Protein AF-A0A4S5E4H8-F1 (afdb_monomer_lite)

pLDDT: mean 71.93, std 27.28, range [21.95, 98.38]

Foldseek 3Di:
DVLLVVLVVVLVVQVVVCVVVVHGAQEAEAEDFQLDDPVVQVVVQLSNQPRNPDPHYYGYYHLVQLLQQLVQVVDQDAAWAWEWEWAQAAFKIWIFIWIDHNQGIDTAFHIFMGRDLGNVNLLVVLLCVQCVVQVNDVVVQDCVDPQQVVLSVVQSVQSSVQLLVQLPDFKDWGFNDGVVTTDIDIDGNVVSCVSSVVSLVVSLVRSVVNQVRHPDDLLRHQEYEYHYSVSSRVSNVVVNCVSRVNHPYYHYDYNCSSVNSSVVVRVVVSVVVVLVPPDDDDDDDDDDDDDDDDDDDDDDDDDDPDPDDPDDPPPPDDDDDDDDDDDDDDDDDDDDDDDDDDDDDDDDDDDDDDDDDDDDDDDDDDDDDDDDDDDDDDDDDDDDDDDDDDDDDDDDDDDDDDDDDDDDDDDDDDDDDDDDDDDDDDDDDDDDDDDDDDDDDDDDDDDDDDDDYDDDDDDDDDDDDDDDDDDDDDDDDDPDPQAQEAEEEAAPLFQLLLVLLQVVVCVPVVSHDYHYHHDHNLVRLVCQQVVNGFKYWHQADDDCVSDPDNVQVVFKDKAFQFKWFKFKKAFPLQPPQAADELVLVLQPKWQPHPQFAPCVSPVVGDRHGAAEEEADLPDSSQQVSRVQSHVGSNGIHDHHHDHQLVLLVVRLVDNRYIYIHFPLSVVVSPNSMATHFYDHPPDTHGPDLSCALPPVSPPSMTTIIMMGGLVSLLAQSSLVSVLSCLLCSCVSQVVSRGGGHDPVSSVVSNVVSCVSNPPRDHRDD

Organism: NCBI:txid2699483

InterPro domains:
  IPR013126 Heat shock protein 70 family [PF00012] (3-269)
  IPR024370 PBP domain [PF12849] (480-726)
  IPR043129 ATPase, nucleotide binding domain [SSF53067] (86-267)
  IPR050811 Phosphate-binding ABC transporter substrate-binding [PTHR30570] (424-746)

Radius of gyration: 38.22 Å; chains: 1; bounding box: 114×97×108 Å

Structure (mmCIF, N/CA/C/O backbone):
data_AF-A0A4S5E4H8-F1
#
_entry.id   AF-A0A4S5E4H8-F1
#
loop_
_atom_site.group_PDB
_atom_site.id
_atom_site.type_symbol
_atom_site.label_atom_id
_atom_site.label_alt_id
_atom_site.label_comp_id
_atom_site.label_asym_id
_atom_site.label_entity_id
_atom_site.label_seq_id
_atom_site.pdbx_PDB_ins_code
_atom_site.Cartn_x
_atom_site.Cartn_y
_atom_site.Cartn_z
_atom_site.occupancy
_atom_site.B_iso_or_equiv
_atom_site.auth_seq_id
_atom_site.auth_comp_id
_atom_site.auth_asym_id
_atom_site.auth_atom_id
_atom_site.pdbx_PDB_model_num
ATOM 1 N N . SER A 1 1 ? -5.313 -1.325 -32.055 1.00 69.38 1 SER A N 1
ATOM 2 C CA . SER A 1 1 ? -4.150 -0.481 -31.706 1.00 69.38 1 SER A CA 1
ATOM 3 C C . SER A 1 1 ? -3.265 -1.247 -30.715 1.00 69.38 1 SER A C 1
ATOM 5 O O . SER A 1 1 ? -3.463 -2.457 -30.626 1.00 69.38 1 SER A O 1
ATOM 7 N N . ARG A 1 2 ? -2.297 -0.625 -30.012 1.00 72.19 2 ARG A N 1
ATOM 8 C CA . ARG A 1 2 ? -1.454 -1.329 -29.006 1.00 72.19 2 ARG A CA 1
ATOM 9 C C . ARG A 1 2 ? -2.331 -1.936 -27.906 1.00 72.19 2 ARG A C 1
ATOM 11 O O . ARG A 1 2 ? -2.214 -3.099 -27.545 1.00 72.19 2 ARG A O 1
ATOM 18 N N . GLU A 1 3 ? -3.281 -1.121 -27.483 1.00 67.25 3 GLU A N 1
ATOM 19 C CA . GLU A 1 3 ? -4.351 -1.352 -26.524 1.00 67.25 3 GLU A CA 1
ATOM 20 C C . GLU A 1 3 ? -5.128 -2.637 -26.878 1.00 67.25 3 GLU A C 1
ATOM 22 O O . GLU A 1 3 ? -5.227 -3.569 -26.083 1.00 67.25 3 GLU A O 1
ATOM 27 N N . SER A 1 4 ? -5.583 -2.754 -28.130 1.00 69.75 4 SER A N 1
ATOM 28 C CA . SER A 1 4 ? -6.311 -3.936 -28.619 1.00 69.75 4 SER A CA 1
ATOM 29 C C . SER A 1 4 ? -5.457 -5.209 -28.726 1.00 69.75 4 SER A C 1
ATOM 31 O O . SER A 1 4 ? -6.020 -6.299 -28.794 1.00 69.75 4 SER A O 1
ATOM 33 N N . LEU A 1 5 ? -4.126 -5.094 -28.809 1.00 79.94 5 LEU A N 1
ATOM 34 C CA . LEU A 1 5 ? -3.215 -6.246 -28.816 1.00 79.94 5 LEU A CA 1
ATOM 35 C C . LEU A 1 5 ? -2.974 -6.742 -27.387 1.00 79.94 5 LEU A C 1
ATOM 37 O O . LEU A 1 5 ? -3.099 -7.938 -27.138 1.00 79.94 5 LEU A O 1
ATOM 41 N N . LEU A 1 6 ? -2.737 -5.821 -26.448 1.00 77.81 6 LEU A N 1
ATOM 42 C CA . LEU A 1 6 ? -2.607 -6.113 -25.019 1.00 77.81 6 LEU A CA 1
ATOM 43 C C . LEU A 1 6 ? -3.836 -6.860 -24.481 1.00 77.81 6 LEU A C 1
ATOM 45 O O . LEU A 1 6 ? -3.689 -7.900 -23.849 1.00 77.81 6 LEU A O 1
ATOM 49 N N . ALA A 1 7 ? -5.046 -6.395 -24.797 1.00 73.56 7 ALA A N 1
ATOM 50 C CA . ALA A 1 7 ? -6.267 -7.079 -24.372 1.00 73.56 7 ALA A CA 1
ATOM 51 C C . ALA A 1 7 ? -6.435 -8.477 -24.982 1.00 73.56 7 ALA A C 1
ATOM 53 O O . ALA A 1 7 ? -6.834 -9.401 -24.281 1.00 73.56 7 ALA A O 1
ATOM 54 N N . ARG A 1 8 ? -6.079 -8.669 -26.261 1.00 82.00 8 ARG A N 1
ATOM 55 C CA . ARG A 1 8 ? -6.088 -10.002 -26.891 1.00 82.00 8 ARG A CA 1
ATOM 56 C C . ARG A 1 8 ? -5.081 -10.951 -26.244 1.00 82.00 8 ARG A C 1
ATOM 58 O O . ARG A 1 8 ? -5.386 -12.130 -26.107 1.00 82.00 8 ARG A O 1
ATOM 65 N N . LEU A 1 9 ? -3.919 -10.443 -25.830 1.00 86.12 9 LEU A N 1
ATOM 66 C CA . LEU A 1 9 ? -2.929 -11.213 -25.079 1.00 86.12 9 LEU A CA 1
ATOM 67 C C . LEU A 1 9 ? -3.463 -11.594 -23.690 1.00 86.12 9 LEU A C 1
ATOM 69 O O . LEU A 1 9 ? -3.442 -12.771 -23.351 1.00 86.12 9 LEU A O 1
ATOM 73 N N . VAL A 1 10 ? -4.013 -10.642 -22.927 1.00 83.69 10 VAL A N 1
ATOM 74 C CA . VAL A 1 10 ? -4.629 -10.917 -21.613 1.00 83.69 10 VAL A CA 1
ATOM 75 C C . VAL A 1 10 ? -5.767 -11.936 -21.742 1.00 83.69 10 VAL A C 1
ATOM 77 O O . VAL A 1 10 ? -5.777 -12.923 -21.017 1.00 83.69 10 VAL A O 1
ATOM 80 N N . ALA A 1 11 ? -6.672 -11.771 -22.710 1.00 83.00 11 ALA A N 1
ATOM 81 C CA . ALA A 1 11 ? -7.759 -12.719 -22.956 1.00 83.00 11 ALA A CA 1
ATOM 82 C C . ALA A 1 11 ? -7.259 -14.121 -23.351 1.00 83.00 11 ALA A C 1
ATOM 84 O O . ALA A 1 11 ? -7.817 -15.121 -22.901 1.00 83.00 11 ALA A O 1
ATOM 85 N N . HIS A 1 12 ? -6.187 -14.213 -24.144 1.00 88.62 12 HIS A N 1
ATOM 86 C CA . HIS A 1 12 ? -5.569 -15.493 -24.493 1.00 88.62 12 HIS A CA 1
ATOM 87 C C . HIS A 1 12 ? -4.915 -16.174 -23.281 1.00 88.62 12 HIS A C 1
ATOM 89 O O . HIS A 1 12 ? -5.115 -17.371 -23.083 1.00 88.62 12 HIS A O 1
ATOM 95 N N . LEU A 1 13 ? -4.193 -15.420 -22.446 1.00 89.56 13 LEU A N 1
ATOM 96 C CA . LEU A 1 13 ? -3.577 -15.928 -21.216 1.00 89.56 13 LEU A CA 1
ATOM 97 C C . LEU A 1 13 ? -4.630 -16.389 -20.198 1.00 89.56 13 LEU A C 1
ATOM 99 O O . LEU A 1 13 ? -4.467 -17.446 -19.594 1.00 89.56 13 LEU A O 1
ATOM 103 N N . VAL A 1 14 ? -5.737 -15.653 -20.056 1.00 86.69 14 VAL A N 1
ATOM 104 C CA . VAL A 1 14 ? -6.866 -16.044 -19.195 1.00 86.69 14 VAL A CA 1
ATOM 105 C C . VAL A 1 14 ? -7.549 -17.314 -19.707 1.00 86.69 14 VAL A C 1
ATOM 107 O O . VAL A 1 14 ? -7.867 -18.184 -18.902 1.00 86.69 14 VAL A O 1
ATOM 110 N N . ALA A 1 15 ? -7.715 -17.477 -21.025 1.00 87.38 15 ALA A N 1
ATOM 111 C CA . ALA A 1 15 ? -8.236 -18.718 -21.602 1.00 87.38 15 ALA A CA 1
ATOM 112 C C . ALA A 1 15 ? -7.297 -19.916 -21.355 1.00 87.38 15 ALA A C 1
ATOM 114 O O . ALA A 1 15 ? -7.753 -20.965 -20.910 1.00 87.38 15 ALA A O 1
ATOM 115 N N . LEU A 1 16 ? -5.982 -19.746 -21.555 1.00 90.62 16 LEU A N 1
ATOM 116 C CA . LEU A 1 16 ? -4.985 -20.787 -21.266 1.00 90.62 16 LEU A CA 1
ATOM 117 C C . LEU A 1 16 ? -4.957 -21.177 -19.780 1.00 90.62 16 LEU A C 1
ATOM 119 O O . LEU A 1 16 ? -4.852 -22.359 -19.459 1.00 90.62 16 LEU A O 1
ATOM 123 N N . ALA A 1 17 ? -5.072 -20.201 -18.874 1.00 87.31 17 ALA A N 1
ATOM 124 C CA . ALA A 1 17 ? -5.184 -20.460 -17.442 1.00 87.31 17 ALA A CA 1
ATOM 125 C C . ALA A 1 17 ? -6.488 -21.201 -17.105 1.00 87.31 17 ALA A C 1
ATOM 127 O O . ALA A 1 17 ? -6.463 -22.155 -16.331 1.00 87.31 17 ALA A O 1
ATOM 128 N N . ALA A 1 18 ? -7.610 -20.821 -17.723 1.00 88.31 18 ALA A N 1
ATOM 129 C CA . ALA A 1 18 ? -8.900 -21.470 -17.511 1.00 88.31 18 ALA A CA 1
ATOM 130 C C . ALA A 1 18 ? -8.909 -22.938 -17.974 1.00 88.31 18 ALA A C 1
ATOM 132 O O . ALA A 1 18 ? -9.389 -23.805 -17.242 1.00 88.31 18 ALA A O 1
ATOM 133 N N . ASP A 1 19 ? -8.317 -23.232 -19.136 1.00 91.25 19 ASP A N 1
ATOM 134 C CA . ASP A 1 19 ? -8.164 -24.598 -19.656 1.00 91.25 19 ASP A CA 1
ATOM 135 C C . ASP A 1 19 ? -7.287 -25.479 -18.741 1.00 91.25 19 ASP A C 1
ATOM 137 O O . ASP A 1 19 ? -7.532 -26.680 -18.617 1.00 91.25 19 ASP A O 1
ATOM 141 N N . GLN A 1 20 ? -6.277 -24.899 -18.075 1.00 88.69 20 GLN A N 1
ATOM 142 C CA . GLN A 1 20 ? -5.399 -25.619 -17.140 1.00 88.69 20 GLN A CA 1
ATOM 143 C C . GLN A 1 20 ? -6.007 -25.800 -15.741 1.00 88.69 20 GLN A C 1
ATOM 145 O O . GLN A 1 20 ? -5.782 -26.832 -15.109 1.00 88.69 20 GLN A O 1
ATOM 150 N N . LEU A 1 21 ? -6.763 -24.813 -15.251 1.00 85.12 21 LEU A N 1
ATOM 151 C CA . LEU A 1 21 ? -7.356 -24.809 -13.906 1.00 85.12 21 LEU A CA 1
ATOM 152 C C . LEU A 1 21 ? -8.770 -25.420 -13.860 1.00 85.12 21 LEU A C 1
ATOM 154 O O . LEU A 1 21 ? -9.273 -25.718 -12.779 1.00 85.12 21 LEU A O 1
ATOM 158 N N . GLY A 1 22 ? -9.398 -25.652 -15.018 1.00 89.31 22 GLY A N 1
ATOM 159 C CA . GLY A 1 22 ? -10.723 -26.269 -15.144 1.00 89.31 22 GLY A CA 1
ATOM 160 C C . GLY A 1 22 ? -11.904 -25.290 -15.091 1.00 89.31 22 GLY A C 1
ATOM 161 O O . GLY A 1 22 ? -13.050 -25.729 -14.995 1.00 89.31 22 GLY A O 1
ATOM 162 N N . GLY A 1 23 ? -11.645 -23.983 -15.159 1.00 86.88 23 GLY A N 1
ATOM 163 C CA . GLY A 1 23 ? -12.652 -22.920 -15.136 1.00 86.88 23 GLY A CA 1
ATOM 164 C C . GLY A 1 23 ? -12.021 -21.520 -15.167 1.00 86.88 23 GLY A C 1
ATOM 165 O O . GLY A 1 23 ? -10.838 -21.383 -14.854 1.00 86.88 23 GLY A O 1
ATOM 166 N N . PRO A 1 24 ? -12.771 -20.475 -15.567 1.00 84.19 24 PRO A N 1
ATOM 167 C CA . PRO A 1 24 ? -12.268 -19.102 -15.591 1.00 84.19 24 PRO A CA 1
ATOM 168 C C . PRO A 1 24 ? -11.976 -18.574 -14.172 1.00 84.19 24 PRO A C 1
ATOM 170 O O . PRO A 1 24 ? -12.669 -18.967 -13.234 1.00 84.19 24 PRO A O 1
ATOM 173 N N . PRO A 1 25 ? -10.990 -17.674 -14.001 1.00 86.50 25 PRO A N 1
ATOM 174 C CA . PRO A 1 25 ? -10.667 -17.083 -12.704 1.00 86.50 25 PRO A CA 1
ATOM 175 C C . PRO A 1 25 ? -11.675 -15.999 -12.288 1.00 86.50 25 PRO A C 1
ATOM 177 O O . PRO A 1 25 ? -12.085 -15.179 -13.111 1.00 86.50 25 PRO A O 1
ATOM 180 N N . ASP A 1 26 ? -11.996 -15.932 -10.991 1.00 84.56 26 ASP A N 1
ATOM 181 C CA . ASP A 1 26 ? -12.905 -14.927 -10.408 1.00 84.56 26 ASP A CA 1
ATOM 182 C C . ASP A 1 26 ? -12.351 -13.487 -10.440 1.00 84.56 26 ASP A C 1
ATOM 184 O O . ASP A 1 26 ? -13.104 -12.519 -10.340 1.00 84.56 26 ASP A O 1
ATOM 188 N N . GLN A 1 27 ? -11.029 -13.338 -10.555 1.00 86.25 27 GLN A N 1
ATOM 189 C CA . GLN A 1 27 ? -10.313 -12.063 -10.593 1.00 86.25 27 GLN A CA 1
ATOM 190 C C . GLN A 1 27 ? -8.991 -12.233 -11.348 1.00 86.25 27 GLN A C 1
ATOM 192 O O . GLN A 1 27 ? -8.269 -13.209 -11.147 1.00 86.25 27 GLN A O 1
ATOM 197 N N . VAL A 1 28 ? -8.626 -11.237 -12.156 1.00 87.94 28 VAL A N 1
ATOM 198 C CA . VAL A 1 28 ? -7.300 -11.127 -12.783 1.00 87.94 28 VAL A CA 1
ATOM 199 C C . VAL A 1 28 ? -6.589 -9.869 -12.285 1.00 87.94 28 VAL A C 1
ATOM 201 O O . VAL A 1 28 ? -7.212 -8.828 -12.066 1.00 87.94 28 VAL A O 1
ATOM 204 N N . VAL A 1 29 ? -5.271 -9.959 -12.115 1.00 88.38 29 VAL A N 1
ATOM 205 C CA . VAL A 1 29 ? -4.387 -8.829 -11.803 1.00 88.38 29 VAL A CA 1
ATOM 206 C C . VAL A 1 29 ? -3.304 -8.740 -12.877 1.00 88.38 29 VAL A C 1
ATOM 208 O O . VAL A 1 29 ? -2.726 -9.754 -13.260 1.00 88.38 29 VAL A O 1
ATOM 211 N N . VAL A 1 30 ? -3.033 -7.528 -13.362 1.00 89.75 30 VAL A N 1
ATOM 212 C CA . VAL A 1 30 ? -2.010 -7.233 -14.376 1.00 89.75 30 VAL A CA 1
ATOM 213 C C . VAL A 1 30 ? -0.995 -6.248 -13.796 1.00 89.75 30 VAL A C 1
ATOM 215 O O . VAL A 1 30 ? -1.338 -5.120 -13.444 1.00 89.75 30 VAL A O 1
ATOM 218 N N . THR A 1 31 ? 0.268 -6.650 -13.706 1.00 90.12 31 THR A N 1
ATOM 219 C CA . THR A 1 31 ? 1.350 -5.779 -13.225 1.00 90.12 31 THR A CA 1
ATOM 220 C C . THR A 1 31 ? 1.837 -4.818 -14.311 1.00 90.12 31 THR A C 1
ATOM 222 O O . THR A 1 31 ? 1.937 -5.194 -15.480 1.00 90.12 31 THR A O 1
ATOM 225 N N . PHE A 1 32 ? 2.222 -3.601 -13.925 1.00 89.62 32 PHE A N 1
ATOM 226 C CA . PHE A 1 32 ? 2.969 -2.659 -14.768 1.00 89.62 32 PHE A CA 1
ATOM 227 C C . PHE A 1 32 ? 4.243 -2.157 -14.060 1.00 89.62 32 PHE A C 1
ATOM 229 O O . PHE A 1 32 ? 4.280 -2.135 -12.829 1.00 89.62 32 PHE A O 1
ATOM 236 N N . PRO A 1 33 ? 5.284 -1.708 -14.792 1.00 91.94 33 PRO A N 1
ATOM 237 C CA . PRO A 1 33 ? 6.528 -1.246 -14.177 1.00 91.94 33 PRO A CA 1
ATOM 238 C C . PRO A 1 33 ? 6.330 -0.031 -13.257 1.00 91.94 33 PRO A C 1
ATOM 240 O O . PRO A 1 33 ? 5.758 0.995 -13.640 1.00 91.94 33 PRO A O 1
ATOM 243 N N . THR A 1 34 ? 6.853 -0.151 -12.044 1.00 90.50 34 THR A N 1
ATOM 244 C CA . THR A 1 34 ? 6.698 0.757 -10.900 1.00 90.50 34 THR A CA 1
ATOM 245 C C . THR A 1 34 ? 7.213 2.165 -11.206 1.00 90.50 34 THR A C 1
ATOM 247 O O . THR A 1 34 ? 6.575 3.159 -10.846 1.00 90.50 34 THR A O 1
ATOM 250 N N . PHE A 1 35 ? 8.316 2.271 -11.956 1.00 90.44 35 PHE A N 1
ATOM 251 C CA . PHE A 1 35 ? 8.913 3.543 -12.390 1.00 90.44 35 PHE A CA 1
ATOM 252 C C . PHE A 1 35 ? 8.069 4.377 -13.379 1.00 90.44 35 PHE A C 1
ATOM 254 O O . PHE A 1 35 ? 8.500 5.443 -13.833 1.00 90.44 35 PHE A O 1
ATOM 261 N N . TRP A 1 36 ? 6.882 3.919 -13.789 1.00 86.12 36 TRP A N 1
ATOM 262 C CA . TRP A 1 36 ? 6.003 4.701 -14.662 1.00 86.12 36 TRP A CA 1
ATOM 263 C C . TRP A 1 36 ? 5.426 5.931 -13.945 1.00 86.12 36 TRP A C 1
ATOM 265 O O . TRP A 1 36 ? 5.109 5.888 -12.756 1.00 86.12 36 TRP A O 1
ATOM 275 N N . SER A 1 37 ? 5.258 7.032 -14.683 1.00 78.12 37 SER A N 1
ATOM 276 C CA . SER A 1 37 ? 4.622 8.257 -14.184 1.00 78.12 37 SER A CA 1
ATOM 277 C C . SER A 1 37 ? 3.125 8.038 -13.907 1.00 78.12 37 SER A C 1
ATOM 279 O O . SER A 1 37 ? 2.507 7.253 -14.632 1.00 78.12 37 SER A O 1
ATOM 281 N N . PRO A 1 38 ? 2.515 8.727 -12.917 1.00 70.69 38 PRO A N 1
ATOM 282 C CA . PRO A 1 38 ? 1.130 8.486 -12.496 1.00 70.69 38 PRO A CA 1
ATOM 283 C C . PRO A 1 38 ? 0.117 8.424 -13.647 1.00 70.69 38 PRO A C 1
ATOM 285 O O . PRO A 1 38 ? -0.529 7.395 -13.818 1.00 70.69 38 PRO A O 1
ATOM 288 N N . GLY A 1 39 ? 0.081 9.432 -14.525 1.00 63.88 39 GLY A N 1
ATOM 289 C CA . GLY A 1 39 ? -0.842 9.450 -15.672 1.00 63.88 39 GLY A CA 1
ATOM 290 C C . GLY A 1 39 ? -0.650 8.297 -16.674 1.00 63.88 39 GLY A C 1
ATOM 291 O O . GLY A 1 39 ? -1.602 7.893 -17.337 1.00 63.88 39 GLY A O 1
ATOM 292 N N . ARG A 1 40 ? 0.551 7.695 -16.768 1.00 77.69 40 ARG A N 1
ATOM 293 C CA . ARG A 1 40 ? 0.750 6.464 -17.560 1.00 77.69 40 ARG A CA 1
ATOM 294 C C . ARG A 1 40 ? 0.163 5.240 -16.849 1.00 77.69 40 ARG A C 1
ATOM 296 O O . ARG A 1 40 ? -0.380 4.377 -17.532 1.00 77.69 40 ARG A O 1
ATOM 303 N N . ARG A 1 41 ? 0.267 5.157 -15.516 1.00 76.19 41 ARG A N 1
ATOM 304 C CA . ARG A 1 41 ? -0.361 4.088 -14.712 1.00 76.19 41 ARG A CA 1
ATOM 305 C C . ARG A 1 41 ? -1.880 4.143 -14.857 1.00 76.19 41 ARG A C 1
ATOM 307 O O . ARG A 1 41 ? -2.489 3.131 -15.165 1.00 76.19 41 ARG A O 1
ATOM 314 N N . GLU A 1 42 ? -2.448 5.338 -14.717 1.00 68.00 42 GLU A N 1
ATOM 315 C CA . GLU A 1 42 ? -3.875 5.635 -14.887 1.00 68.00 42 GLU A CA 1
ATOM 316 C C . GLU A 1 42 ? -4.360 5.253 -16.294 1.00 68.00 42 GLU A C 1
ATOM 318 O O . GLU A 1 42 ? -5.215 4.382 -16.428 1.00 68.00 42 GLU A O 1
ATOM 323 N N . THR A 1 43 ? -3.700 5.759 -17.347 1.00 76.00 43 THR A N 1
ATOM 324 C CA . THR A 1 43 ? -3.996 5.389 -18.748 1.00 76.00 43 THR A CA 1
ATOM 325 C C . THR A 1 43 ? -3.935 3.872 -18.979 1.00 76.00 43 THR A C 1
ATOM 327 O O . THR A 1 43 ? -4.727 3.328 -19.745 1.00 76.00 43 THR A O 1
ATOM 330 N N . PHE A 1 44 ? -2.992 3.170 -18.341 1.00 80.75 44 PHE A N 1
ATOM 331 C CA . PHE A 1 44 ? -2.854 1.717 -18.459 1.00 80.75 44 PHE A CA 1
ATOM 332 C C . PHE A 1 44 ? -3.925 0.951 -17.667 1.00 80.75 44 PHE A C 1
ATOM 334 O O . PHE A 1 44 ? -4.409 -0.071 -18.147 1.00 80.75 44 PHE A O 1
ATOM 341 N N . ALA A 1 45 ? -4.326 1.436 -16.491 1.00 71.94 45 ALA A N 1
ATOM 342 C CA . ALA A 1 45 ? -5.392 0.842 -15.689 1.00 71.94 45 ALA A CA 1
ATOM 343 C C . ALA A 1 45 ? -6.762 1.004 -16.364 1.00 71.94 45 ALA A C 1
ATOM 345 O O . ALA A 1 45 ? -7.491 0.019 -16.502 1.00 71.94 45 ALA A O 1
ATOM 346 N N . ASP A 1 46 ? -7.066 2.199 -16.876 1.00 72.38 46 ASP A N 1
ATOM 347 C CA . ASP A 1 46 ? -8.250 2.461 -17.701 1.00 72.38 46 ASP A CA 1
ATOM 348 C C . ASP A 1 46 ? -8.265 1.566 -18.942 1.00 72.38 46 ASP A C 1
ATOM 350 O O . ASP A 1 46 ? -9.270 0.918 -19.232 1.00 72.38 46 ASP A O 1
ATOM 354 N N . ALA A 1 47 ? -7.131 1.470 -19.643 1.00 75.56 47 ALA A N 1
ATOM 355 C CA . ALA A 1 47 ? -6.968 0.577 -20.781 1.00 75.56 47 ALA A CA 1
ATOM 356 C C . ALA A 1 47 ? -7.276 -0.883 -20.397 1.00 75.56 47 ALA A C 1
ATOM 358 O O . ALA A 1 47 ? -8.168 -1.493 -20.984 1.00 75.56 47 ALA A O 1
ATOM 359 N N . ILE A 1 48 ? -6.593 -1.451 -19.400 1.00 73.75 48 ILE A N 1
ATOM 360 C CA . ILE A 1 48 ? -6.815 -2.838 -18.959 1.00 73.75 48 ILE A CA 1
ATOM 361 C C . ILE A 1 48 ? -8.284 -3.091 -18.574 1.00 73.75 48 ILE A C 1
ATOM 363 O O . ILE A 1 48 ? -8.837 -4.126 -18.951 1.00 73.75 48 ILE A O 1
ATOM 367 N N . THR A 1 49 ? -8.929 -2.129 -17.909 1.00 66.62 49 THR A N 1
ATOM 368 C CA . THR A 1 49 ? -10.335 -2.219 -17.481 1.00 66.62 49 THR A CA 1
ATOM 369 C C . THR A 1 49 ? -11.317 -2.160 -18.659 1.00 66.62 49 THR A C 1
ATOM 371 O O . THR A 1 49 ? -12.292 -2.906 -18.687 1.00 66.62 49 THR A O 1
ATOM 374 N N . GLN A 1 50 ? -11.075 -1.295 -19.650 1.00 66.50 50 GLN A N 1
ATOM 375 C CA . GLN A 1 50 ? -11.988 -1.078 -20.784 1.00 66.50 50 GLN A CA 1
ATOM 376 C C . GLN A 1 50 ? -11.811 -2.086 -21.928 1.00 66.50 50 GLN A C 1
ATOM 378 O O . GLN A 1 50 ? -12.757 -2.361 -22.665 1.00 66.50 50 GLN A O 1
ATOM 383 N N . LEU A 1 51 ? -10.590 -2.583 -22.143 1.00 60.59 51 LEU A N 1
ATOM 384 C CA . LEU A 1 51 ? -10.229 -3.259 -23.393 1.00 60.59 51 LEU A CA 1
ATOM 385 C C . LEU A 1 51 ? -10.393 -4.775 -23.360 1.00 60.59 51 LEU A C 1
ATOM 387 O O . LEU A 1 51 ? -10.435 -5.372 -24.435 1.00 60.59 51 LEU A O 1
ATOM 391 N N . SER A 1 52 ? -10.415 -5.388 -22.171 1.00 55.75 52 SER A N 1
ATOM 392 C CA . SER A 1 52 ? -10.276 -6.842 -21.993 1.00 55.75 52 SER A CA 1
ATOM 393 C C . SER A 1 52 ? -11.233 -7.649 -22.878 1.00 55.75 52 SER A C 1
ATOM 395 O O . SER A 1 52 ? -10.843 -8.681 -23.423 1.00 55.75 52 SER A O 1
ATOM 397 N N . GLY A 1 53 ? -12.476 -7.175 -23.036 1.00 56.75 53 GLY A N 1
ATOM 398 C CA . GLY A 1 53 ? -13.560 -7.944 -23.651 1.00 56.75 53 GLY A CA 1
ATOM 399 C C . GLY A 1 53 ? -13.924 -9.198 -22.849 1.00 56.75 53 GLY A C 1
ATOM 400 O O . GLY A 1 53 ? -14.578 -10.091 -23.382 1.00 56.75 53 GLY A O 1
ATOM 401 N N . LEU A 1 54 ? -13.469 -9.276 -21.594 1.00 62.25 54 LEU A N 1
ATOM 402 C CA . LEU A 1 54 ? -13.690 -10.382 -20.676 1.00 62.25 54 LEU A CA 1
ATOM 403 C C . LEU A 1 54 ? -14.800 -10.010 -19.693 1.00 62.25 54 LEU A C 1
ATOM 405 O O . LEU A 1 54 ? -14.759 -8.941 -19.089 1.00 62.25 54 LEU A O 1
ATOM 409 N N . GLU A 1 55 ? -15.752 -10.913 -19.472 1.00 68.75 55 GLU A N 1
ATOM 410 C CA . GLU A 1 55 ? -16.837 -10.741 -18.491 1.00 68.75 55 GLU A CA 1
ATOM 411 C C . GLU A 1 55 ? -16.375 -11.076 -17.054 1.00 68.75 55 GLU A C 1
ATOM 413 O O . GLU A 1 55 ? -17.079 -11.744 -16.302 1.00 68.75 55 GLU A O 1
ATOM 418 N N . LEU A 1 56 ? -15.164 -10.643 -16.678 1.00 72.38 56 LEU A N 1
ATOM 419 C CA . LEU A 1 56 ? -14.548 -10.903 -15.371 1.00 72.38 56 LEU A CA 1
ATOM 420 C C . LEU A 1 56 ? -13.691 -9.715 -14.882 1.00 72.38 56 LEU A C 1
ATOM 422 O O . LEU A 1 56 ? -13.127 -8.993 -15.709 1.00 72.38 56 LEU A O 1
ATOM 426 N N . PRO A 1 57 ? -13.572 -9.494 -13.557 1.00 77.12 57 PRO A N 1
ATOM 427 C CA . PRO A 1 57 ? -12.798 -8.392 -12.988 1.00 77.12 57 PRO A CA 1
ATOM 428 C C . PRO A 1 57 ? -11.312 -8.429 -13.366 1.00 77.12 57 PRO A C 1
ATOM 430 O O . PRO A 1 57 ? -10.638 -9.448 -13.204 1.00 77.12 57 PRO A O 1
ATOM 433 N N . VAL A 1 58 ? -10.771 -7.282 -13.788 1.00 81.69 58 VAL A N 1
ATOM 434 C CA . VAL A 1 58 ? -9.333 -7.093 -14.033 1.00 81.69 58 VAL A CA 1
ATOM 435 C C . VAL A 1 58 ? -8.856 -5.830 -13.318 1.00 81.69 58 VAL A C 1
ATOM 437 O O . VAL A 1 58 ? -9.469 -4.777 -13.457 1.00 81.69 58 VAL A O 1
ATOM 440 N N . VAL A 1 59 ? -7.765 -5.930 -12.556 1.00 81.44 59 VAL A N 1
ATOM 441 C CA . VAL A 1 59 ? -7.125 -4.802 -11.852 1.00 81.44 59 VAL A CA 1
ATOM 442 C C . VAL A 1 59 ? -5.685 -4.648 -12.337 1.00 81.44 59 VAL A C 1
ATOM 444 O O . VAL A 1 59 ? -4.989 -5.643 -12.527 1.00 81.44 59 VAL A O 1
ATOM 447 N N . ALA A 1 60 ? -5.221 -3.411 -12.520 1.00 82.75 60 ALA A N 1
ATOM 448 C CA . ALA A 1 60 ? -3.833 -3.112 -12.870 1.00 82.75 60 ALA A CA 1
ATOM 449 C C . ALA A 1 60 ? -3.092 -2.468 -11.686 1.00 82.75 60 ALA A C 1
ATOM 451 O O . ALA A 1 60 ? -3.636 -1.560 -11.059 1.00 82.75 60 ALA A O 1
ATOM 452 N N . LEU A 1 61 ? -1.860 -2.902 -11.390 1.00 84.94 61 LEU A N 1
ATOM 453 C CA . LEU A 1 61 ? -1.078 -2.392 -10.249 1.00 84.94 61 LEU A CA 1
ATOM 454 C C . LEU A 1 61 ? 0.452 -2.388 -10.481 1.00 84.94 61 LEU A C 1
ATOM 456 O O . LEU A 1 61 ? 0.930 -3.065 -11.396 1.00 84.94 61 LEU A O 1
ATOM 460 N N . PRO A 1 62 ? 1.237 -1.634 -9.685 1.00 86.50 62 PRO A N 1
ATOM 461 C CA . PRO A 1 62 ? 2.697 -1.619 -9.774 1.00 86.50 62 PRO A CA 1
ATOM 462 C C . PRO A 1 62 ? 3.337 -2.984 -9.491 1.00 86.50 62 PRO A C 1
ATOM 464 O O . PRO A 1 62 ? 2.961 -3.686 -8.554 1.00 86.50 62 PRO A O 1
ATOM 467 N N . ALA A 1 63 ? 4.362 -3.343 -10.262 1.00 92.44 63 ALA A N 1
ATOM 468 C CA . ALA A 1 63 ? 5.082 -4.606 -10.110 1.00 92.44 63 ALA A CA 1
ATOM 469 C C . ALA A 1 63 ? 5.739 -4.763 -8.719 1.00 92.44 63 ALA A C 1
ATOM 471 O O . ALA A 1 63 ? 5.683 -5.843 -8.128 1.00 92.44 63 ALA A O 1
ATOM 472 N N . ALA A 1 64 ? 6.258 -3.673 -8.141 1.00 88.38 64 ALA A N 1
ATOM 473 C CA . ALA A 1 64 ? 6.802 -3.669 -6.782 1.00 88.38 64 ALA A CA 1
ATOM 474 C C . ALA A 1 64 ? 5.774 -4.068 -5.706 1.00 88.38 64 ALA A C 1
ATOM 476 O O . ALA A 1 64 ? 6.161 -4.669 -4.704 1.00 88.38 64 ALA A O 1
ATOM 477 N N . ASP A 1 65 ? 4.481 -3.791 -5.913 1.00 83.25 65 ASP A N 1
ATOM 478 C CA . ASP A 1 65 ? 3.432 -4.143 -4.950 1.00 83.25 65 ASP A CA 1
ATOM 479 C C . ASP A 1 65 ? 3.129 -5.646 -4.992 1.00 83.25 65 ASP A C 1
ATOM 481 O O . ASP A 1 65 ? 3.013 -6.282 -3.948 1.00 83.25 65 ASP A O 1
ATOM 485 N N . ALA A 1 66 ? 3.111 -6.252 -6.185 1.00 88.31 66 ALA A N 1
ATOM 486 C CA . ALA A 1 66 ? 3.032 -7.706 -6.330 1.00 88.31 66 ALA A CA 1
ATOM 487 C C . ALA A 1 66 ? 4.235 -8.407 -5.672 1.00 88.31 66 ALA A C 1
ATOM 489 O O . ALA A 1 66 ? 4.054 -9.308 -4.846 1.00 88.31 66 ALA A O 1
ATOM 490 N N . MET A 1 67 ? 5.459 -7.962 -5.977 1.00 91.88 67 MET A N 1
ATOM 491 C CA . MET A 1 67 ? 6.673 -8.540 -5.392 1.00 91.88 67 MET A CA 1
ATOM 492 C C . MET A 1 67 ? 6.709 -8.371 -3.863 1.00 91.88 67 MET A C 1
ATOM 494 O O . MET A 1 67 ? 7.007 -9.317 -3.129 1.00 91.88 67 MET A O 1
ATOM 498 N N . GLY A 1 68 ? 6.338 -7.189 -3.368 1.00 85.19 68 GLY A N 1
ATOM 499 C CA . GLY A 1 68 ? 6.214 -6.903 -1.943 1.00 85.19 68 GLY A CA 1
ATOM 500 C C . GLY A 1 68 ? 5.174 -7.777 -1.238 1.00 85.19 68 GLY A C 1
ATOM 501 O O . GLY A 1 68 ? 5.459 -8.295 -0.157 1.00 85.19 68 GLY A O 1
ATOM 502 N N . THR A 1 69 ? 4.015 -8.037 -1.855 1.00 81.25 69 THR A N 1
ATOM 503 C CA . THR A 1 69 ? 2.990 -8.934 -1.293 1.00 81.25 69 THR A CA 1
ATOM 504 C C . THR A 1 69 ? 3.501 -10.367 -1.139 1.00 81.25 69 THR A C 1
ATOM 506 O O . THR A 1 69 ? 3.278 -10.974 -0.086 1.00 81.25 69 THR A O 1
ATOM 509 N N . LEU A 1 70 ? 4.218 -10.909 -2.132 1.00 88.44 70 LEU A N 1
ATOM 510 C CA . LEU A 1 70 ? 4.818 -12.245 -2.017 1.00 88.44 70 LEU A CA 1
ATOM 511 C C . LEU A 1 70 ? 5.848 -12.302 -0.881 1.00 88.44 70 LEU A C 1
ATOM 513 O O . LEU A 1 70 ? 5.833 -13.226 -0.062 1.00 88.44 70 LEU A O 1
ATOM 517 N N . LEU A 1 71 ? 6.736 -11.308 -0.824 1.00 85.06 71 LEU A N 1
ATOM 518 C CA . LEU A 1 71 ? 7.792 -11.228 0.183 1.00 85.06 71 LEU A CA 1
ATOM 519 C C . LEU A 1 71 ? 7.215 -11.069 1.595 1.00 85.06 71 LEU A C 1
ATOM 521 O O . LEU A 1 71 ? 7.658 -11.769 2.500 1.00 85.06 71 LEU A O 1
ATOM 525 N N . ALA A 1 72 ? 6.175 -10.252 1.779 1.00 78.19 72 ALA A N 1
ATOM 526 C CA . ALA A 1 72 ? 5.501 -10.079 3.065 1.00 78.19 72 ALA A CA 1
ATOM 527 C C . ALA A 1 72 ? 4.831 -11.376 3.555 1.00 78.19 72 ALA A C 1
ATOM 529 O O . ALA A 1 72 ? 4.975 -11.728 4.725 1.00 78.19 72 ALA A O 1
ATOM 530 N N . ARG A 1 73 ? 4.189 -12.156 2.666 1.00 70.31 73 ARG A N 1
ATOM 531 C CA . ARG A 1 73 ? 3.685 -13.502 3.024 1.00 70.31 73 ARG A CA 1
ATOM 532 C C . ARG A 1 73 ? 4.800 -14.510 3.333 1.00 70.31 73 ARG A C 1
ATOM 534 O O . ARG A 1 73 ? 4.542 -15.512 3.993 1.00 70.31 73 ARG A O 1
ATOM 541 N N . SER A 1 74 ? 6.025 -14.243 2.881 1.00 64.25 74 SER A N 1
ATOM 542 C CA . SER A 1 74 ? 7.199 -15.109 3.052 1.00 64.25 74 SER A CA 1
ATOM 543 C C . SER A 1 74 ? 8.142 -14.665 4.179 1.00 64.25 74 SER A C 1
ATOM 545 O O . SER A 1 74 ? 9.145 -15.332 4.432 1.00 64.25 74 SER A O 1
ATOM 547 N N . SER A 1 75 ? 7.905 -13.519 4.827 1.00 53.44 75 SER A N 1
ATOM 548 C CA . SER A 1 75 ? 8.847 -12.912 5.780 1.00 53.44 75 SER A CA 1
ATOM 549 C C . SER A 1 75 ? 8.141 -12.049 6.827 1.00 53.44 75 SER A C 1
ATOM 551 O O . SER A 1 75 ? 7.958 -10.846 6.655 1.00 53.44 75 SER A O 1
ATOM 553 N N . VAL A 1 76 ? 7.816 -12.665 7.966 1.00 53.00 76 VAL A N 1
ATOM 554 C CA . VAL A 1 76 ? 7.385 -11.952 9.178 1.00 53.00 76 VAL A CA 1
ATOM 555 C C . VAL A 1 76 ? 8.622 -11.378 9.875 1.00 53.00 76 VAL A C 1
ATOM 557 O O . VAL A 1 76 ? 9.267 -12.056 10.676 1.00 53.00 76 VAL A O 1
ATOM 560 N N . THR A 1 77 ? 8.983 -10.136 9.549 1.00 47.28 77 THR A N 1
ATOM 561 C CA . THR A 1 77 ? 10.053 -9.409 10.251 1.00 47.28 77 THR A CA 1
ATOM 562 C C . THR A 1 77 ? 9.535 -8.761 11.538 1.00 47.28 77 THR A C 1
ATOM 564 O O . THR A 1 77 ? 8.406 -8.280 11.588 1.00 47.28 77 THR A O 1
ATOM 567 N N . GLN A 1 78 ? 10.364 -8.732 12.587 1.00 40.12 78 GLN A N 1
ATOM 568 C CA . GLN A 1 78 ? 10.075 -8.025 13.846 1.00 40.12 78 GLN A CA 1
ATOM 569 C C . GLN A 1 78 ? 10.617 -6.584 13.867 1.00 40.12 78 GLN A C 1
ATOM 571 O O . GLN A 1 78 ? 10.276 -5.809 14.757 1.00 40.12 78 GLN A O 1
ATOM 576 N N . THR A 1 79 ? 11.441 -6.213 12.887 1.00 45.94 79 THR A N 1
ATOM 577 C CA . THR A 1 79 ? 12.066 -4.889 12.746 1.00 45.94 79 THR A CA 1
ATOM 578 C C . THR A 1 79 ? 11.851 -4.347 11.335 1.00 45.94 79 THR A C 1
ATOM 580 O O . THR A 1 79 ? 11.435 -5.086 10.440 1.00 45.94 79 THR A O 1
ATOM 583 N N . VAL A 1 80 ? 12.159 -3.069 11.107 1.00 63.56 80 VAL A N 1
ATOM 584 C CA . VAL A 1 80 ? 12.235 -2.541 9.737 1.00 63.56 80 VAL A CA 1
ATOM 585 C C . VAL A 1 80 ? 13.373 -3.244 8.987 1.00 63.56 80 VAL A C 1
ATOM 587 O O . VAL A 1 80 ? 14.466 -3.407 9.527 1.00 63.56 80 VAL A O 1
ATOM 590 N N . ASP A 1 81 ? 13.099 -3.680 7.760 1.00 76.31 81 ASP A N 1
ATOM 591 C CA . ASP A 1 81 ? 14.020 -4.391 6.868 1.00 76.31 81 ASP A CA 1
ATOM 592 C C . ASP A 1 81 ? 13.987 -3.717 5.486 1.00 76.31 81 ASP A C 1
ATOM 594 O O . ASP A 1 81 ? 12.942 -3.692 4.833 1.00 76.31 81 ASP A O 1
ATOM 598 N N . LEU A 1 82 ? 15.105 -3.115 5.062 1.00 83.88 82 LEU A N 1
ATOM 599 C CA . LEU A 1 82 ? 15.215 -2.441 3.766 1.00 83.88 82 LEU A CA 1
ATOM 600 C C . LEU A 1 82 ? 15.813 -3.377 2.714 1.00 83.88 82 LEU A C 1
ATOM 602 O O . LEU A 1 82 ? 16.879 -3.965 2.902 1.00 83.88 82 LEU A O 1
ATOM 606 N N . VAL A 1 83 ? 15.124 -3.473 1.582 1.00 93.44 83 VAL A N 1
ATOM 607 C CA . VAL A 1 83 ? 15.403 -4.429 0.511 1.00 93.44 83 VAL A CA 1
ATOM 608 C C . VAL A 1 83 ? 15.457 -3.692 -0.820 1.00 93.44 83 VAL A C 1
ATOM 610 O O . VAL A 1 83 ? 14.489 -3.046 -1.217 1.00 93.44 83 VAL A O 1
ATOM 613 N N . GLY A 1 84 ? 16.572 -3.807 -1.537 1.00 96.00 84 GLY A N 1
ATOM 614 C CA . GLY A 1 84 ? 16.644 -3.338 -2.919 1.00 96.00 84 GLY A CA 1
ATOM 615 C C . GLY A 1 84 ? 16.004 -4.359 -3.857 1.00 96.00 84 GLY A C 1
ATOM 616 O O . GLY A 1 84 ? 16.422 -5.512 -3.859 1.00 96.00 84 GLY A O 1
ATOM 617 N N . TRP A 1 85 ? 15.027 -3.962 -4.668 1.00 96.31 85 TRP A N 1
ATOM 618 C CA . TRP A 1 85 ? 14.481 -4.799 -5.740 1.00 96.31 85 TRP A CA 1
ATOM 619 C C . TRP A 1 85 ? 14.984 -4.312 -7.104 1.00 96.31 85 TRP A C 1
ATOM 621 O O . TRP A 1 85 ? 15.030 -3.105 -7.370 1.00 96.31 85 TRP A O 1
ATOM 631 N N . TYR A 1 86 ? 15.412 -5.255 -7.939 1.00 96.56 86 TYR A N 1
ATOM 632 C CA . TYR A 1 86 ? 16.099 -5.026 -9.207 1.00 96.56 86 TYR A CA 1
ATOM 633 C C . TYR A 1 86 ? 15.555 -6.025 -10.237 1.00 96.56 86 TYR A C 1
ATOM 635 O O . TYR A 1 86 ? 15.968 -7.185 -10.263 1.00 96.56 86 TYR A O 1
ATOM 643 N N . ASP A 1 87 ? 14.601 -5.577 -11.050 1.00 95.25 87 ASP A N 1
ATOM 644 C CA . ASP A 1 87 ? 13.931 -6.372 -12.080 1.00 95.25 87 ASP A CA 1
ATOM 645 C C . ASP A 1 87 ? 14.465 -5.983 -13.461 1.00 95.25 87 ASP A C 1
ATOM 647 O O . ASP A 1 87 ? 14.090 -4.946 -14.015 1.00 95.25 87 ASP A O 1
ATOM 651 N N . LEU A 1 88 ? 15.403 -6.778 -13.982 1.00 94.38 88 LEU A N 1
ATOM 652 C CA . LEU A 1 88 ? 16.038 -6.576 -15.284 1.00 94.38 88 LEU A CA 1
ATOM 653 C C . LEU A 1 88 ? 15.537 -7.649 -16.254 1.00 94.38 88 LEU A C 1
ATOM 655 O O . LEU A 1 88 ? 16.173 -8.680 -16.482 1.00 94.38 88 LEU A O 1
ATOM 659 N N . GLY A 1 89 ? 14.353 -7.391 -16.805 1.00 89.25 89 GLY A N 1
ATOM 660 C CA . GLY A 1 89 ? 13.744 -8.217 -17.840 1.00 89.25 89 GLY A CA 1
ATOM 661 C C . GLY A 1 89 ? 14.254 -7.886 -19.246 1.00 89.25 89 GLY A C 1
ATOM 662 O O . GLY A 1 89 ? 15.196 -7.122 -19.448 1.00 89.25 89 GLY A O 1
ATOM 663 N N . ALA A 1 90 ? 13.576 -8.431 -20.255 1.00 84.88 90 ALA A N 1
ATOM 664 C CA . ALA A 1 90 ? 13.978 -8.266 -21.652 1.00 84.88 90 ALA A CA 1
ATOM 665 C C . ALA A 1 90 ? 13.812 -6.824 -22.187 1.00 84.88 90 ALA A C 1
ATOM 667 O O . ALA A 1 90 ? 14.593 -6.389 -23.021 1.00 84.88 90 ALA A O 1
ATOM 668 N N . GLY A 1 91 ? 12.807 -6.061 -21.739 1.00 86.19 91 GLY A N 1
ATOM 669 C CA . GLY A 1 91 ? 12.469 -4.753 -22.337 1.00 86.19 91 GLY A CA 1
ATOM 670 C C . GLY A 1 91 ? 12.722 -3.513 -21.473 1.00 86.19 91 GLY A C 1
ATOM 671 O O . GLY A 1 91 ? 12.498 -2.397 -21.943 1.00 86.19 91 GLY A O 1
ATOM 672 N N . PHE A 1 92 ? 13.090 -3.680 -20.202 1.00 92.00 92 PHE A N 1
ATOM 673 C CA . PHE A 1 92 ? 13.283 -2.584 -19.249 1.00 92.00 92 PHE A CA 1
ATOM 674 C C . PHE A 1 92 ? 14.001 -3.064 -17.982 1.00 92.00 92 PHE A C 1
ATOM 676 O O . PHE A 1 92 ? 13.997 -4.252 -17.666 1.00 92.00 92 PHE A O 1
ATOM 683 N N . LEU A 1 93 ? 14.525 -2.097 -17.228 1.00 95.50 93 LEU A N 1
ATOM 684 C CA . LEU A 1 93 ? 14.777 -2.230 -15.794 1.00 95.50 93 LEU A CA 1
ATOM 685 C C . LEU A 1 93 ? 13.624 -1.558 -15.034 1.00 95.50 93 LEU A C 1
ATOM 687 O O . LEU A 1 93 ? 13.318 -0.398 -15.327 1.00 95.50 93 LEU A O 1
ATOM 691 N N . ASP A 1 94 ? 13.050 -2.230 -14.039 1.00 95.19 94 ASP A N 1
ATOM 692 C CA . ASP A 1 94 ? 12.267 -1.616 -12.956 1.00 95.19 94 ASP A CA 1
ATOM 693 C C . ASP A 1 94 ? 13.014 -1.829 -11.632 1.00 95.19 94 ASP A C 1
ATOM 695 O O . ASP A 1 94 ? 13.569 -2.897 -11.374 1.00 95.19 94 ASP A O 1
ATOM 699 N N . THR A 1 95 ? 13.114 -0.796 -10.799 1.00 96.62 95 THR A N 1
ATOM 700 C CA . THR A 1 95 ? 13.837 -0.903 -9.529 1.00 96.62 95 THR A CA 1
ATOM 701 C C . THR A 1 95 ? 13.287 0.030 -8.457 1.00 96.62 95 THR A C 1
ATOM 703 O O . THR A 1 95 ? 12.905 1.179 -8.697 1.00 96.62 95 THR A O 1
ATOM 706 N N . ALA A 1 96 ? 13.244 -0.503 -7.241 1.00 95.25 96 ALA A N 1
ATOM 707 C CA . ALA A 1 96 ? 12.615 0.089 -6.077 1.00 95.25 96 ALA A CA 1
ATOM 708 C C . ALA A 1 96 ? 13.413 -0.251 -4.816 1.00 95.25 96 ALA A C 1
ATOM 710 O O . ALA A 1 96 ? 14.070 -1.290 -4.751 1.00 95.25 96 ALA A O 1
ATOM 711 N N . ILE A 1 97 ? 13.290 0.584 -3.784 1.00 93.88 97 ILE A N 1
ATOM 712 C CA . ILE A 1 97 ? 13.639 0.186 -2.420 1.00 93.88 97 ILE A CA 1
ATOM 713 C C . ILE A 1 97 ? 12.330 -0.136 -1.694 1.00 93.88 97 ILE A C 1
ATOM 715 O O . ILE A 1 97 ? 11.415 0.687 -1.642 1.00 93.88 97 ILE A O 1
ATOM 719 N N . LEU A 1 98 ? 12.228 -1.350 -1.164 1.00 87.88 98 LEU A N 1
ATOM 720 C CA . LEU A 1 98 ? 11.100 -1.820 -0.368 1.00 87.88 98 LEU A CA 1
ATOM 721 C C . LEU A 1 98 ? 11.475 -1.775 1.114 1.00 87.88 98 LEU A C 1
ATOM 723 O O . LEU A 1 98 ? 12.575 -2.168 1.500 1.00 87.88 98 LEU A O 1
ATOM 727 N N . SER A 1 99 ? 10.548 -1.314 1.947 1.00 78.88 99 SER A N 1
ATOM 728 C CA . SER A 1 99 ? 10.652 -1.343 3.403 1.00 78.88 99 SER A CA 1
ATOM 729 C C . SER A 1 99 ? 9.634 -2.338 3.946 1.00 78.88 99 SER A C 1
ATOM 731 O O . SER A 1 99 ? 8.429 -2.130 3.808 1.00 78.88 99 SER A O 1
ATOM 733 N N . PHE A 1 100 ? 10.124 -3.427 4.534 1.00 73.25 100 PHE A N 1
ATOM 734 C CA . PHE A 1 100 ? 9.332 -4.435 5.233 1.00 73.25 100 PHE A CA 1
ATOM 735 C C . PHE A 1 100 ? 9.316 -4.145 6.732 1.00 73.25 100 PHE A C 1
ATOM 737 O O . PHE A 1 100 ? 10.248 -3.559 7.280 1.00 73.25 100 PHE A O 1
ATOM 744 N N . SER A 1 101 ? 8.243 -4.554 7.401 1.00 64.88 101 SER A N 1
ATOM 745 C CA . SER A 1 101 ? 7.998 -4.299 8.821 1.00 64.88 101 SER A CA 1
ATOM 746 C C . SER A 1 101 ? 7.045 -5.370 9.392 1.00 64.88 101 SER A C 1
ATOM 748 O O . SER A 1 101 ? 6.460 -6.117 8.602 1.00 64.88 101 SER A O 1
ATOM 750 N N . PRO A 1 102 ? 6.798 -5.429 10.718 1.00 49.47 102 PRO A N 1
ATOM 751 C CA . PRO A 1 102 ? 5.783 -6.316 11.328 1.00 49.47 102 PRO A CA 1
ATOM 752 C C . PRO A 1 102 ? 4.335 -6.090 10.850 1.00 49.47 102 PRO A C 1
ATOM 754 O O . PRO A 1 102 ? 3.399 -6.713 11.341 1.00 49.47 102 PRO A O 1
ATOM 757 N N . PHE A 1 103 ? 4.158 -5.142 9.938 1.00 47.34 103 PHE A N 1
ATOM 758 C CA . PHE A 1 103 ? 2.952 -4.377 9.684 1.00 47.34 103 PHE A CA 1
ATOM 759 C C . PHE A 1 103 ? 2.601 -4.327 8.186 1.00 47.34 103 PHE A C 1
ATOM 761 O O . PHE A 1 103 ? 1.678 -3.625 7.775 1.00 47.34 103 PHE A O 1
ATOM 768 N N . GLY A 1 104 ? 3.354 -5.068 7.368 1.00 59.84 104 GLY A N 1
ATOM 769 C CA . GLY A 1 104 ? 3.304 -5.038 5.911 1.00 59.84 104 GLY A CA 1
ATOM 770 C C . GLY A 1 104 ? 4.585 -4.474 5.297 1.00 59.84 104 GLY A C 1
ATOM 771 O O . GLY A 1 104 ? 5.610 -4.301 5.967 1.00 59.84 104 GLY A O 1
ATOM 772 N N . PHE A 1 105 ? 4.517 -4.197 3.999 1.00 74.19 105 PHE A N 1
ATOM 773 C CA . PHE A 1 105 ? 5.604 -3.624 3.213 1.00 74.19 105 PHE A CA 1
ATOM 774 C C . PHE A 1 105 ? 5.146 -2.326 2.547 1.00 74.19 105 PHE A C 1
ATOM 776 O O . PHE A 1 105 ? 3.962 -2.154 2.261 1.00 74.19 105 PHE A O 1
ATOM 783 N N . GLN A 1 106 ? 6.087 -1.438 2.248 1.00 65.38 106 GLN A N 1
ATOM 784 C CA . GLN A 1 106 ? 5.836 -0.241 1.451 1.00 65.38 106 GLN A CA 1
ATOM 785 C C . GLN A 1 106 ? 7.011 0.059 0.518 1.00 65.38 106 GLN A C 1
ATOM 787 O O . GLN A 1 106 ? 8.171 -0.187 0.856 1.00 65.38 106 GLN A O 1
ATOM 792 N N . LEU A 1 107 ? 6.710 0.646 -0.638 1.00 75.50 107 LEU A N 1
ATOM 793 C CA . LEU A 1 107 ? 7.696 1.329 -1.469 1.00 75.50 107 LEU A CA 1
ATOM 794 C C . LEU A 1 107 ? 8.239 2.551 -0.709 1.00 75.50 107 LEU A C 1
ATOM 796 O O . LEU A 1 107 ? 7.461 3.340 -0.172 1.00 75.50 107 LEU A O 1
ATOM 800 N N . VAL A 1 108 ? 9.562 2.719 -0.668 1.00 72.50 108 VAL A N 1
ATOM 801 C CA . VAL A 1 108 ? 10.219 3.897 -0.082 1.00 72.50 108 VAL A CA 1
ATOM 802 C C . VAL A 1 108 ? 11.087 4.611 -1.115 1.00 72.50 108 VAL A C 1
ATOM 804 O O . VAL A 1 108 ? 11.775 3.986 -1.921 1.00 72.50 108 VAL A O 1
ATOM 807 N N . GLY A 1 109 ? 11.055 5.945 -1.078 1.00 77.50 109 GLY A N 1
ATOM 808 C CA . GLY A 1 109 ? 11.716 6.791 -2.070 1.00 77.50 109 GLY A CA 1
ATOM 809 C C . GLY A 1 109 ? 10.973 6.832 -3.410 1.00 77.50 109 GLY A C 1
ATOM 810 O O . GLY A 1 109 ? 9.773 6.574 -3.491 1.00 77.50 109 GLY A O 1
ATOM 811 N N . ALA A 1 110 ? 11.696 7.189 -4.468 1.00 81.44 110 ALA A N 1
ATOM 812 C CA . ALA A 1 110 ? 11.210 7.205 -5.839 1.00 81.44 110 ALA A CA 1
ATOM 813 C C . ALA A 1 110 ? 11.699 5.948 -6.590 1.00 81.44 110 ALA A C 1
ATOM 815 O O . ALA A 1 110 ? 12.913 5.732 -6.669 1.00 81.44 110 ALA A O 1
ATOM 816 N N . PRO A 1 111 ? 10.799 5.143 -7.186 1.00 87.25 111 PRO A N 1
ATOM 817 C CA . PRO A 1 111 ? 11.198 4.037 -8.048 1.00 87.25 111 PRO A CA 1
ATOM 818 C C . PRO A 1 111 ? 11.895 4.579 -9.301 1.00 87.25 111 PRO A C 1
ATOM 820 O O . PRO A 1 111 ? 11.547 5.646 -9.819 1.00 87.25 111 PRO A O 1
ATOM 823 N N . ALA A 1 112 ? 12.871 3.835 -9.808 1.00 93.75 112 ALA A N 1
ATOM 824 C CA . ALA A 1 112 ? 13.631 4.189 -10.997 1.00 93.75 112 ALA A CA 1
ATOM 825 C C . ALA A 1 112 ? 13.608 3.040 -12.010 1.00 93.75 112 ALA A C 1
ATOM 827 O O . ALA A 1 112 ? 13.296 1.903 -11.683 1.00 93.75 112 ALA A O 1
ATOM 828 N N . GLY A 1 113 ? 13.931 3.341 -13.261 1.00 93.94 113 GLY A N 1
ATOM 829 C CA . GLY A 1 113 ? 13.975 2.339 -14.315 1.00 93.94 113 GLY A CA 1
ATOM 830 C C . GLY A 1 113 ? 14.540 2.896 -15.612 1.00 93.94 113 GLY A C 1
ATOM 831 O O . GLY A 1 113 ? 14.833 4.095 -15.706 1.00 93.94 113 GLY A O 1
ATOM 832 N N . LEU A 1 114 ? 14.685 2.012 -16.595 1.00 92.44 114 LEU A N 1
ATOM 833 C CA . LEU A 1 114 ? 15.152 2.300 -17.953 1.00 92.44 114 LEU A CA 1
ATOM 834 C C . LEU A 1 114 ? 14.161 1.715 -18.969 1.00 92.44 114 LEU A C 1
ATOM 836 O O . LEU A 1 114 ? 13.477 0.740 -18.675 1.00 92.44 114 LEU A O 1
ATOM 840 N N . ARG A 1 115 ? 14.043 2.324 -20.156 1.00 84.19 115 ARG A N 1
ATOM 841 C CA . ARG A 1 115 ? 13.089 1.913 -21.220 1.00 84.19 115 ARG A CA 1
ATOM 842 C C . ARG A 1 115 ? 13.769 1.284 -22.449 1.00 84.19 115 ARG A C 1
ATOM 844 O O . ARG A 1 115 ? 13.129 1.141 -23.485 1.00 84.19 115 ARG A O 1
ATOM 851 N N . HIS A 1 116 ? 15.064 1.036 -22.314 1.00 79.50 116 HIS A N 1
ATOM 852 C CA . HIS A 1 116 ? 16.052 0.520 -23.261 1.00 79.50 116 HIS A CA 1
ATOM 853 C C . HIS A 1 116 ? 17.313 0.218 -22.428 1.00 79.50 116 HIS A C 1
ATOM 855 O O . HIS A 1 116 ? 17.407 0.682 -21.286 1.00 79.50 116 HIS A O 1
ATOM 861 N N . GLY A 1 117 ? 18.290 -0.495 -22.976 1.00 71.94 117 GLY A N 1
ATOM 862 C CA . GLY A 1 117 ? 19.387 -1.055 -22.186 1.00 71.94 117 GLY A CA 1
ATOM 863 C C . GLY A 1 117 ? 18.893 -2.243 -21.359 1.00 71.94 117 GLY A C 1
ATOM 864 O O . GLY A 1 117 ? 18.994 -2.243 -20.134 1.00 71.94 117 GLY A O 1
ATOM 865 N N . ALA A 1 118 ? 18.294 -3.216 -22.042 1.00 85.12 118 ALA A N 1
ATOM 866 C CA . ALA A 1 118 ? 17.766 -4.455 -21.476 1.00 85.12 118 ALA A CA 1
ATOM 867 C C . ALA A 1 118 ? 18.021 -5.632 -22.446 1.00 85.12 118 ALA A C 1
ATOM 869 O O . ALA A 1 118 ? 18.665 -5.438 -23.478 1.00 85.12 118 ALA A O 1
ATOM 870 N N . GLY A 1 119 ? 17.529 -6.837 -22.133 1.00 86.06 119 GLY A N 1
ATOM 871 C CA . GLY A 1 119 ? 17.809 -8.058 -22.914 1.00 86.06 119 GLY A CA 1
ATOM 872 C C . GLY A 1 119 ? 17.575 -7.930 -24.426 1.00 86.06 119 GLY A C 1
ATOM 873 O O . GLY A 1 119 ? 18.438 -8.303 -25.199 1.00 86.06 119 GLY A O 1
ATOM 874 N N . LEU A 1 120 ? 16.496 -7.280 -24.873 1.00 89.62 120 LEU A N 1
ATOM 875 C CA . LEU A 1 120 ? 16.205 -7.083 -26.303 1.00 89.62 120 LEU A CA 1
ATOM 876 C C . LEU A 1 120 ? 17.225 -6.190 -27.032 1.00 89.62 120 LEU A C 1
ATOM 878 O O . LEU A 1 120 ? 17.353 -6.282 -28.250 1.00 89.62 120 LEU A O 1
ATOM 882 N N . ASP A 1 121 ? 17.931 -5.310 -26.317 1.00 91.12 121 ASP A N 1
ATOM 883 C CA . ASP A 1 121 ? 19.030 -4.526 -26.890 1.00 91.12 121 ASP A CA 1
ATOM 884 C C . ASP A 1 121 ? 20.338 -5.343 -26.913 1.00 91.12 121 ASP A C 1
ATOM 886 O O . ASP A 1 121 ? 21.182 -5.141 -27.785 1.00 91.12 121 ASP A O 1
ATOM 890 N N . LEU A 1 122 ? 20.495 -6.288 -25.978 1.00 92.25 122 LEU A N 1
ATOM 891 C CA . LEU A 1 122 ? 21.624 -7.218 -25.899 1.00 92.25 122 LEU A CA 1
ATOM 892 C C . LEU A 1 122 ? 21.512 -8.344 -26.945 1.00 92.25 122 LEU A C 1
ATOM 894 O O . LEU A 1 122 ? 22.495 -8.625 -27.630 1.00 92.25 122 LEU A O 1
ATOM 898 N N . ASP A 1 123 ? 20.301 -8.862 -27.169 1.00 94.06 123 ASP A N 1
ATOM 899 C CA . ASP A 1 123 ? 19.905 -9.733 -28.282 1.00 94.06 123 ASP A CA 1
ATOM 900 C C . ASP A 1 123 ? 20.358 -9.154 -29.630 1.00 94.06 123 ASP A C 1
ATOM 902 O O . ASP A 1 123 ? 21.024 -9.829 -30.411 1.00 94.06 123 ASP A O 1
ATOM 906 N N . GLU A 1 124 ? 20.034 -7.889 -29.929 1.00 93.81 124 GLU A N 1
ATOM 907 C CA . GLU A 1 124 ? 20.413 -7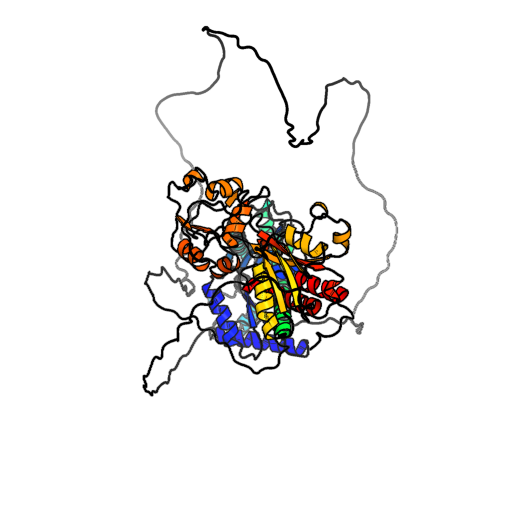.274 -31.211 1.00 93.81 124 GLU A CA 1
ATOM 908 C C . GLU A 1 124 ? 21.939 -7.083 -31.332 1.00 93.81 124 GLU A C 1
ATOM 910 O O . GLU A 1 124 ? 22.489 -7.264 -32.421 1.00 93.81 124 GLU A O 1
ATOM 915 N N . LEU A 1 125 ? 22.645 -6.793 -30.228 1.00 94.88 125 LEU A N 1
ATOM 916 C CA . LEU A 1 125 ? 24.116 -6.746 -30.203 1.00 94.88 125 LEU A CA 1
ATOM 917 C C . LEU A 1 125 ? 24.743 -8.132 -30.438 1.00 94.88 125 LEU A C 1
ATOM 919 O O . LEU A 1 125 ? 25.737 -8.243 -31.162 1.00 94.88 125 LEU A O 1
ATOM 923 N N . LEU A 1 126 ? 24.161 -9.192 -29.869 1.00 95.25 126 LEU A N 1
ATOM 924 C CA . LEU A 1 126 ? 24.560 -10.577 -30.119 1.00 95.25 126 LEU A CA 1
ATOM 925 C C . LEU A 1 126 ? 24.238 -11.016 -31.557 1.00 95.25 126 LEU A C 1
ATOM 927 O O . LEU A 1 126 ? 25.060 -11.694 -32.174 1.00 95.25 126 LEU A O 1
ATOM 931 N N . VAL A 1 127 ? 23.104 -10.592 -32.131 1.00 96.06 127 VAL A N 1
ATOM 932 C CA . VAL A 1 127 ? 22.765 -10.812 -33.549 1.00 96.06 127 VAL A CA 1
ATOM 933 C C . VAL A 1 127 ? 23.810 -10.159 -34.452 1.00 96.06 127 VAL A C 1
ATOM 935 O O . VAL A 1 127 ? 24.354 -10.839 -35.320 1.00 96.06 127 VAL A O 1
ATOM 938 N N . ASP A 1 128 ? 24.157 -8.885 -34.244 1.00 95.12 128 ASP A N 1
ATOM 939 C CA . ASP A 1 128 ? 25.192 -8.218 -35.048 1.00 95.12 128 ASP A CA 1
ATOM 940 C C . ASP A 1 128 ? 26.582 -8.865 -34.857 1.00 95.12 128 ASP A C 1
ATOM 942 O O . ASP A 1 128 ? 27.333 -9.015 -35.828 1.00 95.12 128 ASP A O 1
ATOM 946 N N . ARG A 1 129 ? 26.914 -9.353 -33.649 1.00 95.88 129 ARG A N 1
ATOM 947 C CA . ARG A 1 129 ? 28.130 -10.155 -33.393 1.00 95.88 129 ARG A CA 1
ATOM 948 C C . ARG A 1 129 ? 28.100 -11.514 -34.109 1.00 95.88 129 ARG A C 1
ATOM 950 O O . ARG A 1 129 ? 29.141 -11.941 -34.619 1.00 95.88 129 ARG A O 1
ATOM 957 N N . ALA A 1 130 ? 26.959 -12.195 -34.176 1.00 96.06 130 ALA A N 1
ATOM 958 C CA . ALA A 1 130 ? 26.806 -13.464 -34.891 1.00 96.06 130 ALA A CA 1
ATOM 959 C C . ALA A 1 130 ? 26.924 -13.270 -36.413 1.00 96.06 130 ALA A C 1
ATOM 961 O O . ALA A 1 130 ? 27.720 -13.947 -37.067 1.00 96.06 130 ALA A O 1
ATOM 962 N N . LEU A 1 131 ? 26.210 -12.279 -36.961 1.00 95.44 131 LEU A N 1
ATOM 963 C CA . LEU A 1 131 ? 26.289 -11.879 -38.369 1.00 95.44 131 LEU A CA 1
ATOM 964 C C . LEU A 1 131 ? 27.722 -11.493 -38.767 1.00 95.44 131 LEU A C 1
ATOM 966 O O . LEU A 1 131 ? 28.208 -11.929 -39.811 1.00 95.44 131 LEU A O 1
ATOM 970 N N . GLY A 1 132 ? 28.427 -10.742 -37.914 1.00 94.38 132 GLY A N 1
ATOM 971 C CA . GLY A 1 132 ? 29.816 -10.341 -38.140 1.00 94.38 132 GLY A CA 1
ATOM 972 C C . GLY A 1 132 ? 30.793 -11.516 -38.269 1.00 94.38 132 GLY A C 1
ATOM 973 O O . GLY A 1 132 ? 31.652 -11.495 -39.148 1.00 94.38 132 GLY A O 1
ATOM 974 N N . ALA A 1 133 ? 30.646 -12.567 -37.455 1.00 94.06 133 ALA A N 1
ATOM 975 C CA . ALA A 1 133 ? 31.489 -13.765 -37.555 1.00 94.06 133 ALA A CA 1
ATOM 976 C C . ALA A 1 133 ? 31.135 -14.676 -38.746 1.00 94.06 133 ALA A C 1
ATOM 978 O O . ALA A 1 133 ? 31.992 -15.424 -39.211 1.00 94.06 133 ALA A O 1
ATOM 979 N N . ALA A 1 134 ? 29.920 -14.566 -39.287 1.00 94.00 134 ALA A N 1
ATOM 980 C CA . ALA A 1 134 ? 29.516 -15.209 -40.537 1.00 94.00 134 ALA A CA 1
ATOM 981 C C . ALA A 1 134 ? 29.883 -14.393 -41.810 1.00 94.00 134 ALA A C 1
ATOM 983 O O . ALA A 1 134 ? 29.432 -14.734 -42.901 1.00 94.00 134 ALA A O 1
ATOM 984 N N . ASP A 1 135 ? 30.666 -13.304 -41.690 1.00 92.38 135 ASP A N 1
ATOM 985 C CA . ASP A 1 135 ? 30.968 -12.304 -42.749 1.00 92.38 135 ASP A CA 1
ATOM 986 C C . ASP A 1 135 ? 29.711 -11.660 -43.394 1.00 92.38 135 ASP A C 1
ATOM 988 O O . ASP A 1 135 ? 29.709 -11.136 -44.519 1.00 92.38 135 ASP A O 1
ATOM 992 N N . VAL A 1 136 ? 28.599 -11.650 -42.652 1.00 89.94 136 VAL A N 1
ATOM 993 C CA . VAL A 1 136 ? 27.326 -11.067 -43.080 1.00 89.94 136 VAL A CA 1
ATOM 994 C C . VAL A 1 136 ? 27.247 -9.615 -42.631 1.00 89.94 136 VAL A C 1
ATOM 996 O O . VAL A 1 136 ? 26.724 -9.290 -41.571 1.00 89.94 136 VAL A O 1
ATOM 999 N N . ALA A 1 137 ? 27.719 -8.699 -43.474 1.00 85.81 137 ALA A N 1
ATOM 1000 C CA . ALA A 1 137 ? 27.507 -7.271 -43.244 1.00 85.81 137 ALA A CA 1
ATOM 1001 C C . ALA A 1 137 ? 25.991 -6.939 -43.248 1.00 85.81 137 ALA A C 1
ATOM 1003 O O . ALA A 1 137 ? 25.358 -7.086 -44.301 1.00 85.81 137 ALA A O 1
ATOM 1004 N N . PRO A 1 138 ? 25.394 -6.414 -42.152 1.00 78.94 138 PRO A N 1
ATOM 1005 C CA . PRO A 1 138 ? 23.941 -6.214 -42.050 1.00 78.94 138 PRO A CA 1
ATOM 1006 C C . PRO A 1 138 ? 23.344 -5.230 -43.069 1.00 78.94 138 PRO A C 1
ATOM 1008 O O . PRO A 1 138 ? 22.127 -5.189 -43.239 1.00 78.94 138 PRO A O 1
ATOM 1011 N N . ALA A 1 139 ? 24.170 -4.443 -43.765 1.00 79.38 139 ALA A N 1
ATOM 1012 C CA . ALA A 1 139 ? 23.762 -3.573 -44.872 1.00 79.38 139 ALA A CA 1
ATOM 1013 C C . ALA A 1 139 ? 23.563 -4.312 -46.217 1.00 79.38 139 ALA A C 1
ATOM 1015 O O . ALA A 1 139 ? 22.987 -3.739 -47.138 1.00 79.38 139 ALA A O 1
ATOM 1016 N N . ARG A 1 140 ? 24.027 -5.567 -46.346 1.00 78.31 140 ARG A N 1
ATOM 1017 C CA . ARG A 1 140 ? 23.832 -6.416 -47.541 1.00 78.31 140 ARG A CA 1
ATOM 1018 C C . ARG A 1 140 ? 22.526 -7.227 -47.498 1.00 78.31 140 ARG A C 1
ATOM 1020 O O . ARG A 1 140 ? 22.142 -7.790 -48.517 1.00 78.31 140 ARG A O 1
ATOM 1027 N N . LEU A 1 141 ? 21.868 -7.308 -46.338 1.00 83.75 141 LEU A N 1
ATOM 1028 C CA . LEU A 1 141 ? 20.627 -8.064 -46.144 1.00 83.75 141 LEU A CA 1
ATOM 1029 C C . LEU A 1 141 ? 19.408 -7.258 -46.610 1.00 83.75 141 LEU A C 1
ATOM 1031 O O . LEU A 1 141 ? 19.109 -6.199 -46.045 1.00 83.75 141 LEU A O 1
ATOM 1035 N N . ASP A 1 142 ? 18.672 -7.787 -47.590 1.00 83.12 142 ASP A N 1
ATOM 1036 C CA . ASP A 1 142 ? 17.399 -7.211 -48.020 1.00 83.12 142 ASP A CA 1
ATOM 1037 C C . ASP A 1 142 ? 16.304 -7.488 -46.978 1.00 83.12 142 ASP A C 1
ATOM 1039 O O . ASP A 1 142 ? 15.703 -8.558 -46.926 1.00 83.12 142 ASP A O 1
ATOM 1043 N N . ARG A 1 143 ? 16.031 -6.492 -46.131 1.00 78.38 143 ARG A N 1
ATOM 1044 C CA . ARG A 1 143 ? 14.978 -6.561 -45.105 1.00 78.38 143 ARG A CA 1
ATOM 1045 C C . ARG A 1 143 ? 13.554 -6.461 -45.675 1.00 78.38 143 ARG A C 1
ATOM 1047 O O . ARG A 1 143 ? 12.610 -6.593 -44.901 1.00 78.38 143 ARG A O 1
ATOM 1054 N N . ALA A 1 144 ? 13.383 -6.207 -46.977 1.00 83.25 144 ALA A N 1
ATOM 1055 C CA . ALA A 1 144 ? 12.081 -6.253 -47.644 1.00 83.25 144 ALA A CA 1
ATOM 1056 C C . ALA A 1 144 ? 11.743 -7.652 -48.196 1.00 83.25 144 ALA A C 1
ATOM 1058 O O . ALA A 1 144 ? 10.569 -7.936 -48.440 1.00 83.25 144 ALA A O 1
ATOM 1059 N N . ASP A 1 145 ? 12.733 -8.538 -48.351 1.00 88.94 145 ASP A N 1
ATOM 1060 C CA . ASP A 1 145 ? 12.498 -9.944 -48.677 1.00 88.94 145 ASP A CA 1
ATOM 1061 C C . ASP A 1 145 ? 11.914 -10.707 -47.474 1.00 88.94 145 ASP A C 1
ATOM 1063 O O . ASP A 1 145 ? 12.448 -10.703 -46.361 1.00 88.94 145 ASP A O 1
ATOM 1067 N N . ALA A 1 146 ? 10.816 -11.423 -47.720 1.00 88.56 146 ALA A N 1
ATOM 1068 C CA . ALA A 1 146 ? 10.122 -12.211 -46.712 1.00 88.56 146 ALA A CA 1
ATOM 1069 C C . ALA A 1 146 ? 10.933 -13.431 -46.237 1.00 88.56 146 ALA A C 1
ATOM 1071 O O . ALA A 1 146 ? 10.791 -13.826 -45.076 1.00 88.56 146 ALA A O 1
ATOM 1072 N N . ALA A 1 147 ? 11.788 -14.022 -47.082 1.00 87.88 147 ALA A N 1
ATOM 1073 C CA . ALA A 1 147 ? 12.640 -15.139 -46.665 1.00 87.88 147 ALA A CA 1
ATOM 1074 C C . ALA A 1 147 ? 13.748 -14.656 -45.714 1.00 87.88 147 ALA A C 1
ATOM 1076 O O . ALA A 1 147 ? 13.899 -15.203 -44.621 1.00 87.88 147 ALA A O 1
ATOM 1077 N N . THR A 1 148 ? 14.440 -13.573 -46.070 1.00 90.50 148 THR A N 1
ATOM 1078 C CA . THR A 1 148 ? 15.446 -12.894 -45.237 1.00 90.50 148 THR A CA 1
ATOM 1079 C C . THR A 1 148 ? 14.844 -12.402 -43.921 1.00 90.50 148 THR A C 1
ATOM 1081 O O . THR A 1 148 ? 15.411 -12.650 -42.858 1.00 90.50 148 THR A O 1
ATOM 1084 N N . GLY A 1 149 ? 13.657 -11.783 -43.957 1.00 89.56 149 GLY A N 1
ATOM 1085 C CA . GLY A 1 149 ? 12.931 -11.372 -42.751 1.00 89.56 149 GLY A CA 1
ATOM 1086 C C . GLY A 1 149 ? 12.563 -12.547 -41.835 1.00 89.56 149 GLY A C 1
ATOM 1087 O O . GLY A 1 149 ? 12.734 -12.455 -40.620 1.00 89.56 149 GLY A O 1
ATOM 1088 N N . THR A 1 150 ? 12.126 -13.676 -42.405 1.00 91.81 150 THR A N 1
ATOM 1089 C CA . THR A 1 150 ? 11.810 -14.902 -41.646 1.00 91.81 150 THR A CA 1
ATOM 1090 C C . THR A 1 150 ? 13.063 -15.523 -41.024 1.00 91.81 150 THR A C 1
ATOM 1092 O O . THR A 1 150 ? 13.040 -15.914 -39.857 1.00 91.81 150 THR A O 1
ATOM 1095 N N . ALA A 1 151 ? 14.164 -15.580 -41.777 1.00 92.56 151 ALA A N 1
ATOM 1096 C CA . ALA A 1 151 ? 15.433 -16.140 -41.324 1.00 92.56 151 ALA A CA 1
ATOM 1097 C C . ALA A 1 151 ? 16.076 -15.286 -40.214 1.00 92.56 151 ALA A C 1
ATOM 1099 O O . ALA A 1 151 ? 16.480 -15.824 -39.187 1.00 92.56 151 ALA A O 1
ATOM 1100 N N . LEU A 1 152 ? 16.060 -13.954 -40.342 1.00 92.06 152 LEU A N 1
ATOM 1101 C CA . LEU A 1 152 ? 16.527 -13.042 -39.291 1.00 92.06 152 LEU A CA 1
ATOM 1102 C C . LEU A 1 152 ? 15.635 -13.095 -38.036 1.00 92.06 152 LEU A C 1
ATOM 1104 O O . LEU A 1 152 ? 16.132 -13.024 -36.914 1.00 92.06 152 LEU A O 1
ATOM 1108 N N . ALA A 1 153 ? 14.318 -13.265 -38.199 1.00 91.44 153 ALA A N 1
ATOM 1109 C CA . ALA A 1 153 ? 13.403 -13.472 -37.074 1.00 91.44 153 ALA A CA 1
ATOM 1110 C C . ALA A 1 153 ? 13.608 -14.827 -36.372 1.00 91.44 153 ALA A C 1
ATOM 1112 O O . ALA A 1 153 ? 13.240 -14.957 -35.206 1.00 91.44 153 ALA A O 1
ATOM 1113 N N . ARG A 1 154 ? 14.172 -15.831 -37.058 1.00 94.69 154 ARG A N 1
ATOM 1114 C CA . ARG A 1 154 ? 14.645 -17.081 -36.449 1.00 94.69 154 ARG A CA 1
ATOM 1115 C C . ARG A 1 154 ? 15.957 -16.865 -35.696 1.00 94.69 154 ARG A C 1
ATOM 1117 O O . ARG A 1 154 ? 15.974 -17.151 -34.505 1.00 94.69 154 ARG A O 1
ATOM 1124 N N . LEU A 1 155 ? 16.967 -16.280 -36.347 1.00 95.06 155 LEU A N 1
ATOM 1125 C CA . LEU A 1 155 ? 18.279 -16.007 -35.748 1.00 95.06 155 LEU A CA 1
ATOM 1126 C C . LEU A 1 155 ? 18.149 -15.261 -34.411 1.00 95.06 155 LEU A C 1
ATOM 1128 O O . LEU A 1 155 ? 18.780 -15.642 -33.440 1.00 95.06 155 LEU A O 1
ATOM 1132 N N . ARG A 1 156 ? 17.251 -14.271 -34.321 1.00 94.81 156 ARG A N 1
ATOM 1133 C CA . ARG A 1 156 ? 16.920 -13.567 -33.065 1.00 94.81 156 ARG A CA 1
ATOM 1134 C C . ARG A 1 156 ? 16.468 -14.480 -31.920 1.00 94.81 156 ARG A C 1
ATOM 1136 O O . ARG A 1 156 ? 16.851 -14.256 -30.783 1.00 94.81 156 ARG A O 1
ATOM 1143 N N . ARG A 1 157 ? 15.655 -15.506 -32.195 1.00 94.56 157 ARG A N 1
ATOM 1144 C CA . ARG A 1 157 ? 15.189 -16.451 -31.160 1.00 94.56 157 ARG A CA 1
ATOM 1145 C C . ARG A 1 157 ? 16.284 -17.428 -30.744 1.00 94.56 157 ARG A C 1
ATOM 1147 O O . ARG A 1 157 ? 16.327 -17.827 -29.590 1.00 94.56 157 ARG A O 1
ATOM 1154 N N . GLU A 1 158 ? 17.135 -17.814 -31.687 1.00 96.06 158 GLU A N 1
ATOM 1155 C CA . GLU A 1 158 ? 18.280 -18.694 -31.436 1.00 96.06 158 GLU A CA 1
ATOM 1156 C C . GLU A 1 158 ? 19.395 -17.937 -30.689 1.00 96.06 158 GLU A C 1
ATOM 1158 O O . GLU A 1 158 ? 20.042 -18.512 -29.822 1.00 96.06 158 GLU A O 1
ATOM 1163 N N . VAL A 1 159 ? 19.540 -16.628 -30.926 1.00 96.19 159 VAL A N 1
ATOM 1164 C CA . VAL A 1 159 ? 20.387 -15.720 -30.137 1.00 96.19 159 VAL A CA 1
ATOM 1165 C C . VAL A 1 159 ? 19.856 -15.521 -28.715 1.00 96.19 159 VAL A C 1
ATOM 1167 O O . VAL A 1 159 ? 20.640 -15.661 -27.785 1.00 96.19 159 VAL A O 1
ATOM 1170 N N . ALA A 1 160 ? 18.554 -15.298 -28.515 1.00 93.12 160 ALA A N 1
ATOM 1171 C CA . ALA A 1 160 ? 17.986 -15.193 -27.164 1.00 93.12 160 ALA A CA 1
ATOM 1172 C C . ALA A 1 160 ? 18.187 -16.485 -26.343 1.00 93.12 160 ALA A C 1
ATOM 1174 O O . ALA A 1 160 ? 18.502 -16.442 -25.156 1.00 93.12 160 ALA A O 1
ATOM 1175 N N . GLN A 1 161 ? 18.079 -17.650 -26.994 1.00 93.62 161 GLN A N 1
ATOM 1176 C CA . GLN A 1 161 ? 18.417 -18.943 -26.384 1.00 93.62 161 GLN A CA 1
ATOM 1177 C C . GLN A 1 161 ? 19.926 -19.088 -26.128 1.00 93.62 161 GLN A C 1
ATOM 1179 O O . GLN A 1 161 ? 20.321 -19.680 -25.128 1.00 93.62 161 GLN A O 1
ATOM 1184 N N . ALA A 1 162 ? 20.777 -18.529 -26.991 1.00 95.00 162 ALA A N 1
ATOM 1185 C CA . ALA A 1 162 ? 22.217 -18.467 -26.763 1.00 95.00 162 ALA A CA 1
ATOM 1186 C C . ALA A 1 162 ? 22.585 -17.544 -25.583 1.00 95.00 162 ALA A C 1
ATOM 1188 O O . ALA A 1 162 ? 23.489 -17.895 -24.832 1.00 95.00 162 ALA A O 1
ATOM 1189 N N . GLU A 1 163 ? 21.891 -16.419 -25.363 1.00 94.31 163 GLU A N 1
ATOM 1190 C CA . GLU A 1 163 ? 22.078 -15.580 -24.165 1.00 94.31 163 GLU A CA 1
ATOM 1191 C C . GLU A 1 163 ? 21.738 -16.360 -22.885 1.00 94.31 163 GLU A C 1
ATOM 1193 O O . GLU A 1 163 ? 22.547 -16.395 -21.956 1.00 94.31 163 GLU A O 1
ATOM 1198 N N . GLU A 1 164 ? 20.586 -17.041 -22.865 1.00 92.06 164 GLU A N 1
ATOM 1199 C CA . GLU A 1 164 ? 20.147 -17.876 -21.738 1.00 92.06 164 GLU A CA 1
ATOM 1200 C C . GLU A 1 164 ? 21.157 -19.001 -21.437 1.00 92.06 164 GLU A C 1
ATOM 1202 O O . GLU A 1 164 ? 21.532 -19.204 -20.283 1.00 92.06 164 GLU A O 1
ATOM 1207 N N . ILE A 1 165 ? 21.685 -19.672 -22.470 1.00 94.56 165 ILE A N 1
ATOM 1208 C CA . ILE A 1 165 ? 22.734 -20.695 -22.319 1.00 94.56 165 ILE A CA 1
ATOM 1209 C C . ILE A 1 165 ? 24.041 -20.086 -21.787 1.00 94.56 165 ILE A C 1
ATOM 1211 O O . ILE A 1 165 ? 24.625 -20.633 -20.855 1.00 94.56 165 ILE A O 1
ATOM 1215 N N . LEU A 1 166 ? 24.498 -18.948 -22.321 1.00 95.25 166 LEU A N 1
ATOM 1216 C CA . LEU A 1 166 ? 25.752 -18.294 -21.908 1.00 95.25 166 LEU A CA 1
ATOM 1217 C C . LEU A 1 166 ? 25.694 -17.658 -20.504 1.00 95.25 166 LEU A C 1
ATOM 1219 O O . LEU A 1 166 ? 26.730 -17.266 -19.945 1.00 95.25 166 LEU A O 1
ATOM 1223 N N . ALA A 1 167 ? 24.510 -17.579 -19.891 1.00 90.56 167 ALA A N 1
ATOM 1224 C CA . ALA A 1 167 ? 24.388 -17.294 -18.467 1.00 90.56 167 ALA A CA 1
ATOM 1225 C C . ALA A 1 167 ? 24.961 -18.439 -17.609 1.00 90.56 167 ALA A C 1
ATOM 1227 O O . ALA A 1 167 ? 25.648 -18.154 -16.623 1.00 90.56 167 ALA A O 1
ATOM 1228 N N . GLU A 1 168 ? 24.796 -19.707 -18.012 1.00 91.56 168 GLU A N 1
ATOM 1229 C CA . GLU A 1 168 ? 25.247 -20.899 -17.263 1.00 91.56 168 GLU A CA 1
ATOM 1230 C C . GLU A 1 168 ? 26.502 -21.582 -17.851 1.00 91.56 168 GLU A C 1
ATOM 1232 O O . GLU A 1 168 ? 27.409 -21.927 -17.086 1.00 91.56 168 GLU A O 1
ATOM 1237 N N . GLU A 1 169 ? 26.658 -21.622 -19.175 1.00 96.06 169 GLU A N 1
ATOM 1238 C CA . GLU A 1 169 ? 27.816 -22.178 -19.900 1.00 96.06 169 GLU A CA 1
ATOM 1239 C C . GLU A 1 169 ? 28.790 -21.090 -20.414 1.00 96.06 169 GLU A C 1
ATOM 1241 O O . GLU A 1 169 ? 28.456 -19.907 -20.474 1.00 96.06 169 GLU A O 1
ATOM 1246 N N . ASP A 1 170 ? 30.025 -21.466 -20.775 1.00 96.50 170 ASP A N 1
ATOM 1247 C CA . ASP A 1 170 ? 31.050 -20.519 -21.269 1.00 96.50 170 ASP A CA 1
ATOM 1248 C C . ASP A 1 170 ? 31.003 -20.261 -22.791 1.00 96.50 170 ASP A C 1
ATOM 1250 O O . ASP A 1 170 ? 31.437 -19.195 -23.243 1.00 96.50 170 ASP A O 1
ATOM 1254 N N . GLU A 1 171 ? 30.480 -21.200 -23.586 1.00 97.31 171 GLU A N 1
ATOM 1255 C CA . GLU A 1 171 ? 30.382 -21.104 -25.051 1.00 97.31 171 GLU A CA 1
ATOM 1256 C C . GLU A 1 171 ? 29.144 -21.833 -25.605 1.00 97.31 171 GLU A C 1
ATOM 1258 O O . GLU A 1 171 ? 28.633 -22.768 -24.988 1.00 97.31 171 GLU A O 1
ATOM 1263 N N . VAL A 1 172 ? 28.657 -21.405 -26.774 1.00 98.00 172 VAL A N 1
ATOM 1264 C CA . VAL A 1 172 ? 27.530 -22.030 -27.487 1.00 98.00 172 VAL A CA 1
ATOM 1265 C C . VAL A 1 172 ? 27.683 -21.872 -29.003 1.00 98.00 172 VAL A C 1
ATOM 1267 O O . VAL A 1 172 ? 28.035 -20.798 -29.492 1.00 98.00 172 VAL A O 1
ATOM 1270 N N . ASP A 1 173 ? 27.408 -22.937 -29.759 1.00 97.50 173 ASP A N 1
ATOM 1271 C CA . ASP A 1 173 ? 27.392 -22.912 -31.226 1.00 97.50 173 ASP A CA 1
ATOM 1272 C C . ASP A 1 173 ? 26.014 -22.488 -31.761 1.00 97.50 173 ASP A C 1
ATOM 1274 O O . ASP A 1 173 ? 24.989 -23.096 -31.446 1.00 97.50 173 ASP A O 1
ATOM 1278 N N . LEU A 1 174 ? 26.006 -21.461 -32.613 1.00 96.81 174 LEU A N 1
ATOM 1279 C CA . LEU A 1 174 ? 24.822 -20.855 -33.219 1.00 96.81 174 LEU A CA 1
ATOM 1280 C C . LEU A 1 174 ? 24.836 -21.029 -34.747 1.00 96.81 174 LEU A C 1
ATOM 1282 O O . LEU A 1 174 ? 25.832 -20.731 -35.409 1.00 96.81 174 LEU A O 1
ATOM 1286 N N . ALA A 1 175 ? 23.710 -21.453 -35.325 1.00 94.50 175 ALA A N 1
ATOM 1287 C CA . ALA A 1 175 ? 23.546 -21.582 -36.773 1.00 94.50 175 ALA A CA 1
ATOM 1288 C C . ALA A 1 175 ? 23.087 -20.255 -37.408 1.00 94.50 175 ALA A C 1
ATOM 1290 O O . ALA A 1 175 ? 21.979 -19.780 -37.171 1.00 94.50 175 ALA A O 1
ATOM 1291 N N . VAL A 1 176 ? 23.915 -19.665 -38.271 1.00 95.31 176 VAL A N 1
ATOM 1292 C CA . VAL A 1 176 ? 23.593 -18.445 -39.030 1.00 95.31 176 VAL A CA 1
ATOM 1293 C C . VAL A 1 176 ? 23.092 -18.827 -40.428 1.00 95.31 176 VAL A C 1
ATOM 1295 O O . VAL A 1 176 ? 23.739 -18.588 -41.446 1.00 95.31 176 VAL A O 1
ATOM 1298 N N . GLU A 1 177 ? 21.913 -19.451 -40.471 1.00 93.81 177 GLU A N 1
ATOM 1299 C CA . GLU A 1 177 ? 21.212 -19.791 -41.715 1.00 93.81 177 GLU A CA 1
ATOM 1300 C C . GLU A 1 177 ? 20.396 -18.592 -42.258 1.00 93.81 177 GLU A C 1
ATOM 1302 O O . GLU A 1 177 ? 19.314 -18.277 -41.740 1.00 93.81 177 GLU A O 1
ATOM 1307 N N . LEU A 1 178 ? 20.848 -17.982 -43.358 1.00 91.44 178 LEU A N 1
ATOM 1308 C CA . LEU A 1 178 ? 20.160 -16.903 -44.091 1.00 91.44 178 LEU A CA 1
ATOM 1309 C C . LEU A 1 178 ? 20.121 -17.205 -45.607 1.00 91.44 178 LEU A C 1
ATOM 1311 O O . LEU A 1 178 ? 20.842 -18.081 -46.082 1.00 91.44 178 LEU A O 1
ATOM 1315 N N . PRO A 1 179 ? 19.325 -16.491 -46.429 1.00 89.06 179 PRO A N 1
ATOM 1316 C CA . PRO A 1 179 ? 19.335 -16.688 -47.881 1.00 89.06 179 PRO A CA 1
ATOM 1317 C C . PRO A 1 179 ? 20.723 -16.457 -48.507 1.00 89.06 179 PRO A C 1
ATOM 1319 O O . PRO A 1 179 ? 21.173 -15.325 -48.672 1.00 89.06 179 PRO A O 1
ATOM 1322 N N . GLY A 1 180 ? 21.401 -17.552 -48.868 1.00 86.81 180 GLY A N 1
ATOM 1323 C CA . GLY A 1 180 ? 22.764 -17.539 -49.413 1.00 86.81 180 GLY A CA 1
ATOM 1324 C C . GLY A 1 180 ? 23.893 -17.622 -48.376 1.00 86.81 180 GLY A C 1
ATOM 1325 O O . GLY A 1 180 ? 25.051 -17.507 -48.770 1.00 86.81 180 GLY A O 1
ATOM 1326 N N . VAL A 1 181 ? 23.583 -17.840 -47.091 1.00 89.00 181 VAL A N 1
ATOM 1327 C CA . VAL A 1 181 ? 24.564 -18.024 -46.007 1.00 89.00 181 VAL A CA 1
ATOM 1328 C C . VAL A 1 181 ? 24.172 -19.234 -45.162 1.00 89.00 181 VAL A C 1
ATOM 1330 O O . VAL A 1 181 ? 23.041 -19.333 -44.695 1.00 89.00 181 VAL A O 1
ATOM 1333 N N . ASP A 1 182 ? 25.123 -20.136 -44.960 1.00 92.94 182 ASP A N 1
ATOM 1334 C CA . ASP A 1 182 ? 25.019 -21.289 -44.069 1.00 92.94 182 ASP A CA 1
ATOM 1335 C C . ASP A 1 182 ? 26.358 -21.385 -43.327 1.00 92.94 182 ASP A C 1
ATOM 1337 O O . ASP A 1 182 ? 27.407 -21.582 -43.949 1.00 92.94 182 ASP A O 1
ATOM 1341 N N . ALA A 1 183 ? 26.341 -21.095 -42.026 1.00 94.06 183 ALA A N 1
ATOM 1342 C CA . ALA A 1 183 ? 27.532 -20.961 -41.196 1.00 94.06 183 ALA A CA 1
ATOM 1343 C C . ALA A 1 183 ? 27.233 -21.347 -39.742 1.00 94.06 183 ALA A C 1
ATOM 1345 O O . ALA A 1 183 ? 26.164 -21.037 -39.221 1.00 94.06 183 ALA A O 1
ATOM 1346 N N . SER A 1 184 ? 28.208 -21.961 -39.070 1.00 95.75 184 SER A N 1
ATOM 1347 C CA . SER A 1 184 ? 28.185 -22.186 -37.621 1.00 95.75 184 SER A CA 1
ATOM 1348 C C . SER A 1 184 ? 29.118 -21.180 -36.955 1.00 95.75 184 SER A C 1
ATOM 1350 O O . SER A 1 184 ? 30.274 -21.055 -37.364 1.00 95.75 184 SER A O 1
ATOM 1352 N N . VAL A 1 185 ? 28.622 -20.462 -35.951 1.00 96.88 185 VAL A N 1
ATOM 1353 C CA . VAL A 1 185 ? 29.358 -19.434 -35.208 1.00 96.88 185 VAL A CA 1
ATOM 1354 C C . VAL A 1 185 ? 29.311 -19.769 -33.726 1.00 96.88 185 VAL A C 1
ATOM 1356 O O . VAL A 1 185 ? 28.241 -19.746 -33.126 1.00 96.88 185 VAL A O 1
ATOM 1359 N N . THR A 1 186 ? 30.469 -20.002 -33.119 1.00 97.69 186 THR A N 1
ATOM 1360 C CA . THR A 1 186 ? 30.577 -20.068 -31.660 1.00 97.69 186 THR A CA 1
ATOM 1361 C C . THR A 1 186 ? 30.482 -18.651 -31.078 1.00 97.69 186 THR A C 1
ATOM 1363 O O . THR A 1 186 ? 31.183 -17.725 -31.515 1.00 97.69 186 THR A O 1
ATOM 1366 N N . LEU A 1 187 ? 29.594 -18.475 -30.103 1.00 97.69 187 LEU A N 1
ATOM 1367 C CA . LEU A 1 187 ? 29.498 -17.298 -29.240 1.00 97.69 187 LEU A CA 1
ATOM 1368 C C . LEU A 1 187 ? 30.009 -17.667 -27.846 1.00 97.69 187 LEU A C 1
ATOM 1370 O O . LEU A 1 187 ? 29.810 -18.793 -27.392 1.00 97.69 187 LEU A O 1
ATOM 1374 N N . THR A 1 188 ? 30.652 -16.724 -27.158 1.00 97.62 188 THR A N 1
ATOM 1375 C CA . THR A 1 188 ? 31.223 -16.965 -25.823 1.00 97.62 188 THR A CA 1
ATOM 1376 C C . THR A 1 188 ? 30.658 -16.022 -24.766 1.00 97.62 188 THR A C 1
ATOM 1378 O O . THR A 1 188 ? 30.342 -14.858 -25.039 1.00 97.62 188 THR A O 1
ATOM 1381 N N . ARG A 1 189 ? 30.612 -16.491 -23.515 1.00 97.00 189 ARG A N 1
ATOM 1382 C CA . ARG A 1 189 ? 30.225 -15.689 -22.346 1.00 97.00 189 ARG A CA 1
ATOM 1383 C C . ARG A 1 189 ? 31.084 -14.430 -22.221 1.00 97.00 189 ARG A C 1
ATOM 1385 O O . ARG A 1 189 ? 30.568 -13.374 -21.878 1.00 97.00 189 ARG A O 1
ATOM 1392 N N . GLY A 1 190 ? 32.379 -14.511 -22.533 1.00 97.06 190 GLY A N 1
ATOM 1393 C CA . GLY A 1 190 ? 33.287 -13.359 -22.492 1.00 97.06 190 GLY A CA 1
ATOM 1394 C C . GLY A 1 190 ? 32.897 -12.233 -23.459 1.00 97.06 190 GLY A C 1
ATOM 1395 O O . GLY A 1 190 ? 33.081 -11.056 -23.147 1.00 97.06 190 GLY A O 1
ATOM 1396 N N . GLU A 1 191 ? 32.321 -12.575 -24.611 1.00 97.06 191 GLU A N 1
ATOM 1397 C CA . GLU A 1 191 ? 31.814 -11.606 -25.588 1.00 97.06 191 GLU A CA 1
ATOM 1398 C C . GLU A 1 191 ? 30.454 -11.043 -25.168 1.00 97.06 191 GLU A C 1
ATOM 1400 O O . GLU A 1 191 ? 30.279 -9.825 -25.192 1.00 97.06 191 GLU A O 1
ATOM 1405 N N . LEU A 1 192 ? 29.543 -11.896 -24.687 1.00 96.38 192 LEU A N 1
ATOM 1406 C CA . LEU A 1 192 ? 28.282 -11.478 -24.066 1.00 96.38 192 LEU A CA 1
ATOM 1407 C C . LEU A 1 192 ? 28.527 -10.490 -22.914 1.00 96.38 192 LEU A C 1
ATOM 1409 O O . LEU A 1 192 ? 27.983 -9.391 -22.913 1.00 96.38 192 LEU A O 1
ATOM 1413 N N . GLU A 1 193 ? 29.419 -10.811 -21.978 1.00 96.50 193 GLU A N 1
ATOM 1414 C CA . GLU A 1 193 ? 29.767 -9.932 -20.857 1.00 96.50 193 GLU A CA 1
ATOM 1415 C C . GLU A 1 193 ? 30.489 -8.640 -21.295 1.00 96.50 193 GLU A C 1
ATOM 1417 O O . GLU A 1 193 ? 30.412 -7.619 -20.606 1.00 96.50 193 GLU A O 1
ATOM 1422 N N . THR A 1 194 ? 31.151 -8.647 -22.456 1.00 96.50 194 THR A N 1
ATOM 1423 C CA . THR A 1 194 ? 31.742 -7.439 -23.055 1.00 96.50 194 THR A CA 1
ATOM 1424 C C . THR A 1 194 ? 30.669 -6.527 -23.659 1.00 96.50 194 THR A C 1
ATOM 1426 O O . THR A 1 194 ? 30.715 -5.315 -23.442 1.00 96.50 194 THR A O 1
ATOM 1429 N N . LEU A 1 195 ? 29.684 -7.089 -24.370 1.00 96.00 195 LEU A N 1
ATOM 1430 C CA . LEU A 1 195 ? 28.558 -6.350 -24.961 1.00 96.00 195 LEU A CA 1
ATOM 1431 C C . LEU A 1 195 ? 27.582 -5.841 -23.887 1.00 96.00 195 LEU A C 1
ATOM 1433 O O . LEU A 1 195 ? 27.154 -4.689 -23.933 1.00 96.00 195 LEU A O 1
ATOM 1437 N N . ALA A 1 196 ? 27.292 -6.666 -22.880 1.00 95.00 196 ALA A N 1
ATOM 1438 C CA . ALA A 1 196 ? 26.410 -6.338 -21.762 1.00 95.00 196 ALA A CA 1
ATOM 1439 C C . ALA A 1 196 ? 27.031 -5.343 -20.766 1.00 95.00 196 ALA A C 1
ATOM 1441 O O . ALA A 1 196 ? 26.305 -4.698 -20.014 1.00 95.00 196 ALA A O 1
ATOM 1442 N N . GLY A 1 197 ? 28.363 -5.202 -20.745 1.00 96.00 197 GLY A N 1
ATOM 1443 C CA . GLY A 1 197 ? 29.097 -4.367 -19.789 1.00 96.00 197 GLY A CA 1
ATOM 1444 C C . GLY A 1 197 ? 28.547 -2.941 -19.631 1.00 96.00 197 GLY A C 1
ATOM 1445 O O . GLY A 1 197 ? 28.156 -2.593 -18.516 1.00 96.00 197 GLY A O 1
ATOM 1446 N N . PRO A 1 198 ? 28.476 -2.131 -20.707 1.00 95.12 198 PRO A N 1
ATOM 1447 C CA . PRO A 1 198 ? 27.944 -0.768 -20.646 1.00 95.12 198 PRO A CA 1
ATOM 1448 C C . PRO A 1 198 ? 26.462 -0.708 -20.254 1.00 95.12 198 PRO A C 1
ATOM 1450 O O . PRO A 1 198 ? 26.073 0.150 -19.466 1.00 95.12 198 PRO A O 1
ATOM 1453 N N . ILE A 1 199 ? 25.648 -1.647 -20.753 1.00 94.06 199 ILE A N 1
ATOM 1454 C CA . ILE A 1 199 ? 24.217 -1.745 -20.425 1.00 94.06 199 ILE A CA 1
ATOM 1455 C C . ILE A 1 199 ? 24.035 -1.972 -18.917 1.00 94.06 199 ILE A C 1
ATOM 1457 O O . ILE A 1 199 ? 23.241 -1.289 -18.270 1.00 94.06 199 ILE A O 1
ATOM 1461 N N . ILE A 1 200 ? 24.816 -2.888 -18.340 1.00 96.06 200 ILE A N 1
ATOM 1462 C CA . ILE A 1 200 ? 24.739 -3.229 -16.918 1.00 96.06 200 ILE A CA 1
ATOM 1463 C C . ILE A 1 200 ? 25.280 -2.095 -16.029 1.00 96.06 200 ILE A C 1
ATOM 1465 O O . ILE A 1 200 ? 24.805 -1.913 -14.908 1.00 96.06 200 ILE A O 1
ATOM 1469 N N . ASP A 1 201 ? 26.232 -1.289 -16.503 1.00 96.31 201 ASP A N 1
ATOM 1470 C CA . ASP A 1 201 ? 26.684 -0.105 -15.759 1.00 96.31 201 ASP A CA 1
ATOM 1471 C C . ASP A 1 201 ? 25.573 0.967 -15.649 1.00 96.31 201 ASP A C 1
ATOM 1473 O O . ASP A 1 201 ? 25.360 1.517 -14.562 1.00 96.31 201 ASP A O 1
ATOM 1477 N N . ASP A 1 202 ? 24.792 1.196 -16.713 1.00 96.00 202 ASP A N 1
ATOM 1478 C CA . ASP A 1 202 ? 23.632 2.109 -16.703 1.00 96.00 202 ASP A CA 1
ATOM 1479 C C . ASP A 1 202 ? 22.474 1.603 -15.815 1.00 96.00 202 ASP A C 1
ATOM 1481 O O . ASP A 1 202 ? 21.803 2.392 -15.126 1.00 96.00 202 ASP A O 1
ATOM 1485 N N . THR A 1 203 ? 22.234 0.286 -15.777 1.00 96.75 203 THR A N 1
ATOM 1486 C CA . THR A 1 203 ? 21.217 -0.312 -14.892 1.00 96.75 203 THR A CA 1
ATOM 1487 C C . THR A 1 203 ? 21.645 -0.242 -13.422 1.00 96.75 203 THR A C 1
ATOM 1489 O O . THR A 1 203 ? 20.834 0.095 -12.555 1.00 96.75 203 THR A O 1
ATOM 1492 N N . VAL A 1 204 ? 22.933 -0.452 -13.127 1.00 97.38 204 VAL A N 1
ATOM 1493 C CA . VAL A 1 204 ? 23.519 -0.301 -11.782 1.00 97.38 204 VAL A CA 1
ATOM 1494 C C . VAL A 1 204 ? 23.474 1.153 -11.298 1.00 97.38 204 VAL A C 1
ATOM 1496 O O . VAL A 1 204 ? 23.116 1.406 -10.144 1.00 97.38 204 VAL A O 1
ATOM 1499 N N . GLU A 1 205 ? 23.759 2.134 -12.158 1.00 97.38 205 GLU A N 1
ATOM 1500 C CA . GLU A 1 205 ? 23.606 3.554 -11.807 1.00 97.38 205 GLU A CA 1
ATOM 1501 C C . GLU A 1 205 ? 22.127 3.964 -11.660 1.00 97.38 205 GLU A C 1
ATOM 1503 O O . GLU A 1 205 ? 21.788 4.853 -10.870 1.00 97.38 205 GLU A O 1
ATOM 1508 N N . THR A 1 206 ? 21.211 3.267 -12.337 1.00 97.50 206 THR A N 1
ATOM 1509 C CA . THR A 1 206 ? 19.767 3.426 -12.122 1.00 97.50 206 THR A CA 1
ATOM 1510 C C . THR A 1 206 ? 19.300 2.848 -10.783 1.00 97.50 206 THR A C 1
ATOM 1512 O O . THR A 1 206 ? 18.540 3.521 -10.085 1.00 97.50 206 THR A O 1
ATOM 1515 N N . PHE A 1 207 ? 19.825 1.702 -10.339 1.00 97.19 207 PHE A N 1
ATOM 1516 C CA . PHE A 1 207 ? 19.632 1.245 -8.956 1.00 97.19 207 PHE A CA 1
ATOM 1517 C C . PHE A 1 207 ? 20.225 2.245 -7.948 1.00 97.19 207 PHE A C 1
ATOM 1519 O O . PHE A 1 207 ? 19.568 2.611 -6.972 1.00 97.19 207 PHE A O 1
ATOM 1526 N N . ARG A 1 208 ? 21.418 2.801 -8.220 1.00 96.75 208 ARG A N 1
ATOM 1527 C CA . ARG A 1 208 ? 22.002 3.872 -7.389 1.00 96.75 208 ARG A CA 1
ATOM 1528 C C . ARG A 1 208 ? 21.107 5.118 -7.334 1.00 96.75 208 ARG A C 1
ATOM 1530 O O . ARG A 1 208 ? 21.061 5.794 -6.308 1.00 96.75 208 ARG A O 1
ATOM 1537 N N . ARG A 1 209 ? 20.367 5.432 -8.405 1.00 95.31 209 ARG A N 1
ATOM 1538 C CA . ARG A 1 209 ? 19.359 6.510 -8.439 1.00 95.31 209 ARG A CA 1
ATOM 1539 C C . ARG A 1 209 ? 18.142 6.203 -7.561 1.00 95.31 209 ARG A C 1
ATOM 1541 O O . ARG A 1 209 ? 17.723 7.114 -6.852 1.00 95.31 209 ARG A O 1
ATOM 1548 N N . ALA A 1 210 ? 17.638 4.967 -7.546 1.00 93.38 210 ALA A N 1
ATOM 1549 C CA . ALA A 1 210 ? 16.590 4.553 -6.608 1.00 93.38 210 ALA A CA 1
ATOM 1550 C C . ALA A 1 210 ? 17.079 4.641 -5.149 1.00 93.38 210 ALA A C 1
ATOM 1552 O O . ALA A 1 210 ? 16.442 5.295 -4.325 1.00 93.38 210 ALA A O 1
ATOM 1553 N N . LEU A 1 211 ? 18.260 4.095 -4.838 1.00 92.88 211 LEU A N 1
ATOM 1554 C CA . LEU A 1 211 ? 18.824 4.125 -3.483 1.00 92.88 211 LEU A CA 1
ATOM 1555 C C . LEU A 1 211 ? 19.102 5.553 -2.974 1.00 92.88 211 LEU A C 1
ATOM 1557 O O . LEU A 1 211 ? 18.766 5.875 -1.844 1.00 92.88 211 LEU A O 1
ATOM 1561 N N . ARG A 1 212 ? 19.606 6.469 -3.812 1.00 91.69 212 ARG A N 1
ATOM 1562 C CA . ARG A 1 212 ? 19.784 7.890 -3.426 1.00 91.69 212 ARG A CA 1
ATOM 1563 C C . ARG A 1 212 ? 18.473 8.660 -3.192 1.00 91.69 212 ARG A C 1
ATOM 1565 O O . ARG A 1 212 ? 18.533 9.828 -2.816 1.00 91.69 212 ARG A O 1
ATOM 1572 N N . SER A 1 213 ? 17.309 8.059 -3.447 1.00 84.06 213 SER A N 1
ATOM 1573 C CA . SER A 1 213 ? 16.005 8.687 -3.189 1.00 84.06 213 SER A CA 1
ATOM 1574 C C . SER A 1 213 ? 15.438 8.391 -1.793 1.00 84.06 213 SER A C 1
ATOM 1576 O O . SER A 1 213 ? 14.505 9.073 -1.366 1.00 84.06 213 SER A O 1
ATOM 1578 N N . VAL A 1 214 ? 16.007 7.418 -1.070 1.00 76.69 214 VAL A N 1
ATOM 1579 C CA . VAL A 1 214 ? 15.682 7.124 0.335 1.00 76.69 214 VAL A CA 1
ATOM 1580 C C . VAL A 1 214 ? 16.707 7.759 1.285 1.00 76.69 214 VAL A C 1
ATOM 1582 O O . VAL A 1 214 ? 17.851 7.985 0.891 1.00 76.69 214 VAL A O 1
ATOM 1585 N N . PRO A 1 215 ? 16.347 8.038 2.553 1.00 72.69 215 PRO A N 1
ATOM 1586 C CA . PRO A 1 215 ? 17.284 8.513 3.575 1.00 72.69 215 PRO A CA 1
ATOM 1587 C C . PRO A 1 215 ? 18.141 7.363 4.149 1.00 72.69 215 PRO A C 1
ATOM 1589 O O . PRO A 1 215 ? 18.270 7.232 5.362 1.00 72.69 215 PRO A O 1
ATOM 1592 N N . ALA A 1 216 ? 18.688 6.509 3.278 1.00 78.31 216 ALA A N 1
ATOM 1593 C CA . ALA A 1 216 ? 19.433 5.298 3.622 1.00 78.31 216 ALA A CA 1
ATOM 1594 C C . ALA A 1 216 ? 20.589 5.071 2.627 1.00 78.31 216 ALA A C 1
ATOM 1596 O O . ALA A 1 216 ? 20.488 5.423 1.449 1.00 78.31 216 ALA A O 1
ATOM 1597 N N . GLY A 1 217 ? 21.696 4.504 3.101 1.00 81.19 217 GLY A N 1
ATOM 1598 C CA . GLY A 1 217 ? 22.863 4.143 2.297 1.00 81.19 217 GLY A CA 1
ATOM 1599 C C . GLY A 1 217 ? 22.886 2.663 1.888 1.00 81.19 217 GLY A C 1
ATOM 1600 O O . GLY A 1 217 ? 22.015 1.888 2.279 1.00 81.19 217 GLY A O 1
ATOM 1601 N N . PRO A 1 218 ? 23.910 2.228 1.128 1.00 89.62 218 PRO A N 1
ATOM 1602 C CA . PRO A 1 218 ? 24.075 0.820 0.754 1.00 89.62 218 PRO A CA 1
ATOM 1603 C C . PRO A 1 218 ? 24.156 -0.118 1.963 1.00 89.62 218 PRO A C 1
ATOM 1605 O O . PRO A 1 218 ? 23.554 -1.183 1.943 1.00 89.62 218 PRO A O 1
ATOM 1608 N N . ALA A 1 219 ? 24.832 0.301 3.037 1.00 89.75 219 ALA A N 1
ATOM 1609 C CA . ALA A 1 219 ? 24.983 -0.484 4.264 1.00 89.75 219 ALA A CA 1
ATOM 1610 C C . ALA A 1 219 ? 23.666 -0.732 5.030 1.00 89.75 219 ALA A C 1
ATOM 1612 O O . ALA A 1 219 ? 23.619 -1.632 5.866 1.00 89.75 219 ALA A O 1
ATOM 1613 N N . ASP A 1 220 ? 22.611 0.040 4.746 1.00 87.38 220 ASP A N 1
ATOM 1614 C CA . ASP A 1 220 ? 21.296 -0.109 5.378 1.00 87.38 220 ASP A CA 1
ATOM 1615 C C . ASP A 1 220 ? 20.395 -1.113 4.628 1.00 87.38 220 ASP A C 1
ATOM 1617 O O . ASP A 1 220 ? 19.365 -1.533 5.158 1.00 87.38 220 ASP A O 1
ATOM 1621 N N . LEU A 1 221 ? 20.767 -1.522 3.404 1.00 91.31 221 LEU A N 1
ATOM 1622 C CA . LEU A 1 221 ? 20.072 -2.578 2.665 1.00 91.31 221 LEU A CA 1
ATOM 1623 C C . LEU A 1 221 ? 20.533 -3.958 3.145 1.00 91.31 221 LEU A C 1
ATOM 1625 O O . LEU A 1 221 ? 21.695 -4.335 2.991 1.00 91.31 221 LEU A O 1
ATOM 1629 N N . SER A 1 222 ? 19.601 -4.766 3.649 1.00 90.62 222 SER A N 1
ATOM 1630 C CA . SER A 1 222 ? 19.905 -6.122 4.119 1.00 90.62 222 SER A CA 1
ATOM 1631 C C . SER A 1 222 ? 20.209 -7.098 2.974 1.00 90.62 222 SER A C 1
ATOM 1633 O O . SER A 1 222 ? 20.957 -8.064 3.164 1.00 90.62 222 SER A O 1
ATOM 1635 N N . ARG A 1 223 ? 19.613 -6.855 1.796 1.00 94.06 223 ARG A N 1
ATOM 1636 C CA . ARG A 1 223 ? 19.783 -7.624 0.556 1.00 94.06 223 ARG A CA 1
ATOM 1637 C C . ARG A 1 223 ? 19.343 -6.840 -0.684 1.00 94.06 223 ARG A C 1
ATOM 1639 O O . ARG A 1 223 ? 18.450 -5.993 -0.609 1.00 94.06 223 ARG A O 1
ATOM 1646 N N . ILE A 1 224 ? 19.922 -7.192 -1.832 1.00 96.94 224 ILE A N 1
ATOM 1647 C CA . ILE A 1 224 ? 19.330 -6.936 -3.155 1.00 96.94 224 ILE A CA 1
ATOM 1648 C C . ILE A 1 224 ? 18.653 -8.218 -3.651 1.00 96.94 224 ILE A C 1
ATOM 1650 O O . ILE A 1 224 ? 19.236 -9.299 -3.567 1.00 96.94 224 ILE A O 1
ATOM 1654 N N . LEU A 1 225 ? 17.444 -8.086 -4.192 1.00 95.75 225 LEU A N 1
ATOM 1655 C CA . LEU A 1 225 ? 16.698 -9.141 -4.869 1.00 95.75 225 LEU A CA 1
ATOM 1656 C C . LEU A 1 225 ? 16.744 -8.915 -6.382 1.00 95.75 225 LEU A C 1
ATOM 1658 O O . LEU A 1 225 ? 16.278 -7.879 -6.861 1.00 95.75 225 LEU A O 1
ATOM 1662 N N . LEU A 1 226 ? 17.294 -9.886 -7.109 1.00 96.19 226 LEU A N 1
ATOM 1663 C CA . LEU A 1 226 ? 17.386 -9.891 -8.571 1.00 96.19 226 LEU A CA 1
ATOM 1664 C C . LEU A 1 226 ? 16.182 -10.621 -9.176 1.00 96.19 226 LEU A C 1
ATOM 1666 O O . LEU A 1 226 ? 15.815 -11.691 -8.694 1.00 96.19 226 LEU A O 1
ATOM 1670 N N . SER A 1 227 ? 15.566 -10.056 -10.210 1.00 93.06 227 SER A N 1
ATOM 1671 C CA . SER A 1 227 ? 14.412 -10.620 -10.932 1.00 93.06 227 SER A CA 1
ATOM 1672 C C . SER A 1 227 ? 14.545 -10.362 -12.438 1.00 93.06 227 SER A C 1
ATOM 1674 O O . SER A 1 227 ? 15.222 -9.407 -12.828 1.00 93.06 227 SER A O 1
ATOM 1676 N N . GLY A 1 228 ? 13.928 -11.208 -13.268 1.00 88.69 228 GLY A N 1
ATOM 1677 C CA . GLY A 1 228 ? 14.043 -11.155 -14.724 1.00 88.69 228 GLY A CA 1
ATOM 1678 C C . GLY A 1 228 ? 15.288 -11.887 -15.232 1.00 88.69 228 GLY A C 1
ATOM 1679 O O . GLY A 1 228 ? 16.377 -11.736 -14.677 1.00 88.69 228 GLY A O 1
ATOM 1680 N N . GLY A 1 229 ? 15.144 -12.658 -16.316 1.00 85.31 229 GLY A N 1
ATOM 1681 C CA . GLY A 1 229 ? 16.203 -13.520 -16.861 1.00 85.31 229 GLY A CA 1
ATOM 1682 C C . GLY A 1 229 ? 17.587 -12.870 -17.018 1.00 85.31 229 GLY A C 1
ATOM 1683 O O . GLY A 1 229 ? 18.583 -13.456 -16.602 1.00 85.31 229 GLY A O 1
ATOM 1684 N N . VAL A 1 230 ? 17.683 -11.626 -17.503 1.00 89.44 230 VAL A N 1
ATOM 1685 C CA . VAL A 1 230 ? 18.983 -10.939 -17.685 1.00 89.44 230 VAL A CA 1
ATOM 1686 C C . VAL A 1 230 ? 19.672 -10.659 -16.338 1.00 89.44 230 VAL A C 1
ATOM 1688 O O . VAL A 1 230 ? 20.900 -10.619 -16.255 1.00 89.44 230 VAL A O 1
ATOM 1691 N N . ALA A 1 231 ? 18.917 -10.537 -15.240 1.00 91.12 231 ALA A N 1
ATOM 1692 C CA . ALA A 1 231 ? 19.478 -10.411 -13.894 1.00 91.12 231 ALA A CA 1
ATOM 1693 C C . ALA A 1 231 ? 20.161 -11.700 -13.386 1.00 91.12 231 ALA A C 1
ATOM 1695 O O . ALA A 1 231 ? 20.894 -11.645 -12.396 1.00 91.12 231 ALA A O 1
ATOM 1696 N N . HIS A 1 232 ? 19.968 -12.845 -14.053 1.00 88.31 232 HIS A N 1
ATOM 1697 C CA . HIS A 1 232 ? 20.718 -14.075 -13.777 1.00 88.31 232 HIS A CA 1
ATOM 1698 C C . HIS A 1 232 ? 22.128 -14.066 -14.379 1.00 88.31 232 HIS A C 1
ATOM 1700 O O . HIS A 1 232 ? 22.982 -14.817 -13.903 1.00 88.31 232 HIS A O 1
ATOM 1706 N N . LEU A 1 233 ? 22.417 -13.185 -15.347 1.00 92.19 233 LEU A N 1
ATOM 1707 C CA . LEU A 1 233 ? 23.737 -13.094 -15.967 1.00 92.19 233 LEU A CA 1
ATOM 1708 C C . LEU A 1 233 ? 24.810 -12.790 -14.893 1.00 92.19 233 LEU A C 1
ATOM 1710 O O . LEU A 1 233 ? 24.716 -11.754 -14.219 1.00 92.19 233 LEU A O 1
ATOM 1714 N N . PRO A 1 234 ? 25.857 -13.627 -14.719 1.00 92.88 234 PRO A N 1
ATOM 1715 C CA . PRO A 1 234 ? 26.801 -13.501 -13.601 1.00 92.88 234 PRO A CA 1
ATOM 1716 C C . PRO A 1 234 ? 27.457 -12.117 -13.467 1.00 92.88 234 PRO A C 1
ATOM 1718 O O . PRO A 1 234 ? 27.755 -11.667 -12.356 1.00 92.88 234 PRO A O 1
ATOM 1721 N N . LEU A 1 235 ? 27.637 -11.410 -14.586 1.00 95.62 235 LEU A N 1
ATOM 1722 C CA . LEU A 1 235 ? 28.109 -10.029 -14.637 1.00 95.62 235 LEU A CA 1
ATOM 1723 C C . LEU A 1 235 ? 27.259 -9.053 -13.805 1.00 95.62 235 LEU A C 1
ATOM 1725 O O . LEU A 1 235 ? 27.846 -8.215 -13.121 1.00 95.62 235 LEU A O 1
ATOM 1729 N N . VAL A 1 236 ? 25.925 -9.171 -13.791 1.00 96.00 236 VAL A N 1
ATOM 1730 C CA . VAL A 1 236 ? 25.025 -8.284 -13.019 1.00 96.00 236 VAL A CA 1
ATOM 1731 C C . VAL A 1 236 ? 25.350 -8.369 -11.529 1.00 96.00 236 VAL A C 1
ATOM 1733 O O . VAL A 1 236 ? 25.647 -7.361 -10.882 1.00 96.00 236 VAL A O 1
ATOM 1736 N N . ALA A 1 237 ? 25.410 -9.589 -10.992 1.00 95.31 237 ALA A N 1
ATOM 1737 C CA . ALA A 1 237 ? 25.724 -9.821 -9.587 1.00 95.31 237 ALA A CA 1
ATOM 1738 C C . ALA A 1 237 ? 27.186 -9.471 -9.228 1.00 95.31 237 ALA A C 1
ATOM 1740 O O . ALA A 1 237 ? 27.475 -9.170 -8.067 1.00 95.31 237 ALA A O 1
ATOM 1741 N N . ARG A 1 238 ? 28.130 -9.490 -10.183 1.00 96.00 238 ARG A N 1
ATOM 1742 C CA . ARG A 1 238 ? 29.503 -8.987 -9.962 1.00 96.00 238 ARG A CA 1
ATOM 1743 C C . ARG A 1 238 ? 29.559 -7.456 -9.963 1.00 96.00 238 ARG A C 1
ATOM 1745 O O . ARG A 1 238 ? 30.186 -6.883 -9.073 1.00 96.00 238 ARG A O 1
ATOM 1752 N N . ARG A 1 239 ? 28.878 -6.792 -10.904 1.00 97.56 239 ARG A N 1
ATOM 1753 C CA . ARG A 1 239 ? 28.813 -5.322 -11.004 1.00 97.56 239 ARG A CA 1
ATOM 1754 C C . ARG A 1 239 ? 28.118 -4.711 -9.791 1.00 97.56 239 ARG A C 1
ATOM 1756 O O . ARG A 1 239 ? 28.662 -3.777 -9.214 1.00 97.56 239 ARG A O 1
ATOM 1763 N N . LEU A 1 240 ? 27.006 -5.288 -9.326 1.00 97.56 240 LEU A N 1
ATOM 1764 C CA . LEU A 1 240 ? 26.327 -4.838 -8.104 1.00 97.56 240 LEU A CA 1
ATOM 1765 C C . LEU A 1 240 ? 27.204 -4.982 -6.848 1.00 97.56 240 LEU A C 1
ATOM 1767 O O . LEU A 1 240 ? 27.304 -4.026 -6.084 1.00 97.56 240 LEU A O 1
ATOM 1771 N N . ARG A 1 241 ? 27.917 -6.105 -6.661 1.00 96.00 241 ARG A N 1
ATOM 1772 C CA . ARG A 1 241 ? 28.865 -6.261 -5.531 1.00 96.00 241 ARG A CA 1
ATOM 1773 C C . ARG A 1 241 ? 30.038 -5.278 -5.591 1.00 96.00 241 ARG A C 1
ATOM 1775 O O . ARG A 1 241 ? 30.488 -4.814 -4.551 1.00 96.00 241 ARG A O 1
ATOM 1782 N N . ALA A 1 242 ? 30.530 -4.944 -6.785 1.00 96.62 242 ALA A N 1
ATOM 1783 C CA . ALA A 1 242 ? 31.570 -3.926 -6.957 1.00 96.62 242 ALA A CA 1
ATOM 1784 C C . ALA A 1 242 ? 31.043 -2.492 -6.740 1.00 96.62 242 ALA A C 1
ATOM 1786 O O . ALA A 1 242 ? 31.787 -1.615 -6.309 1.00 96.62 242 ALA A O 1
ATOM 1787 N N . ALA A 1 243 ? 29.764 -2.258 -7.040 1.00 96.75 243 ALA A N 1
ATOM 1788 C CA . ALA A 1 243 ? 29.088 -0.969 -6.929 1.00 96.75 243 ALA A CA 1
ATOM 1789 C C . ALA A 1 243 ? 28.577 -0.639 -5.516 1.00 96.75 243 ALA A C 1
ATOM 1791 O O . ALA A 1 243 ? 28.378 0.548 -5.235 1.00 96.75 243 ALA A O 1
ATOM 1792 N N . PHE A 1 244 ? 28.349 -1.670 -4.693 1.00 96.19 244 PHE A N 1
ATOM 1793 C CA . PHE A 1 244 ? 27.775 -1.626 -3.342 1.00 96.19 244 PHE A CA 1
ATOM 1794 C C . PHE A 1 244 ? 28.417 -2.704 -2.435 1.00 96.19 244 PHE A C 1
ATOM 1796 O O . PHE A 1 244 ? 27.740 -3.656 -2.029 1.00 96.19 244 PHE A O 1
ATOM 1803 N N . PRO A 1 245 ? 29.731 -2.621 -2.146 1.00 94.69 245 PRO A N 1
ATOM 1804 C CA . PRO A 1 245 ? 30.464 -3.645 -1.390 1.00 94.69 245 PRO A CA 1
ATOM 1805 C C . PRO A 1 245 ? 29.987 -3.823 0.062 1.00 94.69 245 PRO A C 1
ATOM 1807 O O . PRO A 1 245 ? 30.358 -4.799 0.712 1.00 94.69 245 PRO A O 1
ATOM 1810 N N . GLU A 1 246 ? 29.175 -2.900 0.577 1.00 94.12 246 GLU A N 1
ATOM 1811 C CA . GLU A 1 246 ? 28.550 -2.964 1.898 1.00 94.12 246 GLU A CA 1
ATOM 1812 C C . GLU A 1 246 ? 27.388 -3.975 1.961 1.00 94.12 246 GLU A C 1
ATOM 1814 O O . GLU A 1 246 ? 27.062 -4.474 3.038 1.00 94.12 246 GLU A O 1
ATOM 1819 N N . ILE A 1 247 ? 26.763 -4.296 0.819 1.00 90.56 247 ILE A N 1
ATOM 1820 C CA . ILE A 1 247 ? 25.567 -5.146 0.760 1.00 90.56 247 ILE A CA 1
ATOM 1821 C C . ILE A 1 247 ? 25.976 -6.621 0.803 1.00 90.56 247 ILE A C 1
ATOM 1823 O O . ILE A 1 247 ? 26.330 -7.237 -0.204 1.00 90.56 247 ILE A O 1
ATOM 1827 N N . GLY A 1 248 ? 25.879 -7.218 1.992 1.00 80.44 248 GLY A N 1
ATOM 1828 C CA . GLY A 1 248 ? 26.306 -8.597 2.246 1.00 80.44 248 GLY A CA 1
ATOM 1829 C C . GLY A 1 248 ? 25.490 -9.699 1.550 1.00 80.44 248 GLY A C 1
ATOM 1830 O O . GLY A 1 248 ? 25.891 -10.862 1.610 1.00 80.44 248 GLY A O 1
ATOM 1831 N N . ARG A 1 249 ? 24.354 -9.381 0.909 1.00 93.12 249 ARG A N 1
ATOM 1832 C CA . ARG A 1 249 ? 23.475 -10.361 0.243 1.00 93.12 249 ARG A CA 1
ATOM 1833 C C . ARG A 1 249 ? 22.953 -9.857 -1.098 1.00 93.12 249 ARG A C 1
ATOM 1835 O O . ARG A 1 249 ? 22.364 -8.783 -1.188 1.00 93.12 249 ARG A O 1
ATOM 1842 N N . ILE A 1 250 ? 23.090 -10.694 -2.120 1.00 95.38 250 ILE A N 1
ATOM 1843 C CA . ILE A 1 250 ? 22.369 -10.563 -3.386 1.00 95.38 250 ILE A CA 1
ATOM 1844 C C . ILE A 1 250 ? 21.724 -11.921 -3.654 1.00 95.38 250 ILE A C 1
ATOM 1846 O O . ILE A 1 250 ? 22.426 -12.934 -3.671 1.00 95.38 250 ILE A O 1
ATOM 1850 N N . GLU A 1 251 ? 20.404 -11.935 -3.801 1.00 94.00 251 GLU A N 1
ATOM 1851 C CA . GLU A 1 251 ? 19.576 -13.139 -3.875 1.00 94.00 251 GLU A CA 1
ATOM 1852 C C . GLU A 1 251 ? 18.804 -13.143 -5.201 1.00 94.00 251 GLU A C 1
ATOM 1854 O O . GLU A 1 251 ? 18.109 -12.179 -5.525 1.00 94.00 251 GLU A O 1
ATOM 1859 N N . HIS A 1 252 ? 18.919 -14.224 -5.974 1.00 93.12 252 HIS A N 1
ATOM 1860 C CA . HIS A 1 252 ? 18.119 -14.411 -7.184 1.00 93.12 252 HIS A CA 1
ATOM 1861 C C . HIS A 1 252 ? 16.703 -14.860 -6.808 1.00 93.12 252 HIS A C 1
ATOM 1863 O O . HIS A 1 252 ? 16.512 -15.646 -5.875 1.00 93.12 252 HIS A O 1
ATOM 1869 N N . ARG A 1 253 ? 15.712 -14.339 -7.528 1.00 91.56 253 ARG A N 1
ATOM 1870 C CA . ARG A 1 253 ? 14.292 -14.677 -7.394 1.00 91.56 253 ARG A CA 1
ATOM 1871 C C . ARG A 1 253 ? 13.854 -15.573 -8.551 1.00 91.56 253 ARG A C 1
ATOM 1873 O O . ARG A 1 253 ? 14.622 -15.805 -9.477 1.00 91.56 253 ARG A O 1
ATOM 1880 N N . SER A 1 254 ? 12.642 -16.114 -8.480 1.00 88.44 254 SER A N 1
ATOM 1881 C CA . SER A 1 254 ? 12.048 -16.785 -9.640 1.00 88.44 254 SER A CA 1
ATOM 1882 C C . SER A 1 254 ? 11.334 -15.754 -10.508 1.00 88.44 254 SER A C 1
ATOM 1884 O O . SER A 1 254 ? 10.620 -14.914 -9.970 1.00 88.44 254 SER A O 1
ATOM 1886 N N . ASP A 1 255 ? 11.411 -15.865 -11.834 1.00 80.00 255 ASP A N 1
ATOM 1887 C CA . ASP A 1 255 ? 10.569 -15.062 -12.739 1.00 80.00 255 ASP A CA 1
ATOM 1888 C C . ASP A 1 255 ? 9.060 -15.290 -12.499 1.00 80.00 255 ASP A C 1
ATOM 1890 O O . ASP A 1 255 ? 8.231 -14.428 -12.791 1.00 80.00 255 ASP A O 1
ATOM 1894 N N . ALA A 1 256 ? 8.686 -16.418 -11.881 1.00 88.88 256 ALA A N 1
ATOM 1895 C CA . ALA A 1 256 ? 7.321 -16.678 -11.434 1.00 88.88 256 ALA A CA 1
ATOM 1896 C C . ALA A 1 256 ? 6.914 -15.892 -10.168 1.00 88.88 256 ALA A C 1
ATOM 1898 O O . ALA A 1 256 ? 5.719 -15.801 -9.890 1.00 88.88 256 ALA A O 1
ATOM 1899 N N . ASP A 1 257 ? 7.851 -15.316 -9.404 1.00 91.56 257 ASP A N 1
ATOM 1900 C CA . ASP A 1 257 ? 7.558 -14.631 -8.133 1.00 91.56 257 ASP A CA 1
ATOM 1901 C C . ASP A 1 257 ? 6.652 -13.408 -8.337 1.00 91.56 257 ASP A C 1
ATOM 1903 O O . ASP A 1 257 ? 5.700 -13.207 -7.581 1.00 91.56 257 ASP A O 1
ATOM 1907 N N . LEU A 1 258 ? 6.882 -12.620 -9.393 1.00 91.62 258 LEU A N 1
ATOM 1908 C CA . LEU A 1 258 ? 6.052 -11.451 -9.693 1.00 91.62 258 LEU A CA 1
ATOM 1909 C C . LEU A 1 258 ? 4.604 -11.858 -10.026 1.00 91.62 258 LEU A C 1
ATOM 1911 O O . LEU A 1 258 ? 3.649 -11.252 -9.533 1.00 91.62 258 LEU A O 1
ATOM 1915 N N . ALA A 1 259 ? 4.437 -12.930 -10.806 1.00 92.12 259 ALA A N 1
ATOM 1916 C CA . ALA A 1 259 ? 3.130 -13.496 -11.132 1.00 92.12 259 ALA A CA 1
ATOM 1917 C C . ALA A 1 259 ? 2.448 -14.129 -9.903 1.00 92.12 259 ALA A C 1
ATOM 1919 O O . ALA A 1 259 ? 1.242 -13.973 -9.723 1.00 92.12 259 ALA A O 1
ATOM 1920 N N . MET A 1 260 ? 3.213 -14.783 -9.023 1.00 93.12 260 MET A N 1
ATOM 1921 C CA . MET A 1 260 ? 2.726 -15.334 -7.754 1.00 93.12 260 MET A CA 1
ATOM 1922 C C . MET A 1 260 ? 2.234 -14.221 -6.818 1.00 93.12 260 MET A C 1
ATOM 1924 O O . MET A 1 260 ? 1.158 -14.328 -6.235 1.00 93.12 260 MET A O 1
ATOM 1928 N N . GLY A 1 261 ? 2.981 -13.119 -6.719 1.00 87.94 261 GLY A N 1
ATOM 1929 C CA . GLY A 1 261 ? 2.582 -11.918 -5.988 1.00 87.94 261 GLY A CA 1
ATOM 1930 C C . GLY A 1 261 ? 1.287 -11.303 -6.519 1.00 87.94 261 GLY A C 1
ATOM 1931 O O . GLY A 1 261 ? 0.363 -11.037 -5.750 1.00 87.94 261 GLY A O 1
ATOM 1932 N N . ALA A 1 262 ? 1.171 -11.164 -7.842 1.00 89.12 262 ALA A N 1
ATOM 1933 C CA . ALA A 1 262 ? -0.051 -10.696 -8.494 1.00 89.12 262 ALA A CA 1
ATOM 1934 C C . ALA A 1 262 ? -1.243 -11.642 -8.246 1.00 89.12 262 ALA A C 1
ATOM 1936 O O . ALA A 1 262 ? -2.346 -11.174 -7.966 1.00 89.12 262 ALA A O 1
ATOM 1937 N N . ALA A 1 263 ? -1.024 -12.961 -8.274 1.00 91.31 263 ALA A N 1
ATOM 1938 C CA . ALA A 1 263 ? -2.044 -13.967 -7.980 1.00 91.31 263 ALA A CA 1
ATOM 1939 C C . ALA A 1 263 ? -2.499 -13.946 -6.507 1.00 91.31 263 ALA A C 1
ATOM 1941 O O . ALA A 1 263 ? -3.685 -14.120 -6.235 1.00 91.31 263 ALA A O 1
ATOM 1942 N N . LEU A 1 264 ? -1.600 -13.665 -5.556 1.00 83.31 264 LEU A N 1
ATOM 1943 C CA . LEU A 1 264 ? -1.958 -13.467 -4.144 1.00 83.31 264 LEU A CA 1
ATOM 1944 C C . LEU A 1 264 ? -2.847 -12.230 -3.939 1.00 83.31 264 LEU A C 1
ATOM 1946 O O . LEU A 1 264 ? -3.767 -12.276 -3.122 1.00 83.31 264 LEU A O 1
ATOM 1950 N N . ILE A 1 265 ? -2.609 -11.149 -4.691 1.00 79.00 265 ILE A N 1
ATOM 1951 C CA . ILE A 1 265 ? -3.483 -9.964 -4.689 1.00 79.00 265 ILE A CA 1
ATOM 1952 C C . ILE A 1 265 ? -4.817 -10.275 -5.387 1.00 79.00 265 ILE A C 1
ATOM 1954 O O . ILE A 1 265 ? -5.868 -9.864 -4.899 1.00 79.00 265 ILE A O 1
ATOM 1958 N N . ALA A 1 266 ? -4.802 -11.035 -6.487 1.00 83.56 266 ALA A N 1
ATOM 1959 C CA . ALA A 1 266 ? -6.015 -11.462 -7.185 1.00 83.56 266 ALA A CA 1
ATOM 1960 C C . ALA A 1 266 ? -6.919 -12.325 -6.288 1.00 83.56 266 ALA A C 1
ATOM 1962 O O . ALA A 1 266 ? -8.123 -12.091 -6.242 1.00 83.56 266 ALA A O 1
ATOM 1963 N N . ALA A 1 267 ? -6.342 -13.262 -5.530 1.00 81.06 267 ALA A N 1
ATOM 1964 C CA . ALA A 1 267 ? -7.069 -14.083 -4.565 1.00 81.06 267 ALA A CA 1
ATOM 1965 C C . ALA A 1 267 ? -7.693 -13.240 -3.440 1.00 81.06 267 ALA A C 1
ATOM 1967 O O . ALA A 1 267 ? -8.870 -13.398 -3.142 1.00 81.06 267 ALA A O 1
ATOM 1968 N N . ASP A 1 268 ? -6.953 -12.289 -2.864 1.00 70.50 268 ASP A N 1
ATOM 1969 C CA . ASP A 1 268 ? -7.484 -11.406 -1.816 1.00 70.50 268 ASP A CA 1
ATOM 1970 C C . ASP A 1 268 ? -8.601 -10.467 -2.327 1.00 70.50 268 ASP A C 1
ATOM 1972 O O . ASP A 1 268 ? -9.590 -10.219 -1.632 1.00 70.50 268 ASP A O 1
ATOM 1976 N N . LEU A 1 269 ? -8.491 -9.984 -3.568 1.00 69.94 269 LEU A N 1
ATOM 1977 C CA . LEU A 1 269 ? -9.554 -9.238 -4.248 1.00 69.94 269 LEU A CA 1
ATOM 1978 C C . LEU A 1 269 ? -10.783 -10.121 -4.538 1.00 69.94 269 LEU A C 1
ATOM 1980 O O . LEU A 1 269 ? -11.909 -9.679 -4.302 1.00 69.94 269 LEU A O 1
ATOM 1984 N N . ALA A 1 270 ? -10.589 -11.368 -4.981 1.00 72.38 270 ALA A N 1
ATOM 1985 C CA . ALA A 1 270 ? -11.665 -12.338 -5.197 1.00 72.38 270 ALA A CA 1
ATOM 1986 C C . ALA A 1 270 ? -12.371 -12.717 -3.884 1.00 72.38 270 ALA A C 1
ATOM 1988 O O . ALA A 1 270 ? -13.601 -12.715 -3.827 1.00 72.38 270 ALA A O 1
ATOM 1989 N N . ASP A 1 271 ? -11.629 -12.947 -2.798 1.00 63.28 271 ASP A N 1
ATOM 1990 C CA . ASP A 1 271 ? -12.185 -13.204 -1.465 1.00 63.28 271 ASP A CA 1
ATOM 1991 C C . ASP A 1 271 ? -12.989 -12.003 -0.951 1.00 63.28 271 ASP A C 1
ATOM 1993 O O . ASP A 1 271 ? -14.004 -12.180 -0.277 1.00 63.28 271 ASP A O 1
ATOM 1997 N N . ARG A 1 272 ? -12.564 -10.766 -1.245 1.00 57.56 272 ARG A N 1
ATOM 1998 C CA . ARG A 1 272 ? -13.335 -9.554 -0.915 1.00 57.56 272 ARG A CA 1
ATOM 1999 C C . ARG A 1 272 ? -14.588 -9.412 -1.791 1.00 57.56 272 ARG A C 1
ATOM 2001 O O . ARG A 1 272 ? -15.645 -9.057 -1.273 1.00 57.56 272 ARG A O 1
ATOM 2008 N N . SER A 1 273 ? -14.496 -9.744 -3.079 1.00 48.88 273 SER A N 1
ATOM 2009 C CA . SER A 1 273 ? -15.617 -9.725 -4.031 1.00 48.88 273 SER A CA 1
ATOM 2010 C C . SER A 1 273 ? -16.690 -10.768 -3.688 1.00 48.88 273 SER A C 1
ATOM 2012 O O . SER A 1 273 ? -17.868 -10.438 -3.568 1.00 48.88 273 SER A O 1
ATOM 2014 N N . THR A 1 274 ? -16.297 -12.016 -3.424 1.00 45.06 274 THR A N 1
ATOM 2015 C CA . THR A 1 274 ? -17.211 -13.109 -3.044 1.00 45.06 274 THR A CA 1
ATOM 2016 C C . THR A 1 274 ? -17.873 -12.873 -1.685 1.00 45.06 274 THR A C 1
ATOM 2018 O O . THR A 1 274 ? -19.076 -13.106 -1.553 1.00 45.06 274 THR A O 1
ATOM 2021 N N . ARG A 1 275 ? -17.145 -12.314 -0.702 1.00 38.12 275 ARG A N 1
ATOM 2022 C CA . ARG A 1 275 ? -17.721 -11.847 0.576 1.00 38.12 275 ARG A CA 1
ATOM 2023 C C . ARG A 1 275 ? -18.785 -10.753 0.388 1.00 38.12 275 ARG A C 1
ATOM 2025 O O . ARG A 1 275 ? -19.734 -10.712 1.166 1.00 38.12 275 ARG A O 1
ATOM 2032 N N . ALA A 1 276 ? -18.676 -9.910 -0.642 1.00 34.59 276 ALA A N 1
ATOM 2033 C CA . ALA A 1 276 ? -19.692 -8.908 -0.986 1.00 34.59 276 ALA A CA 1
ATOM 2034 C C . ALA A 1 276 ? -20.843 -9.465 -1.859 1.00 34.59 276 ALA A C 1
ATOM 2036 O O . ALA A 1 276 ? -21.980 -9.008 -1.750 1.00 34.59 276 ALA A O 1
ATOM 2037 N N . GLY A 1 277 ? -20.570 -10.460 -2.709 1.00 32.66 277 GLY A N 1
ATOM 2038 C CA . GLY A 1 277 ? -21.490 -10.979 -3.731 1.00 32.66 277 GLY A CA 1
ATOM 2039 C C . GLY A 1 277 ? -22.595 -11.929 -3.248 1.00 32.66 277 GLY A C 1
ATOM 2040 O O . GLY A 1 277 ? -23.424 -12.351 -4.051 1.00 32.66 277 GLY A O 1
ATOM 2041 N N . GLY A 1 278 ? -22.649 -12.272 -1.956 1.00 30.28 278 GLY A N 1
ATOM 2042 C CA . GLY A 1 278 ? -23.621 -13.234 -1.408 1.00 30.28 278 GLY A CA 1
ATOM 2043 C C . GLY A 1 278 ? -25.100 -12.801 -1.445 1.00 30.28 278 GLY A C 1
ATOM 2044 O O . GLY A 1 278 ? -25.981 -13.611 -1.155 1.00 30.28 278 GLY A O 1
ATOM 2045 N N . GLY A 1 279 ? -25.394 -11.541 -1.787 1.00 26.67 279 GLY A N 1
ATOM 2046 C CA . GLY A 1 279 ? -26.752 -10.999 -1.900 1.00 26.67 279 GLY A CA 1
ATOM 2047 C C . GLY A 1 279 ? -27.223 -10.881 -3.351 1.00 26.67 279 GLY A C 1
ATOM 2048 O O . GLY A 1 279 ? -26.780 -9.998 -4.078 1.00 26.67 279 GLY A O 1
ATOM 2049 N N . VAL A 1 280 ? -28.172 -11.726 -3.770 1.00 30.44 280 VAL A N 1
ATOM 2050 C CA . VAL A 1 280 ? -28.701 -11.723 -5.147 1.00 30.44 280 VAL A CA 1
ATOM 2051 C C . VAL A 1 280 ? -29.561 -10.484 -5.427 1.00 30.44 280 VAL A C 1
ATOM 2053 O O . VAL A 1 280 ? -30.748 -10.475 -5.108 1.00 30.44 280 VAL A O 1
ATOM 2056 N N . PHE A 1 281 ? -28.996 -9.490 -6.118 1.00 26.69 281 PHE A N 1
ATOM 2057 C CA . PHE A 1 281 ? -29.734 -8.564 -6.987 1.00 26.69 281 PHE A CA 1
ATOM 2058 C C . PHE A 1 281 ? -28.916 -8.209 -8.243 1.00 26.69 281 PHE A C 1
ATOM 2060 O O . PHE A 1 281 ? -27.702 -8.386 -8.281 1.00 26.69 281 PHE A O 1
ATOM 2067 N N . GLY A 1 282 ? -29.616 -7.821 -9.314 1.00 25.12 282 GLY A N 1
ATOM 2068 C CA . GLY A 1 282 ? -29.087 -7.818 -10.684 1.00 25.12 282 GLY A CA 1
ATOM 2069 C C . GLY A 1 282 ? -28.089 -6.705 -11.024 1.00 25.12 282 GLY A C 1
ATOM 2070 O O . GLY A 1 282 ? -28.010 -5.681 -10.352 1.00 25.12 282 GLY A O 1
ATOM 2071 N N . ALA A 1 283 ? -27.354 -6.921 -12.117 1.00 30.59 283 ALA A N 1
ATOM 2072 C CA . ALA A 1 283 ? -26.246 -6.079 -12.557 1.00 30.59 283 ALA A CA 1
ATOM 2073 C C . ALA A 1 283 ? -26.632 -4.625 -12.890 1.00 30.59 283 ALA A C 1
ATOM 2075 O O . ALA A 1 283 ? -27.617 -4.363 -13.583 1.00 30.59 283 ALA A O 1
ATOM 2076 N N . ALA A 1 284 ? -25.753 -3.700 -12.500 1.00 25.17 284 ALA A N 1
ATOM 2077 C CA . ALA A 1 284 ? -25.657 -2.351 -13.045 1.00 25.17 284 ALA A CA 1
ATOM 2078 C C . ALA A 1 284 ? -24.169 -1.987 -13.188 1.00 25.17 284 ALA A C 1
ATOM 2080 O O . ALA A 1 284 ? -23.441 -1.947 -12.198 1.00 25.17 284 ALA A O 1
ATOM 2081 N N . SER A 1 285 ? -23.702 -1.751 -14.415 1.00 32.41 285 SER A N 1
ATOM 2082 C CA . SER A 1 285 ? -22.307 -1.380 -14.677 1.00 32.41 285 SER A CA 1
ATOM 2083 C C . SER A 1 285 ? -22.018 0.043 -14.191 1.00 32.41 285 SER A C 1
ATOM 2085 O O . SER A 1 285 ? -22.586 1.002 -14.715 1.00 32.41 285 SER A O 1
ATOM 2087 N N . ALA A 1 286 ? -21.101 0.193 -13.236 1.00 25.95 286 ALA A N 1
ATOM 2088 C CA . ALA A 1 286 ? -20.545 1.489 -12.861 1.00 25.95 286 ALA A CA 1
ATOM 2089 C C . ALA A 1 286 ? -19.366 1.827 -13.790 1.00 25.95 286 ALA A C 1
ATOM 2091 O O . ALA A 1 286 ? -18.291 1.242 -13.678 1.00 25.95 286 ALA A O 1
ATOM 2092 N N . ILE A 1 287 ? -19.582 2.744 -14.735 1.00 25.62 287 ILE A N 1
ATOM 2093 C CA . ILE A 1 287 ? -18.545 3.234 -15.655 1.00 25.62 287 ILE A CA 1
ATOM 2094 C C . ILE A 1 287 ? -17.837 4.437 -15.012 1.00 25.62 287 ILE A C 1
ATOM 2096 O O . ILE A 1 287 ? -18.482 5.254 -14.354 1.00 25.62 287 ILE A O 1
ATOM 2100 N N . ALA A 1 288 ? -16.522 4.556 -15.214 1.00 33.00 288 ALA A N 1
ATOM 2101 C CA . ALA A 1 288 ? -15.734 5.711 -14.783 1.00 33.00 288 ALA A CA 1
ATOM 2102 C C . ALA A 1 288 ? -16.261 7.038 -15.372 1.00 33.00 288 ALA A C 1
ATOM 2104 O O . ALA A 1 288 ? -16.804 7.076 -16.478 1.00 33.00 288 ALA A O 1
ATOM 2105 N N . GLY A 1 289 ? -16.084 8.143 -14.638 1.00 24.23 289 GLY A N 1
ATOM 2106 C CA . GLY A 1 289 ? -16.676 9.432 -15.008 1.00 24.23 289 GLY A CA 1
ATOM 2107 C C . GLY A 1 289 ? -16.211 10.619 -14.165 1.00 24.23 289 GLY A C 1
ATOM 2108 O O . GLY A 1 289 ? -17.041 11.348 -13.626 1.00 24.23 289 GLY A O 1
ATOM 2109 N N . ALA A 1 290 ? -14.898 10.829 -14.040 1.00 27.58 290 ALA A N 1
ATOM 2110 C CA . ALA A 1 290 ? -14.363 12.047 -13.431 1.00 27.58 290 ALA A CA 1
ATOM 2111 C C . ALA A 1 290 ? -14.683 13.276 -14.311 1.00 27.58 290 ALA A C 1
ATOM 2113 O O . ALA A 1 290 ? -14.247 13.368 -15.458 1.00 27.58 290 ALA A O 1
ATOM 2114 N N . GLY A 1 291 ? -15.469 14.221 -13.787 1.00 25.19 291 GLY A N 1
ATOM 2115 C CA . GLY A 1 291 ? -15.866 15.430 -14.515 1.00 25.19 291 GLY A CA 1
ATOM 2116 C C . GLY A 1 291 ? -14.773 16.502 -14.509 1.00 25.19 291 GLY A C 1
ATOM 2117 O O . GLY A 1 291 ? -14.451 17.040 -13.453 1.00 25.19 291 GLY A O 1
ATOM 2118 N N . GLY A 1 292 ? -14.228 16.845 -15.680 1.00 23.09 292 GLY A N 1
ATOM 2119 C CA . GLY A 1 292 ? -13.164 17.847 -15.823 1.00 23.09 292 GLY A CA 1
ATOM 2120 C C . GLY A 1 292 ? -13.622 19.193 -16.402 1.00 23.09 292 GLY A C 1
ATOM 2121 O O . GLY A 1 292 ? -14.277 19.232 -17.441 1.00 23.09 292 GLY A O 1
ATOM 2122 N N . ALA A 1 293 ? -13.209 20.294 -15.763 1.00 24.53 293 ALA A N 1
ATOM 2123 C CA . ALA A 1 293 ? -13.104 21.660 -16.304 1.00 24.53 293 ALA A CA 1
ATOM 2124 C C . ALA A 1 293 ? -12.325 22.535 -15.288 1.00 24.53 293 ALA A C 1
ATOM 2126 O O . ALA A 1 293 ? -12.484 22.337 -14.089 1.00 24.53 293 ALA A O 1
ATOM 2127 N N . ALA A 1 294 ? -11.487 23.513 -15.651 1.00 24.45 294 ALA A N 1
ATOM 2128 C CA . ALA A 1 294 ? -11.065 23.993 -16.970 1.00 24.45 294 ALA A CA 1
ATOM 2129 C C . ALA A 1 294 ? -9.556 24.336 -16.968 1.00 24.45 294 ALA A C 1
ATOM 2131 O O . ALA A 1 294 ? -8.947 24.482 -15.911 1.00 24.45 294 ALA A O 1
ATOM 2132 N N . ALA A 1 295 ? -8.950 24.456 -18.152 1.00 25.38 295 ALA A N 1
ATOM 2133 C CA . ALA A 1 295 ? -7.499 24.566 -18.308 1.00 25.38 295 ALA A CA 1
ATOM 2134 C C . ALA A 1 295 ? -6.937 25.994 -18.148 1.00 25.38 295 ALA A C 1
ATOM 2136 O O . ALA A 1 295 ? -7.525 26.966 -18.623 1.00 25.38 295 ALA A O 1
ATOM 2137 N N . GLY A 1 296 ? -5.725 26.084 -17.592 1.00 22.48 296 GLY A N 1
ATOM 2138 C CA . GLY A 1 296 ? -4.778 27.178 -17.819 1.00 22.48 296 GLY A CA 1
ATOM 2139 C C . GLY A 1 296 ? -3.532 26.608 -18.501 1.00 22.48 296 GLY A C 1
ATOM 2140 O O . GLY A 1 296 ? -2.973 25.631 -18.012 1.00 22.48 296 GLY A O 1
ATOM 2141 N N . ALA A 1 297 ? -3.136 27.155 -19.651 1.00 32.91 297 ALA A N 1
ATOM 2142 C CA . ALA A 1 297 ? -2.063 26.584 -20.466 1.00 32.91 297 ALA A CA 1
ATOM 2143 C C . ALA A 1 297 ? -0.661 26.996 -19.978 1.00 32.91 297 ALA A C 1
ATOM 2145 O O . ALA A 1 297 ? -0.425 28.164 -19.674 1.00 32.91 297 ALA A O 1
ATOM 2146 N N . ALA A 1 298 ? 0.268 26.039 -19.986 1.00 26.61 298 ALA A N 1
ATOM 2147 C CA . ALA A 1 298 ? 1.711 26.233 -19.854 1.00 26.61 298 ALA A CA 1
ATOM 2148 C C . ALA A 1 298 ? 2.426 25.268 -20.822 1.00 26.61 298 ALA A C 1
ATOM 2150 O O . ALA A 1 298 ? 1.886 24.208 -21.139 1.00 26.61 298 ALA A O 1
ATOM 2151 N N . GLU A 1 299 ? 3.587 25.660 -21.345 1.00 25.14 299 GLU A N 1
ATOM 2152 C CA . GLU A 1 299 ? 4.225 25.012 -22.503 1.00 25.14 299 GLU A CA 1
ATOM 2153 C C . GLU A 1 299 ? 5.026 23.742 -22.150 1.00 25.14 299 GLU A C 1
ATOM 2155 O O . GLU A 1 299 ? 5.710 23.686 -21.128 1.00 25.14 299 GLU A O 1
ATOM 2160 N N . GLU A 1 300 ? 4.998 22.740 -23.038 1.00 33.09 300 GLU A N 1
ATOM 2161 C CA . GLU A 1 300 ? 5.888 21.571 -22.982 1.00 33.09 300 GLU A CA 1
ATOM 2162 C C . GLU A 1 300 ? 7.268 21.865 -23.602 1.00 33.09 300 GLU A C 1
ATOM 2164 O O . GLU A 1 300 ? 7.341 22.406 -24.710 1.00 33.09 300 GLU A O 1
ATOM 2169 N N . PRO A 1 301 ? 8.370 21.400 -22.984 1.00 30.62 301 PRO A N 1
ATOM 2170 C CA . PRO A 1 301 ? 9.664 21.269 -23.643 1.00 30.62 301 PRO A CA 1
ATOM 2171 C C . PRO A 1 301 ? 9.956 19.811 -24.065 1.00 30.62 301 PRO A C 1
ATOM 2173 O O . PRO A 1 301 ? 10.422 19.001 -23.270 1.00 30.62 301 PRO A O 1
ATOM 2176 N N . TYR A 1 302 ? 9.791 19.558 -25.366 1.00 26.73 302 TYR A N 1
ATOM 2177 C CA . TYR A 1 302 ? 10.444 18.519 -26.185 1.00 26.73 302 TYR A CA 1
ATOM 2178 C C . TYR A 1 302 ? 10.112 17.023 -26.015 1.00 26.73 302 TYR A C 1
ATOM 2180 O O . TYR A 1 302 ? 10.684 16.289 -25.211 1.00 26.73 302 TYR A O 1
ATOM 2188 N N . ASP A 1 303 ? 9.350 16.544 -27.002 1.00 31.05 303 ASP A N 1
ATOM 2189 C CA . ASP A 1 303 ? 9.512 15.224 -27.617 1.00 31.05 303 ASP A CA 1
ATOM 2190 C C . ASP A 1 303 ? 10.917 15.039 -28.243 1.00 31.05 303 ASP A C 1
ATOM 2192 O O . ASP A 1 303 ? 11.512 15.979 -28.776 1.00 31.05 303 ASP A O 1
ATOM 2196 N N . THR A 1 304 ? 11.424 13.802 -28.225 1.00 26.97 304 THR A N 1
ATOM 2197 C CA . THR A 1 304 ? 12.605 13.352 -28.983 1.00 26.97 304 THR A CA 1
ATOM 2198 C C . THR A 1 304 ? 12.393 11.959 -29.603 1.00 26.97 304 THR A C 1
ATOM 2200 O O . THR A 1 304 ? 13.179 11.035 -29.393 1.00 26.97 304 THR A O 1
ATOM 2203 N N . THR A 1 305 ? 11.352 11.789 -30.431 1.00 30.70 305 THR A N 1
ATOM 2204 C CA . THR A 1 305 ? 11.217 10.612 -31.315 1.00 30.70 305 THR A CA 1
ATOM 2205 C C . THR A 1 305 ? 12.349 10.524 -32.351 1.00 30.70 305 THR A C 1
ATOM 2207 O O . THR A 1 305 ? 12.211 10.942 -33.502 1.00 30.70 305 THR A O 1
ATOM 2210 N N . ALA A 1 306 ? 13.477 9.934 -31.961 1.00 26.05 306 ALA A N 1
ATOM 2211 C CA . ALA A 1 306 ? 14.581 9.616 -32.857 1.00 26.05 306 ALA A CA 1
ATOM 2212 C C . ALA A 1 306 ? 14.296 8.322 -33.645 1.00 26.05 306 ALA A C 1
ATOM 2214 O O . ALA A 1 306 ? 14.590 7.217 -33.193 1.00 26.05 306 ALA A O 1
ATOM 2215 N N . VAL A 1 307 ? 13.753 8.450 -34.860 1.00 29.55 307 VAL A N 1
ATOM 2216 C CA . VAL A 1 307 ? 13.755 7.343 -35.833 1.00 29.55 307 VAL A CA 1
ATOM 2217 C C . VAL A 1 307 ? 15.173 7.195 -36.385 1.00 29.55 307 VAL A C 1
ATOM 2219 O O . VAL A 1 307 ? 15.581 7.943 -37.276 1.00 29.55 307 VAL A O 1
ATOM 2222 N N . ILE A 1 308 ? 15.932 6.234 -35.856 1.00 28.42 308 ILE A N 1
ATOM 2223 C CA . ILE A 1 308 ? 17.295 5.957 -36.318 1.00 28.42 308 ILE A CA 1
ATOM 2224 C C . ILE A 1 308 ? 17.248 5.388 -37.743 1.00 28.42 308 ILE A C 1
ATOM 2226 O O . ILE A 1 308 ? 16.792 4.270 -37.982 1.00 28.42 308 ILE A O 1
ATOM 2230 N N . ARG A 1 309 ? 17.769 6.162 -38.699 1.00 27.08 309 ARG A N 1
ATOM 2231 C CA . ARG A 1 309 ? 18.358 5.620 -39.930 1.00 27.08 309 ARG A CA 1
ATOM 2232 C C . ARG A 1 309 ? 19.818 5.247 -39.642 1.00 27.08 309 ARG A C 1
ATOM 2234 O O . ARG A 1 309 ? 20.449 5.950 -38.852 1.00 27.08 309 ARG A O 1
ATOM 2241 N N . PRO A 1 310 ? 20.374 4.198 -40.273 1.00 27.72 310 PRO A N 1
ATOM 2242 C CA . PRO A 1 310 ? 21.794 3.889 -40.137 1.00 27.72 310 PRO A CA 1
ATOM 2243 C C . PRO A 1 310 ? 22.654 5.065 -40.648 1.00 27.72 310 PRO A C 1
ATOM 2245 O O . PRO A 1 310 ? 22.262 5.713 -41.623 1.00 27.72 310 PRO A O 1
ATOM 2248 N N . PRO A 1 311 ? 23.799 5.363 -40.007 1.00 30.28 311 PRO A N 1
ATOM 2249 C CA . PRO A 1 311 ? 24.650 6.486 -40.387 1.00 30.28 311 PRO A CA 1
ATOM 2250 C C . PRO A 1 311 ? 25.475 6.194 -41.648 1.00 30.28 311 PRO A C 1
ATOM 2252 O O . PRO A 1 311 ? 26.015 5.100 -41.816 1.00 30.28 311 PRO A O 1
ATOM 2255 N N . ASP A 1 312 ? 25.640 7.206 -42.503 1.00 30.25 312 ASP A N 1
ATOM 2256 C CA . ASP A 1 312 ? 26.584 7.159 -43.623 1.00 30.25 312 ASP A CA 1
ATOM 2257 C C . ASP A 1 312 ? 28.042 7.130 -43.124 1.00 30.25 312 ASP A C 1
ATOM 2259 O O . ASP A 1 312 ? 28.409 7.798 -42.155 1.00 30.25 312 ASP A O 1
ATOM 2263 N N . ALA A 1 313 ? 28.907 6.391 -43.824 1.00 30.03 313 ALA A N 1
ATOM 2264 C CA . ALA A 1 313 ? 30.273 6.052 -43.397 1.00 30.03 313 ALA A CA 1
ATOM 2265 C C . ALA A 1 313 ? 31.310 7.208 -43.477 1.00 30.03 313 ALA A C 1
ATOM 2267 O O . ALA A 1 313 ? 32.492 6.975 -43.725 1.00 30.03 313 ALA A O 1
ATOM 2268 N N . ALA A 1 314 ? 30.884 8.460 -43.292 1.00 32.44 314 ALA A N 1
ATOM 2269 C CA . ALA A 1 314 ? 31.657 9.671 -43.590 1.00 32.44 314 ALA A CA 1
ATOM 2270 C C . ALA A 1 314 ? 32.061 10.506 -42.353 1.00 32.44 314 ALA A C 1
ATOM 2272 O O . ALA A 1 314 ? 32.383 11.686 -42.488 1.00 32.44 314 ALA A O 1
ATOM 2273 N N . SER A 1 315 ? 32.011 9.953 -41.133 1.00 31.75 315 SER A N 1
ATOM 2274 C CA . SER A 1 315 ? 32.218 10.733 -39.890 1.00 31.75 315 SER A CA 1
ATOM 2275 C C . SER A 1 315 ? 33.041 10.029 -38.798 1.00 31.75 315 SER A C 1
ATOM 2277 O O . SER A 1 315 ? 32.814 10.241 -37.612 1.00 31.75 315 SER A O 1
ATOM 2279 N N . LEU A 1 316 ? 34.041 9.225 -39.184 1.00 28.67 316 LEU A N 1
ATOM 2280 C CA . LEU A 1 316 ? 34.979 8.554 -38.265 1.00 28.67 316 LEU A CA 1
ATOM 2281 C C . LEU A 1 316 ? 36.430 9.065 -38.409 1.00 28.67 316 LEU A C 1
ATOM 2283 O O . LEU A 1 316 ? 37.344 8.290 -38.678 1.00 28.67 316 LEU A O 1
ATOM 2287 N N . THR A 1 317 ? 36.666 10.373 -38.232 1.00 29.98 317 THR A N 1
ATOM 2288 C CA . THR A 1 317 ? 38.025 10.961 -38.310 1.00 29.98 317 THR A CA 1
ATOM 2289 C C . THR A 1 317 ? 38.298 12.088 -37.300 1.00 29.98 317 THR A C 1
ATOM 2291 O O . THR A 1 317 ? 38.537 13.228 -37.697 1.00 29.98 317 THR A O 1
ATOM 2294 N N . SER A 1 318 ? 38.340 11.777 -35.999 1.00 30.14 318 SER A N 1
ATOM 2295 C CA . SER A 1 318 ? 39.076 12.593 -35.008 1.00 30.14 318 SER A CA 1
ATOM 2296 C C . SER A 1 318 ? 39.327 11.842 -33.690 1.00 30.14 318 SER A C 1
ATOM 2298 O O . SER A 1 318 ? 38.480 11.847 -32.800 1.00 30.14 318 SER A O 1
ATOM 2300 N N . LEU A 1 319 ? 40.512 11.240 -33.544 1.00 31.55 319 LEU A N 1
ATOM 2301 C CA . LEU A 1 319 ? 41.049 10.760 -32.260 1.00 31.55 319 LEU A CA 1
ATOM 2302 C C . LEU A 1 319 ? 42.217 11.665 -31.816 1.00 31.55 319 LEU A C 1
ATOM 2304 O O . LEU A 1 319 ? 43.017 12.059 -32.670 1.00 31.55 319 LEU A O 1
ATOM 2308 N N . PRO A 1 320 ? 42.361 11.987 -30.516 1.00 28.89 320 PRO A N 1
ATOM 2309 C CA . PRO A 1 320 ? 43.524 12.708 -30.002 1.00 28.89 320 PRO A CA 1
ATOM 2310 C C . PRO A 1 320 ? 44.743 11.767 -29.838 1.00 28.89 320 PRO A C 1
ATOM 2312 O O . PRO A 1 320 ? 44.582 10.652 -29.339 1.00 28.89 320 PRO A O 1
ATOM 2315 N N . PRO A 1 321 ? 45.967 12.182 -30.224 1.00 36.16 321 PRO A N 1
ATOM 2316 C CA . PRO A 1 321 ? 47.172 11.352 -30.129 1.00 36.16 321 PRO A CA 1
ATOM 2317 C C . PRO A 1 321 ? 47.935 11.521 -28.801 1.00 36.16 321 PRO A C 1
ATOM 2319 O O . PRO A 1 321 ? 47.813 12.539 -28.122 1.00 36.16 321 PRO A O 1
ATOM 2322 N N . PHE A 1 322 ? 48.810 10.559 -28.485 1.00 29.42 322 PHE A N 1
ATOM 2323 C CA . PHE A 1 322 ? 49.717 10.592 -27.328 1.00 29.42 322 PHE A CA 1
ATOM 2324 C C . PHE A 1 322 ? 51.187 10.303 -27.719 1.00 29.42 322 PHE A C 1
ATOM 2326 O O . PHE A 1 322 ? 51.454 9.379 -28.481 1.00 29.42 322 PHE A O 1
ATOM 2333 N N . LEU A 1 323 ? 52.111 11.032 -27.069 1.00 30.02 323 LEU A N 1
ATOM 2334 C CA . LEU A 1 323 ? 53.562 10.781 -26.874 1.00 30.02 323 LEU A CA 1
ATOM 2335 C C . LEU A 1 323 ? 54.601 11.057 -28.000 1.00 30.02 323 LEU A C 1
ATOM 2337 O O . LEU A 1 323 ? 54.399 10.773 -29.174 1.00 30.02 323 LEU A O 1
ATOM 2341 N N . SER A 1 324 ? 55.799 11.466 -27.530 1.00 28.41 324 SER A N 1
ATOM 2342 C CA . SER A 1 324 ? 57.115 11.639 -28.213 1.00 28.41 324 SER A CA 1
ATOM 2343 C C . SER A 1 324 ? 57.357 12.951 -29.002 1.00 28.41 324 SER A C 1
ATOM 2345 O O . SER A 1 324 ? 56.528 13.334 -29.813 1.00 28.41 324 SER A O 1
ATOM 2347 N N . GLY A 1 325 ? 58.492 13.673 -28.885 1.00 26.47 325 GLY A N 1
ATOM 2348 C CA . GLY A 1 325 ? 59.570 13.640 -27.869 1.00 26.47 325 GLY A CA 1
ATOM 2349 C C . GLY A 1 325 ? 60.934 14.239 -28.317 1.00 26.47 325 GLY A C 1
ATOM 2350 O O . GLY A 1 325 ? 61.462 13.823 -29.341 1.00 26.47 325 GLY A O 1
ATOM 2351 N N . GLY A 1 326 ? 61.554 15.122 -27.506 1.00 26.19 326 GLY A N 1
ATOM 2352 C CA . GLY A 1 326 ? 63.012 15.430 -27.521 1.00 26.19 326 GLY A CA 1
ATOM 2353 C C . GLY A 1 326 ? 63.492 16.823 -28.010 1.00 26.19 326 GLY A C 1
ATOM 2354 O O . GLY A 1 326 ? 63.015 17.328 -29.019 1.00 26.19 326 GLY A O 1
ATOM 2355 N N . GLY A 1 327 ? 64.493 17.415 -27.324 1.00 25.56 327 GLY A N 1
ATOM 2356 C CA . GLY A 1 327 ? 65.242 18.631 -27.741 1.00 25.56 327 GLY A CA 1
ATOM 2357 C C . GLY A 1 327 ? 65.597 19.612 -26.595 1.00 25.56 327 GLY A C 1
ATOM 2358 O O . GLY A 1 327 ? 64.756 19.868 -25.740 1.00 25.56 327 GLY A O 1
ATOM 2359 N N . THR A 1 328 ? 66.828 20.154 -26.540 1.00 28.08 328 THR A N 1
ATOM 2360 C CA . THR A 1 328 ? 67.360 21.009 -25.433 1.00 28.08 328 THR A CA 1
ATOM 2361 C C . THR A 1 328 ? 68.255 22.180 -25.952 1.00 28.08 328 THR A C 1
ATOM 2363 O O . THR A 1 328 ? 68.261 22.410 -27.159 1.00 28.08 328 THR A O 1
ATOM 2366 N N . PRO A 1 329 ? 68.999 22.948 -25.112 1.00 44.69 329 PRO A N 1
ATOM 2367 C CA . PRO A 1 329 ? 68.646 24.227 -24.446 1.00 44.69 329 PRO A CA 1
ATOM 2368 C C . PRO A 1 329 ? 69.590 25.387 -24.927 1.00 44.69 329 PRO A C 1
ATOM 2370 O O . PRO A 1 329 ? 70.115 25.244 -26.032 1.00 44.69 329 PRO A O 1
ATOM 2373 N N . PRO A 1 330 ? 69.957 26.476 -24.184 1.00 49.00 330 PRO A N 1
ATOM 2374 C CA . PRO A 1 330 ? 69.468 27.159 -22.955 1.00 49.00 330 PRO A CA 1
ATOM 2375 C C . PRO A 1 330 ? 69.148 28.665 -23.288 1.00 49.00 330 PRO A C 1
ATOM 2377 O O . PRO A 1 330 ? 68.546 28.856 -24.342 1.00 49.00 330 PRO A O 1
ATOM 2380 N N . PRO A 1 331 ? 69.569 29.764 -22.587 1.00 47.84 331 PRO A N 1
ATOM 2381 C CA . PRO A 1 331 ? 69.837 30.060 -21.156 1.00 47.84 331 PRO A CA 1
ATOM 2382 C C . PRO A 1 331 ? 69.218 31.380 -20.577 1.00 47.84 331 PRO A C 1
ATOM 2384 O O . PRO A 1 331 ? 69.068 32.373 -21.280 1.00 47.84 331 PRO A O 1
ATOM 2387 N N . GLY A 1 332 ? 69.097 31.462 -19.238 1.00 32.62 332 GLY A N 1
ATOM 2388 C CA . GLY A 1 332 ? 69.202 32.713 -18.440 1.00 32.62 332 GLY A CA 1
ATOM 2389 C C . GLY A 1 332 ? 67.916 33.532 -18.159 1.00 32.62 332 GLY A C 1
ATOM 2390 O O . GLY A 1 332 ? 67.043 33.615 -19.009 1.00 32.62 332 GLY A O 1
ATOM 2391 N N . ALA A 1 333 ? 67.749 34.197 -16.999 1.00 29.20 333 ALA A N 1
ATOM 2392 C CA . ALA A 1 333 ? 68.549 34.173 -15.759 1.00 29.20 333 ALA A CA 1
ATOM 2393 C C . ALA A 1 333 ? 67.791 34.739 -14.519 1.00 29.20 333 ALA A C 1
ATOM 2395 O O . ALA A 1 333 ? 67.132 35.767 -14.627 1.00 29.20 333 ALA A O 1
ATOM 2396 N N . GLY A 1 334 ? 68.008 34.138 -13.333 1.00 27.61 334 GLY A N 1
ATOM 2397 C CA . GLY A 1 334 ? 67.708 34.699 -11.991 1.00 27.61 334 GLY A CA 1
ATOM 2398 C C . GLY A 1 334 ? 66.264 34.552 -11.452 1.00 27.61 334 GLY A C 1
ATOM 2399 O O . GLY A 1 334 ? 65.324 34.516 -12.233 1.00 27.61 334 GLY A O 1
ATOM 2400 N N . ALA A 1 335 ? 66.011 34.485 -10.131 1.00 30.36 335 ALA A N 1
ATOM 2401 C CA . ALA A 1 335 ? 66.920 34.286 -8.983 1.00 30.36 335 ALA A CA 1
ATOM 2402 C C . ALA A 1 335 ? 66.163 33.895 -7.676 1.00 30.36 335 ALA A C 1
ATOM 2404 O O . ALA A 1 335 ? 65.166 34.530 -7.359 1.00 30.36 335 ALA A O 1
ATOM 2405 N N . GLY A 1 336 ? 66.709 32.952 -6.881 1.00 27.17 336 GLY A N 1
ATOM 2406 C CA . GLY A 1 336 ? 66.356 32.667 -5.463 1.00 27.17 336 GLY A CA 1
ATOM 2407 C C . GLY A 1 336 ? 64.994 31.985 -5.183 1.00 27.17 336 GLY A C 1
ATOM 2408 O O . GLY A 1 336 ? 64.037 32.199 -5.911 1.00 27.17 336 GLY A O 1
ATOM 2409 N N . GLY A 1 337 ? 64.817 31.156 -4.142 1.00 27.16 337 GLY A N 1
ATOM 2410 C CA . GLY A 1 337 ? 65.761 30.607 -3.148 1.00 27.16 337 GLY A CA 1
ATOM 2411 C C . GLY A 1 337 ? 65.056 29.678 -2.126 1.00 27.16 337 GLY A C 1
ATOM 2412 O O . GLY A 1 337 ? 63.852 29.803 -1.929 1.00 27.16 337 GLY A O 1
ATOM 2413 N N . ALA A 1 338 ? 65.793 28.742 -1.508 1.00 29.55 338 ALA A N 1
ATOM 2414 C CA . ALA A 1 338 ? 65.332 27.788 -0.471 1.00 29.55 338 ALA A CA 1
ATOM 2415 C C . ALA A 1 338 ? 64.627 28.479 0.730 1.00 29.55 338 ALA A C 1
ATOM 2417 O O . ALA A 1 338 ? 64.981 29.614 1.034 1.00 29.55 338 ALA A O 1
ATOM 2418 N N . ALA A 1 339 ? 63.607 27.957 1.434 1.00 26.36 339 ALA A N 1
ATOM 2419 C CA . ALA A 1 339 ? 63.169 26.607 1.860 1.00 26.36 339 ALA A CA 1
ATOM 2420 C C . ALA A 1 339 ? 63.484 26.272 3.344 1.00 26.36 339 ALA A C 1
ATOM 2422 O O . ALA A 1 339 ? 64.548 26.604 3.848 1.00 26.36 339 ALA A O 1
ATOM 2423 N N . GLU A 1 340 ? 62.536 25.555 3.968 1.00 27.69 340 GLU A N 1
ATOM 2424 C CA . GLU A 1 340 ? 62.615 24.747 5.206 1.00 27.69 340 GLU A CA 1
ATOM 2425 C C . GLU A 1 340 ? 62.675 25.348 6.643 1.00 27.69 340 GLU A C 1
ATOM 2427 O O . GLU A 1 340 ? 63.474 26.209 6.985 1.00 27.69 340 GLU A O 1
ATOM 2432 N N . GLN A 1 341 ? 61.877 24.676 7.497 1.00 27.42 341 GLN A N 1
ATOM 2433 C CA . GLN A 1 341 ? 62.143 24.202 8.873 1.00 27.42 341 GLN A CA 1
ATOM 2434 C C . GLN A 1 341 ? 61.921 25.044 10.160 1.00 27.42 341 GLN A C 1
ATOM 2436 O O . GLN A 1 341 ? 62.600 26.021 10.454 1.00 27.42 341 GLN A O 1
ATOM 2441 N N . SER A 1 342 ? 61.117 24.407 11.032 1.00 27.84 342 SER A N 1
ATOM 2442 C CA . SER A 1 342 ? 61.310 24.226 12.487 1.00 27.84 342 SER A CA 1
ATOM 2443 C C . SER A 1 342 ? 60.877 25.316 13.483 1.00 27.84 342 SER A C 1
ATOM 2445 O O . SER A 1 342 ? 60.793 26.502 13.192 1.00 27.84 342 SER A O 1
ATOM 2447 N N . ALA A 1 343 ? 60.554 24.854 14.698 1.00 26.09 343 ALA A N 1
ATOM 2448 C CA . ALA A 1 343 ? 59.971 25.618 15.806 1.00 26.09 343 ALA A CA 1
ATOM 2449 C C . ALA A 1 343 ? 60.885 25.624 17.046 1.00 26.09 343 ALA A C 1
ATOM 2451 O O . ALA A 1 343 ? 61.747 24.754 17.164 1.00 26.09 343 ALA A O 1
ATOM 2452 N N . VAL A 1 344 ? 60.639 26.525 18.012 1.00 24.84 344 VAL A N 1
ATOM 2453 C CA . VAL A 1 344 ? 60.975 26.305 19.437 1.00 24.84 344 VAL A CA 1
ATOM 2454 C C . VAL A 1 344 ? 60.145 27.189 20.391 1.00 24.84 344 VAL A C 1
ATOM 2456 O O . VAL A 1 344 ? 59.531 28.176 20.000 1.00 24.84 344 VAL A O 1
ATOM 2459 N N . THR A 1 345 ? 60.097 26.733 21.640 1.00 24.50 345 THR A N 1
ATOM 2460 C CA . THR A 1 345 ? 59.155 26.965 22.750 1.00 24.50 345 THR A CA 1
ATOM 2461 C C . THR A 1 345 ? 59.449 28.173 23.686 1.00 24.50 345 THR A C 1
ATOM 2463 O O . THR A 1 345 ? 60.549 28.713 23.659 1.00 24.50 345 THR A O 1
ATOM 2466 N N . VAL A 1 346 ? 58.517 28.433 24.639 1.00 26.91 346 VAL A N 1
ATOM 2467 C CA . VAL A 1 346 ? 58.714 28.820 26.082 1.00 26.91 346 VAL A CA 1
ATOM 2468 C C . VAL A 1 346 ? 58.461 30.274 26.615 1.00 26.91 346 VAL A C 1
ATOM 2470 O O . VAL A 1 346 ? 59.012 31.249 26.127 1.00 26.91 346 VAL A O 1
ATOM 2473 N N . ALA A 1 347 ? 57.718 30.318 27.751 1.00 27.88 347 ALA A N 1
ATOM 2474 C CA . ALA A 1 347 ? 57.690 31.263 28.912 1.00 27.88 347 ALA A CA 1
ATOM 2475 C C . ALA A 1 347 ? 56.822 32.567 29.011 1.00 27.88 347 ALA A C 1
ATOM 2477 O O . ALA A 1 347 ? 57.199 33.624 28.526 1.00 27.88 347 ALA A O 1
ATOM 2478 N N . ALA A 1 348 ? 55.817 32.483 29.913 1.00 27.72 348 ALA A N 1
ATOM 2479 C CA . ALA A 1 348 ? 55.553 33.324 31.119 1.00 27.72 348 ALA A CA 1
ATOM 2480 C C . ALA A 1 348 ? 54.890 34.743 31.085 1.00 27.72 348 ALA A C 1
ATOM 2482 O O . ALA A 1 348 ? 55.204 35.595 30.265 1.00 27.72 348 ALA A O 1
ATOM 2483 N N . GLY A 1 349 ? 53.998 34.981 32.077 1.00 23.89 349 GLY A N 1
ATOM 2484 C CA . GLY A 1 349 ? 53.369 36.268 32.491 1.00 23.89 349 GLY A CA 1
ATOM 2485 C C . GLY A 1 349 ? 53.990 36.828 33.795 1.00 23.89 349 GLY A C 1
ATOM 2486 O O . GLY A 1 349 ? 55.218 36.755 33.879 1.00 23.89 349 GLY A O 1
ATOM 2487 N N . PRO A 1 350 ? 53.257 37.306 34.847 1.00 56.97 350 PRO A N 1
ATOM 2488 C CA . PRO A 1 350 ? 51.796 37.441 35.133 1.00 56.97 350 PRO A CA 1
ATOM 2489 C C . PRO A 1 350 ? 51.438 38.947 35.439 1.00 56.97 350 PRO A C 1
ATOM 2491 O O . PRO A 1 350 ? 52.046 39.765 34.748 1.00 56.97 350 PRO A O 1
ATOM 2494 N N . PRO A 1 351 ? 50.602 39.428 36.421 1.00 57.91 351 PRO A N 1
ATOM 2495 C CA . PRO A 1 351 ? 49.499 38.884 37.270 1.00 57.91 351 PRO A CA 1
ATOM 2496 C C . PRO A 1 351 ? 48.216 39.787 37.411 1.00 57.91 351 PRO A C 1
ATOM 2498 O O . PRO A 1 351 ? 48.157 40.884 36.865 1.00 57.91 351 PRO A O 1
ATOM 2501 N N . GLY A 1 352 ? 47.233 39.371 38.243 1.00 29.38 352 GLY A N 1
ATOM 2502 C CA . GLY A 1 352 ? 46.110 40.189 38.793 1.00 29.38 352 GLY A CA 1
ATOM 2503 C C . GLY A 1 352 ? 44.690 39.723 38.384 1.00 29.38 352 GLY A C 1
ATOM 2504 O O . GLY A 1 352 ? 44.569 39.021 37.387 1.00 29.38 352 GLY A O 1
ATOM 2505 N N . GLY A 1 353 ? 43.576 40.037 39.075 1.00 32.59 353 GLY A N 1
ATOM 2506 C CA . GLY A 1 353 ? 43.342 40.688 40.391 1.00 32.59 353 GLY A CA 1
ATOM 2507 C C . GLY A 1 353 ? 42.163 41.702 40.375 1.00 32.59 353 GLY A C 1
ATOM 2508 O O . GLY A 1 353 ? 42.030 42.413 39.386 1.00 32.59 353 GLY A O 1
ATOM 2509 N N . ASP A 1 354 ? 41.300 41.876 41.395 1.00 36.78 354 ASP A N 1
ATOM 2510 C CA . ASP A 1 354 ? 41.050 41.123 42.650 1.00 36.78 354 ASP A CA 1
ATOM 2511 C C . ASP A 1 354 ? 39.698 41.550 43.330 1.00 36.78 354 ASP A C 1
ATOM 2513 O O . ASP A 1 354 ? 39.194 42.635 43.040 1.00 36.78 354 ASP A O 1
ATOM 2517 N N . GLY A 1 355 ? 39.152 40.743 44.262 1.00 29.72 355 GLY A N 1
ATOM 2518 C CA . GLY A 1 355 ? 38.027 41.046 45.194 1.00 29.72 355 GLY A CA 1
ATOM 2519 C C . GLY A 1 355 ? 36.572 40.750 44.729 1.00 29.72 355 GLY A C 1
ATOM 2520 O O . GLY A 1 355 ? 36.251 40.925 43.560 1.00 29.72 355 GLY A O 1
ATOM 2521 N N . GLY A 1 356 ? 35.609 40.332 45.583 1.00 31.20 356 GLY A N 1
ATOM 2522 C CA . GLY A 1 356 ? 35.705 39.822 46.973 1.00 31.20 356 GLY A CA 1
ATOM 2523 C C . GLY A 1 356 ? 34.367 39.681 47.770 1.00 31.20 356 GLY A C 1
ATOM 2524 O O . GLY A 1 356 ? 33.638 40.658 47.893 1.00 31.20 356 GLY A O 1
ATOM 2525 N N . GLY A 1 357 ? 34.121 38.502 48.385 1.00 28.17 357 GLY A N 1
ATOM 2526 C CA . GLY A 1 357 ? 33.240 38.222 49.563 1.00 28.17 357 GLY A CA 1
ATOM 2527 C C . GLY A 1 357 ? 31.690 38.248 49.428 1.00 28.17 357 GLY A C 1
ATOM 2528 O O . GLY A 1 357 ? 31.171 38.673 48.405 1.00 28.17 357 GLY A O 1
ATOM 2529 N N . GLU A 1 358 ? 30.870 37.864 50.436 1.00 31.58 358 GLU A N 1
ATOM 2530 C CA . GLU A 1 358 ? 30.913 36.700 51.372 1.00 31.58 358 GLU A CA 1
ATOM 2531 C C . GLU A 1 358 ? 29.562 36.507 52.158 1.00 31.58 358 GLU A C 1
ATOM 2533 O O . GLU A 1 358 ? 28.791 37.456 52.271 1.00 31.58 358 GLU A O 1
ATOM 2538 N N . LEU A 1 359 ? 29.339 35.323 52.779 1.00 31.09 359 LEU A N 1
ATOM 2539 C CA . LEU A 1 359 ? 28.352 34.964 53.851 1.00 31.09 359 LEU A CA 1
ATOM 2540 C C . LEU A 1 359 ? 26.822 34.903 53.532 1.00 31.09 359 LEU A C 1
ATOM 2542 O O . LEU A 1 359 ? 26.335 35.584 52.640 1.00 31.09 359 LEU A O 1
ATOM 2546 N N . GLY A 1 360 ? 26.033 34.086 54.280 1.00 28.23 360 GLY A N 1
ATOM 2547 C CA . GLY A 1 360 ? 24.561 33.976 54.054 1.00 28.23 360 GLY A CA 1
ATOM 2548 C C . GLY A 1 360 ? 23.616 33.199 55.022 1.00 28.23 360 GLY A C 1
ATOM 2549 O O . GLY A 1 360 ? 22.525 33.692 55.279 1.00 28.23 360 GLY A O 1
ATOM 2550 N N . GLN A 1 361 ? 23.991 32.043 55.603 1.00 29.88 361 GLN A N 1
ATOM 2551 C CA . GLN A 1 361 ? 23.164 31.207 5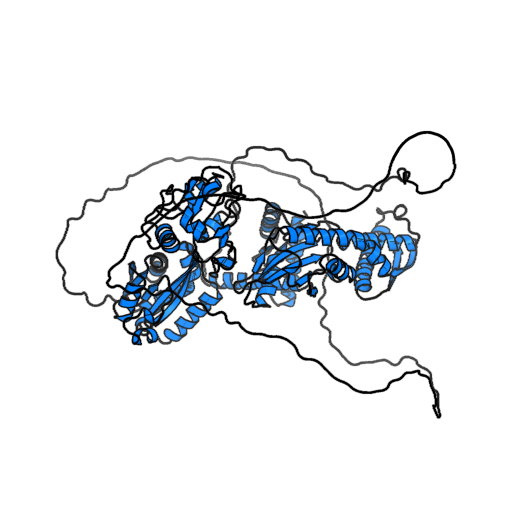6.535 1.00 29.88 361 GLN A CA 1
ATOM 2552 C C . GLN A 1 361 ? 21.905 30.472 55.959 1.00 29.88 361 GLN A C 1
ATOM 2554 O O . GLN A 1 361 ? 21.759 30.348 54.748 1.00 29.88 361 GLN A O 1
ATOM 2559 N N . SER A 1 362 ? 21.112 29.803 56.826 1.00 26.06 362 SER A N 1
ATOM 2560 C CA . SER A 1 362 ? 20.202 28.657 56.531 1.00 26.06 362 SER A CA 1
ATOM 2561 C C . SER A 1 362 ? 19.039 28.534 57.565 1.00 26.06 362 SER A C 1
ATOM 2563 O O . SER A 1 362 ? 18.923 29.425 58.400 1.00 26.06 362 SER A O 1
ATOM 2565 N N . VAL A 1 363 ? 18.280 27.407 57.571 1.00 27.33 363 VAL A N 1
ATOM 2566 C CA . VAL A 1 363 ? 17.203 26.942 58.519 1.00 27.33 363 VAL A CA 1
ATOM 2567 C C . VAL A 1 363 ? 15.747 27.336 58.141 1.00 27.33 363 VAL A C 1
ATOM 2569 O O . VAL A 1 363 ? 15.508 28.506 57.881 1.00 27.33 363 VAL A O 1
ATOM 2572 N N . VAL A 1 364 ? 14.694 26.478 58.130 1.00 27.06 364 VAL A N 1
ATOM 2573 C CA . VAL A 1 364 ? 14.522 24.989 58.146 1.00 27.06 364 VAL A CA 1
ATOM 2574 C C . VAL A 1 364 ? 13.137 24.576 57.555 1.00 27.06 364 VAL A C 1
ATOM 2576 O O . VAL A 1 364 ? 12.199 25.364 57.571 1.00 27.06 364 VAL A O 1
ATOM 2579 N N . SER A 1 365 ? 13.053 23.321 57.078 1.00 27.55 365 SER A N 1
ATOM 2580 C CA . SER A 1 365 ? 11.932 22.379 56.769 1.00 27.55 365 SER A CA 1
ATOM 2581 C C . SER A 1 365 ? 10.552 22.548 57.484 1.00 27.55 365 SER A C 1
ATOM 2583 O O . SER A 1 365 ? 10.531 23.193 58.530 1.00 27.55 365 SER A O 1
ATOM 2585 N N . PRO A 1 366 ? 9.427 21.882 57.057 1.00 40.34 366 PRO A N 1
ATOM 2586 C CA . PRO A 1 366 ? 9.388 20.602 56.306 1.00 40.34 366 PRO A CA 1
ATOM 2587 C C . PRO A 1 366 ? 8.255 20.300 55.278 1.00 40.34 366 PRO A C 1
ATOM 2589 O O . PRO A 1 366 ? 7.109 20.703 55.428 1.00 40.34 366 PRO A O 1
ATOM 2592 N N . GLY A 1 367 ? 8.549 19.354 54.368 1.00 25.44 367 GLY A N 1
ATOM 2593 C CA . GLY A 1 367 ? 7.722 18.137 54.223 1.00 25.44 367 GLY A CA 1
ATOM 2594 C C . GLY A 1 367 ? 6.753 17.989 53.036 1.00 25.44 367 GLY A C 1
ATOM 2595 O O . GLY A 1 367 ? 5.554 18.178 53.202 1.00 25.44 367 GLY A O 1
ATOM 2596 N N . ALA A 1 368 ? 7.239 17.463 51.904 1.00 25.97 368 ALA A N 1
ATOM 2597 C CA . ALA A 1 368 ? 6.454 16.676 50.937 1.00 25.97 368 ALA A CA 1
ATOM 2598 C C . ALA A 1 368 ? 7.385 15.719 50.157 1.00 25.97 368 ALA A C 1
ATOM 2600 O O . ALA A 1 368 ? 8.585 15.978 50.063 1.00 25.97 368 ALA A O 1
ATOM 2601 N N . TYR A 1 369 ? 6.859 14.605 49.634 1.00 28.14 369 TYR A N 1
ATOM 2602 C CA . TYR A 1 369 ? 7.653 13.568 48.953 1.00 28.14 369 TYR A CA 1
ATOM 2603 C C . TYR A 1 369 ? 7.741 13.792 47.438 1.00 28.14 369 TYR A C 1
ATOM 2605 O O . TYR A 1 369 ? 6.776 14.222 46.813 1.00 28.14 369 TYR A O 1
ATOM 2613 N N . ALA A 1 370 ? 8.873 13.403 46.847 1.00 25.06 370 ALA A N 1
ATOM 2614 C CA . ALA A 1 370 ? 9.069 13.290 45.404 1.00 25.06 370 ALA A CA 1
ATOM 2615 C C . ALA A 1 370 ? 9.698 11.929 45.068 1.00 25.06 370 ALA A C 1
ATOM 2617 O O . ALA A 1 370 ? 10.499 11.406 45.845 1.00 25.06 370 ALA A O 1
ATOM 2618 N N . VAL A 1 371 ? 9.349 11.370 43.907 1.00 27.23 371 VAL A N 1
ATOM 2619 C CA . VAL A 1 371 ? 9.946 10.148 43.347 1.00 27.23 371 VAL A CA 1
ATOM 2620 C C . VAL A 1 371 ? 10.265 10.412 41.877 1.00 27.23 371 VAL A C 1
ATOM 2622 O O . VAL A 1 371 ? 9.412 10.892 41.137 1.00 27.23 371 VAL A O 1
ATOM 2625 N N . ALA A 1 372 ? 11.495 10.106 41.470 1.00 25.19 372 ALA A N 1
ATOM 2626 C CA . ALA A 1 372 ? 11.998 10.220 40.102 1.00 25.19 372 ALA A CA 1
ATOM 2627 C C . ALA A 1 372 ? 12.911 9.006 39.804 1.00 25.19 372 ALA A C 1
ATOM 2629 O O . ALA A 1 372 ? 13.412 8.391 40.751 1.00 25.19 372 ALA A O 1
ATOM 2630 N N . PRO A 1 373 ? 13.078 8.597 38.532 1.00 32.88 373 PRO A N 1
ATOM 2631 C CA . PRO A 1 373 ? 13.544 7.250 38.196 1.00 32.88 373 PRO A CA 1
ATOM 2632 C C . PRO A 1 373 ? 15.066 7.068 38.290 1.00 32.88 373 PRO A C 1
ATOM 2634 O O . PRO A 1 373 ? 15.839 7.996 38.065 1.00 32.88 373 PRO A O 1
ATOM 2637 N N . GLY A 1 374 ? 15.488 5.832 38.570 1.00 26.70 374 GLY A N 1
ATOM 2638 C CA . GLY A 1 374 ? 16.890 5.410 38.534 1.00 26.70 374 GLY A CA 1
ATOM 2639 C C . GLY A 1 374 ? 17.236 4.663 37.244 1.00 26.70 374 GLY A C 1
ATOM 2640 O O . GLY A 1 374 ? 16.483 3.794 36.809 1.00 26.70 374 GLY A O 1
ATOM 2641 N N . ALA A 1 375 ? 18.393 4.978 36.662 1.00 27.98 375 ALA A N 1
ATOM 2642 C CA . ALA A 1 375 ? 18.995 4.223 35.565 1.00 27.98 375 ALA A CA 1
ATOM 2643 C C . ALA A 1 375 ? 20.031 3.215 36.096 1.00 27.98 375 ALA A C 1
ATOM 2645 O O . ALA A 1 375 ? 20.612 3.425 37.160 1.00 27.98 375 ALA A O 1
ATOM 2646 N N . TYR A 1 376 ? 20.309 2.159 35.326 1.00 27.80 376 TYR A N 1
ATOM 2647 C CA . TYR A 1 376 ? 21.400 1.220 35.598 1.00 27.80 376 TYR A CA 1
ATOM 2648 C C . TYR A 1 376 ? 22.383 1.166 34.426 1.00 27.80 376 TYR A C 1
ATOM 2650 O O . TYR A 1 376 ? 22.052 0.702 33.339 1.00 27.80 376 TYR A O 1
ATOM 2658 N N . ALA A 1 377 ? 23.618 1.585 34.692 1.00 26.95 377 ALA A N 1
ATOM 2659 C CA . ALA A 1 377 ? 24.803 1.277 33.902 1.00 26.95 377 ALA A CA 1
ATOM 2660 C C . ALA A 1 377 ? 25.934 0.941 34.885 1.00 26.95 377 ALA A C 1
ATOM 2662 O O . ALA A 1 377 ? 26.042 1.586 35.930 1.00 26.95 377 ALA A O 1
ATOM 2663 N N . ALA A 1 378 ? 26.747 -0.075 34.587 1.00 29.59 378 ALA A N 1
ATOM 2664 C CA . ALA A 1 378 ? 27.758 -0.581 35.513 1.00 29.59 378 ALA A CA 1
ATOM 2665 C C . ALA A 1 378 ? 29.103 -0.856 34.818 1.00 29.59 378 ALA A C 1
ATOM 2667 O O . ALA A 1 378 ? 29.243 -1.800 34.047 1.00 29.59 378 ALA A O 1
ATOM 2668 N N . ALA A 1 379 ? 30.096 -0.043 35.170 1.00 26.11 379 ALA A N 1
ATOM 2669 C CA . ALA A 1 379 ? 31.513 -0.408 35.252 1.00 26.11 379 ALA A CA 1
ATOM 2670 C C . ALA A 1 379 ? 31.891 -0.333 36.760 1.00 26.11 379 ALA A C 1
ATOM 2672 O O . ALA A 1 379 ? 31.041 0.038 37.568 1.00 26.11 379 ALA A O 1
ATOM 2673 N N . VAL A 1 380 ? 33.059 -0.704 37.287 1.00 28.02 380 VAL A N 1
ATOM 2674 C CA . VAL A 1 380 ? 34.478 -0.433 36.960 1.00 28.02 380 VAL A CA 1
ATOM 2675 C C . VAL A 1 380 ? 35.282 -1.511 37.744 1.00 28.02 380 VAL A C 1
ATOM 2677 O O . VAL A 1 380 ? 34.809 -1.934 38.797 1.00 28.02 380 VAL A O 1
ATOM 2680 N N . SER A 1 381 ? 36.414 -2.069 37.290 1.00 27.03 381 SER A N 1
ATOM 2681 C CA . SER A 1 381 ? 37.763 -1.511 37.535 1.00 27.03 381 SER A CA 1
ATOM 2682 C C . SER A 1 381 ? 38.907 -2.266 36.833 1.00 27.03 381 SER A C 1
ATOM 2684 O O . SER A 1 381 ? 38.728 -3.369 36.323 1.00 27.03 381 SER A O 1
ATOM 2686 N N . ALA A 1 382 ? 40.094 -1.648 36.837 1.00 28.25 382 ALA A N 1
ATOM 2687 C CA . ALA A 1 382 ? 41.380 -2.183 36.379 1.00 28.25 382 ALA A CA 1
ATOM 2688 C C . ALA A 1 382 ? 42.456 -1.986 37.474 1.00 28.25 382 ALA A C 1
ATOM 2690 O O . ALA A 1 382 ? 42.203 -1.222 38.406 1.00 28.25 382 ALA A O 1
ATOM 2691 N N . ASP A 1 383 ? 43.619 -2.655 37.380 1.00 29.11 383 ASP A N 1
ATOM 2692 C CA . ASP A 1 383 ? 44.899 -1.955 37.119 1.00 29.11 383 ASP A CA 1
ATOM 2693 C C . ASP A 1 383 ? 46.155 -2.862 36.971 1.00 29.11 383 ASP A C 1
ATOM 2695 O O . ASP A 1 383 ? 46.110 -4.086 37.077 1.00 29.11 383 ASP A O 1
ATOM 2699 N N . GLU A 1 384 ? 47.252 -2.184 36.628 1.00 30.75 384 GLU A N 1
ATOM 2700 C CA . GLU A 1 384 ? 48.574 -2.507 36.063 1.00 30.75 384 GLU A CA 1
ATOM 2701 C C . GLU A 1 384 ? 49.494 -3.659 36.579 1.00 30.75 384 GLU A C 1
ATOM 2703 O O . GLU A 1 384 ? 49.850 -3.749 37.747 1.00 30.75 384 GLU A O 1
ATOM 2708 N N . THR A 1 385 ? 50.116 -4.342 35.596 1.00 34.06 385 THR A N 1
ATOM 2709 C CA . THR A 1 385 ? 51.556 -4.744 35.467 1.00 34.06 385 THR A CA 1
ATOM 2710 C C . THR A 1 385 ? 52.265 -5.755 36.406 1.00 34.06 385 THR A C 1
ATOM 2712 O O . THR A 1 385 ? 52.169 -5.725 37.627 1.00 34.06 385 THR A O 1
ATOM 2715 N N . GLY A 1 386 ? 53.131 -6.596 35.803 1.00 25.42 386 GLY A N 1
ATOM 2716 C CA . GLY A 1 386 ? 54.133 -7.459 36.463 1.00 25.42 386 GLY A CA 1
ATOM 2717 C C . GLY A 1 386 ? 55.026 -8.217 35.450 1.00 25.42 386 GLY A C 1
ATOM 2718 O O . GLY A 1 386 ? 54.555 -8.550 34.366 1.00 25.42 386 GLY A O 1
ATOM 2719 N N . LEU A 1 387 ? 56.316 -8.450 35.753 1.00 28.00 387 LEU A N 1
ATOM 2720 C CA . LEU A 1 387 ? 57.329 -8.968 34.798 1.00 28.00 387 LEU A CA 1
ATOM 2721 C C . LEU A 1 387 ? 57.472 -10.513 34.719 1.00 28.00 387 LEU A C 1
ATOM 2723 O O . LEU A 1 387 ? 57.049 -11.247 35.607 1.00 28.00 387 LEU A O 1
ATOM 2727 N N . LEU A 1 388 ? 58.139 -10.968 33.644 1.00 33.25 388 LEU A N 1
ATOM 2728 C CA . LEU A 1 388 ? 58.573 -12.351 33.343 1.00 33.25 388 LEU A CA 1
ATOM 2729 C C . LEU A 1 388 ? 59.720 -12.847 34.268 1.00 33.25 388 LEU A C 1
ATOM 2731 O O . LEU A 1 388 ? 60.349 -12.027 34.942 1.00 33.25 388 LEU A O 1
ATOM 2735 N N . PRO A 1 389 ? 60.055 -14.161 34.266 1.00 42.88 389 PRO A N 1
ATOM 2736 C CA . PRO A 1 389 ? 61.046 -14.660 33.287 1.00 42.88 389 PRO A CA 1
ATOM 2737 C C . PRO A 1 389 ? 60.791 -16.073 32.691 1.00 42.88 389 PRO A C 1
ATOM 2739 O O . PRO A 1 389 ? 60.120 -16.889 33.307 1.00 42.88 389 PRO A O 1
ATOM 2742 N N . ALA A 1 390 ? 61.377 -16.300 31.499 1.00 31.95 390 ALA A N 1
ATOM 2743 C CA . ALA A 1 390 ? 62.135 -17.466 30.962 1.00 31.95 390 ALA A CA 1
ATOM 2744 C C . ALA A 1 390 ? 61.804 -18.942 31.379 1.00 31.95 390 ALA A C 1
ATOM 2746 O O . ALA A 1 390 ? 61.332 -19.209 32.473 1.00 31.95 390 ALA A O 1
ATOM 2747 N N . ASP A 1 391 ? 62.100 -19.986 30.582 1.00 30.62 391 ASP A N 1
ATOM 2748 C CA . ASP A 1 391 ? 63.167 -20.120 29.565 1.00 30.62 391 ASP A CA 1
ATOM 2749 C C . ASP A 1 391 ? 62.947 -21.288 28.551 1.00 30.62 391 ASP A C 1
ATOM 2751 O O . ASP A 1 391 ? 62.152 -22.179 28.832 1.00 30.62 391 ASP A O 1
ATOM 2755 N N . ALA A 1 392 ? 63.728 -21.301 27.449 1.00 31.28 392 ALA A N 1
ATOM 2756 C CA . ALA A 1 392 ? 64.159 -22.440 26.586 1.00 31.28 392 ALA A CA 1
ATOM 2757 C C . ALA A 1 392 ? 63.134 -23.445 25.952 1.00 31.28 392 ALA A C 1
ATOM 2759 O O . ALA A 1 392 ? 62.171 -23.858 26.579 1.00 31.28 392 ALA A O 1
ATOM 2760 N N . THR A 1 393 ? 63.285 -24.015 24.734 1.00 30.16 393 THR A N 1
ATOM 2761 C CA . THR A 1 393 ? 64.202 -23.846 23.565 1.00 30.16 393 THR A CA 1
ATOM 2762 C C . THR A 1 393 ? 63.669 -24.630 22.335 1.00 30.16 393 THR A C 1
ATOM 2764 O O . THR A 1 393 ? 63.147 -25.724 22.520 1.00 30.16 393 THR A O 1
ATOM 2767 N N . GLY A 1 394 ? 63.972 -24.193 21.095 1.00 27.58 394 GLY A N 1
ATOM 2768 C CA . GLY A 1 394 ? 64.372 -25.117 19.997 1.00 27.58 394 GLY A CA 1
ATOM 2769 C C . GLY A 1 394 ? 63.414 -25.424 18.809 1.00 27.58 394 GLY A C 1
ATOM 2770 O O . GLY A 1 394 ? 62.540 -26.273 18.945 1.00 27.58 394 GLY A O 1
ATOM 2771 N N . PRO A 1 395 ? 63.638 -24.836 17.608 1.00 55.53 395 PRO A N 1
ATOM 2772 C CA . PRO A 1 395 ? 63.125 -25.281 16.281 1.00 55.53 395 PRO A CA 1
ATOM 2773 C C . PRO A 1 395 ? 64.141 -26.271 15.593 1.00 55.53 395 PRO A C 1
ATOM 2775 O O . PRO A 1 395 ? 65.087 -26.624 16.304 1.00 55.53 395 PRO A O 1
ATOM 2778 N N . PRO A 1 396 ? 64.083 -26.720 14.290 1.00 48.88 396 PRO A N 1
ATOM 2779 C CA . PRO A 1 396 ? 63.444 -26.083 13.111 1.00 48.88 396 PRO A CA 1
ATOM 2780 C C . PRO A 1 396 ? 62.989 -26.960 11.880 1.00 48.88 396 PRO A C 1
ATOM 2782 O O . PRO A 1 396 ? 62.969 -28.181 11.927 1.00 48.88 396 PRO A O 1
ATOM 2785 N N . VAL A 1 397 ? 62.621 -26.263 10.780 1.00 31.92 397 VAL A N 1
ATOM 2786 C CA . VAL A 1 397 ? 62.410 -26.619 9.334 1.00 31.92 397 VAL A CA 1
ATOM 2787 C C . VAL A 1 397 ? 62.274 -28.085 8.841 1.00 31.92 397 VAL A C 1
ATOM 2789 O O . VAL A 1 397 ? 63.212 -28.864 8.948 1.00 31.92 397 VAL A O 1
ATOM 2792 N N . GLY A 1 398 ? 61.277 -28.323 7.965 1.00 27.97 398 GLY A N 1
ATOM 2793 C CA . GLY A 1 398 ? 61.531 -28.220 6.507 1.00 27.97 398 GLY A CA 1
ATOM 2794 C C . GLY A 1 398 ? 61.232 -29.401 5.552 1.00 27.97 398 GLY A C 1
ATOM 2795 O O . GLY A 1 398 ? 61.444 -30.562 5.873 1.00 27.97 398 GLY A O 1
ATOM 2796 N N . ALA A 1 399 ? 60.902 -29.019 4.305 1.00 27.75 399 ALA A N 1
ATOM 2797 C CA . ALA A 1 399 ? 60.990 -29.786 3.044 1.00 27.75 399 ALA A CA 1
ATOM 2798 C C . ALA A 1 399 ? 59.987 -30.939 2.772 1.00 27.75 399 ALA A C 1
ATOM 2800 O O . ALA A 1 399 ? 59.125 -31.259 3.584 1.00 27.75 399 ALA A O 1
ATOM 2801 N N . ALA A 1 400 ? 60.046 -31.469 1.541 1.00 30.33 400 ALA A N 1
ATOM 2802 C CA . ALA A 1 400 ? 59.039 -32.322 0.896 1.00 30.33 400 ALA A CA 1
ATOM 2803 C C . ALA A 1 400 ? 59.683 -33.406 -0.009 1.00 30.33 400 ALA A C 1
ATOM 2805 O O . ALA A 1 400 ? 60.908 -33.480 -0.084 1.00 30.33 400 ALA A O 1
ATOM 2806 N N . ALA A 1 401 ? 58.828 -34.134 -0.748 1.00 28.48 401 ALA A N 1
ATOM 2807 C CA . ALA A 1 401 ? 59.074 -35.063 -1.872 1.00 28.48 401 ALA A CA 1
ATOM 2808 C C . ALA A 1 401 ? 58.977 -36.586 -1.597 1.00 28.48 401 ALA A C 1
ATOM 2810 O O . ALA A 1 401 ? 59.634 -37.137 -0.721 1.00 28.48 401 ALA A O 1
ATOM 2811 N N . ASP A 1 402 ? 58.127 -37.217 -2.417 1.00 28.97 402 ASP A N 1
ATOM 2812 C CA . ASP A 1 402 ? 58.159 -38.548 -3.049 1.00 28.97 402 ASP A CA 1
ATOM 2813 C C . ASP A 1 402 ? 58.929 -39.728 -2.420 1.00 28.97 402 ASP A C 1
ATOM 2815 O O . ASP A 1 402 ? 60.148 -39.696 -2.274 1.00 28.97 402 ASP A O 1
ATOM 2819 N N . ALA A 1 403 ? 58.248 -40.881 -2.301 1.00 30.39 403 ALA A N 1
ATOM 2820 C CA . ALA A 1 403 ? 58.376 -41.985 -3.279 1.00 30.39 403 ALA A CA 1
ATOM 2821 C C . ALA A 1 403 ? 57.604 -43.264 -2.861 1.00 30.39 403 ALA A C 1
ATOM 2823 O O . ALA A 1 403 ? 57.342 -43.489 -1.683 1.00 30.39 403 ALA A O 1
ATOM 2824 N N . GLY A 1 404 ? 57.349 -44.165 -3.826 1.00 26.28 404 GLY A N 1
ATOM 2825 C CA . GLY A 1 404 ? 57.174 -45.607 -3.559 1.00 26.28 404 GLY A CA 1
ATOM 2826 C C . GLY A 1 404 ? 55.799 -46.218 -3.866 1.00 26.28 404 GLY A C 1
ATOM 2827 O O . GLY A 1 404 ? 54.989 -46.410 -2.967 1.00 26.28 404 GLY A O 1
ATOM 2828 N N . GLY A 1 405 ? 55.569 -46.629 -5.119 1.00 28.67 405 GLY A N 1
ATOM 2829 C CA . GLY A 1 405 ? 54.394 -47.419 -5.525 1.00 28.67 405 GLY A CA 1
ATOM 2830 C C . GLY A 1 405 ? 54.748 -48.811 -6.072 1.00 28.67 405 GLY A C 1
ATOM 2831 O O . GLY A 1 405 ? 55.792 -48.995 -6.692 1.00 28.67 405 GLY A O 1
ATOM 2832 N N . SER A 1 406 ? 53.859 -49.791 -5.871 1.00 31.58 406 SER A N 1
ATOM 2833 C CA . SER A 1 406 ? 53.838 -51.119 -6.524 1.00 31.58 406 SER A CA 1
ATOM 2834 C C . SER A 1 406 ? 52.463 -51.774 -6.256 1.00 31.58 406 SER A C 1
ATOM 2836 O O . SER A 1 406 ? 51.855 -51.446 -5.244 1.00 31.58 406 SER A O 1
ATOM 2838 N N . HIS A 1 407 ? 51.869 -52.662 -7.064 1.00 28.31 407 HIS A N 1
ATOM 2839 C CA . HIS A 1 407 ? 52.216 -53.290 -8.350 1.00 28.31 407 HIS A CA 1
ATOM 2840 C C . HIS A 1 407 ? 50.910 -53.776 -9.035 1.00 28.31 407 HIS A C 1
ATOM 2842 O O . HIS A 1 407 ? 50.051 -54.257 -8.314 1.00 28.31 407 HIS A O 1
ATOM 2848 N N . ARG A 1 408 ? 50.861 -53.798 -10.387 1.00 27.86 408 ARG A N 1
ATOM 2849 C CA . ARG A 1 408 ? 50.160 -54.771 -11.290 1.00 27.86 408 ARG A CA 1
ATOM 2850 C C . ARG A 1 408 ? 48.654 -55.109 -11.072 1.00 27.86 408 ARG A C 1
ATOM 2852 O O . ARG A 1 408 ? 48.199 -55.302 -9.962 1.00 27.86 408 ARG A O 1
ATOM 2859 N N . ALA A 1 409 ? 47.843 -55.366 -12.104 1.00 28.48 409 ALA A N 1
ATOM 2860 C CA . ALA A 1 409 ? 48.010 -55.258 -13.562 1.00 28.48 409 ALA A CA 1
ATOM 2861 C C . ALA A 1 409 ? 46.630 -55.183 -14.260 1.00 28.48 409 ALA A C 1
ATOM 2863 O O . ALA A 1 409 ? 45.605 -55.496 -13.661 1.00 28.48 409 ALA A O 1
ATOM 2864 N N . ALA A 1 410 ? 46.636 -54.768 -15.528 1.00 27.36 410 ALA A N 1
ATOM 2865 C CA . ALA A 1 410 ? 45.465 -54.603 -16.389 1.00 27.36 410 ALA A CA 1
ATOM 2866 C C . ALA A 1 410 ? 44.844 -55.923 -16.889 1.00 27.36 410 ALA A C 1
ATOM 2868 O O . ALA A 1 410 ? 45.529 -56.944 -16.944 1.00 27.36 410 ALA A O 1
ATOM 2869 N N . GLN A 1 411 ? 43.618 -55.834 -17.423 1.00 29.62 411 GLN A N 1
ATOM 2870 C CA . GLN A 1 411 ? 43.341 -56.306 -18.789 1.00 29.62 411 GLN A CA 1
ATOM 2871 C C . GLN A 1 411 ? 42.243 -55.445 -19.459 1.00 29.62 411 GLN A C 1
ATOM 2873 O O . GLN A 1 411 ? 41.542 -54.697 -18.782 1.00 29.62 411 GLN A O 1
ATOM 2878 N N . GLU A 1 412 ? 42.167 -55.487 -20.791 1.00 30.14 412 GLU A N 1
ATOM 2879 C CA . GLU A 1 412 ? 41.469 -54.525 -21.660 1.00 30.14 412 GLU A CA 1
ATOM 2880 C C . GLU A 1 412 ? 40.124 -55.039 -22.217 1.00 30.14 412 GLU A C 1
ATOM 2882 O O . GLU A 1 412 ? 39.864 -56.242 -22.230 1.00 30.14 412 GLU A O 1
ATOM 2887 N N . GLY A 1 413 ? 39.324 -54.122 -22.782 1.00 28.06 413 GLY A N 1
ATOM 2888 C CA . GLY A 1 413 ? 38.171 -54.413 -23.651 1.00 28.06 413 GLY A CA 1
ATOM 2889 C C . GLY A 1 413 ? 36.903 -53.626 -23.271 1.00 28.06 413 GLY A C 1
ATOM 2890 O O . GLY A 1 413 ? 36.462 -53.710 -22.133 1.00 28.06 413 GLY A O 1
ATOM 2891 N N . GLY A 1 414 ? 36.239 -52.848 -24.135 1.00 28.05 414 GLY A N 1
ATOM 2892 C CA . GLY A 1 414 ? 36.542 -52.460 -25.522 1.00 28.05 414 GLY A CA 1
ATOM 2893 C C . GLY A 1 414 ? 35.381 -52.730 -26.492 1.00 28.05 414 GLY A C 1
ATOM 2894 O O . GLY A 1 414 ? 35.066 -53.885 -26.746 1.00 28.05 414 GLY A O 1
ATOM 2895 N N . GLY A 1 415 ? 34.804 -51.674 -27.085 1.00 27.30 415 GLY A N 1
ATOM 2896 C CA . GLY A 1 415 ? 33.856 -51.768 -28.213 1.00 27.30 415 GLY A CA 1
ATOM 2897 C C . GLY A 1 415 ? 32.378 -51.527 -27.873 1.00 27.30 415 GLY A C 1
ATOM 2898 O O . GLY A 1 415 ? 31.695 -52.431 -27.419 1.00 27.30 415 GLY A O 1
ATOM 2899 N N . GLY A 1 416 ? 31.899 -50.301 -28.121 1.00 27.55 416 GLY A N 1
ATOM 2900 C CA . GLY A 1 416 ? 30.518 -49.828 -27.911 1.00 27.55 416 GLY A CA 1
ATOM 2901 C C . GLY A 1 416 ? 29.420 -50.352 -28.867 1.00 27.55 416 GLY A C 1
ATOM 2902 O O . GLY A 1 416 ? 29.432 -51.507 -29.268 1.00 27.55 416 GLY A O 1
ATOM 2903 N N . ILE A 1 417 ? 28.514 -49.440 -29.269 1.00 31.22 417 ILE A N 1
ATOM 2904 C CA . ILE A 1 417 ? 27.360 -49.583 -30.202 1.00 31.22 417 ILE A CA 1
ATOM 2905 C C . ILE A 1 417 ? 25.983 -49.938 -29.569 1.00 31.22 417 ILE A C 1
ATOM 2907 O O . ILE A 1 417 ? 25.732 -51.055 -29.140 1.00 31.22 417 ILE A O 1
ATOM 2911 N N . PHE A 1 418 ? 25.084 -48.935 -29.596 1.00 29.06 418 PHE A N 1
ATOM 2912 C CA . PHE A 1 418 ? 23.603 -48.933 -29.725 1.00 29.06 418 PHE A CA 1
ATOM 2913 C C . PHE A 1 418 ? 22.766 -50.162 -29.264 1.00 29.06 418 PHE A C 1
ATOM 2915 O O . PHE A 1 418 ? 22.875 -51.237 -29.843 1.00 29.06 418 PHE A O 1
ATOM 2922 N N . GLY A 1 419 ? 21.789 -49.968 -28.347 1.00 26.59 419 GLY A N 1
ATOM 2923 C CA . GLY A 1 419 ? 20.915 -51.069 -27.852 1.00 26.59 419 GLY A CA 1
ATOM 2924 C C . GLY A 1 419 ? 19.440 -50.780 -27.467 1.00 26.59 419 GLY A C 1
ATOM 2925 O O . GLY A 1 419 ? 18.588 -51.638 -27.689 1.00 26.59 419 GLY A O 1
ATOM 2926 N N . SER A 1 420 ? 19.091 -49.572 -26.997 1.00 30.48 420 SER A N 1
ATOM 2927 C CA . SER A 1 420 ? 17.712 -49.076 -26.729 1.00 30.48 420 SER A CA 1
ATOM 2928 C C . SER A 1 420 ? 16.906 -49.582 -25.497 1.00 30.48 420 SER A C 1
ATOM 2930 O O . SER A 1 420 ? 17.056 -50.701 -25.025 1.00 30.48 420 SER A O 1
ATOM 2932 N N . ARG A 1 421 ? 15.937 -48.728 -25.100 1.00 32.75 421 ARG A N 1
ATOM 2933 C CA . ARG A 1 421 ? 14.682 -48.958 -24.331 1.00 32.75 421 ARG A CA 1
ATOM 2934 C C . ARG A 1 421 ? 14.669 -48.999 -22.781 1.00 32.75 421 ARG A C 1
ATOM 2936 O O . ARG A 1 421 ? 14.680 -50.057 -22.170 1.00 32.75 421 ARG A O 1
ATOM 2943 N N . ARG A 1 422 ? 14.241 -47.837 -22.252 1.00 30.03 422 ARG A N 1
ATOM 2944 C CA . ARG A 1 422 ? 13.174 -47.617 -21.237 1.00 30.03 422 ARG A CA 1
ATOM 2945 C C . ARG A 1 422 ? 13.489 -47.814 -19.741 1.00 30.03 422 ARG A C 1
ATOM 2947 O O . ARG A 1 422 ? 13.348 -48.904 -19.204 1.00 30.03 422 ARG A O 1
ATOM 2954 N N . ALA A 1 423 ? 13.601 -46.678 -19.053 1.00 28.16 423 ALA A N 1
ATOM 2955 C CA . ALA A 1 423 ? 12.901 -46.416 -17.790 1.00 28.16 423 ALA A CA 1
ATOM 2956 C C . ALA A 1 423 ? 12.069 -45.123 -17.961 1.00 28.16 423 ALA A C 1
ATOM 2958 O O . ALA A 1 423 ? 12.396 -44.316 -18.832 1.00 28.16 423 ALA A O 1
ATOM 2959 N N . LEU A 1 424 ? 10.982 -44.940 -17.200 1.00 30.45 424 LEU A N 1
ATOM 2960 C CA . LEU A 1 424 ? 10.204 -43.691 -17.213 1.00 30.45 424 LEU A CA 1
ATOM 2961 C C . LEU A 1 424 ? 10.701 -42.729 -16.130 1.00 30.45 424 LEU A C 1
ATOM 2963 O O . LEU A 1 424 ? 10.890 -43.139 -14.989 1.00 30.45 424 LEU A O 1
ATOM 2967 N N . VAL A 1 425 ? 10.753 -41.443 -16.471 1.00 26.62 425 VAL A N 1
ATOM 2968 C CA . VAL A 1 425 ? 10.567 -40.327 -15.534 1.00 26.62 425 VAL A CA 1
ATOM 2969 C C . VAL A 1 425 ? 9.547 -39.392 -16.182 1.00 26.62 425 VAL A C 1
ATOM 2971 O O . VAL A 1 425 ? 9.621 -39.148 -17.385 1.00 26.62 425 VAL A O 1
ATOM 2974 N N . ALA A 1 426 ? 8.564 -38.924 -15.416 1.00 26.73 426 ALA A N 1
ATOM 2975 C CA . ALA A 1 426 ? 7.593 -37.942 -15.888 1.00 26.73 426 ALA A CA 1
ATOM 2976 C C . ALA A 1 426 ? 8.089 -36.534 -15.541 1.00 26.73 426 ALA A C 1
ATOM 2978 O O . ALA A 1 426 ? 8.387 -36.263 -14.380 1.00 26.73 426 ALA A O 1
ATOM 2979 N N . ALA A 1 427 ? 8.148 -35.652 -16.536 1.00 28.03 427 ALA A N 1
ATOM 2980 C CA . ALA A 1 427 ? 8.384 -34.225 -16.353 1.00 28.03 427 ALA A CA 1
ATOM 2981 C C . ALA A 1 427 ? 7.127 -33.464 -16.789 1.00 28.03 427 ALA A C 1
ATOM 2983 O O . ALA A 1 427 ? 6.589 -33.725 -17.867 1.00 28.03 427 ALA A O 1
ATOM 2984 N N . ALA A 1 428 ? 6.649 -32.546 -15.949 1.00 26.55 428 ALA A N 1
ATOM 2985 C CA . ALA A 1 428 ? 5.601 -31.609 -16.330 1.00 26.55 428 ALA A CA 1
ATOM 2986 C C . ALA A 1 428 ? 6.238 -30.464 -17.129 1.00 26.55 428 ALA A C 1
ATOM 2988 O O . ALA A 1 428 ? 7.191 -29.847 -16.660 1.00 26.55 428 ALA A O 1
ATOM 2989 N N . ILE A 1 429 ? 5.725 -30.197 -18.330 1.00 26.16 429 ILE A N 1
ATOM 2990 C CA . ILE A 1 429 ? 6.191 -29.100 -19.182 1.00 26.16 429 ILE A CA 1
ATOM 2991 C C . ILE A 1 429 ? 5.192 -27.953 -19.051 1.00 26.16 429 ILE A C 1
ATOM 2993 O O . ILE A 1 429 ? 4.055 -28.072 -19.505 1.00 26.16 429 ILE A O 1
ATOM 2997 N N . ILE A 1 430 ? 5.624 -26.844 -18.449 1.00 27.45 430 ILE A N 1
ATOM 2998 C CA . ILE A 1 430 ? 4.917 -25.563 -18.524 1.00 27.45 430 ILE A CA 1
ATOM 2999 C C . ILE A 1 430 ? 5.476 -24.828 -19.742 1.00 27.45 430 ILE A C 1
ATOM 3001 O O . ILE A 1 430 ? 6.665 -24.525 -19.793 1.00 27.45 430 ILE A O 1
ATOM 3005 N N . ALA A 1 431 ? 4.633 -24.578 -20.743 1.00 27.69 431 ALA A N 1
ATOM 3006 C CA . ALA A 1 431 ? 5.033 -23.880 -21.959 1.00 27.69 431 ALA A CA 1
ATOM 3007 C C . ALA A 1 431 ? 4.820 -22.366 -21.802 1.00 27.69 431 ALA A C 1
ATOM 3009 O O . ALA A 1 431 ? 3.684 -21.891 -21.832 1.00 27.69 431 ALA A O 1
ATOM 3010 N N . VAL A 1 432 ? 5.911 -21.611 -21.664 1.00 26.31 432 VAL A N 1
ATOM 3011 C CA . VAL A 1 432 ? 5.903 -20.144 -21.779 1.00 26.31 432 VAL A CA 1
ATOM 3012 C C . VAL A 1 432 ? 6.000 -19.777 -23.259 1.00 26.31 432 VAL A C 1
ATOM 3014 O O . VAL A 1 432 ? 6.841 -20.320 -23.974 1.00 26.31 432 VAL A O 1
ATOM 3017 N N . LEU A 1 433 ? 5.139 -18.875 -23.740 1.00 26.42 433 LEU A N 1
ATOM 3018 C CA . LEU A 1 433 ? 5.075 -18.523 -25.160 1.00 26.42 433 LEU A CA 1
ATOM 3019 C C . LEU A 1 433 ? 5.041 -17.001 -25.349 1.00 26.42 433 LEU A C 1
ATOM 3021 O O . LEU A 1 433 ? 3.998 -16.359 -25.242 1.00 26.42 433 LEU A O 1
ATOM 3025 N N . PHE A 1 434 ? 6.211 -16.423 -25.625 1.00 27.02 434 PHE A N 1
ATOM 3026 C CA . PHE A 1 434 ? 6.361 -15.002 -25.941 1.00 27.02 434 PHE A CA 1
ATOM 3027 C C . PHE A 1 434 ? 5.729 -14.666 -27.300 1.00 27.02 434 PHE A C 1
ATOM 3029 O O . PHE A 1 434 ? 6.056 -15.277 -28.318 1.00 27.02 434 PHE A O 1
ATOM 3036 N N . VAL A 1 435 ? 4.886 -13.628 -27.335 1.00 26.03 435 VAL A N 1
ATOM 3037 C CA . VAL A 1 435 ? 4.406 -13.000 -28.577 1.00 26.03 435 VAL A CA 1
ATOM 3038 C C . VAL A 1 435 ? 4.574 -11.486 -28.469 1.00 26.03 435 VAL A C 1
ATOM 3040 O O . VAL A 1 435 ? 3.895 -10.823 -27.690 1.00 26.03 435 VAL A O 1
ATOM 3043 N N . ALA A 1 436 ? 5.500 -10.947 -29.259 1.00 26.64 436 ALA A N 1
ATOM 3044 C CA . ALA A 1 436 ? 5.786 -9.517 -29.351 1.00 26.64 436 ALA A CA 1
ATOM 3045 C C . ALA A 1 436 ? 5.020 -8.841 -30.515 1.00 26.64 436 ALA A C 1
ATOM 3047 O O . ALA A 1 436 ? 4.218 -9.473 -31.198 1.00 26.64 436 ALA A O 1
ATOM 3048 N N . VAL A 1 437 ? 5.380 -7.576 -30.791 1.00 29.78 437 VAL A N 1
ATOM 3049 C CA . VAL A 1 437 ? 5.047 -6.762 -31.987 1.00 29.78 437 VAL A CA 1
ATOM 3050 C C . VAL A 1 437 ? 3.698 -6.018 -31.987 1.00 29.78 437 VAL A C 1
ATOM 3052 O O . VAL A 1 437 ? 2.626 -6.606 -31.889 1.00 29.78 437 VAL A O 1
ATOM 3055 N N . GLY A 1 438 ? 3.759 -4.713 -32.300 1.00 25.02 438 GLY A N 1
ATOM 3056 C CA . GLY A 1 438 ? 2.773 -4.097 -33.205 1.00 25.02 438 GLY A CA 1
ATOM 3057 C C . GLY A 1 438 ? 2.295 -2.679 -32.871 1.00 25.02 438 GLY A C 1
ATOM 3058 O O . GLY A 1 438 ? 1.701 -2.430 -31.824 1.00 25.02 438 GLY A O 1
ATOM 3059 N N . THR A 1 439 ? 2.461 -1.746 -33.813 1.00 29.34 439 THR A N 1
ATOM 3060 C CA . THR A 1 439 ? 1.914 -0.375 -33.763 1.00 29.34 439 THR A CA 1
ATOM 3061 C C . THR A 1 439 ? 1.186 0.001 -35.055 1.00 29.34 439 THR A C 1
ATOM 3063 O O . THR A 1 439 ? 1.424 -0.593 -36.101 1.00 29.34 439 THR A O 1
ATOM 3066 N N . THR A 1 440 ? 0.367 1.063 -34.983 1.00 27.92 440 THR A N 1
ATOM 3067 C CA . THR A 1 440 ? -0.323 1.744 -36.109 1.00 27.92 440 THR A CA 1
ATOM 3068 C C . THR A 1 440 ? -1.417 0.929 -36.827 1.00 27.92 440 THR A C 1
ATOM 3070 O O . THR A 1 440 ? -1.493 -0.284 -36.679 1.00 27.92 440 THR A O 1
ATOM 3073 N N . ALA A 1 441 ? -2.327 1.522 -37.606 1.00 26.41 441 ALA A N 1
ATOM 3074 C CA . ALA A 1 441 ? -3.092 2.772 -37.437 1.00 26.41 441 ALA A CA 1
ATOM 3075 C C . ALA A 1 441 ? -4.308 2.720 -38.393 1.00 26.41 441 ALA A C 1
ATOM 3077 O O . ALA A 1 441 ? -4.265 2.007 -39.393 1.00 26.41 441 ALA A O 1
ATOM 3078 N N . GLY A 1 442 ? -5.375 3.482 -38.128 1.00 23.58 442 GLY A N 1
ATOM 3079 C CA . GLY A 1 442 ? -6.492 3.614 -39.074 1.00 23.58 442 GLY A CA 1
ATOM 3080 C C . GLY A 1 442 ? -7.807 4.045 -38.428 1.00 23.58 442 GLY A C 1
ATOM 3081 O O . GLY A 1 442 ? -8.471 3.241 -37.782 1.00 23.58 442 GLY A O 1
ATOM 3082 N N . VAL A 1 443 ? -8.197 5.304 -38.639 1.00 25.58 443 VAL A N 1
ATOM 3083 C CA . VAL A 1 443 ? -9.514 5.847 -38.272 1.00 25.58 443 VAL A CA 1
ATOM 3084 C C . VAL A 1 443 ? -10.234 6.273 -39.547 1.00 25.58 443 VAL A C 1
ATOM 3086 O O . VAL A 1 443 ? -9.665 7.000 -40.359 1.00 25.58 443 VAL A O 1
ATOM 3089 N N . VAL A 1 444 ? -11.500 5.880 -39.691 1.00 21.95 444 VAL A N 1
ATOM 3090 C CA . VAL A 1 444 ? -12.457 6.506 -40.614 1.00 21.95 444 VAL A CA 1
ATOM 3091 C C . VAL A 1 444 ? -13.755 6.739 -39.844 1.00 21.95 444 VAL A C 1
ATOM 3093 O O . VAL A 1 444 ? -14.279 5.819 -39.221 1.00 21.95 444 VAL A O 1
ATOM 3096 N N . LEU A 1 445 ? -14.252 7.977 -39.859 1.00 30.03 445 LEU A N 1
ATOM 3097 C CA . LEU A 1 445 ? -15.437 8.410 -39.116 1.00 30.03 445 LEU A CA 1
ATOM 3098 C C . LEU A 1 445 ? -16.631 8.643 -40.048 1.00 30.03 445 LEU A C 1
ATOM 3100 O O . LEU A 1 445 ? -16.573 9.516 -40.909 1.00 30.03 445 LEU A O 1
ATOM 3104 N N . THR A 1 446 ? -17.746 7.965 -39.773 1.00 27.02 446 THR A N 1
ATOM 3105 C CA . THR A 1 446 ? -19.113 8.380 -40.142 1.00 27.02 446 THR A CA 1
ATOM 3106 C C . THR A 1 446 ? -20.085 7.823 -39.088 1.00 27.02 446 THR A C 1
ATOM 3108 O O . THR A 1 446 ? -20.092 6.614 -38.889 1.00 27.02 446 THR A O 1
ATOM 3111 N N . GLY A 1 447 ? -20.924 8.579 -38.376 1.00 24.19 447 GLY A N 1
ATOM 3112 C CA . GLY A 1 447 ? -21.075 10.036 -38.289 1.00 24.19 447 GLY A CA 1
ATOM 3113 C C . GLY A 1 447 ? -22.531 10.480 -38.480 1.00 24.19 447 GLY A C 1
ATOM 3114 O O . GLY A 1 447 ? -23.128 10.115 -39.487 1.00 24.19 447 GLY A O 1
ATOM 3115 N N . ARG A 1 448 ? -23.029 11.351 -37.580 1.00 27.92 448 ARG A N 1
ATOM 3116 C CA . ARG A 1 448 ? -24.364 12.006 -37.609 1.00 27.92 448 ARG A CA 1
ATOM 3117 C C . ARG A 1 448 ? -25.556 11.042 -37.337 1.00 27.92 448 ARG A C 1
ATOM 3119 O O . ARG A 1 448 ? -25.404 9.838 -37.474 1.00 27.92 448 ARG A O 1
ATOM 3126 N N . ASP A 1 449 ? -26.744 11.483 -36.900 1.00 26.98 449 ASP A N 1
ATOM 3127 C CA . ASP A 1 449 ? -27.179 12.836 -36.508 1.00 26.98 449 ASP A CA 1
ATOM 3128 C C . ASP A 1 449 ? -28.287 12.835 -35.420 1.00 26.98 449 ASP A C 1
ATOM 3130 O O . ASP A 1 449 ? -29.183 12.000 -35.455 1.00 26.98 449 ASP A O 1
ATOM 3134 N N . SER A 1 450 ? -28.224 13.856 -34.552 1.00 29.30 450 SER A N 1
ATOM 3135 C CA . SER A 1 450 ? -29.301 14.780 -34.121 1.00 29.30 450 SER A CA 1
ATOM 3136 C C . SER A 1 450 ? -30.598 14.359 -33.392 1.00 29.30 450 SER A C 1
ATOM 3138 O O . SER A 1 450 ? -31.295 13.421 -33.756 1.00 29.30 450 SER A O 1
ATOM 3140 N N . GLY A 1 451 ? -31.019 15.263 -32.486 1.00 25.61 451 GLY A N 1
ATOM 3141 C CA . GLY A 1 451 ? -32.425 15.525 -32.123 1.00 25.61 451 GLY A CA 1
ATOM 3142 C C . GLY A 1 451 ? -32.864 15.129 -30.697 1.00 25.61 451 GLY A C 1
ATOM 3143 O O . GLY A 1 451 ? -32.553 14.030 -30.263 1.00 25.61 451 GLY A O 1
ATOM 3144 N N . SER A 1 452 ? -33.693 15.877 -29.948 1.00 27.27 452 SER A N 1
ATOM 3145 C CA . SER A 1 452 ? -33.749 17.331 -29.638 1.00 27.27 452 SER A CA 1
ATOM 3146 C C . SER A 1 452 ? -35.006 17.653 -28.801 1.00 27.27 452 SER A C 1
ATOM 3148 O O . SER A 1 452 ? -36.105 17.329 -29.245 1.00 27.27 452 SER A O 1
ATOM 3150 N N . GLY A 1 453 ? -34.866 18.401 -27.697 1.00 25.75 453 GLY A N 1
ATOM 3151 C CA . GLY A 1 453 ? -35.981 19.031 -26.957 1.00 25.75 453 GLY A CA 1
ATOM 3152 C C . GLY A 1 453 ? -36.776 18.117 -26.001 1.00 25.75 453 GLY A C 1
ATOM 3153 O O . GLY A 1 453 ? -36.675 16.898 -26.078 1.00 25.75 453 GLY A O 1
ATOM 3154 N N . SER A 1 454 ? -37.580 18.650 -25.071 1.00 28.17 454 SER A N 1
ATOM 3155 C CA . SER A 1 454 ? -37.710 20.058 -24.629 1.00 28.17 454 SER A CA 1
ATOM 3156 C C . SER A 1 454 ? -38.496 20.174 -23.309 1.00 28.17 454 SER A C 1
ATOM 3158 O O . SER A 1 454 ? -39.475 19.459 -23.127 1.00 28.17 454 SER A O 1
ATOM 3160 N N . ASP A 1 455 ? -38.085 21.121 -22.462 1.00 27.25 455 ASP A N 1
ATOM 3161 C CA . ASP A 1 455 ? -38.838 21.919 -21.473 1.00 27.25 455 ASP A CA 1
ATOM 3162 C C . ASP A 1 455 ? -40.045 21.341 -20.699 1.00 27.25 455 ASP A C 1
ATOM 3164 O O . ASP A 1 455 ? -41.103 21.050 -21.250 1.00 27.25 455 ASP A O 1
ATOM 3168 N N . SER A 1 456 ? -39.982 21.452 -19.365 1.00 28.70 456 SER A N 1
ATOM 3169 C CA . SER A 1 456 ? -41.068 22.072 -18.576 1.00 28.70 456 SER A CA 1
ATOM 3170 C C . SER A 1 456 ? -40.557 22.583 -17.216 1.00 28.70 456 SER A C 1
ATOM 3172 O O . SER A 1 456 ? -39.553 22.094 -16.702 1.00 28.70 456 SER A O 1
ATOM 3174 N N . VAL A 1 457 ? -41.215 23.605 -16.648 1.00 27.19 457 VAL A N 1
ATOM 3175 C CA . VAL A 1 457 ? -40.799 24.296 -15.408 1.00 27.19 457 VAL A CA 1
ATOM 3176 C C . VAL A 1 457 ? -42.006 24.557 -14.500 1.00 27.19 457 VAL A C 1
ATOM 3178 O O . VAL A 1 457 ? -42.910 25.282 -14.904 1.00 27.19 457 VAL A O 1
ATOM 3181 N N . ALA A 1 458 ? -41.989 24.010 -13.277 1.00 26.00 458 ALA A N 1
ATOM 3182 C CA . ALA A 1 458 ? -42.775 24.395 -12.086 1.00 26.00 458 ALA A CA 1
ATOM 3183 C C . ALA A 1 458 ? -42.534 23.356 -10.964 1.00 26.00 458 ALA A C 1
ATOM 3185 O O . ALA A 1 458 ? -42.297 22.194 -11.271 1.00 26.00 458 ALA A O 1
ATOM 3186 N N . ALA A 1 459 ? -42.639 23.643 -9.664 1.00 26.94 459 ALA A N 1
ATOM 3187 C CA . ALA A 1 459 ? -42.562 24.898 -8.903 1.00 26.94 459 ALA A CA 1
ATOM 3188 C C . ALA A 1 459 ? -42.263 24.535 -7.425 1.00 26.94 459 ALA A C 1
ATOM 3190 O O . ALA A 1 459 ? -42.454 23.388 -7.023 1.00 26.94 459 ALA A O 1
ATOM 3191 N N . ALA A 1 460 ? -41.799 25.483 -6.606 1.00 27.25 460 ALA A N 1
ATOM 3192 C CA . ALA A 1 460 ? -41.447 25.214 -5.206 1.00 27.25 460 ALA A CA 1
ATOM 3193 C C . ALA A 1 460 ? -42.657 25.254 -4.249 1.00 27.25 460 ALA A C 1
ATOM 3195 O O . ALA A 1 460 ? -43.536 26.106 -4.380 1.00 27.25 460 ALA A O 1
ATOM 3196 N N . THR A 1 461 ? -42.642 24.400 -3.221 1.00 28.16 461 THR A N 1
ATOM 3197 C CA . THR A 1 461 ? -43.535 24.459 -2.047 1.00 28.16 461 THR A CA 1
ATOM 3198 C C . THR A 1 461 ? -42.718 24.344 -0.760 1.00 28.16 461 THR A C 1
ATOM 3200 O O . THR A 1 461 ? -41.768 23.569 -0.703 1.00 28.16 461 THR A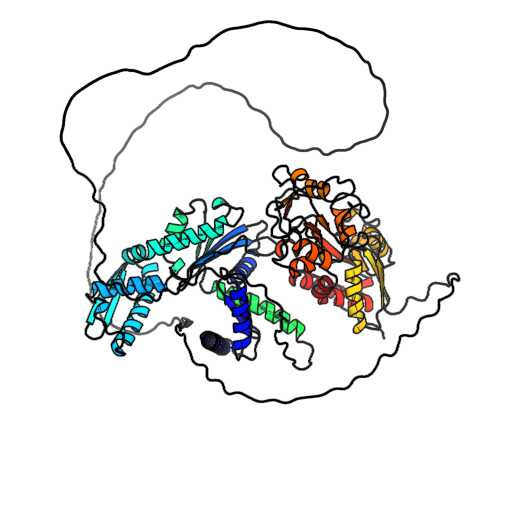 O 1
ATOM 3203 N N . ALA A 1 462 ? -43.063 25.138 0.257 1.00 29.02 462 ALA A N 1
ATOM 3204 C CA . ALA A 1 462 ? -42.231 25.353 1.443 1.00 29.02 462 ALA A CA 1
ATOM 3205 C C . ALA A 1 462 ? -42.428 24.316 2.568 1.00 29.02 462 ALA A C 1
ATOM 3207 O O . ALA A 1 462 ? -43.463 23.656 2.660 1.00 29.02 462 ALA A O 1
ATOM 3208 N N . PHE A 1 463 ? -41.437 24.236 3.460 1.00 27.80 463 PHE A N 1
ATOM 3209 C CA . PHE A 1 463 ? -41.489 23.457 4.699 1.00 27.80 463 PHE A CA 1
ATOM 3210 C C . PHE A 1 463 ? -42.409 24.113 5.750 1.00 27.80 463 PHE A C 1
ATOM 3212 O O . PHE A 1 463 ? -42.356 25.336 5.909 1.00 27.80 463 PHE A O 1
ATOM 3219 N N . PRO A 1 464 ? -43.191 23.338 6.525 1.00 32.47 464 PRO A N 1
ATOM 3220 C CA . PRO A 1 464 ? -43.825 23.825 7.746 1.00 32.47 464 PRO A CA 1
ATOM 3221 C C . PRO A 1 464 ? -42.811 23.900 8.902 1.00 32.47 464 PRO A C 1
ATOM 3223 O O . PRO A 1 464 ? -41.980 23.009 9.079 1.00 32.47 464 PRO A O 1
ATOM 3226 N N . THR A 1 465 ? -42.895 24.956 9.709 1.00 29.42 465 THR A N 1
ATOM 3227 C CA . THR A 1 465 ? -42.099 25.147 10.934 1.00 29.42 465 THR A CA 1
ATOM 3228 C C . THR A 1 465 ? -42.658 24.344 12.110 1.00 29.42 465 THR A C 1
ATOM 3230 O O . THR A 1 465 ? -43.869 24.164 12.209 1.00 29.42 465 THR A O 1
ATOM 3233 N N . ALA A 1 466 ? -41.792 23.908 13.029 1.00 29.53 466 ALA A N 1
ATOM 3234 C CA . ALA A 1 466 ? -42.194 23.225 14.261 1.00 29.53 466 ALA A CA 1
ATOM 3235 C C . ALA A 1 466 ? -42.456 24.209 15.417 1.00 29.53 466 ALA A C 1
ATOM 3237 O O . ALA A 1 466 ? -41.687 25.150 15.616 1.00 29.53 466 ALA A O 1
ATOM 3238 N N . ASP A 1 467 ? -43.507 23.951 16.199 1.00 30.73 467 ASP A N 1
ATOM 3239 C CA . ASP A 1 467 ? -43.822 24.665 17.445 1.00 30.73 467 ASP A CA 1
ATOM 3240 C C . ASP A 1 467 ? -43.053 24.089 18.662 1.00 30.73 467 ASP A C 1
ATOM 3242 O O . ASP A 1 467 ? -42.670 22.914 18.655 1.00 30.73 467 ASP A O 1
ATOM 3246 N N . PRO A 1 468 ? -42.806 24.889 19.721 1.00 35.69 468 PRO A N 1
ATOM 3247 C CA . PRO A 1 468 ? -41.936 24.509 20.837 1.00 35.69 468 PRO A CA 1
ATOM 3248 C C . PRO A 1 468 ? -42.595 23.585 21.878 1.00 35.69 468 PRO A C 1
ATOM 3250 O O . PRO A 1 468 ? -43.774 23.709 22.208 1.00 35.69 468 PRO A O 1
ATOM 3253 N N . ILE A 1 469 ? -41.787 22.700 22.473 1.00 31.73 469 ILE A N 1
ATOM 3254 C CA . ILE A 1 469 ? -42.204 21.734 23.506 1.00 31.73 469 ILE A CA 1
ATOM 3255 C C . ILE A 1 469 ? -42.044 22.346 24.920 1.00 31.73 469 ILE A C 1
ATOM 3257 O O . ILE A 1 469 ? -40.984 22.901 25.217 1.00 31.73 469 ILE A O 1
ATOM 3261 N N . PRO A 1 470 ? -43.049 22.244 25.819 1.00 33.62 470 PRO A N 1
ATOM 3262 C CA . PRO A 1 470 ? -42.964 22.731 27.201 1.00 33.62 470 PRO A CA 1
ATOM 3263 C C . PRO A 1 470 ? -42.196 21.774 28.134 1.00 33.62 470 PRO A C 1
ATOM 3265 O O . PRO A 1 470 ? -42.064 20.582 27.865 1.00 33.62 470 PRO A O 1
ATOM 3268 N N . ALA A 1 471 ? -41.707 22.292 29.265 1.00 34.56 471 ALA A N 1
ATOM 3269 C CA . ALA A 1 471 ? -40.740 21.595 30.115 1.00 34.56 471 ALA A CA 1
ATOM 3270 C C . ALA A 1 471 ? -41.322 20.876 31.354 1.00 34.56 471 ALA A C 1
ATOM 3272 O O . ALA A 1 471 ? -42.149 21.427 32.074 1.00 34.56 471 ALA A O 1
ATOM 3273 N N . SER A 1 472 ? -40.702 19.729 31.665 1.00 40.31 472 SER A N 1
ATOM 3274 C CA . SER A 1 472 ? -40.533 19.105 32.994 1.00 40.31 472 SER A CA 1
ATOM 3275 C C . SER A 1 472 ? -41.738 18.487 33.731 1.00 40.31 472 SER A C 1
ATOM 3277 O O . SER A 1 472 ? -42.683 19.160 34.133 1.00 40.31 472 SER A O 1
ATOM 3279 N N . SER A 1 473 ? -41.603 17.196 34.064 1.00 33.84 473 SER A N 1
ATOM 3280 C CA . SER A 1 473 ? -42.085 16.615 35.329 1.00 33.84 473 SER A CA 1
ATOM 3281 C C . SER A 1 473 ? -41.220 15.401 35.731 1.00 33.84 473 SER A C 1
ATOM 3283 O O . SER A 1 473 ? -40.447 14.891 34.922 1.00 33.84 473 SER A O 1
ATOM 3285 N N . SER A 1 474 ? -41.271 15.025 37.012 1.00 33.84 474 SER A N 1
ATOM 3286 C CA . SER A 1 474 ? -40.253 14.221 37.722 1.00 33.84 474 SER A CA 1
ATOM 3287 C C . SER A 1 474 ? -40.393 12.687 37.526 1.00 33.84 474 SER A C 1
ATOM 3289 O O . SER A 1 474 ? -41.394 12.244 36.965 1.00 33.84 474 SER A O 1
ATOM 3291 N N . PRO A 1 475 ? -39.417 11.848 37.951 1.00 46.88 475 PRO A N 1
ATOM 3292 C CA . PRO A 1 475 ? -39.275 10.490 37.420 1.00 46.88 475 PRO A CA 1
ATOM 3293 C C . PRO A 1 475 ? -40.295 9.485 37.972 1.00 46.88 475 PRO A C 1
ATOM 3295 O O . PRO A 1 475 ? -40.493 9.361 39.182 1.00 46.88 475 PRO A O 1
ATOM 3298 N N . THR A 1 476 ? -40.871 8.704 37.060 1.00 33.00 476 THR A N 1
ATOM 3299 C CA . THR A 1 476 ? -41.622 7.475 37.354 1.00 33.00 476 THR A CA 1
ATOM 3300 C C . THR A 1 476 ? -40.655 6.287 37.475 1.00 33.00 476 THR A C 1
ATOM 3302 O O . THR A 1 476 ? -39.535 6.352 36.974 1.00 33.00 476 THR A O 1
ATOM 3305 N N . ALA A 1 477 ? -41.072 5.209 38.148 1.00 37.50 477 ALA A N 1
ATOM 3306 C CA . ALA A 1 477 ? -40.239 4.031 38.417 1.00 37.50 477 ALA A CA 1
ATOM 3307 C C . ALA A 1 477 ? -39.626 3.388 37.156 1.00 37.50 477 ALA A C 1
ATOM 3309 O O . ALA A 1 477 ? -40.235 3.434 36.084 1.00 37.50 477 ALA A O 1
ATOM 3310 N N . ASP A 1 478 ? -38.459 2.749 37.325 1.00 37.62 478 ASP A N 1
ATOM 3311 C CA . ASP A 1 478 ? -37.713 2.073 36.256 1.00 37.62 478 ASP A CA 1
ATOM 3312 C C . ASP A 1 478 ? -38.632 1.192 35.389 1.00 37.62 478 ASP A C 1
ATOM 3314 O O . ASP A 1 478 ? -39.305 0.296 35.919 1.00 37.62 478 ASP A O 1
ATOM 3318 N N . PRO A 1 479 ? -38.677 1.405 34.060 1.00 36.09 479 PRO A N 1
ATOM 3319 C CA . PRO A 1 479 ? -39.445 0.540 33.182 1.00 36.09 479 PRO A CA 1
ATOM 3320 C C . PRO A 1 479 ? -38.858 -0.874 33.207 1.00 36.09 479 PRO A C 1
ATOM 3322 O O . PRO A 1 479 ? -37.640 -1.060 33.268 1.00 36.09 479 PRO A O 1
ATOM 3325 N N . ALA A 1 480 ? -39.728 -1.884 33.108 1.00 42.75 480 ALA A N 1
ATOM 3326 C CA . ALA A 1 480 ? -39.292 -3.264 32.914 1.00 42.75 480 ALA A CA 1
ATOM 3327 C C . ALA A 1 480 ? -38.297 -3.323 31.735 1.00 42.75 480 ALA A C 1
ATOM 3329 O O . ALA A 1 480 ? -38.545 -2.665 30.719 1.00 42.75 480 ALA A O 1
ATOM 3330 N N . PRO A 1 481 ? -37.172 -4.055 31.863 1.00 50.12 481 PRO A N 1
ATOM 3331 C CA . PRO A 1 481 ? -36.039 -3.927 30.953 1.00 50.12 481 PRO A CA 1
ATOM 3332 C C . PRO A 1 481 ? -36.488 -4.161 29.514 1.00 50.12 481 PRO A C 1
ATOM 3334 O O . PRO A 1 481 ? -36.942 -5.255 29.175 1.00 50.12 481 PRO A O 1
ATOM 3337 N N . ALA A 1 482 ? -36.382 -3.110 28.696 1.00 60.56 482 ALA A N 1
ATOM 3338 C CA . ALA A 1 482 ? -36.890 -3.109 27.333 1.00 60.56 482 ALA A CA 1
ATOM 3339 C C . ALA A 1 482 ? -36.343 -4.315 26.560 1.00 60.56 482 ALA A C 1
ATOM 3341 O O . ALA A 1 482 ? -35.135 -4.583 26.576 1.00 60.56 482 ALA A O 1
ATOM 3342 N N . ALA A 1 483 ? -37.248 -5.054 25.912 1.00 72.94 483 ALA A N 1
ATOM 3343 C CA . ALA A 1 483 ? -36.884 -6.218 25.122 1.00 72.94 483 ALA A CA 1
ATOM 3344 C C . ALA A 1 483 ? -35.811 -5.820 24.102 1.00 72.94 483 ALA A C 1
ATOM 3346 O O . ALA A 1 483 ? -35.912 -4.779 23.456 1.00 72.94 483 ALA A O 1
ATOM 3347 N N . ASN A 1 484 ? -34.766 -6.643 24.002 1.00 89.38 484 ASN A N 1
ATOM 3348 C CA . ASN A 1 484 ? -33.659 -6.462 23.064 1.00 89.38 484 ASN A CA 1
ATOM 3349 C C . ASN A 1 484 ? -32.881 -5.131 23.184 1.00 89.38 484 ASN A C 1
ATOM 3351 O O . ASN A 1 484 ? -32.218 -4.730 22.230 1.00 89.38 484 ASN A O 1
ATOM 3355 N N . LEU A 1 485 ? -32.906 -4.460 24.341 1.00 94.75 485 LEU A N 1
ATOM 3356 C CA . LEU A 1 485 ? -32.030 -3.316 24.608 1.00 94.75 485 LEU A CA 1
ATOM 3357 C C . LEU A 1 485 ? -30.591 -3.769 24.910 1.00 94.75 485 LEU A C 1
ATOM 3359 O O . LEU A 1 485 ? -30.356 -4.546 25.842 1.00 94.75 485 LEU A O 1
ATOM 3363 N N . VAL A 1 486 ? -29.633 -3.222 24.162 1.00 97.00 486 VAL A N 1
ATOM 3364 C CA . VAL A 1 486 ? -28.189 -3.285 24.424 1.00 97.00 486 VAL A CA 1
ATOM 3365 C C . VAL A 1 486 ? -27.731 -1.907 24.898 1.00 97.00 486 VAL A C 1
ATOM 3367 O O . VAL A 1 486 ? -27.933 -0.917 24.197 1.00 97.00 486 VAL A O 1
ATOM 3370 N N . ARG A 1 487 ? -27.116 -1.815 26.079 1.00 98.12 487 ARG A N 1
ATOM 3371 C CA . ARG A 1 487 ? -26.460 -0.583 26.538 1.00 98.12 487 ARG A CA 1
ATOM 3372 C C . ARG A 1 487 ? -24.959 -0.641 26.271 1.00 98.12 487 ARG A C 1
ATOM 3374 O O . ARG A 1 487 ? -24.325 -1.671 26.523 1.00 98.12 487 ARG A O 1
ATOM 3381 N N . VAL A 1 488 ? -24.417 0.487 25.833 1.00 97.94 488 VAL A N 1
ATOM 3382 C CA . VAL A 1 488 ? -22.994 0.761 25.634 1.00 97.94 488 VAL A CA 1
ATOM 3383 C C . VAL A 1 488 ? -22.659 2.062 26.356 1.00 97.94 488 VAL A C 1
ATOM 3385 O O . VAL A 1 488 ? -23.426 3.018 26.273 1.00 97.94 488 VAL A O 1
ATOM 3388 N N . ALA A 1 489 ? -21.536 2.113 27.064 1.00 96.88 489 ALA A N 1
ATOM 3389 C CA . ALA A 1 489 ? -21.000 3.355 27.619 1.00 96.88 489 ALA A CA 1
ATOM 3390 C C . ALA A 1 489 ? -19.475 3.318 27.595 1.00 96.88 489 ALA A C 1
ATOM 3392 O O . ALA A 1 489 ? -18.884 2.249 27.756 1.00 96.88 489 ALA A O 1
ATOM 3393 N N . GLY A 1 490 ? -18.833 4.467 27.424 1.00 94.31 490 GLY A N 1
ATOM 3394 C CA . GLY A 1 490 ? -17.378 4.542 27.425 1.00 94.31 490 GLY A CA 1
ATOM 3395 C C . GLY A 1 490 ? -16.841 5.731 26.649 1.00 94.31 490 GLY A C 1
ATOM 3396 O O . GLY A 1 490 ? -17.492 6.766 26.575 1.00 94.31 490 GLY A O 1
ATOM 3397 N N . SER A 1 491 ? -15.652 5.579 26.076 1.00 93.12 491 SER A N 1
ATOM 3398 C CA . SER A 1 491 ? -14.899 6.642 25.415 1.00 93.12 491 SER A CA 1
ATOM 3399 C C . SER A 1 491 ? -15.694 7.398 24.346 1.00 93.12 491 SER A C 1
ATOM 3401 O O . SER A 1 491 ? -16.165 6.805 23.372 1.00 93.12 491 SER A O 1
ATOM 3403 N N . SER A 1 492 ? -15.754 8.727 24.471 1.00 87.94 492 SER A N 1
ATOM 3404 C CA . SER A 1 492 ? -16.246 9.634 23.422 1.00 87.94 492 SER A CA 1
ATOM 3405 C C . SER A 1 492 ? -15.453 9.545 22.108 1.00 87.94 492 SER A C 1
ATOM 3407 O O . SER A 1 492 ? -15.978 9.897 21.057 1.00 87.94 492 SER A O 1
ATOM 3409 N N . GLU A 1 493 ? -14.224 9.020 22.146 1.00 88.88 493 GLU A N 1
ATOM 3410 C CA . GLU A 1 493 ? -13.389 8.737 20.971 1.00 88.88 493 GLU A CA 1
ATOM 3411 C C . GLU A 1 493 ? -13.823 7.471 20.208 1.00 88.88 493 GLU A C 1
ATOM 3413 O O . GLU A 1 493 ? -13.504 7.317 19.035 1.00 88.88 493 GLU A O 1
ATOM 3418 N N . VAL A 1 494 ? -14.571 6.564 20.843 1.00 94.31 494 VAL A N 1
ATOM 3419 C CA . VAL A 1 494 ? -15.035 5.305 20.224 1.00 94.31 494 VAL A CA 1
ATOM 3420 C C . VAL A 1 494 ? -16.544 5.314 19.967 1.00 94.31 494 VAL A C 1
ATOM 3422 O O . VAL A 1 494 ? -16.997 4.701 19.000 1.00 94.31 494 VAL A O 1
ATOM 3425 N N . GLY A 1 495 ? -17.311 6.089 20.743 1.00 93.12 495 GLY A N 1
ATOM 3426 C CA . GLY A 1 495 ? -18.752 6.294 20.557 1.00 93.12 495 GLY A CA 1
ATOM 3427 C C . GLY A 1 495 ? -19.196 6.531 19.101 1.00 93.12 495 GLY A C 1
ATOM 3428 O O . GLY A 1 495 ? -20.129 5.857 18.673 1.00 93.12 495 GLY A O 1
ATOM 3429 N N . PRO A 1 496 ? -18.521 7.375 18.288 1.00 91.06 496 PRO A N 1
ATOM 3430 C CA . PRO A 1 496 ? -18.862 7.565 16.873 1.00 91.06 496 PRO A CA 1
ATOM 3431 C C . PRO A 1 496 ? -18.800 6.283 16.026 1.00 91.06 496 PRO A C 1
ATOM 3433 O O . PRO A 1 496 ? -19.614 6.101 15.124 1.00 91.06 496 PRO A O 1
ATOM 3436 N N . ILE A 1 497 ? -17.879 5.364 16.332 1.00 94.38 497 ILE A N 1
ATOM 3437 C CA . ILE A 1 497 ? -17.754 4.067 15.648 1.00 94.38 497 ILE A CA 1
ATOM 3438 C C . ILE A 1 497 ? -18.957 3.183 16.004 1.00 94.38 497 ILE A C 1
ATOM 3440 O O . ILE A 1 497 ? -19.597 2.605 15.125 1.00 94.38 497 ILE A O 1
ATOM 3444 N N . THR A 1 498 ? -19.314 3.129 17.289 1.00 96.81 498 THR A N 1
ATOM 3445 C CA . THR A 1 498 ? -20.482 2.391 17.796 1.00 96.81 498 THR A CA 1
ATOM 3446 C C . THR A 1 498 ? -21.805 2.988 17.303 1.00 96.81 498 THR A C 1
ATOM 3448 O O . THR A 1 498 ? -22.748 2.252 17.001 1.00 96.81 498 THR A O 1
ATOM 3451 N N . GLU A 1 499 ? -21.885 4.314 17.167 1.00 93.94 499 GLU A N 1
ATOM 3452 C CA . GLU A 1 499 ? -23.028 5.009 16.577 1.00 93.94 499 GLU A CA 1
ATOM 3453 C C . GLU A 1 499 ? -23.172 4.672 15.094 1.00 93.94 499 GLU A C 1
ATOM 3455 O O . GLU A 1 499 ? -24.268 4.297 14.684 1.00 93.94 499 GLU A O 1
ATOM 3460 N N . THR A 1 500 ? -22.096 4.714 14.301 1.00 93.00 500 THR A N 1
ATOM 3461 C CA . THR A 1 500 ? -22.103 4.254 12.900 1.00 93.00 500 THR A CA 1
ATOM 3462 C C . THR A 1 500 ? -22.539 2.790 12.803 1.00 93.00 500 THR A C 1
ATOM 3464 O O . THR A 1 500 ? -23.491 2.489 12.077 1.00 93.00 500 THR A O 1
ATOM 3467 N N . ALA A 1 501 ? -21.966 1.900 13.627 1.00 95.56 501 ALA A N 1
ATOM 3468 C CA . ALA A 1 501 ? -22.371 0.495 13.706 1.00 95.56 501 ALA A CA 1
ATOM 3469 C C . ALA A 1 501 ? -23.882 0.341 13.947 1.00 95.56 501 ALA A C 1
ATOM 3471 O O . ALA A 1 501 ? -24.551 -0.425 13.255 1.00 95.56 501 ALA A O 1
ATOM 3472 N N . TYR A 1 502 ? -24.446 1.088 14.902 1.00 96.38 502 TYR A N 1
ATOM 3473 C CA . TYR A 1 502 ? -25.874 1.038 15.216 1.00 96.38 502 TYR A CA 1
ATOM 3474 C C . TYR A 1 502 ? -26.759 1.690 14.141 1.00 96.38 502 TYR A C 1
ATOM 3476 O O . TYR A 1 502 ? -27.832 1.169 13.822 1.00 96.38 502 TYR A O 1
ATOM 3484 N N . ASN A 1 503 ? -26.323 2.815 13.570 1.00 92.06 503 ASN A N 1
ATOM 3485 C CA . ASN A 1 503 ? -27.032 3.564 12.532 1.00 92.06 503 ASN A CA 1
ATOM 3486 C C . ASN A 1 503 ? -27.238 2.725 11.259 1.00 92.06 503 ASN A C 1
ATOM 3488 O O . ASN A 1 503 ? -28.262 2.889 10.586 1.00 92.06 503 ASN A O 1
ATOM 3492 N N . GLU A 1 504 ? -26.317 1.806 10.961 1.00 91.31 504 GLU A N 1
ATOM 3493 C CA . GLU A 1 504 ? -26.458 0.800 9.904 1.00 91.31 504 GLU A CA 1
ATOM 3494 C C . GLU A 1 504 ? -27.219 -0.446 10.374 1.00 91.31 504 GLU A C 1
ATOM 3496 O O . GLU A 1 504 ? -28.224 -0.820 9.766 1.00 91.31 504 GLU A O 1
ATOM 3501 N N . PHE A 1 505 ? -26.826 -1.038 11.506 1.00 94.06 505 PHE A N 1
ATOM 3502 C CA . PHE A 1 505 ? -27.439 -2.250 12.062 1.00 94.06 505 PHE A CA 1
ATOM 3503 C C . PHE A 1 505 ? -28.964 -2.156 12.205 1.00 94.06 505 PHE A C 1
ATOM 3505 O O . PHE A 1 505 ? -29.696 -3.074 11.836 1.00 94.06 505 PHE A O 1
ATOM 3512 N N . ARG A 1 506 ? -29.476 -1.021 12.695 1.00 91.69 506 ARG A N 1
ATOM 3513 C CA . ARG A 1 506 ? -30.920 -0.813 12.893 1.00 91.69 506 ARG A CA 1
ATOM 3514 C C . ARG A 1 506 ? -31.723 -0.759 11.589 1.00 91.69 506 ARG A C 1
ATOM 3516 O O . ARG A 1 506 ? -32.951 -0.801 11.636 1.00 91.69 506 ARG A O 1
ATOM 3523 N N . GLN A 1 507 ? -31.072 -0.636 10.430 1.00 89.62 507 GLN A N 1
ATOM 3524 C CA . GLN A 1 507 ? -31.752 -0.664 9.132 1.00 89.62 507 GLN A CA 1
ATOM 3525 C C . GLN A 1 507 ? -32.253 -2.080 8.820 1.00 89.62 507 GLN A C 1
ATOM 3527 O O . GLN A 1 507 ? -33.379 -2.228 8.331 1.00 89.62 507 GLN A O 1
ATOM 3532 N N . THR A 1 508 ? -31.456 -3.097 9.180 1.00 84.56 508 THR A N 1
ATOM 3533 C CA . THR A 1 508 ? -31.770 -4.525 9.037 1.00 84.56 508 THR A CA 1
ATOM 3534 C C . THR A 1 508 ? -32.465 -5.084 10.286 1.00 84.56 508 THR A C 1
ATOM 3536 O O . THR A 1 508 ? -33.556 -5.643 10.175 1.00 84.56 508 THR A O 1
ATOM 3539 N N . GLN A 1 509 ? -31.910 -4.868 11.484 1.00 85.94 509 GLN A N 1
ATOM 3540 C CA . GLN A 1 509 ? -32.383 -5.461 12.743 1.00 85.94 509 GLN A CA 1
ATOM 3541 C C . GLN A 1 509 ? -33.173 -4.463 13.611 1.00 85.94 509 GLN A C 1
ATOM 3543 O O . GLN A 1 509 ? -32.771 -4.075 14.707 1.00 85.94 509 GLN A O 1
ATOM 3548 N N . ARG A 1 510 ? -34.354 -4.059 13.130 1.00 88.00 510 ARG A N 1
ATOM 3549 C CA . ARG A 1 510 ? -35.203 -3.019 13.757 1.00 88.00 510 ARG A CA 1
ATOM 3550 C C . ARG A 1 510 ? -35.753 -3.344 15.151 1.00 88.00 510 ARG A C 1
ATOM 3552 O O . ARG A 1 510 ? -36.267 -2.444 15.807 1.00 88.00 510 ARG A O 1
ATOM 3559 N N . ASN A 1 511 ? -35.701 -4.603 15.589 1.00 89.38 511 ASN A N 1
ATOM 3560 C CA . ASN A 1 511 ? -36.196 -5.023 16.904 1.00 89.38 511 ASN A CA 1
ATOM 3561 C C . ASN A 1 511 ? -35.107 -5.063 17.991 1.00 89.38 511 ASN A C 1
ATOM 3563 O O . ASN A 1 511 ? -35.393 -5.530 19.090 1.00 89.38 511 ASN A O 1
ATOM 3567 N N . VAL A 1 512 ? -33.884 -4.601 17.702 1.00 94.06 512 VAL A N 1
ATOM 3568 C CA . VAL A 1 512 ? -32.816 -4.382 18.689 1.00 94.06 512 VAL A CA 1
ATOM 3569 C C . VAL A 1 512 ? -32.577 -2.881 18.820 1.00 94.06 512 VAL A C 1
ATOM 3571 O O . VAL A 1 512 ? -32.328 -2.198 17.829 1.00 94.06 512 VAL A O 1
ATOM 3574 N N . THR A 1 513 ? -32.599 -2.380 20.053 1.00 94.62 513 THR A N 1
ATOM 3575 C CA . THR A 1 513 ? -32.248 -0.989 20.362 1.00 94.62 513 THR A CA 1
ATOM 3576 C C . THR A 1 513 ? -30.865 -0.966 20.991 1.00 94.62 513 THR A C 1
ATOM 3578 O O . THR A 1 513 ? -30.625 -1.683 21.963 1.00 94.62 513 THR A O 1
ATOM 3581 N N . VAL A 1 514 ? -29.974 -0.116 20.488 1.00 95.62 514 VAL A N 1
ATOM 3582 C CA . VAL A 1 514 ? -28.698 0.189 21.146 1.00 95.62 514 VAL A CA 1
ATOM 3583 C C . VAL A 1 514 ? -28.799 1.579 21.775 1.00 95.62 514 VAL A C 1
ATOM 3585 O O . VAL A 1 514 ? -29.264 2.524 21.139 1.00 95.62 514 VAL A O 1
ATOM 3588 N N . SER A 1 515 ? -28.406 1.690 23.042 1.00 96.31 515 SER A N 1
ATOM 3589 C CA . SER A 1 515 ? -28.284 2.951 23.780 1.00 96.31 515 SER A CA 1
ATOM 3590 C C . SER A 1 515 ? -26.807 3.191 24.057 1.00 96.31 515 SER A C 1
ATOM 3592 O O . SER A 1 515 ? -26.178 2.329 24.667 1.00 96.31 515 SER A O 1
ATOM 3594 N N . ILE A 1 516 ? -26.272 4.327 23.613 1.00 95.62 516 ILE A N 1
ATOM 3595 C CA . ILE A 1 516 ? -24.841 4.654 23.657 1.00 95.62 516 ILE A CA 1
ATOM 3596 C C . ILE A 1 516 ? -24.665 5.884 24.556 1.00 95.62 516 ILE A C 1
ATOM 3598 O O . ILE A 1 516 ? -25.363 6.880 24.376 1.00 95.62 516 ILE A O 1
ATOM 3602 N N . GLU A 1 517 ? -23.777 5.799 25.546 1.00 94.12 517 GLU A N 1
ATOM 3603 C CA . GLU A 1 517 ? -23.510 6.856 26.531 1.00 94.12 517 GLU A CA 1
ATOM 3604 C C . GLU A 1 517 ? -22.017 7.238 26.510 1.00 94.12 517 GLU A C 1
ATOM 3606 O O . GLU A 1 517 ? -21.178 6.658 27.209 1.00 94.12 517 GLU A O 1
ATOM 3611 N N . ALA A 1 518 ? -21.683 8.210 25.654 1.00 89.06 518 ALA A N 1
ATOM 3612 C CA . ALA A 1 518 ? -20.332 8.744 25.505 1.00 89.06 518 ALA A CA 1
ATOM 3613 C C . ALA A 1 518 ? -19.895 9.511 26.770 1.00 89.06 518 ALA A C 1
ATOM 3615 O O . ALA A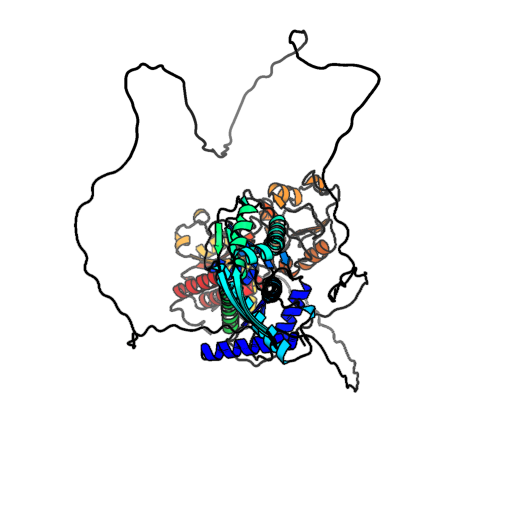 1 518 ? -20.498 10.512 27.157 1.00 89.06 518 ALA A O 1
ATOM 3616 N N . THR A 1 519 ? -18.849 9.004 27.415 1.00 86.19 519 THR A N 1
ATOM 3617 C CA . THR A 1 519 ? -18.251 9.454 28.680 1.00 86.19 519 THR A CA 1
ATOM 3618 C C . THR A 1 519 ? -16.729 9.203 28.629 1.00 86.19 519 THR A C 1
ATOM 3620 O O . THR A 1 519 ? -16.074 9.667 27.697 1.00 86.19 519 THR A O 1
ATOM 3623 N N . SER A 1 520 ? -16.146 8.481 29.595 1.00 85.62 520 SER A N 1
ATOM 3624 C CA . SER A 1 520 ? -14.723 8.108 29.630 1.00 85.62 520 SER A CA 1
ATOM 3625 C C . SER A 1 520 ? -14.538 6.594 29.482 1.00 85.62 520 SER A C 1
ATOM 3627 O O . SER A 1 520 ? -15.441 5.815 29.798 1.00 85.62 520 SER A O 1
ATOM 3629 N N . THR A 1 521 ? -13.357 6.149 29.042 1.00 89.06 521 THR A N 1
ATOM 3630 C CA . THR A 1 521 ? -13.010 4.716 28.993 1.00 89.06 521 THR A CA 1
ATOM 3631 C C . THR A 1 521 ? -13.125 4.067 30.383 1.00 89.06 521 THR A C 1
ATOM 3633 O O . THR A 1 521 ? -13.643 2.959 30.530 1.00 89.06 521 THR A O 1
ATOM 3636 N N . GLU A 1 522 ? -12.693 4.775 31.427 1.00 89.19 522 GLU A N 1
ATOM 3637 C CA . GLU A 1 522 ? -12.722 4.342 32.822 1.00 89.19 522 GLU A CA 1
ATOM 3638 C C . GLU A 1 522 ? -14.148 4.195 33.369 1.00 89.19 522 GLU A C 1
ATOM 3640 O O . GLU A 1 522 ? -14.441 3.215 34.064 1.00 89.19 522 GLU A O 1
ATOM 3645 N N . ASP A 1 523 ? -15.048 5.127 33.041 1.00 90.75 523 ASP A N 1
ATOM 3646 C CA . ASP A 1 523 ? -16.466 5.042 33.403 1.00 90.75 523 ASP A CA 1
ATOM 3647 C C . ASP A 1 523 ? -17.175 3.933 32.618 1.00 90.75 523 ASP A C 1
ATOM 3649 O O . ASP A 1 523 ? -17.961 3.184 33.204 1.00 90.75 523 ASP A O 1
ATOM 3653 N N . GLY A 1 524 ? -16.826 3.740 31.340 1.00 93.44 524 GLY A N 1
ATOM 3654 C CA . GLY A 1 524 ? -17.264 2.600 30.531 1.00 93.44 524 GLY A CA 1
ATOM 3655 C C . GLY A 1 524 ? -16.878 1.261 31.163 1.00 93.44 524 GLY A C 1
ATOM 3656 O O . GLY A 1 524 ? -17.738 0.408 31.402 1.00 93.44 524 GLY A O 1
ATOM 3657 N N . PHE A 1 525 ? -15.610 1.087 31.546 1.00 94.25 525 PHE A N 1
ATOM 3658 C CA . PHE A 1 525 ? -15.155 -0.103 32.271 1.00 94.25 525 PHE A CA 1
ATOM 3659 C C . PHE A 1 525 ? -15.839 -0.258 33.639 1.00 94.25 525 PHE A C 1
ATOM 3661 O O . PHE A 1 525 ? -16.257 -1.364 33.996 1.00 94.25 525 PHE A O 1
ATOM 3668 N N . ALA A 1 526 ? -16.033 0.826 34.396 1.00 92.12 526 ALA A N 1
ATOM 3669 C CA . ALA A 1 526 ? -16.762 0.781 35.663 1.00 92.12 526 ALA A CA 1
ATOM 3670 C C . ALA A 1 526 ? -18.237 0.372 35.474 1.00 92.12 526 ALA A C 1
ATOM 3672 O O . ALA A 1 526 ? -18.772 -0.414 36.267 1.00 92.12 526 ALA A O 1
ATOM 3673 N N . ALA A 1 527 ? -18.896 0.848 34.416 1.00 93.88 527 ALA A N 1
ATOM 3674 C CA . ALA A 1 527 ? -20.261 0.484 34.051 1.00 93.88 527 ALA A CA 1
ATOM 3675 C C . ALA A 1 527 ? -20.360 -0.979 33.579 1.00 93.88 527 ALA A C 1
ATOM 3677 O O . ALA A 1 527 ? -21.278 -1.695 33.994 1.00 93.88 527 ALA A O 1
ATOM 3678 N N . LEU A 1 528 ? -19.395 -1.451 32.782 1.00 94.50 528 LEU A N 1
ATOM 3679 C CA . LEU A 1 528 ? -19.323 -2.830 32.293 1.00 94.50 528 LEU A CA 1
ATOM 3680 C C . LEU A 1 528 ? -19.157 -3.815 33.455 1.00 94.50 528 LEU A C 1
ATOM 3682 O O . LEU A 1 528 ? -19.911 -4.788 33.558 1.00 94.50 528 LEU A O 1
ATOM 3686 N N . CYS A 1 529 ? -18.222 -3.529 34.365 1.00 92.25 529 CYS A N 1
ATOM 3687 C CA . CYS A 1 529 ? -17.937 -4.352 35.540 1.00 92.25 529 CYS A CA 1
ATOM 3688 C C . CYS A 1 529 ? -19.061 -4.345 36.583 1.00 92.25 529 CYS A C 1
ATOM 3690 O O . CYS A 1 529 ? -19.311 -5.372 37.210 1.00 92.25 529 CYS A O 1
ATOM 3692 N N . SER A 1 530 ? -19.757 -3.216 36.760 1.00 91.69 530 SER A N 1
ATOM 3693 C CA . SER A 1 530 ? -20.902 -3.114 37.681 1.00 91.69 530 SER A CA 1
ATOM 3694 C C . SER A 1 530 ? -22.213 -3.678 37.116 1.00 91.69 530 SER A C 1
ATOM 3696 O O . SER A 1 530 ? -23.221 -3.687 37.819 1.00 91.69 530 SER A O 1
ATOM 3698 N N . GLY A 1 531 ? -22.214 -4.178 35.876 1.00 92.50 531 GLY A N 1
ATOM 3699 C CA . GLY A 1 531 ? -23.377 -4.814 35.254 1.00 92.50 531 GLY A CA 1
ATOM 3700 C C . GLY A 1 531 ? -24.332 -3.861 34.528 1.00 92.50 531 GLY A C 1
ATOM 3701 O O . GLY A 1 531 ? -25.314 -4.334 33.958 1.00 92.50 531 GLY A O 1
ATOM 3702 N N . LYS A 1 532 ? -24.065 -2.546 34.537 1.00 94.25 532 LYS A N 1
ATOM 3703 C CA . LYS A 1 532 ? -24.963 -1.508 33.998 1.00 94.25 532 LYS A CA 1
ATOM 3704 C C . LYS A 1 532 ? -25.096 -1.566 32.476 1.00 94.25 532 LYS A C 1
ATOM 3706 O O . LYS A 1 532 ? -26.204 -1.457 31.954 1.00 94.25 532 LYS A O 1
ATOM 3711 N N . VAL A 1 533 ? -23.974 -1.739 31.782 1.00 96.56 533 VAL A N 1
ATOM 3712 C CA . VAL A 1 533 ? -23.909 -1.822 30.315 1.00 96.56 533 VAL A CA 1
ATOM 3713 C C . VAL A 1 533 ? -23.506 -3.219 29.862 1.00 96.56 533 VAL A C 1
ATOM 3715 O O . VAL A 1 533 ? -22.928 -3.987 30.632 1.00 96.56 533 VAL A O 1
ATOM 3718 N N . GLU A 1 534 ? -23.857 -3.589 28.636 1.00 97.38 534 GLU A N 1
ATOM 3719 C CA . GLU A 1 534 ? -23.516 -4.887 28.046 1.00 97.38 534 GLU A CA 1
ATOM 3720 C C . GLU A 1 534 ? -22.175 -4.847 27.297 1.00 97.38 534 GLU A C 1
ATOM 3722 O O . GLU A 1 534 ? -21.434 -5.836 27.323 1.00 97.38 534 GLU A O 1
ATOM 3727 N N . LEU A 1 535 ? -21.872 -3.698 26.684 1.00 98.19 535 LEU A N 1
ATOM 3728 C CA . LEU A 1 535 ? -20.612 -3.375 26.016 1.00 98.19 535 LEU A CA 1
ATOM 3729 C C . LEU A 1 535 ? -20.005 -2.098 26.625 1.00 98.19 535 LEU A C 1
ATOM 3731 O O . LEU A 1 535 ? -20.734 -1.293 27.205 1.00 98.19 535 LEU A O 1
ATOM 3735 N N . ALA A 1 536 ? -18.699 -1.896 26.472 1.00 97.69 536 ALA A N 1
ATOM 3736 C CA . ALA A 1 536 ? -18.042 -0.629 26.765 1.00 97.69 536 ALA A CA 1
ATOM 3737 C C . ALA A 1 536 ? -17.013 -0.246 25.704 1.00 97.69 536 ALA A C 1
ATOM 3739 O O . ALA A 1 536 ? -16.250 -1.084 25.222 1.00 97.69 536 ALA A O 1
ATOM 3740 N N . ASP A 1 537 ? -16.989 1.045 25.410 1.00 97.81 537 ASP A N 1
ATOM 3741 C CA . ASP A 1 537 ? -16.197 1.662 24.355 1.00 97.81 537 ASP A CA 1
ATOM 3742 C C . ASP A 1 537 ? -14.901 2.227 24.958 1.00 97.81 537 ASP A C 1
ATOM 3744 O O . ASP A 1 537 ? -14.934 2.871 26.009 1.00 97.81 537 ASP A O 1
ATOM 3748 N N . ALA A 1 538 ? -13.740 1.953 24.356 1.00 93.88 538 ALA A N 1
ATOM 3749 C CA . ALA A 1 538 ? -12.451 2.179 25.014 1.00 93.88 538 ALA A CA 1
ATOM 3750 C C . ALA A 1 538 ? -11.344 2.619 24.046 1.00 93.88 538 ALA A C 1
ATOM 3752 O O . ALA A 1 538 ? -10.992 1.889 23.121 1.00 93.88 538 ALA A O 1
ATOM 3753 N N . SER A 1 539 ? -10.731 3.779 24.300 1.00 87.88 539 SER A N 1
ATOM 3754 C CA . SER A 1 539 ? -9.589 4.279 23.512 1.00 87.88 539 SER A CA 1
ATOM 3755 C C . SER A 1 539 ? -8.207 3.894 24.062 1.00 87.88 539 SER A C 1
ATOM 3757 O O . SER A 1 539 ? -7.184 4.465 23.684 1.00 87.88 539 SER A O 1
ATOM 3759 N N . PHE A 1 540 ? -8.165 2.899 24.951 1.00 82.25 540 PHE A N 1
ATOM 3760 C CA . PHE A 1 540 ? -6.950 2.207 25.377 1.00 82.25 540 PHE A CA 1
ATOM 3761 C C . PHE A 1 540 ? -7.277 0.788 25.868 1.00 82.25 540 PHE A C 1
ATOM 3763 O O . PHE A 1 540 ? -8.424 0.483 26.206 1.00 82.25 540 PHE A O 1
ATOM 3770 N N . GLU A 1 541 ? -6.270 -0.087 25.924 1.00 86.38 541 GLU A N 1
ATOM 3771 C CA . GLU A 1 541 ? -6.458 -1.474 26.361 1.00 86.38 541 GLU A CA 1
ATOM 3772 C C . GLU A 1 541 ? -6.742 -1.570 27.875 1.00 86.38 541 GLU A C 1
ATOM 3774 O O . GLU A 1 541 ? -6.139 -0.887 28.709 1.00 86.38 541 GLU A O 1
ATOM 3779 N N . LEU A 1 542 ? -7.650 -2.473 28.246 1.00 84.19 542 LEU A N 1
ATOM 3780 C CA . LEU A 1 542 ? -8.008 -2.793 29.624 1.00 84.19 542 LEU A CA 1
ATOM 3781 C C . LEU A 1 542 ? -6.840 -3.421 30.409 1.00 84.19 542 LEU A C 1
ATOM 3783 O O . LEU A 1 542 ? -6.703 -4.644 30.490 1.00 84.19 542 LEU A O 1
ATOM 3787 N N . THR A 1 543 ? -6.040 -2.592 31.079 1.00 77.50 543 THR A N 1
ATOM 3788 C CA . THR A 1 543 ? -5.020 -3.085 32.016 1.00 77.50 543 THR A CA 1
ATOM 3789 C C . THR A 1 543 ? -5.623 -3.419 33.396 1.00 77.50 543 THR A C 1
ATOM 3791 O O . THR A 1 543 ? -6.509 -2.706 33.880 1.00 77.50 543 THR A O 1
ATOM 3794 N N . PRO A 1 544 ? -5.144 -4.468 34.104 1.00 72.31 544 PRO A N 1
ATOM 3795 C CA . PRO A 1 544 ? -5.724 -4.887 35.387 1.00 72.31 544 PRO A CA 1
ATOM 3796 C C . PRO A 1 544 ? -5.708 -3.831 36.504 1.00 72.31 544 PRO A C 1
ATOM 3798 O O . PRO A 1 544 ? -6.504 -3.933 37.433 1.00 72.31 544 PRO A O 1
ATOM 3801 N N . GLY A 1 545 ? -4.818 -2.833 36.433 1.00 73.31 545 GLY A N 1
ATOM 3802 C CA . GLY A 1 545 ? -4.694 -1.773 37.441 1.00 73.31 545 GLY A CA 1
ATOM 3803 C C . GLY A 1 545 ? -5.800 -0.712 37.397 1.00 73.31 545 GLY A C 1
ATOM 3804 O O . GLY A 1 545 ? -5.997 -0.009 38.383 1.00 73.31 545 GLY A O 1
ATOM 3805 N N . ILE A 1 546 ? -6.537 -0.610 36.286 1.00 76.56 546 ILE A N 1
ATOM 3806 C CA . ILE A 1 546 ? -7.628 0.365 36.104 1.00 76.56 546 ILE A CA 1
ATOM 3807 C C . ILE A 1 546 ? -8.932 -0.134 36.761 1.00 76.56 546 ILE A C 1
ATOM 3809 O O . ILE A 1 546 ? -9.817 0.650 37.113 1.00 76.56 546 ILE A O 1
ATOM 3813 N N . LEU A 1 547 ? -9.054 -1.446 36.992 1.00 81.00 547 LEU A N 1
ATOM 3814 C CA . LEU A 1 547 ? -10.266 -2.059 37.529 1.00 81.00 547 LEU A CA 1
ATOM 3815 C C . LEU A 1 547 ? -10.320 -2.080 39.059 1.00 81.00 547 LEU A C 1
ATOM 3817 O O . LEU A 1 547 ? -9.489 -2.681 39.735 1.00 81.00 547 LEU A O 1
ATOM 3821 N N . LYS A 1 548 ? -11.419 -1.543 39.601 1.00 78.25 548 LYS A N 1
ATOM 3822 C CA . LYS A 1 548 ? -11.767 -1.620 41.033 1.00 78.25 548 LYS A CA 1
ATOM 3823 C C . LYS A 1 548 ? -12.164 -3.040 41.488 1.00 78.25 548 LYS A C 1
ATOM 3825 O O . LYS A 1 548 ? -12.079 -3.331 42.676 1.00 78.25 548 LYS A O 1
ATOM 3830 N N . ASP A 1 549 ? -12.574 -3.917 40.562 1.00 80.50 549 ASP A N 1
ATOM 3831 C CA . ASP A 1 549 ? -12.783 -5.359 40.790 1.00 80.50 549 ASP A CA 1
ATOM 3832 C C . ASP A 1 549 ? -11.830 -6.188 39.901 1.00 80.50 549 ASP A C 1
ATOM 3834 O O . ASP A 1 549 ? -12.100 -6.348 38.705 1.00 80.50 549 ASP A O 1
ATOM 3838 N N . PRO A 1 550 ? -10.760 -6.791 40.455 1.00 77.56 550 PRO A N 1
ATOM 3839 C CA . PRO A 1 550 ? -9.887 -7.715 39.721 1.00 77.56 550 PRO A CA 1
ATOM 3840 C C . PRO A 1 550 ? -10.611 -8.963 39.183 1.00 77.56 550 PRO A C 1
ATOM 3842 O O . PRO A 1 550 ? -10.130 -9.623 38.259 1.00 77.56 550 PRO A O 1
ATOM 3845 N N . GLY A 1 551 ? -11.777 -9.305 39.741 1.00 83.06 551 GLY A N 1
ATOM 3846 C CA . GLY A 1 551 ? -12.656 -10.361 39.246 1.00 83.06 551 GLY A CA 1
ATOM 3847 C C . GLY A 1 551 ? -13.389 -10.003 37.949 1.00 83.06 551 GLY A C 1
ATOM 3848 O O . GLY A 1 551 ? -13.861 -10.915 37.266 1.00 83.06 551 GLY A O 1
ATOM 3849 N N . CYS A 1 552 ? -13.465 -8.722 37.577 1.00 87.44 552 CYS A N 1
ATOM 3850 C CA . CYS A 1 552 ? -14.107 -8.279 36.341 1.00 87.44 552 CYS A CA 1
ATOM 3851 C C . CYS A 1 552 ? -13.266 -8.592 35.095 1.00 87.44 552 CYS A C 1
ATOM 3853 O O . CYS A 1 552 ? -13.828 -9.051 34.104 1.00 87.44 552 CYS A O 1
ATOM 3855 N N . ALA A 1 553 ? -11.933 -8.466 35.160 1.00 84.81 553 ALA A N 1
ATOM 3856 C CA . ALA A 1 553 ? -11.028 -8.751 34.034 1.00 84.81 553 ALA A CA 1
ATOM 3857 C C . ALA A 1 553 ? -11.231 -10.154 33.420 1.00 84.81 553 ALA A C 1
ATOM 3859 O O . ALA A 1 553 ? -11.028 -10.359 32.231 1.00 84.81 553 ALA A O 1
ATOM 3860 N N . LYS A 1 554 ? -11.676 -11.127 34.229 1.00 86.44 554 LYS A N 1
ATOM 3861 C CA . LYS A 1 554 ? -11.947 -12.517 33.811 1.00 86.44 554 LYS A CA 1
ATOM 3862 C C . LYS A 1 554 ? -13.352 -12.739 33.227 1.00 86.44 554 LYS A C 1
ATOM 3864 O O . LYS A 1 554 ? -13.676 -13.855 32.830 1.00 86.44 554 LYS A O 1
ATOM 3869 N N . LYS A 1 555 ? -14.201 -11.707 33.224 1.00 90.25 555 LYS A N 1
ATOM 3870 C CA . LYS A 1 555 ? -15.608 -11.721 32.779 1.00 90.25 555 LYS A CA 1
ATOM 3871 C C . LYS A 1 555 ? -15.848 -10.829 31.558 1.00 90.25 555 LYS A C 1
ATOM 3873 O O . LYS A 1 555 ? -16.991 -10.690 31.133 1.00 90.25 555 LYS A O 1
ATOM 3878 N N . VAL A 1 556 ? -14.805 -10.208 31.016 1.00 93.81 556 VAL A N 1
ATOM 3879 C CA . VAL A 1 556 ? -14.883 -9.311 29.859 1.00 93.81 556 VAL A CA 1
ATOM 3880 C C . VAL A 1 556 ? -13.950 -9.785 28.752 1.00 93.81 556 VAL A C 1
ATOM 3882 O O . VAL A 1 556 ? -12.981 -10.500 29.000 1.00 93.81 556 VAL A O 1
ATOM 3885 N N . VAL A 1 557 ? -14.266 -9.408 27.520 1.00 95.31 557 VAL A N 1
ATOM 3886 C CA . VAL A 1 557 ? -13.472 -9.684 26.322 1.00 95.31 557 VAL A CA 1
ATOM 3887 C C . VAL A 1 557 ? -13.363 -8.399 25.510 1.00 95.31 557 VAL A C 1
ATOM 3889 O O . VAL A 1 557 ? -14.375 -7.747 25.284 1.00 95.31 557 VAL A O 1
ATOM 3892 N N . GLY A 1 558 ? -12.147 -8.029 25.112 1.00 95.25 558 GLY A N 1
ATOM 3893 C CA . GLY A 1 558 ? -11.896 -6.903 24.213 1.00 95.25 558 GLY A CA 1
ATOM 3894 C C . GLY A 1 558 ? -11.776 -7.353 22.763 1.00 95.25 558 GLY A C 1
ATOM 3895 O O . GLY A 1 558 ? -11.271 -8.447 22.496 1.00 95.25 558 GLY A O 1
ATOM 3896 N N . PHE A 1 559 ? -12.209 -6.489 21.855 1.00 97.19 559 PHE A N 1
ATOM 3897 C CA . PHE A 1 559 ? -12.046 -6.605 20.411 1.00 97.19 559 PHE A CA 1
ATOM 3898 C C . PHE A 1 559 ? -11.473 -5.281 19.901 1.00 97.19 559 PHE A C 1
ATOM 3900 O O . PHE A 1 559 ? -11.998 -4.220 20.238 1.00 97.19 559 PHE A O 1
ATOM 3907 N N . GLU A 1 560 ? -10.394 -5.328 19.126 1.00 94.31 560 GLU A N 1
ATOM 3908 C CA . GLU A 1 560 ? -9.768 -4.135 18.544 1.00 94.31 560 GLU A CA 1
ATOM 3909 C C . GLU A 1 560 ? -10.496 -3.790 17.239 1.00 94.31 560 GLU A C 1
ATOM 3911 O O . GLU A 1 560 ? -10.511 -4.605 16.316 1.00 94.31 560 GLU A O 1
ATOM 3916 N N . VAL A 1 561 ? -11.165 -2.635 17.176 1.00 95.69 561 VAL A N 1
ATOM 3917 C CA . VAL A 1 561 ? -12.143 -2.320 16.112 1.00 95.69 561 VAL A CA 1
ATOM 3918 C C . VAL A 1 561 ? -11.618 -1.349 15.058 1.00 95.69 561 VAL A C 1
ATOM 3920 O O . VAL A 1 561 ? -12.004 -1.442 13.895 1.00 95.69 561 VAL A O 1
ATOM 3923 N N . ALA A 1 562 ? -10.719 -0.444 15.441 1.00 94.06 562 ALA A N 1
ATOM 3924 C CA . ALA A 1 562 ? -10.133 0.564 14.561 1.00 94.06 562 ALA A CA 1
ATOM 3925 C C . ALA A 1 562 ? -8.817 1.086 15.148 1.00 94.06 562 ALA A C 1
ATOM 3927 O O . ALA A 1 562 ? -8.528 0.865 16.323 1.00 94.06 562 ALA A O 1
ATOM 3928 N N . HIS A 1 563 ? -8.041 1.814 14.352 1.00 90.19 563 HIS A N 1
ATOM 3929 C CA . HIS A 1 563 ? -7.036 2.744 14.855 1.00 90.19 563 HIS A CA 1
ATOM 3930 C C . HIS A 1 563 ? -7.523 4.179 14.623 1.00 90.19 563 HIS A C 1
ATOM 3932 O O . HIS A 1 563 ? -7.955 4.521 13.522 1.00 90.19 563 HIS A O 1
ATOM 3938 N N . HIS A 1 564 ? -7.427 5.043 15.631 1.00 90.94 564 HIS A N 1
ATOM 3939 C CA . HIS A 1 564 ? -7.536 6.483 15.409 1.00 90.94 564 HIS A CA 1
ATOM 3940 C C . HIS A 1 564 ? -6.166 7.000 15.000 1.00 90.94 564 HIS A C 1
ATOM 3942 O O . HIS A 1 564 ? -5.182 6.736 15.692 1.00 90.94 564 HIS A O 1
ATOM 3948 N N . THR A 1 565 ? -6.084 7.711 13.878 1.00 91.81 565 THR A N 1
ATOM 3949 C CA . THR A 1 565 ? -4.820 8.280 13.410 1.00 91.81 565 THR A CA 1
ATOM 3950 C C . THR A 1 565 ? -5.022 9.699 12.918 1.00 91.81 565 THR A C 1
ATOM 3952 O O . THR A 1 565 ? -5.870 9.942 12.059 1.00 91.81 565 THR A O 1
ATOM 3955 N N . LEU A 1 566 ? -4.206 10.612 13.448 1.00 93.94 566 LEU A N 1
ATOM 3956 C CA . LEU A 1 566 ? -4.295 12.051 13.223 1.00 93.94 566 LEU A CA 1
ATOM 3957 C C . LEU A 1 566 ? -2.987 12.602 12.619 1.00 93.94 566 LEU A C 1
ATOM 3959 O O . LEU A 1 566 ? -2.179 13.187 13.348 1.00 93.94 566 LEU A O 1
ATOM 3963 N N . PRO A 1 567 ? -2.720 12.391 11.312 1.00 95.25 567 PRO A N 1
ATOM 3964 C CA . PRO A 1 567 ? -1.570 12.980 10.635 1.00 95.25 567 PRO A CA 1
ATOM 3965 C C . PRO A 1 567 ? -1.495 14.498 10.802 1.00 95.25 567 PRO A C 1
ATOM 3967 O O . PRO A 1 567 ? -2.454 15.215 10.512 1.00 95.25 567 PRO A O 1
ATOM 3970 N N . ILE A 1 568 ? -0.315 14.994 11.177 1.00 97.44 568 ILE A N 1
ATOM 3971 C CA . ILE A 1 568 ? 0.046 16.390 10.912 1.00 97.44 568 ILE A CA 1
ATOM 3972 C C . ILE A 1 568 ? 0.409 16.480 9.427 1.00 97.44 568 ILE A C 1
ATOM 3974 O O . ILE A 1 568 ? 1.144 15.635 8.914 1.00 97.44 568 ILE A O 1
ATOM 3978 N N . VAL A 1 569 ? -0.096 17.497 8.736 1.00 98.06 569 VAL A N 1
ATOM 3979 C CA . VAL A 1 569 ? 0.090 17.703 7.295 1.00 98.06 569 VAL A CA 1
ATOM 3980 C C . VAL A 1 569 ? 0.587 19.108 6.984 1.00 98.06 569 VAL A C 1
ATOM 3982 O O . VAL A 1 569 ? 0.266 20.076 7.676 1.00 98.06 569 VAL A O 1
ATOM 3985 N N . VAL A 1 570 ? 1.349 19.210 5.900 1.00 98.38 570 VAL A N 1
ATOM 3986 C CA . VAL A 1 570 ? 1.759 20.465 5.264 1.00 98.38 570 VAL A CA 1
ATOM 3987 C C . VAL A 1 570 ? 1.567 20.379 3.754 1.00 98.38 570 VAL A C 1
ATOM 3989 O O . VAL A 1 570 ? 1.366 19.303 3.185 1.00 98.38 570 VAL A O 1
ATOM 3992 N N . ASN A 1 571 ? 1.666 21.524 3.090 1.00 97.75 571 ASN A N 1
ATOM 3993 C CA . ASN A 1 571 ? 1.737 21.593 1.639 1.00 97.75 571 ASN A CA 1
ATOM 3994 C C . ASN A 1 571 ? 2.952 20.805 1.092 1.00 97.75 571 ASN A C 1
ATOM 3996 O O . ASN A 1 571 ? 4.035 20.898 1.678 1.00 97.75 571 ASN A O 1
ATOM 4000 N N . PRO A 1 572 ? 2.857 20.113 -0.059 1.00 95.12 572 PRO A N 1
ATOM 4001 C CA . PRO A 1 572 ? 4.006 19.467 -0.704 1.00 95.12 572 PRO A CA 1
ATOM 4002 C C . PRO A 1 572 ? 5.189 20.412 -0.994 1.00 95.12 572 PRO A C 1
ATOM 4004 O O . PRO A 1 572 ? 6.339 19.977 -0.988 1.00 95.12 572 PRO A O 1
ATOM 4007 N N . GLN A 1 573 ? 4.936 21.714 -1.193 1.00 95.44 573 GLN A N 1
ATOM 4008 C CA . GLN A 1 573 ? 5.977 22.735 -1.399 1.00 95.44 573 GLN A CA 1
ATOM 4009 C C . GLN A 1 573 ? 6.696 23.177 -0.108 1.00 95.44 573 GLN A C 1
ATOM 4011 O O . GLN A 1 573 ? 7.670 23.937 -0.173 1.00 95.44 573 GLN A O 1
ATOM 4016 N N . ASN A 1 574 ? 6.242 22.718 1.063 1.00 95.94 574 ASN A N 1
ATOM 4017 C CA . ASN A 1 574 ? 6.985 22.824 2.314 1.00 95.94 574 ASN A CA 1
ATOM 4018 C C . ASN A 1 574 ? 8.045 21.713 2.337 1.00 95.94 574 ASN A C 1
ATOM 4020 O O . ASN A 1 574 ? 7.758 20.551 2.634 1.00 95.94 574 ASN A O 1
ATOM 4024 N N . THR A 1 575 ? 9.281 22.064 1.986 1.00 91.44 575 THR A N 1
ATOM 4025 C CA . THR A 1 575 ? 10.396 21.114 1.830 1.00 91.44 575 THR A CA 1
ATOM 4026 C C . THR A 1 575 ? 11.252 20.942 3.088 1.00 91.44 575 THR A C 1
ATOM 4028 O O . THR A 1 575 ? 12.071 20.022 3.135 1.00 91.44 575 THR A O 1
ATOM 4031 N N . TRP A 1 576 ? 11.064 21.797 4.102 1.00 94.19 576 TRP A N 1
ATOM 4032 C CA . TRP A 1 576 ? 11.868 21.831 5.330 1.00 94.19 576 TRP A CA 1
ATOM 4033 C C . TRP A 1 576 ? 11.263 21.002 6.469 1.00 94.19 576 TRP A C 1
ATOM 4035 O O . TRP A 1 576 ? 11.989 20.259 7.127 1.00 94.19 576 TRP A O 1
ATOM 4045 N N . LEU A 1 577 ? 9.942 21.059 6.680 1.00 93.81 577 LEU A N 1
ATOM 4046 C CA . LEU A 1 577 ? 9.272 20.369 7.788 1.00 93.81 577 LEU A CA 1
ATOM 4047 C C . LEU A 1 577 ? 9.065 18.870 7.499 1.00 93.81 577 LEU A C 1
ATOM 4049 O O . LEU A 1 577 ? 7.933 18.407 7.330 1.00 93.81 577 LEU A O 1
ATOM 4053 N N . ARG A 1 578 ? 10.149 18.102 7.374 1.00 90.56 578 ARG A N 1
ATOM 4054 C CA . ARG A 1 578 ? 10.070 16.651 7.127 1.00 90.56 578 ARG A CA 1
ATOM 4055 C C . ARG A 1 578 ? 9.553 15.899 8.350 1.00 90.56 578 ARG A C 1
ATOM 4057 O O . ARG A 1 578 ? 8.516 15.250 8.258 1.00 90.56 578 ARG A O 1
ATOM 4064 N N . CYS A 1 579 ? 10.234 16.075 9.480 1.00 92.06 579 CYS A N 1
ATOM 4065 C CA . CYS A 1 579 ? 9.982 15.365 10.728 1.00 92.06 579 CYS A CA 1
ATOM 4066 C C . CYS A 1 579 ? 9.873 16.325 11.920 1.00 92.06 579 CYS A C 1
ATOM 4068 O O . CYS A 1 579 ? 10.542 17.359 11.956 1.00 92.06 579 CYS A O 1
ATOM 4070 N N . LEU A 1 580 ? 9.054 15.962 12.908 1.00 94.38 580 LEU A N 1
ATOM 4071 C CA . LEU A 1 580 ? 8.934 16.640 14.197 1.00 94.38 580 LEU A CA 1
ATOM 4072 C C . LEU A 1 580 ? 9.149 15.652 15.347 1.00 94.38 580 LEU A C 1
ATOM 4074 O O . LEU A 1 580 ? 8.453 14.644 15.461 1.00 94.38 580 LEU A O 1
ATOM 4078 N N . SER A 1 581 ? 10.061 15.982 16.265 1.00 90.88 581 SER A N 1
ATOM 4079 C CA . SER A 1 581 ? 10.086 15.328 17.580 1.00 90.88 581 SER A CA 1
ATOM 4080 C C . SER A 1 581 ? 8.829 15.681 18.378 1.00 90.88 581 SER A C 1
ATOM 4082 O O . SER A 1 581 ? 8.298 16.785 18.224 1.00 90.88 581 SER A O 1
ATOM 4084 N N . LEU A 1 582 ? 8.382 14.818 19.301 1.00 87.31 582 LEU A N 1
ATOM 4085 C CA . LEU A 1 582 ? 7.220 15.153 20.144 1.00 87.31 582 LEU A CA 1
ATOM 4086 C C . LEU A 1 582 ? 7.386 16.488 20.871 1.00 87.31 582 LEU A C 1
ATOM 4088 O O . LEU A 1 582 ? 6.431 17.251 20.962 1.00 87.31 582 LEU A O 1
ATOM 4092 N N . LYS A 1 583 ? 8.599 16.812 21.337 1.00 89.50 583 LYS A N 1
ATOM 4093 C CA . LYS A 1 583 ? 8.899 18.110 21.956 1.00 89.50 583 LYS A CA 1
ATOM 4094 C C . LYS A 1 583 ? 8.546 19.272 21.021 1.00 89.50 583 LYS A C 1
ATOM 4096 O O . LYS A 1 583 ? 7.926 20.232 21.472 1.00 89.50 583 LYS A O 1
ATOM 4101 N N . GLN A 1 584 ? 8.898 19.176 19.739 1.00 93.69 584 GLN A N 1
ATOM 4102 C CA . GLN A 1 584 ? 8.536 20.185 18.744 1.00 93.69 584 GLN A CA 1
ATOM 4103 C C . GLN A 1 584 ? 7.035 20.154 18.429 1.00 93.69 584 GLN A C 1
ATOM 4105 O O . GLN A 1 584 ? 6.444 21.220 18.332 1.00 93.69 584 GLN A O 1
ATOM 4110 N N . VAL A 1 585 ? 6.374 18.990 18.372 1.00 92.94 585 VAL A N 1
ATOM 4111 C CA . VAL A 1 585 ? 4.901 18.925 18.244 1.00 92.94 585 VAL A CA 1
ATOM 4112 C C . VAL A 1 585 ? 4.215 19.668 19.402 1.00 92.94 585 VAL A C 1
ATOM 4114 O O . VAL A 1 585 ? 3.377 20.537 19.153 1.00 92.94 585 VAL A O 1
ATOM 4117 N N . LYS A 1 586 ? 4.625 19.415 20.657 1.00 90.06 586 LYS A N 1
ATOM 4118 C CA . LYS A 1 586 ? 4.127 20.136 21.846 1.00 90.06 586 LYS A CA 1
ATOM 4119 C C . LYS A 1 586 ? 4.409 21.644 21.752 1.00 90.06 586 LYS A C 1
ATOM 4121 O O . LYS A 1 586 ? 3.530 22.447 22.045 1.00 90.06 586 LYS A O 1
ATOM 4126 N N . GLN A 1 587 ? 5.606 22.031 21.304 1.00 91.75 587 GLN A N 1
ATOM 4127 C CA . GLN A 1 587 ? 6.012 23.431 21.116 1.00 91.75 587 GLN A CA 1
ATOM 4128 C C . GLN A 1 587 ? 5.215 24.145 20.007 1.00 91.75 587 GLN A C 1
ATOM 4130 O O . GLN A 1 587 ? 4.942 25.337 20.126 1.00 91.75 587 GLN A O 1
ATOM 4135 N N . VAL A 1 588 ? 4.840 23.441 18.938 1.00 92.88 588 VAL A N 1
ATOM 4136 C CA . VAL A 1 588 ? 4.111 23.986 17.781 1.00 92.88 588 VAL A CA 1
ATOM 4137 C C . VAL A 1 588 ? 2.619 24.132 18.069 1.00 92.88 588 VAL A C 1
ATOM 4139 O O . VAL A 1 588 ? 2.042 25.157 17.710 1.00 92.88 588 VAL A O 1
ATOM 4142 N N . TRP A 1 589 ? 2.000 23.141 18.716 1.00 92.25 589 TRP A N 1
ATOM 4143 C CA . TRP A 1 589 ? 0.539 23.028 18.829 1.00 92.25 589 TRP A CA 1
ATOM 4144 C C . TRP A 1 589 ? -0.039 23.238 20.240 1.00 92.25 589 TRP A C 1
ATOM 4146 O O . TRP A 1 589 ? -1.241 23.482 20.366 1.00 92.25 589 TRP A O 1
ATOM 4156 N N . GLY A 1 590 ? 0.784 23.170 21.293 1.00 89.19 590 GLY A N 1
ATOM 4157 C CA . GLY A 1 590 ? 0.341 23.360 22.678 1.00 89.19 590 GLY A CA 1
ATOM 4158 C C . GLY A 1 590 ? -0.275 24.742 22.933 1.00 89.19 590 GLY A C 1
ATOM 4159 O O . GLY A 1 590 ? 0.081 25.718 22.277 1.00 89.19 590 GLY A O 1
ATOM 4160 N N . ALA A 1 591 ? -1.198 24.826 23.896 1.00 86.44 591 ALA A N 1
ATOM 4161 C CA . ALA A 1 591 ? -2.033 26.011 24.127 1.00 86.44 591 ALA A CA 1
ATOM 4162 C C . ALA A 1 591 ? -1.258 27.323 24.308 1.00 86.44 591 ALA A C 1
ATOM 4164 O O . ALA A 1 591 ? -1.592 28.328 23.683 1.00 86.44 591 ALA A O 1
ATOM 4165 N N . ASP A 1 592 ? -0.182 27.291 25.092 1.00 83.88 592 ASP A N 1
ATOM 4166 C CA . ASP A 1 592 ? 0.660 28.454 25.389 1.00 83.88 592 ASP A CA 1
ATOM 4167 C C . ASP A 1 592 ? 1.735 28.722 24.305 1.00 83.88 592 ASP A C 1
ATOM 4169 O O . ASP A 1 592 ? 2.714 29.432 24.547 1.00 83.88 592 ASP A O 1
ATOM 4173 N N . SER A 1 593 ? 1.599 28.137 23.106 1.00 89.81 593 SER A N 1
ATOM 4174 C CA . SER A 1 593 ? 2.580 28.277 22.024 1.00 89.81 593 SER A CA 1
ATOM 4175 C C . SER A 1 593 ? 2.615 29.689 21.434 1.00 89.81 593 SER A C 1
ATOM 4177 O O . SER A 1 593 ? 1.679 30.153 20.782 1.00 89.81 593 SER A O 1
ATOM 4179 N N . SER A 1 594 ? 3.771 30.338 21.569 1.00 91.25 594 SER A N 1
ATOM 4180 C CA . SER A 1 594 ? 4.124 31.583 20.879 1.00 91.25 594 SER A CA 1
ATOM 4181 C C . SER A 1 594 ? 4.694 31.369 19.467 1.00 91.25 594 SER A C 1
ATOM 4183 O O . SER A 1 594 ? 5.037 32.343 18.790 1.00 91.25 594 SER A O 1
ATOM 4185 N N . VAL A 1 595 ? 4.792 30.116 18.995 1.00 94.62 595 VAL A N 1
ATOM 4186 C CA . VAL A 1 595 ? 5.340 29.796 17.668 1.00 94.62 595 VAL A CA 1
ATOM 4187 C C . VAL A 1 595 ? 4.430 30.358 16.576 1.00 94.62 595 VAL A C 1
ATOM 4189 O O . VAL A 1 595 ? 3.235 30.064 16.520 1.00 94.62 595 VAL A O 1
ATOM 4192 N N . THR A 1 596 ? 5.018 31.172 15.705 1.00 96.00 596 THR A N 1
ATOM 4193 C CA . THR A 1 596 ? 4.368 31.897 14.599 1.00 96.00 596 THR A CA 1
ATOM 4194 C C . THR A 1 596 ? 5.204 31.911 13.314 1.00 96.00 596 THR A C 1
ATOM 4196 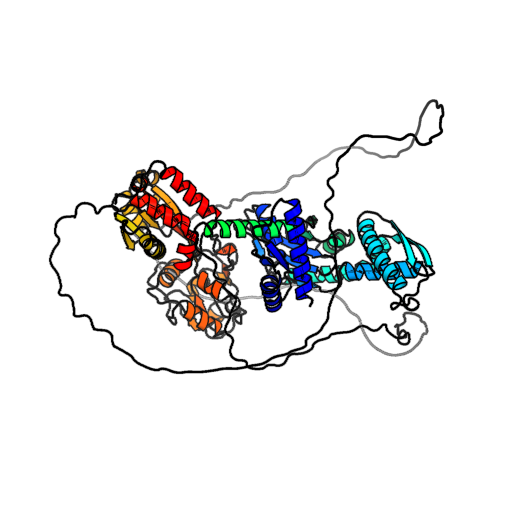O O . THR A 1 596 ? 4.680 32.281 12.263 1.00 96.00 596 THR A O 1
ATOM 4199 N N . ARG A 1 597 ? 6.480 31.498 13.372 1.00 97.50 597 ARG A N 1
ATOM 4200 C CA . ARG A 1 597 ? 7.405 31.385 12.229 1.00 97.50 597 ARG A CA 1
ATOM 4201 C C . ARG A 1 597 ? 8.131 30.046 12.239 1.00 97.50 597 ARG A C 1
ATOM 4203 O O . ARG A 1 597 ? 8.402 29.508 13.313 1.00 97.50 597 ARG A O 1
ATOM 4210 N N . TRP A 1 598 ? 8.472 29.521 11.063 1.00 97.31 598 TRP A N 1
ATOM 4211 C CA . TRP A 1 598 ? 9.120 28.208 10.945 1.00 97.31 598 TRP A CA 1
ATOM 4212 C C . TRP A 1 598 ? 10.489 28.168 11.644 1.00 97.31 598 TRP A C 1
ATOM 4214 O O . TRP A 1 598 ? 10.754 27.236 12.403 1.00 97.31 598 TRP A O 1
ATOM 4224 N N . SER A 1 599 ? 11.278 29.236 11.500 1.00 96.56 599 SER A N 1
ATOM 4225 C CA . SER A 1 599 ? 12.541 29.527 12.208 1.00 96.56 599 SER A CA 1
ATOM 4226 C C . SER A 1 599 ? 12.516 29.368 13.742 1.00 96.56 599 SER A C 1
ATOM 4228 O O . SER A 1 599 ? 13.567 29.267 14.374 1.00 96.56 599 SER A O 1
ATOM 4230 N N . GLN A 1 600 ? 11.332 29.372 14.366 1.00 96.75 600 GLN A N 1
ATOM 4231 C CA . GLN A 1 600 ? 11.151 29.231 15.817 1.00 96.75 600 GLN A CA 1
ATOM 4232 C C . GLN A 1 600 ? 10.981 27.767 16.262 1.00 96.75 600 GLN A C 1
ATOM 4234 O O . GLN A 1 600 ? 11.048 27.487 17.458 1.00 96.75 600 GLN A O 1
ATOM 4239 N N . ILE A 1 601 ? 10.741 26.844 15.324 1.00 95.00 601 ILE A N 1
ATOM 4240 C CA . ILE A 1 601 ? 10.635 25.391 15.561 1.00 95.00 601 ILE A CA 1
ATOM 4241 C C . ILE A 1 601 ? 12.017 24.740 15.456 1.00 95.00 601 ILE A C 1
ATOM 4243 O O . ILE A 1 601 ? 12.368 23.869 16.255 1.00 95.00 601 ILE A O 1
ATOM 4247 N N . ASP A 1 602 ? 12.779 25.184 14.460 1.00 92.75 602 ASP A N 1
ATOM 4248 C CA . ASP A 1 602 ? 14.161 24.818 14.189 1.00 92.75 602 ASP A CA 1
ATOM 4249 C C . ASP A 1 602 ? 14.831 26.009 13.487 1.00 92.75 602 ASP A C 1
ATOM 4251 O O . ASP A 1 602 ? 14.231 26.632 12.610 1.00 92.75 602 ASP A O 1
ATOM 4255 N N . ASN A 1 603 ? 16.062 26.355 13.868 1.00 93.56 603 ASN A N 1
ATOM 4256 C CA . ASN A 1 603 ? 16.748 27.538 13.342 1.00 93.56 603 ASN A CA 1
ATOM 4257 C C . ASN A 1 603 ? 17.330 27.345 11.927 1.00 93.56 603 ASN A C 1
ATOM 4259 O O . ASN A 1 603 ? 17.839 28.306 11.351 1.00 93.56 603 ASN A O 1
ATOM 4263 N N . SER A 1 604 ? 17.248 26.134 11.364 1.00 94.06 604 SER A N 1
ATOM 4264 C CA . SER A 1 604 ? 17.522 25.859 9.947 1.00 94.06 604 SER A CA 1
ATOM 4265 C C . SER A 1 604 ? 16.321 26.127 9.027 1.00 94.06 604 SER A C 1
ATOM 4267 O O . SER A 1 604 ? 16.486 26.206 7.808 1.00 94.06 604 SER A O 1
ATOM 4269 N N . PHE A 1 605 ? 15.115 26.277 9.584 1.00 96.12 605 PHE A N 1
ATOM 4270 C CA . PHE A 1 605 ? 13.898 26.551 8.821 1.00 96.12 605 PHE A CA 1
ATOM 4271 C C . PHE A 1 605 ? 13.802 28.040 8.422 1.00 96.12 605 PHE A C 1
ATOM 4273 O O . PHE A 1 605 ? 14.344 28.903 9.119 1.00 96.12 605 PHE A O 1
ATOM 4280 N N . PRO A 1 606 ? 13.106 28.380 7.317 1.00 96.38 606 PRO A N 1
ATOM 4281 C CA . PRO A 1 606 ? 12.994 29.765 6.858 1.00 96.38 606 PRO A CA 1
ATOM 4282 C C . PRO A 1 606 ? 12.297 30.671 7.886 1.00 96.38 606 PRO A C 1
ATOM 4284 O O . PRO A 1 606 ? 11.407 30.239 8.617 1.00 96.38 606 PRO A O 1
ATOM 4287 N N . ASP A 1 607 ? 12.613 31.970 7.890 1.00 96.81 607 ASP A N 1
ATOM 4288 C CA . ASP A 1 607 ? 11.871 32.967 8.683 1.00 96.81 607 ASP A CA 1
ATOM 4289 C C . ASP A 1 607 ? 10.548 33.386 8.001 1.00 96.81 607 ASP A C 1
ATOM 4291 O O . ASP A 1 607 ? 10.192 34.560 7.899 1.00 96.81 607 ASP A O 1
ATOM 4295 N N . GLU A 1 608 ? 9.820 32.395 7.491 1.00 95.19 608 GLU A N 1
ATOM 4296 C CA . GLU A 1 608 ? 8.480 32.532 6.924 1.00 95.19 608 GLU A CA 1
ATOM 4297 C C . GLU A 1 608 ? 7.420 32.337 8.035 1.00 95.19 608 GLU A C 1
ATOM 4299 O O . GLU A 1 608 ? 7.659 31.588 8.992 1.00 95.19 608 GLU A O 1
ATOM 4304 N N . PRO A 1 609 ? 6.257 33.014 7.962 1.00 97.31 609 PRO A N 1
ATOM 4305 C CA . PRO A 1 609 ? 5.157 32.804 8.902 1.00 97.31 609 PRO A CA 1
ATOM 4306 C C . PRO A 1 609 ? 4.527 31.412 8.740 1.00 97.31 609 PRO A C 1
ATOM 4308 O O . PRO A 1 609 ? 4.661 30.775 7.698 1.00 97.31 609 PRO A O 1
ATOM 4311 N N . ILE A 1 610 ? 3.803 30.962 9.765 1.00 98.00 610 ILE A N 1
ATOM 4312 C CA . ILE A 1 610 ? 3.033 29.711 9.741 1.00 98.00 610 ILE A CA 1
ATOM 4313 C C . ILE A 1 610 ? 1.536 30.033 9.770 1.00 98.00 610 ILE A C 1
ATOM 4315 O O . ILE A 1 610 ? 1.075 30.747 10.665 1.00 98.00 610 ILE A O 1
ATOM 4319 N N . ALA A 1 611 ? 0.770 29.464 8.840 1.00 97.81 611 ALA A N 1
ATOM 4320 C CA . ALA A 1 611 ? -0.688 29.432 8.918 1.00 97.81 611 ALA A CA 1
ATOM 4321 C C . ALA A 1 611 ? -1.136 28.137 9.615 1.00 97.81 611 ALA A C 1
ATOM 4323 O O . ALA A 1 611 ? -0.826 27.039 9.165 1.00 97.81 611 ALA A O 1
ATOM 4324 N N . PHE A 1 612 ? -1.857 28.252 10.730 1.00 97.88 612 PHE A N 1
ATOM 4325 C CA . PHE A 1 612 ? -2.349 27.094 11.481 1.00 97.88 612 PHE A CA 1
ATOM 4326 C C . PHE A 1 612 ? -3.814 26.829 11.148 1.00 97.88 612 PHE A C 1
ATOM 4328 O O . PHE A 1 612 ? -4.644 27.732 11.290 1.00 97.88 612 PHE A O 1
ATOM 4335 N N . VAL A 1 613 ? -4.132 25.596 10.757 1.00 98.00 613 VAL A N 1
ATOM 4336 C CA . VAL A 1 613 ? -5.481 25.159 10.364 1.00 98.00 613 VAL A CA 1
ATOM 4337 C C . VAL A 1 613 ? -5.817 23.833 11.056 1.00 98.00 613 VAL A C 1
ATOM 4339 O O . VAL A 1 613 ? -4.933 23.008 11.258 1.00 98.00 613 VAL A O 1
ATOM 4342 N N . GLY A 1 614 ? -7.073 23.601 11.433 1.00 96.94 614 GLY A N 1
ATOM 4343 C CA . GLY A 1 614 ? -7.476 22.346 12.077 1.00 96.94 614 GLY A CA 1
ATOM 4344 C C . GLY A 1 614 ? -8.995 22.163 12.171 1.00 96.94 614 GLY A C 1
ATOM 4345 O O . GLY A 1 614 ? -9.739 23.096 11.854 1.00 96.94 614 GLY A O 1
ATOM 4346 N N . PRO A 1 615 ? -9.460 20.977 12.604 1.00 95.12 615 PRO A N 1
ATOM 4347 C CA . PRO A 1 615 ? -10.870 20.708 12.880 1.00 95.12 615 PRO A CA 1
ATOM 4348 C C . PRO A 1 615 ? -11.394 21.578 14.042 1.00 95.12 615 PRO A C 1
ATOM 4350 O O . PRO A 1 615 ? -10.594 22.142 14.789 1.00 95.12 615 PRO A O 1
ATOM 4353 N N . PRO A 1 616 ? -12.717 21.719 14.248 1.00 93.44 616 PRO A N 1
ATOM 4354 C CA . PRO A 1 616 ? -13.259 22.537 15.338 1.00 93.44 616 PRO A CA 1
ATOM 4355 C C . PRO A 1 616 ? -12.766 22.062 16.712 1.00 93.44 616 PRO A C 1
ATOM 4357 O O . PRO A 1 616 ? -12.632 20.858 16.925 1.00 93.44 616 PRO A O 1
ATOM 4360 N N . HIS A 1 617 ? -12.537 22.972 17.666 1.00 90.06 617 HIS A N 1
ATOM 4361 C CA . HIS A 1 617 ? -11.975 22.616 18.982 1.00 90.06 617 HIS A CA 1
ATOM 4362 C C . HIS A 1 617 ? -12.828 21.599 19.767 1.00 90.06 617 HIS A C 1
ATOM 4364 O O . HIS A 1 617 ? -12.288 20.885 20.601 1.00 90.06 617 HIS A O 1
ATOM 4370 N N . ASN A 1 618 ? -14.133 21.529 19.487 1.00 84.44 618 ASN A N 1
ATOM 4371 C CA . ASN A 1 618 ? -15.105 20.594 20.067 1.00 84.44 618 ASN A CA 1
ATOM 4372 C C . ASN A 1 618 ? -15.353 19.345 19.189 1.00 84.44 618 ASN A C 1
ATOM 4374 O O . ASN A 1 618 ? -16.438 18.762 19.223 1.00 84.44 618 ASN A O 1
ATOM 4378 N N . SER A 1 619 ? -14.399 18.997 18.323 1.00 86.81 619 SER A N 1
ATOM 4379 C CA . SER A 1 619 ? -14.395 17.743 17.566 1.00 86.81 619 SER A CA 1
ATOM 4380 C C . SER A 1 619 ? -13.555 16.691 18.283 1.00 86.81 619 SER A C 1
ATOM 4382 O O . SER A 1 619 ? -12.542 17.017 18.902 1.00 86.81 619 SER A O 1
ATOM 4384 N N . VAL A 1 620 ? -13.920 15.417 18.121 1.00 85.44 620 VAL A N 1
ATOM 4385 C CA . VAL A 1 620 ? -13.145 14.282 18.651 1.00 85.44 620 VAL A CA 1
ATOM 4386 C C . VAL A 1 620 ? -11.696 14.330 18.155 1.00 85.44 620 VAL A C 1
ATOM 4388 O O . VAL A 1 620 ? -10.770 14.096 18.925 1.00 85.44 620 VAL A O 1
ATOM 4391 N N . GLN A 1 621 ? -11.474 14.713 16.894 1.00 88.56 621 GLN A N 1
ATOM 4392 C CA . GLN A 1 621 ? -10.137 14.848 16.316 1.00 88.56 621 GLN A CA 1
ATOM 4393 C C . GLN A 1 621 ? -9.312 15.933 17.027 1.00 88.56 621 GLN A C 1
ATOM 4395 O O . GLN A 1 621 ? -8.140 15.702 17.318 1.00 88.56 621 GLN A O 1
ATOM 4400 N N . ALA A 1 622 ? -9.902 17.090 17.355 1.00 90.31 622 ALA A N 1
ATOM 4401 C CA . ALA A 1 622 ? -9.220 18.128 18.129 1.00 90.31 622 ALA A CA 1
ATOM 4402 C C . ALA A 1 622 ? -8.964 17.689 19.578 1.00 90.31 622 ALA A C 1
ATOM 4404 O O . ALA A 1 622 ? -7.828 17.766 20.036 1.00 90.31 622 ALA A O 1
ATOM 4405 N N . GLU A 1 623 ? -9.980 17.188 20.285 1.00 87.19 623 GLU A N 1
ATOM 4406 C CA . GLU A 1 623 ? -9.861 16.768 21.688 1.00 87.19 623 GLU A CA 1
ATOM 4407 C C . GLU A 1 623 ? -8.813 15.660 21.874 1.00 87.19 623 GLU A C 1
ATOM 4409 O O . GLU A 1 623 ? -7.972 15.744 22.776 1.00 87.19 623 GLU A O 1
ATOM 4414 N N . VAL A 1 624 ? -8.800 14.662 20.983 1.00 86.94 624 VAL A N 1
ATOM 4415 C CA . VAL A 1 624 ? -7.809 13.578 20.993 1.00 86.94 624 VAL A CA 1
ATOM 4416 C C . VAL A 1 624 ? -6.424 14.090 20.621 1.00 86.94 624 VAL A C 1
ATOM 4418 O O . VAL A 1 624 ? -5.459 13.720 21.294 1.00 86.94 624 VAL A O 1
ATOM 4421 N N . PHE A 1 625 ? -6.284 14.941 19.598 1.00 91.00 625 PHE A N 1
ATOM 4422 C CA . PHE A 1 625 ? -4.989 15.535 19.252 1.00 91.00 625 PHE A CA 1
ATOM 4423 C C . PHE A 1 625 ? -4.412 16.290 20.456 1.00 91.00 625 PHE A C 1
ATOM 4425 O O . PHE A 1 625 ? -3.300 15.993 20.896 1.00 91.00 625 PHE A O 1
ATOM 4432 N N . ASN A 1 626 ? -5.214 17.168 21.063 1.00 88.44 626 ASN A N 1
ATOM 4433 C CA . ASN A 1 626 ? -4.860 17.978 22.227 1.00 88.44 626 ASN A CA 1
ATOM 4434 C C . ASN A 1 626 ? -4.444 17.126 23.432 1.00 88.44 626 ASN A C 1
ATOM 4436 O O . ASN A 1 626 ? -3.389 17.393 24.005 1.00 88.44 626 ASN A O 1
ATOM 4440 N N . ALA A 1 627 ? -5.206 16.075 23.763 1.00 82.06 627 ALA A N 1
ATOM 4441 C CA . ALA A 1 627 ? -4.899 15.133 24.847 1.00 82.06 627 ALA A CA 1
ATOM 4442 C C . ALA A 1 627 ? -3.713 14.194 24.545 1.00 82.06 627 ALA A C 1
ATOM 4444 O O . ALA A 1 627 ? -3.216 13.496 25.427 1.00 82.06 627 ALA A O 1
ATOM 4445 N N . THR A 1 628 ? -3.268 14.141 23.289 1.00 83.62 628 THR A N 1
ATOM 4446 C CA . THR A 1 628 ? -2.109 13.348 22.858 1.00 83.62 628 THR A CA 1
ATOM 4447 C C . THR A 1 628 ? -0.829 14.179 22.877 1.00 83.62 628 THR A C 1
ATOM 4449 O O . THR A 1 628 ? 0.230 13.695 23.280 1.00 83.62 628 THR A O 1
ATOM 4452 N N . ILE A 1 629 ? -0.913 15.451 22.477 1.00 84.38 629 ILE A N 1
ATOM 4453 C CA . ILE A 1 629 ? 0.223 16.380 22.508 1.00 84.38 629 ILE A CA 1
ATOM 4454 C C . ILE A 1 629 ? 0.363 17.081 23.863 1.00 84.38 629 ILE A C 1
ATOM 4456 O O . ILE A 1 629 ? 1.456 17.494 24.230 1.00 84.38 629 ILE A O 1
ATOM 4460 N N . SER A 1 630 ? -0.699 17.219 24.646 1.00 74.56 630 SER A N 1
ATOM 4461 C CA . SER A 1 630 ? -0.711 17.945 25.915 1.00 74.56 630 SER A CA 1
ATOM 4462 C C . SER A 1 630 ? -1.534 17.197 26.954 1.00 74.56 630 SER A C 1
ATOM 4464 O O . SER A 1 630 ? -2.346 16.341 26.626 1.00 74.56 630 SER A O 1
ATOM 4466 N N . ASP A 1 631 ? -1.338 17.536 28.221 1.00 64.38 631 ASP A N 1
ATOM 4467 C CA . ASP A 1 631 ? -1.951 16.813 29.336 1.00 64.38 631 ASP A CA 1
ATOM 4468 C C . ASP A 1 631 ? -3.394 17.320 29.609 1.00 64.38 631 ASP A C 1
ATOM 4470 O O . ASP A 1 631 ? -3.803 17.483 30.758 1.00 64.38 631 ASP A O 1
ATOM 4474 N N . ALA A 1 632 ? -4.128 17.680 28.543 1.00 72.94 632 ALA A N 1
ATOM 4475 C CA . ALA A 1 632 ? -5.506 18.188 28.536 1.00 72.94 632 ALA A CA 1
ATOM 4476 C C . ALA A 1 632 ? -6.125 18.149 27.117 1.00 72.94 632 ALA A C 1
ATOM 4478 O O . ALA A 1 632 ? -5.463 18.513 26.147 1.00 72.94 632 ALA A O 1
ATOM 4479 N N . SER A 1 633 ? -7.401 17.766 26.988 1.00 75.00 633 SER A N 1
ATOM 4480 C CA . SER A 1 633 ? -8.140 17.746 25.708 1.00 75.00 633 SER A CA 1
ATOM 4481 C C . SER A 1 633 ? -8.690 19.116 25.286 1.00 75.00 633 SER A C 1
ATOM 4483 O O . SER A 1 633 ? -8.783 19.414 24.097 1.00 75.00 633 SER A O 1
ATOM 4485 N N . ASP A 1 634 ? -9.029 19.972 26.249 1.00 76.44 634 ASP A N 1
ATOM 4486 C CA . ASP A 1 634 ? -9.680 21.274 26.049 1.00 76.44 634 ASP A CA 1
ATOM 4487 C C . ASP A 1 634 ? -8.702 22.416 25.714 1.00 76.44 634 ASP A C 1
ATOM 4489 O O . ASP A 1 634 ? -9.117 23.506 25.316 1.00 76.44 634 ASP A O 1
ATOM 4493 N N . ARG A 1 635 ? -7.390 22.183 25.854 1.00 79.62 635 ARG A N 1
ATOM 4494 C CA . ARG A 1 635 ? -6.348 23.208 25.703 1.00 79.62 635 ARG A CA 1
ATOM 4495 C C . ARG A 1 635 ? -5.554 23.033 24.409 1.00 79.62 635 ARG A C 1
ATOM 4497 O O . ARG A 1 635 ? -4.734 22.130 24.283 1.00 79.62 635 ARG A O 1
ATOM 4504 N N . SER A 1 636 ? -5.722 23.973 23.480 1.00 82.44 636 SER A N 1
ATOM 4505 C CA . SER A 1 636 ? -4.933 24.066 22.243 1.00 82.44 636 SER A CA 1
ATOM 4506 C C . SER A 1 636 ? -4.644 25.510 21.854 1.00 82.44 636 SER A C 1
ATOM 4508 O O . SER A 1 636 ? -5.244 26.441 22.395 1.00 82.44 636 SER A O 1
ATOM 4510 N N . ARG A 1 637 ? -3.670 25.710 20.957 1.00 90.06 637 ARG A N 1
ATOM 4511 C CA . ARG A 1 637 ? -3.342 27.045 20.441 1.00 90.06 637 ARG A CA 1
ATOM 4512 C C . ARG A 1 637 ? -4.494 27.628 19.620 1.00 90.06 637 ARG A C 1
ATOM 4514 O O . ARG A 1 637 ? -5.310 26.893 19.070 1.00 90.06 637 ARG A O 1
ATOM 4521 N N . ALA A 1 638 ? -4.473 28.939 19.397 1.00 90.50 638 ALA A N 1
ATOM 4522 C CA . ALA A 1 638 ? -5.298 29.541 18.354 1.00 90.50 638 ALA A CA 1
ATOM 4523 C C . ALA A 1 638 ? -4.865 29.049 16.953 1.00 90.50 638 ALA A C 1
ATOM 4525 O O . ALA A 1 638 ? -3.686 29.140 16.585 1.00 90.50 638 ALA A O 1
ATOM 4526 N N . TYR A 1 639 ? -5.836 28.563 16.176 1.00 94.38 639 TYR A N 1
ATOM 4527 C CA . TYR A 1 639 ? -5.718 28.185 14.765 1.00 94.38 639 TYR A CA 1
ATOM 4528 C C . TYR A 1 639 ? -7.047 28.426 14.023 1.00 94.38 639 TYR A C 1
ATOM 4530 O O . TYR A 1 639 ? -8.089 28.650 14.646 1.00 94.38 639 TYR A O 1
ATOM 4538 N N . ARG A 1 640 ? -7.025 28.411 12.685 1.00 97.00 640 ARG A N 1
ATOM 4539 C CA . ARG A 1 640 ? -8.228 28.533 11.850 1.00 97.00 640 ARG A CA 1
ATOM 4540 C C . ARG A 1 640 ? -9.006 27.215 11.876 1.00 97.00 640 ARG A C 1
ATOM 4542 O O . ARG A 1 640 ? -8.536 26.213 11.348 1.00 97.00 640 ARG A O 1
ATOM 4549 N N . GLN A 1 641 ? -10.186 27.236 12.486 1.00 96.75 641 GLN A N 1
ATOM 4550 C CA . GLN A 1 641 ? -11.090 26.087 12.532 1.00 96.75 641 GLN A CA 1
ATOM 4551 C C . GLN A 1 641 ? -11.902 25.981 11.235 1.00 96.75 641 GLN A C 1
ATOM 4553 O O . GLN A 1 641 ? -12.521 26.958 10.806 1.00 96.75 641 GLN A O 1
ATOM 4558 N N . VAL A 1 642 ? -11.897 24.795 10.634 1.00 94.94 642 VAL A N 1
ATOM 4559 C CA . VAL A 1 642 ? -12.642 24.391 9.426 1.00 94.94 642 VAL A CA 1
ATOM 4560 C C . VAL A 1 642 ? -13.010 22.904 9.553 1.00 94.94 642 VAL A C 1
ATOM 4562 O O . VAL A 1 642 ? -12.602 22.256 10.510 1.00 94.94 642 VAL A O 1
ATOM 4565 N N . ASP A 1 643 ? -13.797 22.340 8.639 1.00 88.50 643 ASP A N 1
ATOM 4566 C CA . ASP A 1 643 ? -14.040 20.891 8.596 1.00 88.50 643 ASP A CA 1
ATOM 4567 C C . ASP A 1 643 ? -12.803 20.120 8.084 1.00 88.50 643 ASP A C 1
ATOM 4569 O O . ASP A 1 643 ? -11.851 20.718 7.587 1.00 88.50 643 ASP A O 1
ATOM 4573 N N . LEU A 1 644 ? -12.806 18.786 8.176 1.00 88.50 644 LEU A N 1
ATOM 4574 C CA . LEU A 1 644 ? -11.652 17.938 7.826 1.00 88.50 644 LEU A CA 1
ATOM 4575 C C . LEU A 1 644 ? -11.219 18.111 6.354 1.00 88.50 644 LEU A C 1
ATOM 4577 O O . LEU A 1 644 ? -10.026 18.232 6.064 1.00 88.50 644 LEU A O 1
ATOM 4581 N N . SER A 1 645 ? -12.181 18.231 5.429 1.00 87.88 645 SER A N 1
ATOM 4582 C CA . SER A 1 645 ? -11.899 18.565 4.024 1.00 87.88 645 SER A CA 1
ATOM 4583 C C . SER A 1 645 ? -11.475 20.027 3.844 1.00 87.88 645 SER A C 1
ATOM 4585 O O . SER A 1 645 ? -10.682 20.332 2.951 1.00 87.88 645 SER A O 1
ATOM 4587 N N . GLY A 1 646 ? -11.950 20.938 4.693 1.00 91.44 646 GLY A N 1
ATOM 4588 C CA . GLY A 1 646 ? -11.455 22.308 4.797 1.00 91.44 646 GLY A CA 1
ATOM 4589 C C . GLY A 1 646 ? -9.975 22.381 5.186 1.00 91.44 646 GLY A C 1
ATOM 4590 O O . GLY A 1 646 ? -9.222 23.071 4.500 1.00 91.44 646 GLY A O 1
ATOM 4591 N N . VAL A 1 647 ? -9.528 21.622 6.201 1.00 96.88 647 VAL A N 1
ATOM 4592 C CA . VAL A 1 647 ? -8.105 21.559 6.607 1.00 96.88 647 VAL A CA 1
ATOM 4593 C C . VAL A 1 647 ? -7.251 21.114 5.425 1.00 96.88 647 VAL A C 1
ATOM 4595 O O . VAL A 1 647 ? -6.260 21.758 5.082 1.00 96.88 647 VAL A O 1
ATOM 4598 N N . ALA A 1 648 ? -7.670 20.033 4.768 1.00 91.31 648 ALA A N 1
ATOM 4599 C CA . ALA A 1 648 ? -6.973 19.467 3.627 1.00 91.31 648 ALA A CA 1
ATOM 4600 C C . ALA A 1 648 ? -6.897 20.437 2.428 1.00 91.31 648 ALA A C 1
ATOM 4602 O O . ALA A 1 648 ? -5.860 20.526 1.770 1.00 91.31 648 ALA A O 1
ATOM 4603 N N . ASN A 1 649 ? -7.957 21.206 2.153 1.00 92.75 649 ASN A N 1
ATOM 4604 C CA . ASN A 1 649 ? -7.957 22.194 1.070 1.00 92.75 649 ASN A CA 1
ATOM 4605 C C . ASN A 1 649 ? -7.153 23.462 1.403 1.00 92.75 649 ASN A C 1
ATOM 4607 O O . ASN A 1 649 ? -6.406 23.922 0.541 1.00 92.75 649 ASN A O 1
ATOM 4611 N N . ASP A 1 650 ? -7.258 24.005 2.620 1.00 97.44 650 ASP A N 1
ATOM 4612 C CA . ASP A 1 650 ? -6.457 25.164 3.044 1.00 97.44 650 ASP A CA 1
ATOM 4613 C C . ASP A 1 650 ? -4.953 24.822 3.026 1.00 97.44 650 ASP A C 1
ATOM 4615 O O . ASP A 1 650 ? -4.154 25.584 2.482 1.00 97.44 650 ASP A O 1
ATOM 4619 N N . VAL A 1 651 ? -4.557 23.649 3.546 1.00 98.31 651 VAL A N 1
ATOM 4620 C CA . VAL A 1 651 ? -3.146 23.214 3.563 1.00 98.31 651 VAL A CA 1
ATOM 4621 C C . VAL A 1 651 ? -2.622 22.892 2.157 1.00 98.31 651 VAL A C 1
ATOM 4623 O O . VAL A 1 651 ? -1.487 23.240 1.828 1.00 98.31 651 VAL A O 1
ATOM 4626 N N . ALA A 1 652 ? -3.438 22.300 1.279 1.00 96.25 652 ALA A N 1
ATOM 4627 C CA . ALA A 1 652 ? -3.073 22.122 -0.130 1.00 96.25 652 ALA A CA 1
ATOM 4628 C C . ALA A 1 652 ? -2.977 23.459 -0.902 1.00 96.25 652 ALA A C 1
ATOM 4630 O O . ALA A 1 652 ? -2.281 23.528 -1.917 1.00 96.25 652 ALA A O 1
ATOM 4631 N N . GLY A 1 653 ? -3.650 24.517 -0.432 1.00 96.62 653 GLY A N 1
ATOM 4632 C CA . GLY A 1 653 ? -3.648 25.851 -1.040 1.00 96.62 653 GLY A CA 1
ATOM 4633 C C . GLY A 1 653 ? -2.517 26.783 -0.585 1.00 96.62 653 GLY A C 1
ATOM 4634 O O . GLY A 1 653 ? -2.121 27.655 -1.357 1.00 96.62 653 GLY A O 1
ATOM 4635 N N . ASP A 1 654 ? -1.980 26.612 0.627 1.00 97.50 654 ASP A N 1
ATOM 4636 C CA . ASP A 1 654 ? -0.962 27.504 1.208 1.00 97.50 654 ASP A CA 1
ATOM 4637 C C . ASP A 1 654 ? 0.332 26.762 1.593 1.00 97.50 654 ASP A C 1
ATOM 4639 O O . ASP A 1 654 ? 0.357 25.920 2.488 1.00 97.50 654 ASP A O 1
ATOM 4643 N N . ARG A 1 655 ? 1.454 27.142 0.962 1.00 96.38 655 ARG A N 1
ATOM 4644 C CA . ARG A 1 655 ? 2.810 26.638 1.261 1.00 96.38 655 ARG A CA 1
ATOM 4645 C C . ARG A 1 655 ? 3.242 26.876 2.717 1.00 96.38 655 ARG A C 1
ATOM 4647 O O . ARG A 1 655 ? 4.049 26.108 3.242 1.00 96.38 655 ARG A O 1
ATOM 4654 N N . SER A 1 656 ? 2.712 27.918 3.355 1.00 96.25 656 SER A N 1
ATOM 4655 C CA . SER A 1 656 ? 2.984 28.286 4.751 1.00 96.25 656 SER A CA 1
ATOM 4656 C C . SER A 1 656 ? 2.081 27.568 5.756 1.00 96.25 656 SER A C 1
ATOM 4658 O O . SER A 1 656 ? 2.259 27.756 6.962 1.00 96.25 656 SER A O 1
ATOM 4660 N N . ALA A 1 657 ? 1.113 26.769 5.299 1.00 98.00 657 ALA A N 1
ATOM 4661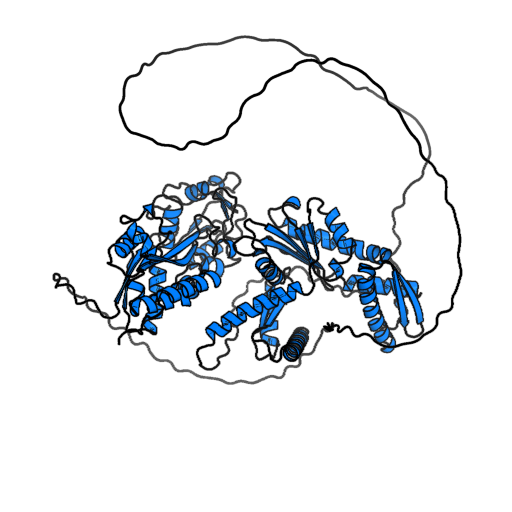 C CA . ALA A 1 657 ? 0.137 26.146 6.177 1.00 98.00 657 ALA A CA 1
ATOM 4662 C C . ALA A 1 657 ? 0.603 24.813 6.778 1.00 98.00 657 ALA A C 1
ATOM 4664 O O . ALA A 1 657 ? 1.265 23.991 6.136 1.00 98.00 657 ALA A O 1
ATOM 4665 N N . ILE A 1 658 ? 0.188 24.603 8.026 1.00 98.19 658 ILE A N 1
ATOM 4666 C CA . ILE A 1 658 ? 0.250 23.342 8.760 1.00 98.19 658 ILE A CA 1
ATOM 4667 C C . ILE A 1 658 ? -1.130 23.042 9.343 1.00 98.19 658 ILE A C 1
ATOM 4669 O O . ILE A 1 658 ? -1.819 23.937 9.845 1.00 98.19 658 ILE A O 1
ATOM 4673 N N . GLY A 1 659 ? -1.519 21.773 9.310 1.00 97.69 659 GLY A N 1
ATOM 4674 C CA . GLY A 1 659 ? -2.742 21.316 9.952 1.00 97.69 659 GLY A CA 1
ATOM 4675 C C . GLY A 1 659 ? -2.652 19.896 10.472 1.00 97.69 659 GLY A C 1
ATOM 4676 O O . GLY A 1 659 ? -1.615 19.244 10.354 1.00 97.69 659 GLY A O 1
ATOM 4677 N N . PHE A 1 660 ? -3.747 19.427 11.054 1.00 96.75 660 PHE A N 1
ATOM 4678 C CA . PHE A 1 660 ? -3.949 18.030 11.420 1.00 96.75 660 PHE A CA 1
ATOM 4679 C C . PHE A 1 660 ? -5.392 17.627 11.100 1.00 96.75 660 PHE A C 1
ATOM 4681 O O . PHE A 1 660 ? -6.296 18.460 11.156 1.00 96.75 660 PHE A O 1
ATOM 4688 N N . LEU A 1 661 ? -5.594 16.371 10.716 1.00 95.00 661 LEU A N 1
ATOM 4689 C CA . LEU A 1 661 ? -6.885 15.796 10.325 1.00 95.00 661 LEU A CA 1
ATOM 4690 C C . LEU A 1 661 ? -6.839 14.270 10.466 1.00 95.00 661 LEU A C 1
ATOM 4692 O O . LEU A 1 661 ? -5.810 13.722 10.849 1.00 95.00 661 LEU A O 1
ATOM 4696 N N . ASP A 1 662 ? -7.936 13.584 10.162 1.00 91.31 662 ASP A N 1
ATOM 4697 C CA . ASP A 1 662 ? -8.014 12.124 10.146 1.00 91.31 662 ASP A CA 1
ATOM 4698 C C . ASP A 1 662 ? -7.233 11.500 8.974 1.00 91.31 662 ASP A C 1
ATOM 4700 O O . ASP A 1 662 ? -7.134 12.062 7.877 1.00 91.31 662 ASP A O 1
ATOM 4704 N N . TYR A 1 663 ? -6.688 10.299 9.186 1.00 89.38 663 TYR A N 1
ATOM 4705 C CA . TYR A 1 663 ? -5.964 9.591 8.129 1.00 89.38 663 TYR A CA 1
ATOM 4706 C C . TYR A 1 663 ? -6.810 9.275 6.877 1.00 89.38 663 TYR A C 1
ATOM 4708 O O . TYR A 1 663 ? -6.274 9.471 5.785 1.00 89.38 663 TYR A O 1
ATOM 4716 N N . PRO A 1 664 ? -8.085 8.830 6.956 1.00 82.94 664 PRO A N 1
ATOM 4717 C CA . PRO A 1 664 ? -8.913 8.621 5.765 1.00 82.94 664 PRO A CA 1
ATOM 4718 C C . PRO A 1 664 ? -9.019 9.865 4.865 1.00 82.94 664 PRO A C 1
ATOM 4720 O O . PRO A 1 664 ? -8.798 9.757 3.655 1.00 82.94 664 PRO A O 1
ATOM 4723 N N . THR A 1 665 ? -9.250 11.060 5.423 1.00 82.00 665 THR A N 1
ATOM 4724 C CA . THR A 1 665 ? -9.261 12.308 4.635 1.00 82.00 665 THR A CA 1
ATOM 4725 C C . THR A 1 665 ? -7.875 12.646 4.079 1.00 82.00 665 THR A C 1
ATOM 4727 O O . THR A 1 665 ? -7.766 12.989 2.902 1.00 82.00 665 THR A O 1
ATOM 4730 N N . TYR A 1 666 ? -6.799 12.498 4.862 1.00 89.75 666 TYR A N 1
ATOM 4731 C CA . TYR A 1 666 ? -5.429 12.695 4.362 1.00 89.75 666 TYR A CA 1
ATOM 4732 C C . TYR A 1 666 ? -5.106 11.774 3.170 1.00 89.75 666 TYR A C 1
ATOM 4734 O O . TYR A 1 666 ? -4.663 12.252 2.124 1.00 89.75 666 TYR A O 1
ATOM 4742 N N . ALA A 1 667 ? -5.393 10.475 3.290 1.00 80.81 667 ALA A N 1
ATOM 4743 C CA . ALA A 1 667 ? -5.196 9.493 2.227 1.00 80.81 667 ALA A CA 1
ATOM 4744 C C . ALA A 1 667 ? -6.033 9.814 0.975 1.00 80.81 667 ALA A C 1
ATOM 4746 O O . ALA A 1 667 ? -5.542 9.669 -0.142 1.00 80.81 667 ALA A O 1
ATOM 4747 N N . THR A 1 668 ? -7.255 10.326 1.157 1.00 76.50 668 THR A N 1
ATOM 4748 C CA . THR A 1 668 ? -8.140 10.766 0.061 1.00 76.50 668 THR A CA 1
ATOM 4749 C C . THR A 1 668 ? -7.568 11.950 -0.735 1.00 76.50 668 THR A C 1
ATOM 4751 O O . THR A 1 668 ? -7.879 12.106 -1.914 1.00 76.50 668 THR A O 1
ATOM 4754 N N . PHE A 1 669 ? -6.720 12.787 -0.128 1.00 78.75 669 PHE A N 1
ATOM 4755 C CA . PHE A 1 669 ? -6.092 13.929 -0.807 1.00 78.75 669 PHE A CA 1
ATOM 4756 C C . PHE A 1 669 ? -4.765 13.587 -1.504 1.00 78.75 669 PHE A C 1
ATOM 4758 O O . PHE A 1 669 ? -4.361 14.328 -2.407 1.00 78.75 669 PHE A O 1
ATOM 4765 N N . GLY A 1 670 ? -4.112 12.481 -1.128 1.00 77.75 670 GLY A N 1
ATOM 4766 C CA . GLY A 1 670 ? -2.890 11.977 -1.764 1.00 77.75 670 GLY A CA 1
ATOM 4767 C C . GLY A 1 670 ? -1.790 13.037 -1.893 1.00 77.75 670 GLY A C 1
ATOM 4768 O O . GLY A 1 670 ? -1.588 13.847 -0.990 1.00 77.75 670 GLY A O 1
ATOM 4769 N N . ASP A 1 671 ? -1.133 13.079 -3.056 1.00 86.06 671 ASP A N 1
ATOM 4770 C CA . ASP A 1 671 ? -0.008 13.977 -3.378 1.00 86.06 671 ASP A CA 1
ATOM 4771 C C . ASP A 1 671 ? -0.319 15.489 -3.255 1.00 86.06 671 ASP A C 1
ATOM 4773 O O . ASP A 1 671 ? 0.589 16.315 -3.368 1.00 86.06 671 ASP A O 1
ATOM 4777 N N . ARG A 1 672 ? -1.579 15.893 -3.012 1.00 89.50 672 ARG A N 1
ATOM 4778 C CA . ARG A 1 672 ? -1.946 17.289 -2.688 1.00 89.50 672 ARG A CA 1
ATOM 4779 C C . ARG A 1 672 ? -1.523 17.709 -1.278 1.00 89.50 672 ARG A C 1
ATOM 4781 O O . ARG A 1 672 ? -1.482 18.907 -0.997 1.00 89.50 672 ARG A O 1
ATOM 4788 N N . LEU A 1 673 ? -1.237 16.752 -0.398 1.00 92.94 673 LEU A N 1
ATOM 4789 C CA . LEU A 1 673 ? -0.750 16.959 0.962 1.00 92.94 673 LEU A CA 1
ATOM 4790 C C . LEU A 1 673 ? 0.551 16.186 1.170 1.00 92.94 673 LEU A C 1
ATOM 4792 O O . LEU A 1 673 ? 0.790 15.156 0.547 1.00 92.94 673 LEU A O 1
ATOM 4796 N N . ARG A 1 674 ? 1.375 16.645 2.111 1.00 95.44 674 ARG A N 1
ATOM 4797 C CA . ARG A 1 674 ? 2.491 15.859 2.632 1.00 95.44 674 ARG A CA 1
ATOM 4798 C C . ARG A 1 674 ? 2.313 15.652 4.129 1.00 95.44 674 ARG A C 1
ATOM 4800 O O . ARG A 1 674 ? 2.306 16.615 4.897 1.00 95.44 674 ARG A O 1
ATOM 4807 N N . GLY A 1 675 ? 2.205 14.392 4.541 1.00 95.81 675 GLY A N 1
ATOM 4808 C CA . GLY A 1 675 ? 2.289 14.013 5.945 1.00 95.81 675 GLY A CA 1
ATOM 4809 C C . GLY A 1 675 ? 3.637 14.407 6.552 1.00 95.81 675 GLY A C 1
ATOM 4810 O O . GLY A 1 675 ? 4.684 14.322 5.904 1.00 95.81 675 GLY A O 1
ATOM 4811 N N . VAL A 1 676 ? 3.606 14.859 7.799 1.00 96.62 676 VAL A N 1
ATOM 4812 C CA . VAL A 1 676 ? 4.795 15.164 8.596 1.00 96.62 676 VAL A CA 1
ATOM 4813 C C . VAL A 1 676 ? 5.167 13.919 9.391 1.00 96.62 676 VAL A C 1
ATOM 4815 O O . VAL A 1 676 ? 4.316 13.299 10.036 1.00 96.62 676 VAL A O 1
ATOM 4818 N N . GLU A 1 677 ? 6.438 13.540 9.326 1.00 94.19 677 GLU A N 1
ATOM 4819 C CA . GLU A 1 677 ? 6.973 12.414 10.083 1.00 94.19 677 GLU A CA 1
ATOM 4820 C C . GLU A 1 677 ? 7.032 12.762 11.577 1.00 94.19 677 GLU A C 1
ATOM 4822 O O . GLU A 1 677 ? 7.324 13.901 11.953 1.00 94.19 677 GLU A O 1
ATOM 4827 N N . ILE A 1 678 ? 6.777 11.788 12.445 1.00 88.50 678 ILE A N 1
ATOM 4828 C CA . ILE A 1 678 ? 6.780 11.982 13.900 1.00 88.50 678 ILE A CA 1
ATOM 4829 C C . ILE A 1 678 ? 7.899 11.154 14.515 1.00 88.50 678 ILE A C 1
ATOM 4831 O O . ILE A 1 678 ? 8.068 9.987 14.171 1.00 88.50 678 ILE A O 1
ATOM 4835 N N . ASN A 1 679 ? 8.656 11.763 15.428 1.00 82.31 679 ASN A N 1
ATOM 4836 C CA . ASN A 1 679 ? 9.713 11.097 16.180 1.00 82.31 679 ASN A CA 1
ATOM 4837 C C . ASN A 1 679 ? 9.392 11.058 17.681 1.00 82.31 679 ASN A C 1
ATOM 4839 O O . ASN A 1 679 ? 9.313 12.093 18.355 1.00 82.31 679 ASN A O 1
ATOM 4843 N N . ASN A 1 680 ? 9.224 9.832 18.181 1.00 76.12 680 ASN A N 1
ATOM 4844 C CA . ASN A 1 680 ? 8.904 9.492 19.570 1.00 76.12 680 ASN A CA 1
ATOM 4845 C C . ASN A 1 680 ? 10.108 8.907 20.349 1.00 76.12 680 ASN A C 1
ATOM 4847 O O . ASN A 1 680 ? 9.951 8.419 21.462 1.00 76.12 680 ASN A O 1
ATOM 4851 N N . GLY A 1 681 ? 11.312 8.961 19.773 1.00 64.44 681 GLY A N 1
ATOM 4852 C CA . GLY A 1 681 ? 12.545 8.373 20.310 1.00 64.44 681 GLY A CA 1
ATOM 4853 C C . GLY A 1 681 ? 13.209 7.422 19.313 1.00 64.44 681 GLY A C 1
ATOM 4854 O O . GLY A 1 681 ? 14.416 7.502 19.105 1.00 64.44 681 GLY A O 1
ATOM 4855 N N . ASP A 1 682 ? 12.404 6.607 18.629 1.00 59.19 682 ASP A N 1
ATOM 4856 C CA . ASP A 1 682 ? 12.856 5.513 17.755 1.00 59.19 682 ASP A CA 1
ATOM 4857 C C . ASP A 1 682 ? 13.039 5.915 16.274 1.00 59.19 682 ASP A C 1
ATOM 4859 O O . ASP A 1 682 ? 13.074 5.068 15.383 1.00 59.19 682 ASP A O 1
ATOM 4863 N N . GLY A 1 683 ? 13.159 7.217 15.993 1.00 73.94 683 GLY A N 1
ATOM 4864 C CA . GLY A 1 683 ? 13.297 7.761 14.637 1.00 73.94 683 GLY A CA 1
ATOM 4865 C C . GLY A 1 683 ? 12.004 8.357 14.074 1.00 73.94 683 GLY A C 1
ATOM 4866 O O . GLY A 1 683 ? 10.997 8.463 14.766 1.00 73.94 683 GLY A O 1
ATOM 4867 N N . CYS A 1 684 ? 12.061 8.824 12.826 1.00 80.62 684 CYS A N 1
ATOM 4868 C CA . CYS A 1 684 ? 10.979 9.552 12.161 1.00 80.62 684 CYS A CA 1
ATOM 4869 C C . CYS A 1 684 ? 10.055 8.595 11.389 1.00 80.62 684 CYS A C 1
ATOM 4871 O O . CYS A 1 684 ? 10.479 7.974 10.416 1.00 80.62 684 CYS A O 1
ATOM 4873 N N . VAL A 1 685 ? 8.788 8.493 11.801 1.00 72.56 685 VAL A N 1
ATOM 4874 C CA . VAL A 1 685 ? 7.773 7.642 11.157 1.00 72.56 685 VAL A CA 1
ATOM 4875 C C . VAL A 1 685 ? 6.805 8.502 10.346 1.00 72.56 685 VAL A C 1
ATOM 4877 O O . VAL A 1 685 ? 6.161 9.396 10.893 1.00 72.56 685 VAL A O 1
ATOM 4880 N N . ALA A 1 686 ? 6.674 8.230 9.047 1.00 86.00 686 ALA A N 1
ATOM 4881 C CA . ALA A 1 686 ? 5.690 8.872 8.172 1.00 86.00 686 ALA A CA 1
ATOM 4882 C C . ALA A 1 686 ? 4.275 8.285 8.375 1.00 86.00 686 ALA A C 1
ATOM 4884 O O . ALA A 1 686 ? 4.152 7.091 8.650 1.00 86.00 686 ALA A O 1
ATOM 4885 N N . PRO A 1 687 ? 3.190 9.059 8.175 1.00 86.00 687 PRO A N 1
ATOM 4886 C CA . PRO A 1 687 ? 1.827 8.533 8.210 1.00 86.00 687 PRO A CA 1
ATOM 4887 C C . PRO A 1 687 ? 1.508 7.806 6.892 1.00 86.00 687 PRO A C 1
ATOM 4889 O O . PRO A 1 687 ? 0.858 8.348 6.001 1.00 86.00 687 PRO A O 1
ATOM 4892 N N . THR A 1 688 ? 1.995 6.577 6.735 1.00 77.56 688 THR A N 1
ATOM 4893 C CA . THR A 1 688 ? 1.670 5.690 5.602 1.00 77.56 688 THR A CA 1
ATOM 4894 C C . THR A 1 688 ? 0.639 4.645 6.021 1.00 77.56 688 THR A C 1
ATOM 4896 O O . THR A 1 688 ? 0.481 4.392 7.212 1.00 77.56 688 THR A O 1
ATOM 4899 N N . ALA A 1 689 ? -0.028 3.978 5.072 1.00 65.31 689 ALA A N 1
ATOM 4900 C CA . ALA A 1 689 ? -0.990 2.909 5.381 1.00 65.31 689 ALA A CA 1
ATOM 4901 C C . ALA A 1 689 ? -0.395 1.835 6.325 1.00 65.31 689 ALA A C 1
ATOM 4903 O O . ALA A 1 689 ? -1.052 1.397 7.271 1.00 65.31 689 ALA A O 1
ATOM 4904 N N . VAL A 1 690 ? 0.886 1.504 6.115 1.00 60.41 690 VAL A N 1
ATOM 4905 C CA . VAL A 1 690 ? 1.694 0.551 6.901 1.00 60.41 690 VAL A CA 1
ATOM 4906 C C . VAL A 1 690 ? 2.154 1.110 8.253 1.00 60.41 690 VAL A C 1
ATOM 4908 O O . VAL A 1 690 ? 2.450 0.341 9.160 1.00 60.41 690 VAL A O 1
ATOM 4911 N N . ALA A 1 691 ? 2.184 2.427 8.456 1.00 61.94 691 ALA A N 1
ATOM 4912 C CA . ALA A 1 691 ? 2.401 3.001 9.785 1.00 61.94 691 ALA A CA 1
ATOM 4913 C C . ALA A 1 691 ? 1.097 3.097 10.599 1.00 61.94 691 ALA A C 1
ATOM 4915 O O . ALA A 1 691 ? 1.116 2.951 11.823 1.00 61.94 691 ALA A O 1
ATOM 4916 N N . VAL A 1 692 ? -0.042 3.344 9.939 1.00 72.25 692 VAL A N 1
ATOM 4917 C CA . VAL A 1 692 ? -1.298 3.702 10.621 1.00 72.25 692 VAL A CA 1
ATOM 4918 C C . VAL A 1 692 ? -2.228 2.519 10.894 1.00 72.25 692 VAL A C 1
ATOM 4920 O O . VAL A 1 692 ? -2.747 2.419 12.003 1.00 72.25 692 VAL A O 1
ATOM 4923 N N . GLY A 1 693 ? -2.383 1.555 9.975 1.00 58.94 693 GLY A N 1
ATOM 4924 C CA . GLY A 1 693 ? -3.265 0.375 10.143 1.00 58.94 693 GLY A CA 1
ATOM 4925 C C . GLY A 1 693 ? -2.739 -0.679 11.126 1.00 58.94 693 GLY A C 1
ATOM 4926 O O . GLY A 1 693 ? -2.990 -1.872 10.975 1.00 58.94 693 GLY A O 1
ATOM 4927 N N . THR A 1 694 ? -1.884 -0.249 12.045 1.00 52.94 694 THR A N 1
ATOM 4928 C CA . THR A 1 694 ? -0.615 -0.914 12.341 1.00 52.94 694 THR A CA 1
ATOM 4929 C C . THR A 1 694 ? -0.049 -0.401 13.668 1.00 52.94 694 THR A C 1
ATOM 4931 O O . THR A 1 694 ? 0.175 -1.189 14.581 1.00 52.94 694 THR A O 1
ATOM 4934 N N . GLY A 1 695 ? -0.001 0.926 13.852 1.00 59.88 695 GLY A N 1
ATOM 4935 C CA . GLY A 1 695 ? 0.203 1.566 15.157 1.00 59.88 695 GLY A CA 1
ATOM 4936 C C . GLY A 1 695 ? 1.523 2.318 15.312 1.00 59.88 695 GLY A C 1
ATOM 4937 O O . GLY A 1 695 ? 1.691 3.014 16.306 1.00 59.88 695 GLY A O 1
ATOM 4938 N N . LEU A 1 696 ? 2.441 2.236 14.344 1.00 56.12 696 LEU A N 1
ATOM 4939 C CA . LEU A 1 696 ? 3.778 2.839 14.431 1.00 56.12 696 LEU A CA 1
ATOM 4940 C C . LEU A 1 696 ? 3.817 4.374 14.419 1.00 56.12 696 LEU A C 1
ATOM 4942 O O . LEU A 1 696 ? 4.808 4.943 14.871 1.00 56.12 696 LEU A O 1
ATOM 4946 N N . TYR A 1 697 ? 2.782 5.064 13.928 1.00 73.56 697 TYR A N 1
ATOM 4947 C CA . TYR A 1 697 ? 2.734 6.538 13.894 1.00 73.56 697 TYR A CA 1
ATOM 4948 C C . TYR A 1 697 ? 2.424 7.144 15.287 1.00 73.56 697 TYR A C 1
ATOM 4950 O O . TYR A 1 697 ? 1.501 7.938 15.468 1.00 73.56 697 TYR A O 1
ATOM 4958 N N . LEU A 1 698 ? 3.169 6.712 16.309 1.00 68.81 698 LEU A N 1
ATOM 4959 C CA . LEU A 1 698 ? 2.970 7.075 17.711 1.00 68.81 698 LEU A CA 1
ATOM 4960 C C . LEU A 1 698 ? 3.387 8.526 18.007 1.00 68.81 698 LEU A C 1
ATOM 4962 O O . LEU A 1 698 ? 4.368 9.016 17.447 1.00 68.81 698 LEU A O 1
ATOM 4966 N N . PRO A 1 699 ? 2.717 9.208 18.954 1.00 76.44 699 PRO A N 1
ATOM 4967 C CA . PRO A 1 699 ? 1.508 8.807 19.680 1.00 76.44 699 PRO A CA 1
ATOM 4968 C C . PRO A 1 699 ? 0.214 9.203 18.944 1.00 76.44 699 PRO A C 1
ATOM 4970 O O . PRO A 1 699 ? -0.876 8.988 19.469 1.00 76.44 699 PRO A O 1
ATOM 4973 N N . LEU A 1 700 ? 0.323 9.791 17.744 1.00 88.81 700 LEU A N 1
ATOM 4974 C CA . LEU A 1 700 ? -0.796 10.270 16.919 1.00 88.81 700 LEU A CA 1
ATOM 4975 C C . LEU A 1 700 ? -1.562 9.138 16.207 1.00 88.81 700 LEU A C 1
ATOM 4977 O O . LEU A 1 700 ? -2.429 9.411 15.382 1.00 88.81 700 LEU A O 1
ATOM 4981 N N . CYS A 1 701 ? -1.252 7.882 16.524 1.00 86.44 701 CYS A N 1
ATOM 4982 C CA . CYS A 1 701 ? -1.960 6.682 16.114 1.00 86.44 701 CYS A CA 1
ATOM 4983 C C . CYS A 1 701 ? -2.209 5.812 17.350 1.00 86.44 701 CYS A C 1
ATOM 4985 O O . CYS A 1 701 ? -1.263 5.520 18.081 1.00 86.44 701 CYS A O 1
ATOM 4987 N N . LYS A 1 702 ? -3.455 5.391 17.589 1.00 83.69 702 LYS A N 1
ATOM 4988 C CA . LYS A 1 702 ? -3.841 4.591 18.765 1.00 83.69 702 LYS A CA 1
ATOM 4989 C C . LYS A 1 702 ? -4.850 3.497 18.402 1.00 83.69 702 LYS A C 1
ATOM 4991 O O . LYS A 1 702 ? -5.763 3.785 17.626 1.00 83.69 702 LYS A O 1
ATOM 4996 N N . PRO A 1 703 ? -4.742 2.283 18.971 1.00 87.19 703 PRO A N 1
ATOM 4997 C CA . PRO A 1 703 ? -5.769 1.259 18.834 1.00 87.19 703 PRO A CA 1
ATOM 4998 C C . PRO A 1 703 ? -7.012 1.605 19.663 1.00 87.19 703 PRO A C 1
ATOM 5000 O O . PRO A 1 703 ? -6.915 2.077 20.797 1.00 87.19 703 PRO A O 1
ATOM 5003 N N . LEU A 1 704 ? -8.182 1.352 19.081 1.00 94.38 704 LEU A N 1
ATOM 5004 C CA . LEU A 1 704 ? -9.498 1.550 19.680 1.00 94.38 704 LEU A CA 1
ATOM 5005 C C . LEU A 1 704 ? -10.206 0.206 19.849 1.00 94.38 704 LEU A C 1
ATOM 5007 O O . LEU A 1 704 ? -10.148 -0.660 18.970 1.00 94.38 704 LEU A O 1
ATOM 5011 N N . PHE A 1 705 ? -10.920 0.051 20.959 1.00 96.75 705 PHE A N 1
ATOM 5012 C CA . PHE A 1 705 ? -11.479 -1.222 21.394 1.00 96.75 705 PHE A CA 1
ATOM 5013 C C . PHE A 1 705 ? -12.956 -1.119 21.772 1.00 96.75 705 PHE A C 1
ATOM 5015 O O . PHE A 1 705 ? -13.408 -0.127 22.347 1.00 96.75 705 PHE A O 1
ATOM 5022 N N . VAL A 1 706 ? -13.675 -2.218 21.556 1.00 98.00 706 VAL A N 1
ATOM 5023 C CA . VAL A 1 706 ? -14.982 -2.479 22.168 1.00 98.00 706 VAL A CA 1
ATOM 5024 C C . VAL A 1 706 ? -14.843 -3.694 23.076 1.00 98.00 706 VAL A C 1
ATOM 5026 O O . VAL A 1 706 ? -14.380 -4.758 22.659 1.00 98.00 706 VAL A O 1
ATOM 5029 N N . TYR A 1 707 ? -15.245 -3.545 24.334 1.00 97.56 707 TYR A N 1
ATOM 5030 C CA . TYR A 1 707 ? -15.251 -4.610 25.330 1.00 97.56 707 TYR A CA 1
ATOM 5031 C C . TYR A 1 707 ? -16.670 -5.113 25.579 1.00 97.56 707 TYR A C 1
ATOM 5033 O O . TYR A 1 707 ? -17.602 -4.329 25.709 1.00 97.56 707 TYR A O 1
ATOM 5041 N N . ALA A 1 708 ? -16.844 -6.425 25.709 1.00 97.75 708 ALA A N 1
ATOM 5042 C CA . ALA A 1 708 ? -18.126 -7.058 26.008 1.00 97.75 708 ALA A CA 1
ATOM 5043 C C . ALA A 1 708 ? -18.040 -7.906 27.277 1.00 97.75 708 ALA A C 1
ATOM 5045 O O . ALA A 1 708 ? -17.027 -8.569 27.517 1.00 97.75 708 ALA A O 1
ATOM 5046 N N . ARG A 1 709 ? -19.113 -7.951 28.076 1.00 95.62 709 ARG A N 1
ATOM 5047 C CA . ARG A 1 709 ? -19.186 -8.871 29.224 1.00 95.62 709 ARG A CA 1
ATOM 5048 C C . ARG A 1 709 ? -19.655 -10.261 28.771 1.00 95.62 709 ARG A C 1
ATOM 5050 O O . ARG A 1 709 ? -20.586 -10.388 27.977 1.00 95.62 709 ARG A O 1
ATOM 5057 N N . THR A 1 710 ? -19.010 -11.326 29.243 1.00 94.31 710 THR A N 1
ATOM 5058 C CA . THR A 1 710 ? -19.175 -12.685 28.685 1.00 94.31 710 THR A CA 1
ATOM 5059 C C . THR A 1 710 ? -20.524 -13.344 29.001 1.00 94.31 710 THR A C 1
ATOM 5061 O O . THR A 1 710 ? -20.938 -14.255 28.285 1.00 94.31 710 THR A O 1
ATOM 5064 N N . ASP A 1 711 ? -21.245 -12.863 30.018 1.00 94.06 711 ASP A N 1
ATOM 5065 C CA . ASP A 1 711 ? -22.661 -13.165 30.278 1.00 94.06 711 ASP A CA 1
ATOM 5066 C C . ASP A 1 711 ? -23.594 -12.392 29.331 1.00 94.06 711 ASP A C 1
ATOM 5068 O O . ASP A 1 711 ? -24.570 -12.955 28.836 1.00 94.06 711 ASP A O 1
ATOM 5072 N N . ALA A 1 712 ? -23.286 -11.126 29.031 1.00 94.88 712 ALA A N 1
ATOM 5073 C CA . ALA A 1 712 ? -24.063 -10.304 28.106 1.00 94.88 712 ALA A CA 1
ATOM 5074 C C . ALA A 1 712 ? -24.046 -10.890 26.686 1.00 94.88 712 ALA A C 1
ATOM 5076 O O . ALA A 1 712 ? -25.083 -10.917 26.028 1.00 94.88 712 ALA A O 1
ATOM 5077 N N . LEU A 1 713 ? -22.926 -11.490 26.266 1.00 95.25 713 LEU A N 1
ATOM 5078 C CA . LEU A 1 713 ? -22.820 -12.258 25.016 1.00 95.25 713 LEU A CA 1
ATOM 5079 C C . LEU A 1 713 ? -23.738 -13.494 24.942 1.00 95.25 713 LEU A C 1
ATOM 5081 O O . LEU A 1 713 ? -23.860 -14.092 23.877 1.00 95.25 713 LEU A O 1
ATOM 5085 N N . ARG A 1 714 ? -24.415 -13.882 26.034 1.00 94.44 714 ARG A N 1
ATOM 5086 C CA . ARG A 1 714 ? -25.467 -14.915 26.020 1.00 94.44 714 ARG A CA 1
ATOM 5087 C C . ARG A 1 714 ? -26.865 -14.364 25.725 1.00 94.44 714 ARG A C 1
ATOM 5089 O O . ARG A 1 714 ? -27.792 -15.150 25.542 1.00 94.44 714 ARG A O 1
ATOM 5096 N N . ARG A 1 715 ? -27.029 -13.039 25.633 1.00 94.19 715 ARG A N 1
ATOM 5097 C CA . ARG A 1 715 ? -28.262 -12.396 25.157 1.00 94.19 715 ARG A CA 1
ATOM 5098 C C . ARG A 1 715 ? -28.235 -12.280 23.627 1.00 94.19 715 ARG A C 1
ATOM 5100 O O . ARG A 1 715 ? -27.289 -11.690 23.103 1.00 94.19 715 ARG A O 1
ATOM 5107 N N . PRO A 1 716 ? -29.278 -12.739 22.908 1.00 94.75 716 PRO A N 1
ATOM 5108 C CA . PRO A 1 716 ? -29.345 -12.643 21.450 1.00 94.75 716 PRO A CA 1
ATOM 5109 C C . PRO A 1 716 ? -29.095 -11.238 20.889 1.00 94.75 716 PRO A C 1
ATOM 5111 O O . PRO A 1 716 ? -28.306 -11.091 19.965 1.00 94.75 716 PRO A O 1
ATOM 5114 N N . ALA A 1 717 ? -29.703 -10.201 21.475 1.00 95.19 717 ALA A N 1
ATOM 5115 C CA . ALA A 1 717 ? -29.554 -8.820 21.010 1.00 95.19 717 ALA A CA 1
ATOM 5116 C C . ALA A 1 717 ? -28.093 -8.327 21.052 1.00 95.19 717 ALA A C 1
ATOM 5118 O O . ALA A 1 717 ? -27.590 -7.801 20.063 1.00 95.19 717 ALA A O 1
ATOM 5119 N N . THR A 1 718 ? -27.387 -8.562 22.164 1.00 96.38 718 THR A N 1
ATOM 5120 C CA . THR A 1 718 ? -25.969 -8.197 22.324 1.00 96.38 718 THR A CA 1
ATOM 5121 C C . THR A 1 718 ? -25.069 -9.020 21.403 1.00 96.38 718 THR A C 1
ATOM 5123 O O . THR A 1 718 ? -24.174 -8.466 20.769 1.00 96.38 718 THR A O 1
ATOM 5126 N N . ALA A 1 719 ? -25.320 -10.330 21.297 1.00 95.88 719 ALA A N 1
ATOM 5127 C CA . ALA A 1 719 ? -24.559 -11.226 20.430 1.00 95.88 719 ALA A CA 1
ATOM 5128 C C . ALA A 1 719 ? -24.684 -10.850 18.943 1.00 95.88 719 ALA A C 1
ATOM 5130 O O . ALA A 1 719 ? -23.688 -10.866 18.228 1.00 95.88 719 ALA A O 1
ATOM 5131 N N . VAL A 1 720 ? -25.891 -10.497 18.488 1.00 95.56 720 VAL A N 1
ATOM 5132 C CA . VAL A 1 720 ? -26.165 -10.128 17.091 1.00 95.56 720 VAL A CA 1
ATOM 5133 C C . VAL A 1 720 ? -25.659 -8.720 16.765 1.00 95.56 720 VAL A C 1
ATOM 5135 O O . VAL A 1 720 ? -25.047 -8.552 15.714 1.00 95.56 720 VAL A O 1
ATOM 5138 N N . PHE A 1 721 ? -25.818 -7.735 17.661 1.00 97.06 721 PHE A N 1
ATOM 5139 C CA . PHE A 1 721 ? -25.256 -6.394 17.442 1.00 97.06 721 PHE A CA 1
ATOM 5140 C C . PHE A 1 721 ? -23.724 -6.416 17.369 1.00 97.06 721 PHE A C 1
ATOM 5142 O O . PHE A 1 721 ? -23.151 -5.897 16.414 1.00 97.06 721 PHE A O 1
ATOM 5149 N N . LEU A 1 722 ? -23.049 -7.059 18.331 1.00 97.44 722 LEU A N 1
ATOM 5150 C CA . LEU A 1 722 ? -21.585 -7.102 18.323 1.00 97.44 722 LEU A CA 1
ATOM 5151 C C . LEU A 1 722 ? -21.041 -7.948 17.163 1.00 97.44 722 LEU A C 1
ATOM 5153 O O . LEU A 1 722 ? -19.993 -7.616 16.621 1.00 97.44 722 LEU A O 1
ATOM 5157 N N . ARG A 1 723 ? -21.758 -8.998 16.736 1.00 96.44 723 ARG A N 1
ATOM 5158 C CA . ARG A 1 723 ? -21.397 -9.746 15.525 1.00 96.44 723 ARG A CA 1
ATOM 5159 C C . ARG A 1 723 ? -21.437 -8.843 14.299 1.00 96.44 723 ARG A C 1
ATOM 5161 O O . ARG A 1 723 ? -20.430 -8.745 13.610 1.00 96.44 723 ARG A O 1
ATOM 5168 N N . TYR A 1 724 ? -22.543 -8.126 14.100 1.00 96.00 724 TYR A N 1
ATOM 5169 C CA . TYR A 1 724 ? -22.672 -7.175 13.001 1.00 96.00 724 TYR A CA 1
ATOM 5170 C C . TYR A 1 724 ? -21.566 -6.108 13.025 1.00 96.00 724 TYR A C 1
ATOM 5172 O O . TYR A 1 724 ? -20.962 -5.843 11.987 1.00 96.00 724 TYR A O 1
ATOM 5180 N N . PHE A 1 725 ? -21.258 -5.543 14.200 1.00 96.69 725 PHE A N 1
ATOM 5181 C CA . PHE A 1 725 ? -20.170 -4.575 14.375 1.00 96.69 725 PHE A CA 1
ATOM 5182 C C . PHE A 1 725 ? -18.830 -5.173 13.914 1.00 96.69 725 PHE A C 1
ATOM 5184 O O . PHE A 1 725 ? -18.180 -4.602 13.045 1.00 96.69 725 PHE A O 1
ATOM 5191 N N . LEU A 1 726 ? -18.426 -6.336 14.436 1.00 96.31 726 LEU A N 1
ATOM 5192 C CA . LEU A 1 726 ? -17.120 -6.920 14.111 1.00 96.31 726 LEU A CA 1
ATOM 5193 C C . LEU A 1 726 ? -17.026 -7.381 12.647 1.00 96.31 726 LEU A C 1
ATOM 5195 O O . LEU A 1 726 ? -16.025 -7.094 11.998 1.00 96.31 726 LEU A O 1
ATOM 5199 N N . GLU A 1 727 ? -18.069 -8.013 12.100 1.00 94.19 727 GLU A N 1
ATOM 5200 C CA . GLU A 1 727 ? -18.124 -8.444 10.690 1.00 94.19 727 GLU A CA 1
ATOM 5201 C C . GLU A 1 727 ? -18.027 -7.264 9.710 1.00 94.19 727 GLU A C 1
ATOM 5203 O O . GLU A 1 727 ? -17.351 -7.359 8.686 1.00 94.19 727 GLU A O 1
ATOM 5208 N N . ASN A 1 728 ? -18.651 -6.127 10.037 1.00 92.06 728 ASN A N 1
ATOM 5209 C CA . ASN A 1 728 ? -18.637 -4.915 9.210 1.00 92.06 728 ASN A CA 1
ATOM 5210 C C . ASN A 1 728 ? -17.558 -3.908 9.658 1.00 92.06 728 ASN A C 1
ATOM 5212 O O . ASN A 1 728 ? -17.517 -2.781 9.157 1.00 92.06 728 ASN A O 1
ATOM 5216 N N . GLY A 1 729 ? -16.663 -4.298 10.575 1.00 88.69 729 GLY A N 1
ATOM 5217 C CA . GLY A 1 729 ? -15.785 -3.385 11.316 1.00 88.69 729 GLY A CA 1
ATOM 5218 C C . GLY A 1 729 ? -14.899 -2.507 10.434 1.00 88.69 729 GLY A C 1
ATOM 5219 O O . GLY A 1 729 ? -14.684 -1.342 10.751 1.00 88.69 729 GLY A O 1
ATOM 5220 N N . ARG A 1 730 ? -14.455 -3.014 9.274 1.00 86.50 730 ARG A N 1
ATOM 5221 C CA . ARG A 1 730 ? -13.666 -2.230 8.304 1.00 86.50 730 ARG A CA 1
ATOM 5222 C C . ARG A 1 730 ? -14.455 -1.062 7.711 1.00 86.50 730 ARG A C 1
ATOM 5224 O O . ARG A 1 730 ? -13.919 0.036 7.602 1.00 86.50 730 ARG A O 1
ATOM 5231 N N . LYS A 1 731 ? -15.717 -1.302 7.339 1.00 84.75 731 LYS A N 1
ATOM 5232 C CA . LYS A 1 731 ? -16.615 -0.281 6.785 1.00 84.75 731 LYS A CA 1
ATOM 5233 C C . LYS A 1 731 ? -16.999 0.722 7.868 1.00 84.75 731 LYS A C 1
ATOM 5235 O O . LYS A 1 731 ? -16.827 1.916 7.676 1.00 84.75 731 LYS A O 1
ATOM 5240 N N . ILE A 1 732 ? -17.432 0.220 9.025 1.00 89.19 732 ILE A N 1
ATOM 5241 C CA . ILE A 1 732 ? -17.850 1.034 10.172 1.00 89.19 732 ILE A CA 1
ATOM 5242 C C . ILE A 1 732 ? -16.715 1.961 10.635 1.00 89.19 732 ILE A C 1
ATOM 5244 O O . ILE A 1 732 ? -16.960 3.136 10.888 1.00 89.19 732 ILE A O 1
ATOM 5248 N N . ALA A 1 733 ? -15.475 1.463 10.716 1.00 88.81 733 ALA A N 1
ATOM 5249 C CA . ALA A 1 733 ? -14.314 2.286 11.052 1.00 88.81 733 ALA A CA 1
ATOM 5250 C C . ALA A 1 733 ? -14.061 3.377 10.000 1.00 88.81 733 ALA A C 1
ATOM 5252 O O . ALA A 1 733 ? -13.907 4.539 10.367 1.00 88.81 733 ALA A O 1
ATOM 5253 N N . PHE A 1 734 ? -14.062 3.023 8.709 1.00 81.00 734 PHE A N 1
ATOM 5254 C CA . PHE A 1 734 ? -13.817 3.970 7.617 1.00 81.00 734 PHE A CA 1
ATOM 5255 C C . PHE A 1 734 ? -14.889 5.070 7.543 1.00 81.00 734 PHE A C 1
ATOM 5257 O O . PHE A 1 734 ? -14.548 6.251 7.540 1.00 81.00 734 PHE A O 1
ATOM 5264 N N . ASP A 1 735 ? -16.171 4.699 7.577 1.00 78.44 735 ASP A N 1
ATOM 5265 C CA . ASP A 1 735 ? -17.302 5.636 7.506 1.00 78.44 735 ASP A CA 1
ATOM 5266 C C . ASP A 1 735 ? -17.433 6.507 8.770 1.00 78.44 735 ASP A C 1
ATOM 5268 O O . ASP A 1 735 ? -18.032 7.580 8.732 1.00 78.44 735 ASP A O 1
ATOM 5272 N N . ALA A 1 736 ? -16.842 6.081 9.892 1.00 83.44 736 ALA A N 1
ATOM 5273 C CA . ALA A 1 736 ? -16.693 6.890 11.100 1.00 83.44 736 ALA A CA 1
ATOM 5274 C C . ALA A 1 736 ? -15.426 7.782 11.104 1.00 83.44 736 ALA A C 1
ATOM 5276 O O . ALA A 1 736 ? -15.198 8.478 12.091 1.00 83.44 736 ALA A O 1
ATOM 5277 N N . HIS A 1 737 ? -14.628 7.802 10.024 1.00 81.50 737 HIS A N 1
ATOM 5278 C CA . HIS A 1 737 ? -13.340 8.514 9.883 1.00 81.50 737 HIS A CA 1
ATOM 5279 C C . HIS A 1 737 ? -12.163 7.958 10.718 1.00 81.50 737 HIS A C 1
ATOM 5281 O O . HIS A 1 737 ? -11.271 8.696 11.142 1.00 81.50 737 HIS A O 1
ATOM 5287 N N . TYR A 1 738 ? -12.107 6.637 10.902 1.00 89.56 738 TYR A N 1
ATOM 5288 C CA . TYR A 1 738 ? -10.996 5.921 11.542 1.00 89.56 738 TYR A CA 1
ATOM 5289 C C . TYR A 1 738 ? -10.284 4.982 10.559 1.00 89.56 738 TYR A C 1
ATOM 5291 O O . TYR A 1 738 ? -10.795 4.628 9.495 1.00 89.56 738 TYR A O 1
ATOM 5299 N N . VAL A 1 739 ? -9.079 4.546 10.923 1.00 87.06 739 VAL A N 1
ATOM 5300 C CA . VAL A 1 739 ? -8.318 3.562 10.150 1.00 87.06 739 VAL A CA 1
ATOM 5301 C C . VAL A 1 739 ? -8.847 2.155 10.466 1.00 87.06 739 VAL A C 1
ATOM 5303 O O . VAL A 1 739 ? -8.830 1.747 11.631 1.00 87.06 739 VAL A O 1
ATOM 5306 N N . PRO A 1 740 ? -9.306 1.378 9.469 1.00 86.31 740 PRO A N 1
ATOM 5307 C CA . PRO A 1 740 ? -9.808 0.026 9.697 1.00 86.31 740 PRO A CA 1
ATOM 5308 C C . PRO A 1 740 ? -8.693 -0.948 10.101 1.00 86.31 740 PRO A C 1
ATOM 5310 O O . PRO A 1 740 ? -7.519 -0.756 9.778 1.00 86.31 740 PRO A O 1
ATOM 5313 N N . ARG A 1 741 ? -9.062 -2.039 10.783 1.00 85.56 741 ARG A N 1
ATOM 5314 C CA . ARG A 1 741 ? -8.143 -3.162 11.037 1.00 85.56 741 ARG A CA 1
ATOM 5315 C C . ARG A 1 741 ? -7.985 -4.062 9.802 1.00 85.56 741 ARG A C 1
ATOM 5317 O O . ARG A 1 741 ? -8.762 -3.959 8.847 1.00 85.56 741 ARG A O 1
ATOM 5324 N N . SER A 1 742 ? -6.961 -4.917 9.812 1.00 76.19 742 SER A N 1
ATOM 5325 C CA . SER A 1 742 ? -6.732 -5.908 8.753 1.00 76.19 742 SER A CA 1
ATOM 5326 C C . SER A 1 742 ? -7.846 -6.960 8.716 1.00 76.19 742 SER A C 1
ATOM 5328 O O . SER A 1 742 ? -8.562 -7.159 9.702 1.00 76.19 742 SER A O 1
ATOM 5330 N N . ASP A 1 743 ? -7.985 -7.658 7.585 1.00 72.44 743 ASP A N 1
ATOM 5331 C CA . ASP A 1 743 ? -8.893 -8.807 7.484 1.00 72.44 743 ASP A CA 1
ATOM 5332 C C . ASP A 1 743 ? -8.548 -9.903 8.507 1.00 72.44 743 ASP A C 1
ATOM 5334 O O . ASP A 1 743 ? -9.463 -10.524 9.041 1.00 72.44 743 ASP A O 1
ATOM 5338 N N . ASP A 1 744 ? -7.266 -10.074 8.857 1.00 74.38 744 ASP A N 1
ATOM 5339 C CA . ASP A 1 744 ? -6.823 -11.011 9.898 1.00 74.38 744 ASP A CA 1
ATOM 5340 C C . ASP A 1 744 ? -7.380 -10.630 11.278 1.00 74.38 744 ASP A C 1
ATOM 5342 O O . ASP A 1 744 ? -8.062 -11.437 11.907 1.00 74.38 744 ASP A O 1
ATOM 5346 N N . THR A 1 745 ? -7.181 -9.385 11.736 1.00 81.56 745 THR A N 1
ATOM 5347 C CA . THR A 1 745 ? -7.704 -8.913 13.034 1.00 81.56 745 THR A CA 1
ATOM 5348 C C . THR A 1 745 ? -9.233 -8.969 13.083 1.00 81.56 745 THR A C 1
ATOM 5350 O O . THR A 1 745 ? -9.817 -9.306 14.114 1.00 81.56 745 THR A O 1
ATOM 5353 N N . VAL A 1 746 ? -9.908 -8.685 11.965 1.00 86.06 746 VAL A N 1
ATOM 5354 C CA . VAL A 1 746 ? -11.369 -8.821 11.848 1.00 86.06 746 VAL A CA 1
ATOM 5355 C C . VAL A 1 746 ? -11.797 -10.290 11.931 1.00 86.06 746 VAL A C 1
ATOM 5357 O O . VAL A 1 746 ? -12.708 -10.613 12.695 1.00 86.06 746 VAL A O 1
ATOM 5360 N N . GLY A 1 747 ? -11.111 -11.193 11.227 1.00 83.12 747 GLY A N 1
ATOM 5361 C CA . GLY A 1 747 ? -11.350 -12.635 11.290 1.00 83.12 747 GLY A CA 1
ATOM 5362 C C . GLY A 1 747 ? -11.115 -13.215 12.688 1.00 83.12 747 GLY A C 1
ATOM 5363 O O . GLY A 1 747 ? -11.947 -13.973 13.188 1.00 83.12 747 GLY A O 1
ATOM 5364 N N . GLU A 1 748 ? -10.040 -12.808 13.366 1.00 89.06 748 GLU A N 1
ATOM 5365 C CA . GLU A 1 748 ? -9.760 -13.178 14.757 1.00 89.06 748 GLU A CA 1
ATOM 5366 C C . GLU A 1 748 ? -10.846 -12.673 15.713 1.00 89.06 748 GLU A C 1
ATOM 5368 O O . GLU A 1 748 ? -11.335 -13.443 16.546 1.00 89.06 748 GLU A O 1
ATOM 5373 N N . ASN A 1 749 ? -11.270 -11.413 15.575 1.00 95.06 749 ASN A N 1
ATOM 5374 C CA . ASN A 1 749 ? -12.352 -10.822 16.362 1.00 95.06 749 ASN A CA 1
ATOM 5375 C C . ASN A 1 749 ? -13.675 -11.593 16.188 1.00 95.06 749 ASN A C 1
ATOM 5377 O O . ASN A 1 749 ? -14.302 -11.972 17.183 1.00 95.06 749 ASN A O 1
ATOM 5381 N N . VAL A 1 750 ? -14.082 -11.877 14.946 1.00 94.75 750 VAL A N 1
ATOM 5382 C CA . VAL A 1 750 ? -15.309 -12.636 14.645 1.00 94.75 750 VAL A CA 1
ATOM 5383 C C . VAL A 1 750 ? -15.203 -14.070 15.178 1.00 94.75 750 VAL A C 1
ATOM 5385 O O . VAL A 1 750 ? -16.046 -14.487 15.974 1.00 94.75 750 VAL A O 1
ATOM 5388 N N . ALA A 1 751 ? -14.123 -14.796 14.873 1.00 94.69 751 ALA A N 1
ATOM 5389 C CA . ALA A 1 751 ? -13.916 -16.169 15.345 1.00 94.69 751 ALA A CA 1
ATOM 5390 C C . ALA A 1 751 ? -13.781 -16.272 16.880 1.00 94.69 751 ALA A C 1
ATOM 5392 O O . ALA A 1 751 ? -14.069 -17.319 17.474 1.00 94.69 751 ALA A O 1
ATOM 5393 N N . ARG A 1 752 ? -13.342 -15.202 17.559 1.00 95.56 752 ARG A N 1
ATOM 5394 C CA . ARG A 1 752 ? -13.352 -15.076 19.027 1.00 95.56 752 ARG A CA 1
ATOM 5395 C C . ARG A 1 752 ? -14.775 -14.882 19.554 1.00 95.56 752 ARG A C 1
ATOM 5397 O O . ARG A 1 752 ? -15.135 -15.512 20.551 1.00 95.56 752 ARG A O 1
ATOM 5404 N N . LEU A 1 753 ? -15.597 -14.074 18.882 1.00 96.50 753 LEU A N 1
ATOM 5405 C CA . LEU A 1 753 ? -16.998 -13.865 19.244 1.00 96.50 753 LEU A CA 1
ATOM 5406 C C . LEU A 1 753 ? -17.864 -15.115 19.011 1.00 96.50 753 LEU A C 1
ATOM 5408 O O . LEU A 1 753 ? -18.703 -15.434 19.855 1.00 96.50 753 LEU A O 1
ATOM 5412 N N . GLU A 1 754 ? -17.671 -15.857 17.921 1.00 94.25 754 GLU A N 1
ATOM 5413 C CA . GLU A 1 754 ? -18.418 -17.095 17.634 1.00 94.25 754 GLU A CA 1
ATOM 5414 C C . GLU A 1 754 ? -18.263 -18.139 18.748 1.00 94.25 754 GLU A C 1
ATOM 5416 O O . GLU A 1 754 ? -19.250 -18.673 19.262 1.00 94.25 754 GLU A O 1
ATOM 5421 N N . LYS A 1 755 ? -17.026 -18.362 19.211 1.00 94.75 755 LYS A N 1
ATOM 5422 C CA . LYS A 1 755 ? -16.712 -19.272 20.330 1.00 94.75 755 LYS A CA 1
ATOM 5423 C C . LYS A 1 755 ? -17.428 -18.864 21.626 1.00 94.75 755 LYS A C 1
ATOM 5425 O O . LYS A 1 755 ? -17.816 -19.721 22.419 1.00 94.75 755 LYS A O 1
ATOM 5430 N N . LEU A 1 756 ? -17.649 -17.564 21.833 1.00 93.81 756 LEU A N 1
ATOM 5431 C CA . LEU A 1 756 ? -18.356 -17.019 22.998 1.00 93.81 756 LEU A CA 1
ATOM 5432 C C . LEU A 1 756 ? -19.886 -16.987 22.828 1.00 93.81 756 LEU A C 1
ATOM 5434 O O . LEU A 1 756 ? -20.604 -17.097 23.821 1.00 93.81 756 LEU A O 1
ATOM 5438 N N . THR A 1 757 ? -20.388 -16.892 21.594 1.00 95.12 757 THR A N 1
ATOM 5439 C CA . THR A 1 757 ? -21.826 -16.822 21.251 1.00 95.12 757 THR A CA 1
ATOM 5440 C C . THR A 1 757 ? -22.419 -18.163 20.792 1.00 95.12 757 THR A C 1
ATOM 5442 O O . THR A 1 757 ? -23.616 -18.259 20.527 1.00 95.12 757 THR A O 1
ATOM 5445 N N . THR A 1 758 ? -21.616 -19.231 20.760 1.00 92.44 758 THR A N 1
ATOM 5446 C CA . THR A 1 758 ? -22.054 -20.603 20.453 1.00 92.44 758 THR A CA 1
ATOM 5447 C C . THR A 1 758 ? -23.234 -21.018 21.340 1.00 92.44 758 THR A C 1
ATOM 5449 O O . THR A 1 758 ? -23.137 -20.975 22.570 1.00 92.44 758 THR A O 1
ATOM 5452 N N . GLY A 1 759 ? -24.343 -21.431 20.717 1.00 89.06 759 GLY A N 1
ATOM 5453 C CA . GLY A 1 759 ? -25.576 -21.855 21.394 1.00 89.06 759 GLY A CA 1
ATOM 5454 C C . GLY A 1 759 ? -26.561 -20.732 21.754 1.00 89.06 759 GLY A C 1
ATOM 5455 O O . GLY A 1 759 ? -27.578 -21.011 22.384 1.00 89.06 759 GLY A O 1
ATOM 5456 N N . VAL A 1 760 ? -26.293 -19.478 21.374 1.00 91.62 760 VAL A N 1
ATOM 5457 C CA . VAL A 1 760 ? -27.239 -18.361 21.553 1.00 91.62 760 VAL A CA 1
ATOM 5458 C C . VAL A 1 760 ? -28.305 -18.394 20.451 1.00 91.62 760 VAL A C 1
ATOM 5460 O O . VAL A 1 760 ? -27.982 -18.505 19.271 1.00 91.62 760 VAL A O 1
ATOM 5463 N N . GLY A 1 761 ? -29.579 -18.325 20.847 1.00 85.50 761 GLY A N 1
ATOM 5464 C CA . GLY A 1 761 ? -30.725 -18.339 19.930 1.00 85.50 761 GLY A CA 1
ATOM 5465 C C . GLY A 1 761 ? -30.958 -17.010 19.191 1.00 85.50 761 GLY A C 1
ATOM 5466 O O . GLY A 1 761 ? -30.243 -16.035 19.429 1.00 85.50 761 GLY A O 1
ATOM 5467 N N . PRO A 1 762 ? -31.970 -16.947 18.304 1.00 86.94 762 PRO A N 1
ATOM 5468 C CA . PRO A 1 762 ? -32.336 -15.722 17.595 1.00 86.94 762 PRO A CA 1
ATOM 5469 C C . PRO A 1 762 ? -32.877 -14.643 18.544 1.00 86.94 762 PRO A C 1
ATOM 5471 O O . PRO A 1 762 ? -33.311 -14.928 19.663 1.00 86.94 762 PRO A O 1
ATOM 5474 N N . VAL A 1 763 ? -32.878 -13.394 18.075 1.00 86.44 763 VAL A N 1
ATOM 5475 C CA . VAL A 1 763 ? -33.476 -12.262 18.796 1.00 86.44 763 VAL A CA 1
ATOM 5476 C C . VAL A 1 763 ? -34.998 -12.464 18.903 1.00 86.44 763 VAL A C 1
ATOM 5478 O O . VAL A 1 763 ? -35.634 -12.662 17.866 1.00 86.44 763 VAL A O 1
ATOM 5481 N N . PRO A 1 764 ? -35.599 -12.420 20.111 1.00 80.06 764 PRO A N 1
ATOM 5482 C CA . PRO A 1 764 ? -37.053 -12.428 20.284 1.00 80.06 764 PRO A CA 1
ATOM 5483 C C . PRO A 1 764 ? -37.736 -11.318 19.479 1.00 80.06 764 PRO A C 1
ATOM 5485 O O . PRO A 1 764 ? -37.191 -10.220 19.391 1.00 80.06 764 PRO A O 1
ATOM 5488 N N . ALA A 1 765 ? -38.909 -11.613 18.914 1.00 71.62 765 ALA A N 1
ATOM 5489 C CA . ALA A 1 765 ? -39.704 -10.670 18.121 1.00 71.62 765 ALA A CA 1
ATOM 5490 C C . ALA A 1 765 ? -40.110 -9.428 18.930 1.00 71.62 765 ALA A C 1
ATOM 5492 O O . ALA A 1 765 ? -40.682 -9.618 20.028 1.00 71.62 765 ALA A O 1
#

Secondary structure (DSSP, 8-state):
-HHHHHHHHHHHHHHHHHHHHTS--S-EEEEE-TTS-HHHHHHHHHHHHHH---SS-EEEEEHHHHHHHHHHHH---SS-EEEEEEEE-SS-EEEEEEEEEBTEEEEEEEEEEESSSSHHHHHHHHHHHHHHHTT--TTSS-TTSHHHHHHHHHHHHHHHHHHHHHHHSSEEEEE--BTTB--EEEEEHHHHHHHHHHHHHHHHHHHHHHHTTSS--GGGEEEEEEESGGGGSHHHHHHHHHH-TT---EEE--THHHHHHHHHHHHHHHHHHHHHHTS-----------------------------PPPPS-----------------------------------------------------------PPP--------------------------------------------------------------------------------------PPPPPPPPPP--PPPPPPP--TTEEEEEEETTTHHHHHHHHHHHHHH-TT-EEEEEEE-HHHHHHHHHTTS-SEEEESS---TTT-S-TTTGGGEEEEEEEEEE--EEE-TT--S--EEEHHHHHHHHSTT----BGGGT-TTS-S-B-EEEES-TTSHHHHHHHHHHSS-SS-----EE--HHHHHHHHHH-TTEEEE--HHHHHHHGGGSEEPEEESSS-EE---HHHHTTT-S-SSEEEEEEEEETTGGGSHHHHHHHHHHHHTHHHHHHHTTSEEPPHHHHHHHHHHHHHHHTT--PPP-

Sequence (765 aa):
SRESLLARLVAHLVALAADQLGGPPDQVVVTFPTFWSPGRRETFADAITQLSGLELPVVALPAADAMGTLLARSSVTQTVDLVGWYDLGAGFLDTAILSFSPFGFQLVGAPAGLRHGAGLDLDELLVDRALGAADVAPARLDRADAATGTALARLRREVAQAEEILAEEDEVDLAVELPGVDASVTLTRGELETLAGPIIDDTVETFRRALRSVPAGPADLSRILLSGGVAHLPLVARRLRAAFPEIGRIEHRSDADLAMGAALIAADLADRSTRAGGGVFGAASAIAGAGGAAAGAAEEPYDTTAVIRPPDAASLTSLPPFLSGGGTPPPGAGAGGAAEQSAVTVAAGPPGGDGGGELGQSVVSPGAYAVAPGAYAAAVSADETGLLPADATGPPVGAAADAGGSHRAAQEGGGGIFGSRRALVAAAIIAVLFVAVGTTAGVVLTGRDSGSGSDSVAAATAFPTADPIPASSSPTADPAPAANLVRVAGSSEVGPITETAYNEFRQTQRNVTVSIEATSTEDGFAALCSGKVELADASFELTPGILKDPGCAKKVVGFEVAHHTLPIVVNPQNTWLRCLSLKQVKQVWGADSSVTRWSQIDNSFPDEPIAFVGPPHNSVQAEVFNATISDASDRSRAYRQVDLSGVANDVAGDRSAIGFLDYPTYATFGDRLRGVEINNGDGCVAPTAVAVGTGLYLPLCKPLFVYARTDALRRPATAVFLRYFLENGRKIAFDAHYVPRSDDTVGENVARLEKLTTGVGPVPA